Protein AF-A0A940U3W1-F1 (afdb_monomer)

pLDDT: mean 86.06, std 15.23, range [25.94, 97.75]

Mean predicted aligned error: 18.55 Å

Radius of gyration: 69.16 Å; Cα contacts (8 Å, |Δi|>4): 2985; chains: 1; bounding box: 122×49×247 Å

Secondary structure (DSSP, 8-state):
-HHHHHHHHHHHHHHHHHHHIIIIIHHHHHHHHHHHHHHHHHTS-EEEEEEEEETTTTEEEEEEEEEE-TTSSSEEEEEEEEEEEE-TTHHHHTSEEEEEEEEES-EEEEEE-SSS-BTTGGGSPP--------PPPPPEEEEEEEEEEEEEEEEETTTTEEEEEEEEEEEEEEEE-STTTTTSPB--EEEEEETTEEEEEEEEE-TTSSSEEEEEEEEEEEEEHHHHGGG-SS--SSEEEEEEEEEEEEEEEEE-TTS--EEEEEEEEEEEEEEEE-TTS-EEEEEEEEEEEEEEEEGGGTEEEEEEEEEES-EEEEEE-TTS-BHHHHTSPPPP-----------PPPPEEEEEEEEEEEEEEEEEE-SSSS-EEEEEEEEEEEEEEEE-STT--EEEEEEEEETT--EEEEEEEEEETTEEEEEEEEEEEEEGGGGHHHHTTS-SEEEEEEEEEEEEEEEEEEETTEEEEEEEEEEEEEEEEEEEETT-SSEEEEEEEEEEEEEEEETTTTEEEEEEEEEES-EEEEEE-TTS-BGGGGGSPPPPP-----------------EEEEEEEEEEEEEEEEEE-SSSS-EEEEEEEEEEEEEEEESSTT--EEEEEEEEETTTEEEEEEEEEETTTTEEEEEEEEEEEETGGGGGGTGGG-SEEEEEEEEEEEEEEEEEEETTEEEEEEEEEEEEEEEEEEEETT-SSEEEEEEEEEEEEEEEETTTTEEEEEEEEEES-EEEEEE-TTS-BGGGGSS--S-------S-------PPPPEEEEEEEEEEEEEEEEEE-SSSS-EEEEEEEEEEEEEEEE-STT--EEEEEEEEETTTEEEEEEEEEETTTTEEEEEEEEEEEE-GGGGGGTTTTB-EEEEEEEEEEEEEEEEEE-TTS-EEEEEEEEEEEEEEEEEETTT--EEEEEEEEEEEEEEEEETTTEEEESEEEEES-EEEEEE-TTS-BHHHHHB------------------------------PPPEEEEEEEEEEEEEEEEEE-SSSSPEEEEEEEEEEEEEEEESSTT--EEEEEEEEETTTEEEEEEEEEESSSSS-EEEEEEEEEEEESGGGHHHHHHHTSEEEEEEEEEEEEEEEEETTEEEEEEEEEEEEEEEEEE---TT---S-GGG-

Structure (mmCIF, N/CA/C/O backbone):
data_AF-A0A940U3W1-F1
#
_entry.id   AF-A0A940U3W1-F1
#
loop_
_atom_site.group_PDB
_atom_site.id
_atom_site.type_symbol
_atom_site.label_atom_id
_atom_site.label_alt_id
_atom_site.label_comp_id
_atom_site.label_asym_id
_atom_site.label_entity_id
_atom_site.label_seq_id
_atom_site.pdbx_PDB_ins_code
_atom_site.Cartn_x
_atom_site.Cartn_y
_atom_site.Cartn_z
_atom_site.occupancy
_atom_site.B_iso_or_equiv
_atom_site.auth_seq_id
_atom_site.auth_comp_id
_atom_site.auth_asym_id
_atom_site.auth_atom_id
_atom_site.pdbx_PDB_model_num
ATOM 1 N N . MET A 1 1 ? -47.856 -0.365 131.768 1.00 52.44 1 MET A N 1
ATOM 2 C CA . MET A 1 1 ? -48.303 -1.342 130.737 1.00 52.44 1 MET A CA 1
ATOM 3 C C . MET A 1 1 ? -49.666 -1.045 130.069 1.00 52.44 1 MET A C 1
ATOM 5 O O . MET A 1 1 ? -49.935 -1.601 129.011 1.00 52.44 1 MET A O 1
ATOM 9 N N . ARG A 1 2 ? -50.538 -0.161 130.597 1.00 57.34 2 ARG A N 1
ATOM 10 C CA . ARG A 1 2 ? -51.923 0.027 130.086 1.00 57.34 2 ARG A CA 1
ATOM 11 C C . ARG A 1 2 ? -52.060 0.901 128.816 1.00 57.34 2 ARG A C 1
ATOM 13 O O . ARG A 1 2 ? -52.991 0.693 128.045 1.00 57.34 2 ARG A O 1
ATOM 20 N N . ARG A 1 3 ? -51.126 1.834 128.557 1.00 56.69 3 ARG A N 1
ATOM 21 C CA . ARG A 1 3 ? -51.087 2.653 127.318 1.00 56.69 3 ARG A CA 1
ATOM 22 C C . ARG A 1 3 ? -50.525 1.888 126.112 1.00 56.69 3 ARG A C 1
ATOM 24 O O . ARG A 1 3 ? -51.040 2.040 125.012 1.00 56.69 3 ARG A O 1
ATOM 31 N N . PHE A 1 4 ? -49.572 0.986 126.352 1.00 56.66 4 PHE A N 1
ATOM 32 C CA . PHE A 1 4 ? -48.991 0.113 125.326 1.00 56.66 4 PHE A CA 1
ATOM 33 C C . PHE A 1 4 ? -50.010 -0.910 124.792 1.00 56.66 4 PHE A C 1
ATOM 35 O O . PHE A 1 4 ? -50.095 -1.104 123.591 1.00 56.66 4 PHE A O 1
ATOM 42 N N . LYS A 1 5 ? -50.881 -1.473 125.652 1.00 61.44 5 LYS A N 1
ATOM 43 C CA . LYS A 1 5 ? -51.987 -2.363 125.231 1.00 61.44 5 LYS A CA 1
ATOM 44 C C . LYS A 1 5 ? -53.032 -1.666 124.344 1.00 61.44 5 LYS A C 1
ATOM 46 O O . LYS A 1 5 ? -53.516 -2.280 123.403 1.00 61.44 5 LYS A O 1
ATOM 51 N N . LYS A 1 6 ? -53.376 -0.398 124.614 1.00 64.69 6 LYS A N 1
ATOM 52 C CA . LYS A 1 6 ? -54.321 0.375 123.779 1.00 64.69 6 LYS A CA 1
ATOM 53 C C . LYS A 1 6 ? -53.721 0.753 122.424 1.00 64.69 6 LYS A C 1
ATOM 55 O O . LYS A 1 6 ? -54.420 0.680 121.423 1.00 64.69 6 LYS A O 1
ATOM 60 N N . TRP A 1 7 ? -52.432 1.093 122.394 1.00 66.69 7 TRP A N 1
ATOM 61 C CA . TRP A 1 7 ? -51.694 1.283 121.146 1.00 66.69 7 TRP A CA 1
ATOM 62 C C . TRP A 1 7 ? -51.556 -0.024 120.361 1.00 66.69 7 TRP A C 1
ATOM 64 O O . TRP A 1 7 ? -51.802 -0.017 119.168 1.00 66.69 7 TRP A O 1
ATOM 74 N N . LEU A 1 8 ? -51.271 -1.154 121.017 1.00 68.38 8 LEU A N 1
ATOM 75 C CA . LEU A 1 8 ? -51.180 -2.466 120.367 1.00 68.38 8 LEU A CA 1
ATOM 76 C C . LEU A 1 8 ? -52.532 -2.919 119.793 1.00 68.38 8 LEU A C 1
ATOM 78 O O . LEU A 1 8 ? -52.579 -3.359 118.655 1.00 68.38 8 LEU A O 1
ATOM 82 N N . ILE A 1 9 ? -53.638 -2.766 120.534 1.00 73.94 9 ILE A N 1
ATOM 83 C CA . ILE A 1 9 ? -54.991 -3.078 120.035 1.00 73.94 9 ILE A CA 1
ATOM 84 C C . ILE A 1 9 ? -55.388 -2.122 118.907 1.00 73.94 9 ILE A C 1
ATOM 86 O O . ILE A 1 9 ? -55.928 -2.576 117.910 1.00 73.94 9 ILE A O 1
ATOM 90 N N . GLY A 1 10 ? -55.100 -0.823 119.027 1.00 72.00 10 GLY A N 1
ATOM 91 C CA . GLY A 1 10 ? -55.360 0.152 117.965 1.00 72.00 10 GLY A CA 1
ATOM 92 C C . GLY A 1 10 ? -54.533 -0.110 116.707 1.00 72.00 10 GLY A C 1
ATOM 93 O O . GLY A 1 10 ? -55.046 0.035 115.607 1.00 72.00 10 GLY A O 1
ATOM 94 N N . LEU A 1 11 ? -53.288 -0.564 116.861 1.00 74.44 11 LEU A N 1
ATOM 95 C CA . LEU A 1 11 ? -52.391 -0.905 115.761 1.00 74.44 11 LEU A CA 1
ATOM 96 C C . LEU A 1 11 ? -52.784 -2.239 115.122 1.00 74.44 11 LEU A C 1
ATOM 98 O O . LEU A 1 11 ? -52.822 -2.300 113.905 1.00 74.44 11 LEU A O 1
ATOM 102 N N . VAL A 1 12 ? -53.175 -3.259 115.897 1.00 74.50 12 VAL A N 1
ATOM 103 C CA . VAL A 1 12 ? -53.743 -4.519 115.377 1.00 74.50 12 VAL A CA 1
ATOM 104 C C . VAL A 1 12 ? -55.080 -4.267 114.683 1.00 74.50 12 VAL A C 1
ATOM 106 O O . VAL A 1 12 ? -55.279 -4.767 113.586 1.00 74.50 12 VAL A O 1
ATOM 109 N N . LEU A 1 13 ? -55.976 -3.461 115.262 1.00 78.75 13 LEU A N 1
ATOM 110 C CA . LEU A 1 13 ? -57.250 -3.091 114.639 1.00 78.75 13 LEU A CA 1
ATOM 111 C C . LEU A 1 13 ? -57.013 -2.290 113.357 1.00 78.75 13 LEU A C 1
ATOM 113 O O . LEU A 1 13 ? -57.628 -2.585 112.340 1.00 78.75 13 LEU A O 1
ATOM 117 N N . PHE A 1 14 ? -56.086 -1.330 113.373 1.00 80.75 14 PHE A N 1
ATOM 118 C CA . PHE A 1 14 ? -55.665 -0.610 112.176 1.00 80.75 14 PHE A CA 1
ATOM 119 C C . PHE A 1 14 ? -55.079 -1.565 111.139 1.00 80.75 14 PHE A C 1
ATOM 121 O O . PHE A 1 14 ? -55.462 -1.476 109.987 1.00 80.75 14 PHE A O 1
ATOM 128 N N . PHE A 1 15 ? -54.226 -2.516 111.526 1.00 79.81 15 PHE A N 1
ATOM 129 C CA . PHE A 1 15 ? -53.649 -3.503 110.613 1.00 79.81 15 PHE A CA 1
ATOM 130 C C . PHE A 1 15 ? -54.729 -4.422 110.033 1.00 79.81 15 PHE A C 1
ATOM 132 O O . PHE A 1 15 ? -54.726 -4.663 108.834 1.00 79.81 15 PHE A O 1
ATOM 139 N N . VAL A 1 16 ? -55.689 -4.887 110.840 1.00 79.38 16 VAL A N 1
ATOM 140 C CA . VAL A 1 16 ? -56.826 -5.716 110.403 1.00 79.38 16 VAL A CA 1
ATOM 141 C C . VAL A 1 16 ? -57.735 -4.931 109.458 1.00 79.38 16 VAL A C 1
ATOM 143 O O . VAL A 1 16 ? -58.060 -5.434 108.387 1.00 79.38 16 VAL A O 1
ATOM 146 N N . VAL A 1 17 ? -58.089 -3.686 109.790 1.00 81.88 17 VAL A N 1
ATOM 147 C CA . VAL A 1 17 ? -58.886 -2.800 108.925 1.00 81.88 17 VAL A CA 1
ATOM 148 C C . VAL A 1 17 ? -58.122 -2.454 107.650 1.00 81.88 17 VAL A C 1
ATOM 150 O O . VAL A 1 17 ? -58.693 -2.530 106.574 1.00 81.88 17 VAL A O 1
ATOM 153 N N . PHE A 1 18 ? -56.830 -2.147 107.733 1.00 83.62 18 PHE A N 1
ATOM 154 C CA . PHE A 1 18 ? -55.953 -1.862 106.596 1.00 83.62 18 PHE A CA 1
ATOM 155 C C . PHE A 1 18 ? -55.780 -3.085 105.687 1.00 83.62 18 PHE A C 1
ATOM 157 O O . PHE A 1 18 ? -55.773 -2.943 104.469 1.00 83.62 18 PHE A O 1
ATOM 164 N N . THR A 1 19 ? -55.718 -4.292 106.256 1.00 82.88 19 THR A N 1
ATOM 165 C CA . THR A 1 19 ? -55.652 -5.555 105.505 1.00 82.88 19 THR A CA 1
ATOM 166 C C . THR A 1 19 ? -56.984 -5.857 104.826 1.00 82.88 19 THR A C 1
ATOM 168 O O . THR A 1 19 ? -57.017 -6.057 103.615 1.00 82.88 19 THR A O 1
ATOM 171 N N . LEU A 1 20 ? -58.094 -5.856 105.575 1.00 82.06 20 LEU A N 1
ATOM 172 C CA . LEU A 1 20 ? -59.432 -6.124 105.039 1.00 82.06 20 LEU A CA 1
ATOM 173 C C . LEU A 1 20 ? -59.827 -5.076 103.996 1.00 82.06 20 LEU A C 1
ATOM 175 O O . LEU A 1 20 ? -60.298 -5.422 102.914 1.00 82.06 20 LEU A O 1
ATOM 179 N N . PHE A 1 21 ? -59.576 -3.797 104.278 1.00 84.81 21 PHE A N 1
ATOM 180 C CA . PHE A 1 21 ? -59.804 -2.722 103.326 1.00 84.81 21 PHE A CA 1
ATOM 181 C C . PHE A 1 21 ? -58.864 -2.850 102.128 1.00 84.81 21 PHE A C 1
ATOM 183 O O . PHE A 1 21 ? -59.345 -2.876 101.009 1.00 84.81 21 PHE A O 1
ATOM 190 N N . GLY A 1 22 ? -57.554 -3.008 102.310 1.00 82.81 22 GLY A N 1
ATOM 191 C CA . GLY A 1 22 ? -56.604 -3.078 101.197 1.00 82.81 22 GLY A CA 1
ATOM 192 C C . GLY A 1 22 ? -56.801 -4.279 100.260 1.00 82.81 22 GLY A C 1
ATOM 193 O O . GLY A 1 22 ? -56.664 -4.112 99.051 1.00 82.81 22 GLY A O 1
ATOM 194 N N . PHE A 1 23 ? -57.173 -5.457 100.780 1.00 84.62 23 PHE A N 1
ATOM 195 C CA . PHE A 1 23 ? -57.409 -6.661 99.966 1.00 84.62 23 PHE A CA 1
ATOM 196 C C . PHE A 1 23 ? -58.846 -6.798 99.435 1.00 84.62 23 PHE A C 1
ATOM 198 O O . PHE A 1 23 ? -59.017 -7.371 98.361 1.00 84.62 23 PHE A O 1
ATOM 205 N N . PHE A 1 24 ? -59.873 -6.300 100.140 1.00 83.88 24 PHE A N 1
ATOM 206 C CA . PHE A 1 24 ? -61.284 -6.509 99.759 1.00 83.88 24 PHE A CA 1
ATOM 207 C C . PHE A 1 24 ? -62.078 -5.219 99.512 1.00 83.88 24 PHE A C 1
ATOM 209 O O . PHE A 1 24 ? -62.938 -5.207 98.637 1.00 83.88 24 PHE A O 1
ATOM 216 N N . GLY A 1 25 ? -61.803 -4.129 100.234 1.00 83.56 25 GLY A N 1
ATOM 217 C CA . GLY A 1 25 ? -62.507 -2.847 100.064 1.00 83.56 25 GLY A CA 1
ATOM 218 C C . GLY A 1 25 ? -61.940 -1.968 98.943 1.00 83.56 25 GLY A C 1
ATOM 219 O O . GLY A 1 25 ? -62.680 -1.400 98.145 1.00 83.56 25 GLY A O 1
ATOM 220 N N . LEU A 1 26 ? -60.617 -1.887 98.848 1.00 87.44 26 LEU A N 1
ATOM 221 C CA . LEU A 1 26 ? -59.882 -1.034 97.928 1.00 87.44 26 LEU A CA 1
ATOM 222 C C . LEU A 1 26 ? -59.992 -1.513 96.471 1.00 87.44 26 LEU A C 1
ATOM 224 O O . LEU A 1 26 ? -60.255 -0.660 95.626 1.00 87.44 26 LEU A O 1
ATOM 228 N N . PRO A 1 27 ? -59.879 -2.817 96.126 1.00 89.12 27 PRO A N 1
ATOM 229 C CA . PRO A 1 27 ? -59.979 -3.256 94.732 1.00 89.12 27 PRO A CA 1
ATOM 230 C C . PRO A 1 27 ? -61.301 -2.921 94.006 1.00 89.12 27 PRO A C 1
ATOM 232 O O . PRO A 1 27 ? -61.220 -2.416 92.883 1.00 89.12 27 PRO A O 1
ATOM 235 N N . PRO A 1 28 ? -62.512 -3.134 94.574 1.00 86.31 28 PRO A N 1
ATOM 236 C CA . PRO A 1 28 ? -63.762 -2.755 93.906 1.00 86.31 28 PRO A CA 1
ATOM 237 C C . PRO A 1 28 ? -63.933 -1.231 93.787 1.00 86.31 28 PRO A C 1
ATOM 239 O O . PRO A 1 28 ? -64.436 -0.755 92.765 1.00 86.31 28 PRO A O 1
ATOM 242 N N . ILE A 1 29 ? -63.454 -0.455 94.772 1.00 86.44 29 ILE A N 1
ATOM 243 C CA . ILE A 1 29 ? -63.413 1.015 94.684 1.00 86.44 29 ILE A CA 1
ATOM 244 C C . ILE A 1 29 ? -62.495 1.436 93.538 1.00 86.44 29 ILE A C 1
ATOM 246 O O . ILE A 1 29 ? -62.937 2.152 92.642 1.00 86.44 29 ILE A O 1
ATOM 250 N N . LEU A 1 30 ? -61.251 0.950 93.517 1.00 86.94 30 LEU A N 1
ATOM 251 C CA . LEU A 1 30 ? -60.295 1.257 92.455 1.00 86.94 30 LEU A CA 1
ATOM 252 C C . LEU A 1 30 ? -60.860 0.906 91.074 1.00 86.94 30 LEU A C 1
ATOM 254 O O . LEU A 1 30 ? -60.756 1.717 90.161 1.00 86.94 30 LEU A O 1
ATOM 258 N N . LYS A 1 31 ? -61.502 -0.263 90.929 1.00 89.81 31 LYS A N 1
ATOM 259 C CA . LYS A 1 31 ? -62.103 -0.708 89.662 1.00 89.81 31 LYS A CA 1
ATOM 260 C C . LYS A 1 31 ? -63.172 0.272 89.181 1.00 89.81 31 LYS A C 1
ATOM 262 O O . LYS A 1 31 ? -63.101 0.723 88.043 1.00 89.81 31 LYS A O 1
ATOM 267 N N . SER A 1 32 ? -64.129 0.619 90.043 1.00 87.50 32 SER A N 1
ATOM 268 C CA . SER A 1 32 ? -65.216 1.553 89.720 1.00 87.50 32 SER A CA 1
ATOM 269 C C . SER A 1 32 ? -64.700 2.948 89.348 1.00 87.50 32 SER A C 1
ATOM 271 O O . SER A 1 32 ? -65.116 3.516 88.337 1.00 87.50 32 SER A O 1
ATOM 273 N N . VAL A 1 33 ? -63.744 3.475 90.120 1.00 88.94 33 VAL A N 1
ATOM 274 C CA . VAL A 1 33 ? -63.154 4.804 89.908 1.00 88.94 33 VAL A CA 1
ATOM 275 C C . VAL A 1 33 ? -62.314 4.842 88.639 1.00 88.94 33 VAL A C 1
ATOM 277 O O . VAL A 1 33 ? -62.491 5.764 87.850 1.00 88.94 33 VAL A O 1
ATOM 280 N N . LEU A 1 34 ? -61.440 3.858 88.413 1.00 88.69 34 LEU A N 1
ATOM 281 C CA . LEU A 1 34 ? -60.616 3.782 87.206 1.00 88.69 34 LEU A CA 1
ATOM 282 C C . LEU A 1 34 ? -61.481 3.613 85.960 1.00 88.69 34 LEU A C 1
ATOM 284 O O . LEU A 1 34 ? -61.308 4.381 85.024 1.00 88.69 34 LEU A O 1
ATOM 288 N N . VAL A 1 35 ? -62.460 2.701 85.960 1.00 90.62 35 VAL A N 1
ATOM 289 C CA . VAL A 1 35 ? -63.382 2.528 84.824 1.00 90.62 35 VAL A CA 1
ATOM 290 C C . VAL A 1 35 ? -64.117 3.832 84.515 1.00 90.62 35 VAL A C 1
ATOM 292 O O . VAL A 1 35 ? -64.087 4.292 83.374 1.00 90.62 35 VAL A O 1
ATOM 295 N N . LYS A 1 36 ? -64.715 4.481 85.524 1.00 90.25 36 LYS A N 1
ATOM 296 C CA . LYS A 1 36 ? -65.450 5.738 85.335 1.00 90.25 36 LYS A CA 1
ATOM 297 C C . LYS A 1 36 ? -64.536 6.871 84.863 1.00 90.25 36 LYS A C 1
ATOM 299 O O . LYS A 1 36 ? -64.832 7.520 83.865 1.00 90.25 36 LYS A O 1
ATOM 304 N N . LYS A 1 37 ? -63.412 7.100 85.551 1.00 90.88 37 LYS A N 1
ATOM 305 C CA . LYS A 1 37 ? -62.496 8.213 85.259 1.00 90.88 37 LYS A CA 1
ATOM 306 C C . LYS A 1 37 ? -61.732 8.034 83.961 1.00 90.88 37 LYS A C 1
ATOM 308 O O . LYS A 1 37 ? -61.577 9.009 83.235 1.00 90.88 37 LYS A O 1
ATOM 313 N N . MET A 1 38 ? -61.283 6.823 83.647 1.00 89.31 38 MET A N 1
ATOM 314 C CA . MET A 1 38 ? -60.646 6.555 82.362 1.00 89.31 38 MET A CA 1
ATOM 315 C C . MET A 1 38 ? -61.655 6.669 81.222 1.00 89.31 38 MET A C 1
ATOM 317 O O . MET A 1 38 ? -61.307 7.248 80.200 1.00 89.31 38 MET A O 1
ATOM 321 N N . SER A 1 39 ? -62.904 6.217 81.401 1.00 88.75 39 SER A N 1
ATOM 322 C CA . SER A 1 39 ? -63.929 6.384 80.360 1.00 88.75 39 SER A CA 1
ATOM 323 C C . SER A 1 39 ? -64.271 7.857 80.111 1.00 88.75 39 SER A C 1
ATOM 325 O O . SER A 1 39 ? -64.337 8.288 78.960 1.00 88.75 39 SER A O 1
ATOM 327 N N . GLU A 1 40 ? -64.415 8.653 81.181 1.00 86.62 40 GLU A N 1
ATOM 328 C CA . GLU A 1 40 ? -64.605 10.111 81.107 1.00 86.62 40 GLU A CA 1
ATOM 329 C C . GLU A 1 40 ? -63.416 10.802 80.414 1.00 86.62 40 GLU A C 1
ATOM 331 O O . GLU A 1 40 ? -63.609 11.607 79.503 1.00 86.62 40 GLU A O 1
ATOM 336 N N . ALA A 1 41 ? -62.184 10.481 80.823 1.00 86.69 41 ALA A N 1
ATOM 337 C CA . ALA A 1 41 ? -60.975 11.133 80.320 1.00 86.69 41 ALA A CA 1
ATOM 338 C C . ALA A 1 41 ? -60.648 10.754 78.867 1.00 86.69 41 ALA A C 1
ATOM 340 O O . ALA A 1 41 ? -60.259 11.614 78.080 1.00 86.69 41 ALA A O 1
ATOM 341 N N . LEU A 1 42 ? -60.817 9.480 78.503 1.00 87.88 42 LEU A N 1
ATOM 342 C CA . LEU A 1 42 ? -60.491 8.956 77.173 1.00 87.88 42 LEU A CA 1
ATOM 343 C C . LEU A 1 42 ? -61.646 9.082 76.174 1.00 87.88 42 LEU A C 1
ATOM 345 O O . LEU A 1 42 ? -61.455 8.804 74.988 1.00 87.88 42 LEU A O 1
ATOM 349 N N . LYS A 1 43 ? -62.844 9.471 76.638 1.00 87.56 43 LYS A N 1
ATOM 350 C CA . LYS A 1 43 ? -64.079 9.529 75.836 1.00 87.56 43 LYS A CA 1
ATOM 351 C C . LYS A 1 43 ? -64.367 8.211 75.097 1.00 87.56 43 LYS A C 1
ATOM 353 O O . LYS A 1 43 ? -64.844 8.220 73.963 1.00 87.56 43 LYS A O 1
ATOM 358 N N . ARG A 1 44 ? -64.027 7.086 75.729 1.00 91.00 44 ARG A N 1
ATOM 359 C CA . ARG A 1 44 ? -64.103 5.711 75.208 1.00 91.00 44 ARG A CA 1
ATOM 360 C C . ARG A 1 44 ? -64.568 4.790 76.329 1.00 91.00 44 ARG A C 1
ATOM 362 O O . ARG A 1 44 ? -64.254 5.054 77.484 1.00 91.00 44 ARG A O 1
ATOM 369 N N . GLU A 1 45 ? -65.300 3.726 76.018 1.00 89.81 45 GLU A N 1
ATOM 370 C CA . GLU A 1 45 ? -65.713 2.763 77.043 1.00 89.81 45 GLU A CA 1
ATOM 371 C C . GLU A 1 45 ? -64.498 1.962 77.532 1.00 89.81 45 GLU A C 1
ATOM 373 O O . GLU A 1 45 ? -63.796 1.332 76.736 1.00 89.81 45 GLU A O 1
ATOM 378 N N . VAL A 1 46 ? -64.243 1.998 78.843 1.00 92.12 46 VAL A N 1
ATOM 379 C CA . VAL A 1 46 ? -63.167 1.242 79.494 1.00 92.12 46 VAL A CA 1
ATOM 380 C C . VAL A 1 46 ? -63.767 0.144 80.359 1.00 92.12 46 VAL A C 1
ATOM 382 O O . VAL A 1 46 ? -64.597 0.400 81.224 1.00 92.12 46 VAL A O 1
ATOM 385 N N . THR A 1 47 ? -63.293 -1.083 80.187 1.00 92.75 47 THR A N 1
ATOM 386 C CA . THR A 1 47 ? -63.658 -2.232 81.018 1.00 92.75 47 THR A CA 1
ATOM 387 C C . THR A 1 47 ? -62.410 -2.820 81.670 1.00 92.75 47 THR A C 1
ATOM 389 O O . THR A 1 47 ? -61.324 -2.814 81.091 1.00 92.75 47 THR A O 1
ATOM 392 N N . ILE A 1 48 ? -62.557 -3.287 82.910 1.00 93.06 48 ILE A N 1
ATOM 393 C CA . ILE A 1 48 ? -61.512 -3.981 83.673 1.00 93.06 48 ILE A CA 1
ATOM 394 C C . ILE A 1 48 ? -62.178 -5.190 84.323 1.00 93.06 48 ILE A C 1
ATOM 396 O O . ILE A 1 48 ? -63.142 -5.032 85.077 1.00 93.06 48 ILE A O 1
ATOM 400 N N . GLU A 1 49 ? -61.690 -6.398 84.060 1.00 92.38 49 GLU A N 1
ATOM 401 C CA . GLU A 1 49 ? -62.279 -7.621 84.607 1.00 92.38 49 GLU A CA 1
ATOM 402 C C . GLU A 1 49 ? -62.082 -7.691 86.125 1.00 92.38 49 GLU A C 1
ATOM 404 O O . GLU A 1 49 ? -63.053 -7.756 86.888 1.00 92.38 49 GLU A O 1
ATOM 409 N N . LYS A 1 50 ? -60.834 -7.582 86.588 1.00 93.25 50 LYS A N 1
ATOM 410 C CA . LYS A 1 50 ? -60.494 -7.712 88.009 1.00 93.25 50 LYS A CA 1
ATOM 411 C C . LYS A 1 50 ? -59.271 -6.880 88.376 1.00 93.25 50 LYS A C 1
ATOM 413 O O . LYS A 1 50 ? -58.297 -6.849 87.633 1.00 93.25 50 LYS A O 1
ATOM 418 N N . ILE A 1 51 ? -59.315 -6.250 89.552 1.00 92.12 51 ILE A N 1
ATOM 419 C CA . ILE A 1 51 ? -58.169 -5.578 90.176 1.00 92.12 51 ILE A CA 1
ATOM 420 C C . ILE A 1 51 ? -57.790 -6.346 91.441 1.00 92.12 51 ILE A C 1
ATOM 422 O O . ILE A 1 51 ? -58.662 -6.760 92.205 1.00 92.12 51 ILE A O 1
ATOM 426 N N . LYS A 1 52 ? -56.493 -6.543 91.660 1.00 92.75 52 LYS A N 1
ATOM 427 C CA . LYS A 1 52 ? -55.908 -7.050 92.901 1.00 92.75 52 LYS A CA 1
ATOM 428 C C . LYS A 1 52 ? -54.971 -5.982 93.449 1.00 92.75 52 LYS A C 1
ATOM 430 O O . LYS A 1 52 ? -54.212 -5.388 92.693 1.00 92.75 52 LYS A O 1
ATOM 435 N N . VAL A 1 53 ? -55.009 -5.753 94.756 1.00 90.62 53 VAL A N 1
ATOM 436 C CA . VAL A 1 53 ? -54.070 -4.861 95.442 1.00 90.62 53 VAL A CA 1
ATOM 437 C C . VAL A 1 53 ? -53.508 -5.608 96.639 1.00 90.62 53 VAL A C 1
ATOM 439 O O . VAL A 1 53 ? -54.254 -6.237 97.385 1.00 90.62 53 VAL A O 1
ATOM 442 N N . ASN A 1 54 ? -52.193 -5.550 96.816 1.00 89.50 54 ASN A N 1
ATOM 443 C CA . ASN A 1 54 ? -51.518 -6.040 98.002 1.00 89.50 54 ASN A CA 1
ATOM 444 C C . ASN A 1 54 ? -50.905 -4.837 98.742 1.00 89.50 54 ASN A C 1
ATOM 446 O O . ASN A 1 54 ? -49.840 -4.347 98.355 1.00 89.50 54 ASN A O 1
ATOM 450 N N . PRO A 1 55 ? -51.552 -4.360 99.819 1.00 83.81 55 PRO A N 1
ATOM 451 C CA . PRO A 1 55 ? -51.149 -3.148 100.525 1.00 83.81 55 PRO A CA 1
ATOM 452 C C . PRO A 1 55 ? -49.827 -3.293 101.299 1.00 83.81 55 PRO A C 1
ATOM 454 O O . PRO A 1 55 ? -49.208 -2.285 101.619 1.00 83.81 55 PRO A O 1
ATOM 457 N N . PHE A 1 56 ? -49.364 -4.518 101.584 1.00 85.19 56 PHE A N 1
ATOM 458 C CA . PHE A 1 56 ? -48.088 -4.752 102.279 1.00 85.19 56 PHE A CA 1
ATOM 459 C C . PHE A 1 56 ? -46.883 -4.677 101.352 1.00 85.19 56 PHE A C 1
ATOM 461 O O . PHE A 1 56 ? -45.807 -4.245 101.751 1.00 85.19 56 PHE A O 1
ATOM 468 N N . THR A 1 57 ? -47.075 -5.108 100.110 1.00 84.38 57 THR A N 1
ATOM 469 C CA . THR A 1 57 ? -46.038 -5.062 99.072 1.00 84.38 57 THR A CA 1
ATOM 470 C C . THR A 1 57 ? -46.155 -3.820 98.192 1.00 84.38 57 THR A C 1
ATOM 472 O O . THR A 1 57 ? -45.310 -3.632 97.328 1.00 84.38 57 THR A O 1
ATOM 475 N N . LEU A 1 58 ? -47.194 -2.995 98.399 1.00 88.56 58 LEU A N 1
ATOM 476 C CA . LEU A 1 58 ? -47.582 -1.875 97.534 1.00 88.56 58 LEU A CA 1
ATOM 477 C C . LEU A 1 58 ? -47.668 -2.257 96.047 1.00 88.56 58 LEU A C 1
ATOM 479 O O . LEU A 1 58 ? -47.337 -1.464 95.163 1.00 88.56 58 LEU A O 1
ATOM 483 N N . SER A 1 59 ? -48.132 -3.476 95.771 1.00 91.00 59 SER A N 1
ATOM 484 C CA . SER A 1 59 ? -48.357 -3.943 94.407 1.00 91.00 59 SER A CA 1
ATOM 485 C C . SER A 1 59 ? -49.836 -3.917 94.043 1.00 91.00 59 SER A C 1
ATOM 487 O O . SER A 1 59 ? -50.712 -4.146 94.881 1.00 91.00 59 SER A O 1
ATOM 489 N N . ALA A 1 60 ? -50.120 -3.628 92.780 1.00 91.69 60 ALA A N 1
ATOM 490 C CA . ALA A 1 60 ? -51.450 -3.693 92.204 1.00 91.69 60 ALA A CA 1
ATOM 491 C C . ALA A 1 60 ? -51.379 -4.385 90.842 1.00 91.69 60 ALA A C 1
ATOM 493 O O . ALA A 1 60 ? -50.469 -4.109 90.061 1.00 91.69 60 ALA A O 1
ATOM 494 N N . SER A 1 61 ? -52.348 -5.254 90.549 1.00 92.94 61 SER A N 1
ATOM 495 C CA . SER A 1 61 ? -52.560 -5.758 89.196 1.00 92.94 61 SER A CA 1
ATOM 496 C C . SER A 1 61 ? -53.984 -5.554 88.713 1.00 92.94 61 SER A C 1
ATOM 498 O O . SER A 1 61 ? -54.946 -5.727 89.463 1.00 92.94 61 SER A O 1
ATOM 500 N N . ALA A 1 62 ? -54.116 -5.155 87.455 1.00 93.69 62 ALA A N 1
ATOM 501 C CA . ALA A 1 62 ? -55.385 -5.013 86.763 1.00 93.69 62 ALA A CA 1
ATOM 502 C C . ALA A 1 62 ? -55.406 -5.991 85.588 1.00 93.69 62 ALA A C 1
ATOM 504 O O . ALA A 1 62 ? -54.514 -5.958 84.746 1.00 93.69 62 ALA A O 1
ATOM 505 N N . THR A 1 63 ? -56.412 -6.864 85.565 1.00 93.94 63 THR A N 1
ATOM 506 C CA . THR A 1 63 ? -56.557 -7.956 84.592 1.00 93.94 63 THR A CA 1
ATOM 507 C C . THR A 1 63 ? -57.771 -7.750 83.693 1.00 93.94 63 THR A C 1
ATOM 509 O O . THR A 1 63 ? -58.778 -7.191 84.145 1.00 93.94 63 THR A O 1
ATOM 512 N N . GLY A 1 64 ? -57.663 -8.181 82.434 1.00 91.88 64 GLY A N 1
ATOM 513 C CA . GLY A 1 64 ? -58.722 -8.087 81.426 1.00 91.88 64 GLY A CA 1
ATOM 514 C C . GLY A 1 64 ? -59.116 -6.644 81.100 1.00 91.88 64 GLY A C 1
ATOM 515 O O . GLY A 1 64 ? -60.298 -6.301 81.145 1.00 91.88 64 GLY A O 1
ATOM 516 N N . ILE A 1 65 ? -58.134 -5.775 80.840 1.00 94.56 65 ILE A N 1
ATOM 517 C CA . ILE A 1 65 ? -58.366 -4.359 80.527 1.00 94.56 65 ILE A CA 1
ATOM 518 C C . ILE A 1 65 ? -58.710 -4.235 79.044 1.00 94.56 65 ILE A C 1
ATOM 520 O O . ILE A 1 65 ? -57.953 -4.703 78.194 1.00 94.56 65 ILE A O 1
ATOM 524 N N . ARG A 1 66 ? -59.820 -3.570 78.715 1.00 93.56 66 ARG A N 1
ATOM 525 C CA . ARG A 1 66 ? -60.178 -3.230 77.330 1.00 93.56 66 ARG A CA 1
ATOM 526 C C . ARG A 1 66 ? -60.709 -1.809 77.238 1.00 93.56 66 ARG A C 1
ATOM 528 O O . ARG A 1 66 ? -61.596 -1.424 77.992 1.00 93.56 66 ARG A O 1
ATOM 535 N N . ILE A 1 67 ? -60.186 -1.056 76.285 1.00 93.69 67 ILE A N 1
ATOM 536 C CA . ILE A 1 67 ? -60.603 0.293 75.911 1.00 93.69 67 ILE A CA 1
ATOM 537 C C . ILE A 1 67 ? -61.142 0.185 74.489 1.00 93.69 67 ILE A C 1
ATOM 539 O O . ILE A 1 67 ? -60.394 -0.190 73.586 1.00 93.69 67 ILE A O 1
ATOM 543 N N . GLN A 1 68 ? -62.429 0.461 74.293 1.00 91.81 68 GLN A N 1
ATOM 544 C CA . GLN A 1 68 ? -63.057 0.401 72.971 1.00 91.81 68 GLN A CA 1
ATOM 545 C C . GLN A 1 68 ? -62.634 1.579 72.088 1.00 91.81 68 GLN A C 1
ATOM 547 O O . GLN A 1 68 ? -62.247 2.641 72.581 1.00 91.81 68 GLN A O 1
ATOM 552 N N . GLU A 1 69 ? -62.717 1.395 70.774 1.00 89.44 69 GLU A N 1
ATOM 553 C CA . GLU A 1 69 ? -62.556 2.483 69.818 1.00 89.44 69 GLU A CA 1
ATOM 554 C C . GLU A 1 69 ? -63.732 3.463 69.886 1.00 89.44 69 GLU A C 1
ATOM 556 O O . GLU A 1 69 ? -64.875 3.114 70.186 1.00 89.44 69 GLU A O 1
ATOM 561 N N . ARG A 1 70 ? -63.459 4.734 69.599 1.00 84.19 70 ARG A N 1
ATOM 562 C CA . ARG A 1 70 ? -64.471 5.782 69.617 1.00 84.19 70 ARG A CA 1
ATOM 563 C C . ARG A 1 70 ? -65.533 5.519 68.543 1.00 84.19 70 ARG A C 1
ATOM 565 O O . ARG A 1 70 ? -65.276 5.679 67.355 1.00 84.19 70 ARG A O 1
ATOM 572 N N . GLY A 1 71 ? -66.745 5.167 68.979 1.00 76.00 71 GLY A N 1
ATOM 573 C CA . GLY A 1 71 ? -67.894 4.922 68.099 1.00 76.00 71 GLY A CA 1
ATOM 574 C C . GLY A 1 71 ? -67.966 3.515 67.490 1.00 76.00 71 GLY A C 1
ATOM 575 O O . GLY A 1 71 ? -68.752 3.316 66.569 1.00 76.00 71 GLY A O 1
ATOM 576 N N . GLY A 1 72 ? -67.184 2.546 67.984 1.00 76.12 72 GLY A N 1
ATOM 577 C CA . GLY A 1 72 ? -67.210 1.158 67.511 1.00 76.12 72 GLY A CA 1
ATOM 578 C C . GLY A 1 72 ? -67.000 0.137 68.632 1.00 76.12 72 GLY A C 1
ATOM 579 O O . GLY A 1 72 ? -66.465 0.464 69.682 1.00 76.12 72 GLY A O 1
ATOM 580 N N . ALA A 1 73 ? -67.406 -1.114 68.393 1.00 77.31 73 ALA A N 1
ATOM 581 C CA . ALA A 1 73 ? -67.307 -2.204 69.374 1.00 77.31 73 ALA A CA 1
ATOM 582 C C . ALA A 1 73 ? -65.919 -2.881 69.428 1.00 77.31 73 ALA A C 1
ATOM 584 O O . ALA A 1 73 ? -65.683 -3.763 70.254 1.00 77.31 73 ALA A O 1
ATOM 585 N N . GLU A 1 74 ? -64.997 -2.511 68.536 1.00 85.44 74 GLU A N 1
ATOM 586 C CA . GLU A 1 74 ? -63.652 -3.089 68.498 1.00 85.44 74 GLU A CA 1
ATOM 587 C C . GLU A 1 74 ? -62.737 -2.495 69.586 1.00 85.44 74 GLU A C 1
ATOM 589 O O . GLU A 1 74 ? -62.848 -1.310 69.908 1.00 85.44 74 GLU A O 1
ATOM 594 N N . PRO A 1 75 ? -61.790 -3.276 70.141 1.00 89.38 75 PRO A N 1
ATOM 595 C CA . PRO A 1 75 ? -60.819 -2.760 71.100 1.00 89.38 75 PRO A CA 1
ATOM 596 C C . PRO A 1 75 ? -59.798 -1.830 70.418 1.00 89.38 75 PRO A C 1
ATOM 598 O O . PRO A 1 75 ? -59.148 -2.207 69.444 1.00 89.38 75 PRO A O 1
ATOM 601 N N . PHE A 1 76 ? -59.622 -0.628 70.967 1.00 91.62 76 PHE A N 1
ATOM 602 C CA . PHE A 1 76 ? -58.542 0.309 70.640 1.00 91.62 76 PHE A CA 1
ATOM 603 C C . PHE A 1 76 ? -57.250 -0.060 71.386 1.00 91.62 76 PHE A C 1
ATOM 605 O O . PHE A 1 76 ? -56.180 -0.143 70.785 1.00 91.62 76 PHE A O 1
ATOM 612 N N . VAL A 1 77 ? -57.359 -0.342 72.687 1.00 94.25 77 VAL A N 1
ATOM 613 C CA . VAL A 1 77 ? -56.268 -0.835 73.543 1.00 94.25 77 VAL A CA 1
ATOM 614 C C . VAL A 1 77 ? -56.809 -1.962 74.412 1.00 94.25 77 VAL A C 1
ATOM 616 O O . VAL A 1 77 ? -57.875 -1.819 75.004 1.00 94.25 77 VAL A O 1
ATOM 619 N N . SER A 1 78 ? -56.086 -3.067 74.551 1.00 94.69 78 SER A N 1
ATOM 620 C CA . SER A 1 78 ? -56.397 -4.078 75.567 1.00 94.69 78 SER A CA 1
ATOM 621 C C . SER A 1 78 ? -55.145 -4.737 76.120 1.00 94.69 78 SER A C 1
ATOM 623 O O . SER A 1 78 ? -54.108 -4.708 75.476 1.00 94.69 78 SER A O 1
ATOM 625 N N . CYS A 1 79 ? -55.222 -5.345 77.295 1.00 95.44 79 CYS A N 1
ATOM 626 C CA . CYS A 1 79 ? -54.162 -6.203 77.823 1.00 95.44 79 CYS A CA 1
ATOM 627 C C . CYS A 1 79 ? -54.721 -7.177 78.861 1.00 95.44 79 CYS A C 1
ATOM 629 O O . CYS A 1 79 ? -55.749 -6.914 79.498 1.00 95.44 79 CYS A O 1
ATOM 631 N N . ASP A 1 80 ? -54.024 -8.295 79.036 1.00 94.50 80 ASP A N 1
ATOM 632 C CA . ASP A 1 80 ? -54.449 -9.346 79.957 1.00 94.50 80 ASP A CA 1
ATOM 633 C C . ASP A 1 80 ? -54.115 -8.991 81.401 1.00 94.50 80 ASP A C 1
ATOM 635 O O . ASP A 1 80 ? -54.937 -9.222 82.285 1.00 94.50 80 ASP A O 1
ATOM 639 N N . GLU A 1 81 ? -52.945 -8.391 81.639 1.00 95.06 81 GLU A N 1
ATOM 640 C CA . GLU A 1 81 ? -52.525 -7.907 82.952 1.00 95.06 81 GLU A CA 1
ATOM 641 C C . GLU A 1 81 ? -51.622 -6.667 82.838 1.00 95.06 81 GLU A C 1
ATOM 643 O O . GLU A 1 81 ? -50.693 -6.628 82.030 1.00 95.06 81 GLU A O 1
ATOM 648 N N . ILE A 1 82 ? -51.862 -5.672 83.697 1.00 94.69 82 ILE A N 1
ATOM 649 C CA . ILE A 1 82 ? -50.885 -4.641 84.072 1.00 94.69 82 ILE A CA 1
ATOM 650 C C . ILE A 1 82 ? -50.561 -4.838 85.546 1.00 94.69 82 ILE A C 1
ATOM 652 O O . ILE A 1 82 ? -51.447 -4.697 86.388 1.00 94.69 82 ILE A O 1
ATOM 656 N N . PHE A 1 83 ? -49.304 -5.128 85.856 1.00 94.81 83 PHE A N 1
ATOM 657 C CA . PHE A 1 83 ? -48.774 -5.249 87.208 1.00 94.81 83 PHE A CA 1
ATOM 658 C C . PHE A 1 83 ? -47.854 -4.067 87.517 1.00 94.81 83 PHE A C 1
ATOM 660 O O . PHE A 1 83 ? -46.958 -3.741 86.739 1.00 94.81 83 PHE A O 1
ATOM 667 N N . ILE A 1 84 ? -48.076 -3.431 88.663 1.00 93.31 84 ILE A N 1
ATOM 668 C CA . ILE A 1 84 ? -47.288 -2.306 89.163 1.00 93.31 84 ILE A CA 1
ATOM 669 C C . ILE A 1 84 ? -46.868 -2.616 90.595 1.00 93.31 84 ILE A C 1
ATOM 671 O O . ILE A 1 84 ? -47.699 -3.010 91.411 1.00 93.31 84 ILE A O 1
ATOM 675 N N . ASN A 1 85 ? -45.600 -2.381 90.919 1.00 93.06 85 ASN A N 1
ATOM 676 C CA . ASN A 1 85 ? -45.062 -2.497 92.272 1.00 93.06 85 ASN A CA 1
ATOM 677 C C . ASN A 1 85 ? -44.395 -1.177 92.681 1.00 93.06 85 ASN A C 1
ATOM 679 O O . ASN A 1 85 ? -43.386 -0.782 92.095 1.00 93.06 85 ASN A O 1
ATOM 683 N N . LEU A 1 86 ? -44.975 -0.475 93.657 1.00 87.00 86 LEU A N 1
ATOM 684 C CA . LEU A 1 86 ? -44.481 0.814 94.147 1.00 87.00 86 LEU A CA 1
ATOM 685 C C . LEU A 1 86 ? -43.533 0.625 95.333 1.00 87.00 86 LEU A C 1
ATOM 687 O O . LEU A 1 86 ? -43.757 -0.201 96.212 1.00 87.00 86 LEU A O 1
ATOM 691 N N . GLU A 1 87 ? -42.486 1.442 95.421 1.00 85.50 87 GLU A N 1
ATOM 692 C CA . GLU A 1 87 ? -41.573 1.386 96.559 1.00 85.50 87 GLU A CA 1
ATOM 693 C C . GLU A 1 87 ? -42.002 2.328 97.694 1.00 85.50 87 GLU A C 1
ATOM 695 O O . GLU A 1 87 ? -42.186 3.525 97.471 1.00 85.50 87 GLU A O 1
ATOM 700 N N . ILE A 1 88 ? -42.072 1.822 98.937 1.00 79.69 88 ILE A N 1
ATOM 701 C CA . ILE A 1 88 ? -42.397 2.619 100.144 1.00 79.69 88 ILE A CA 1
ATOM 702 C C . ILE A 1 88 ? -41.449 3.829 100.292 1.00 79.69 88 ILE A C 1
ATOM 704 O O . ILE A 1 88 ? -41.867 4.910 100.710 1.00 79.69 88 ILE A O 1
ATOM 708 N N . LEU A 1 89 ? -40.178 3.679 99.893 1.00 75.75 89 LEU A N 1
ATOM 709 C CA . LEU A 1 89 ? -39.164 4.741 99.934 1.00 75.75 89 LEU A CA 1
ATOM 710 C C . LEU A 1 89 ? -39.448 5.911 98.974 1.00 75.75 89 LEU A C 1
ATOM 712 O O . LEU A 1 89 ? -38.831 6.963 99.139 1.00 75.75 89 LEU A O 1
ATOM 716 N N . SER A 1 90 ? -40.396 5.786 98.035 1.00 76.12 90 SER A N 1
ATOM 717 C CA . SER A 1 90 ? -40.826 6.882 97.146 1.00 76.12 90 SER A CA 1
ATOM 718 C C . SER A 1 90 ? -41.264 8.125 97.928 1.00 76.12 90 SER A C 1
ATOM 720 O O . SER A 1 90 ? -40.882 9.251 97.606 1.00 76.12 90 SER A O 1
ATOM 722 N N . ALA A 1 91 ? -42.012 7.923 99.021 1.00 74.69 91 ALA A N 1
ATOM 723 C CA . ALA A 1 91 ? -42.488 9.009 99.879 1.00 74.69 91 ALA A CA 1
ATOM 724 C C . ALA A 1 91 ? -41.345 9.696 100.651 1.00 74.69 91 ALA A C 1
ATOM 726 O O . ALA A 1 91 ? -41.395 10.902 100.890 1.00 74.69 91 ALA A O 1
ATOM 727 N N . VAL A 1 92 ? -40.295 8.943 101.001 1.00 78.06 92 VAL A N 1
ATOM 728 C CA . VAL A 1 92 ? -39.116 9.445 101.729 1.00 78.06 92 VAL A CA 1
ATOM 729 C C . VAL A 1 92 ? -38.185 10.218 100.794 1.00 78.06 92 VAL A C 1
ATOM 731 O O . VAL A 1 92 ? -37.715 11.299 101.139 1.00 78.06 92 VAL A O 1
ATOM 734 N N . LYS A 1 93 ? -37.946 9.688 99.589 1.00 71.31 93 LYS A N 1
ATOM 735 C CA . LYS A 1 93 ? -37.050 10.282 98.586 1.00 71.31 93 LYS A CA 1
ATOM 736 C C . LYS A 1 93 ? -37.692 11.419 97.777 1.00 71.31 93 LYS A C 1
ATOM 738 O O . LYS A 1 93 ? -37.011 11.999 96.938 1.00 71.31 93 LYS A O 1
ATOM 743 N N . ARG A 1 94 ? -38.976 11.742 98.014 1.00 81.88 94 ARG A N 1
ATOM 744 C CA . ARG A 1 94 ? -39.777 12.704 97.221 1.00 81.88 94 ARG A CA 1
ATOM 745 C C . ARG A 1 94 ? -39.664 12.454 95.708 1.00 81.88 94 ARG A C 1
ATOM 747 O O . ARG A 1 94 ? -39.649 13.392 94.916 1.00 81.88 94 ARG A O 1
ATOM 754 N N . ALA A 1 95 ? -39.568 11.184 95.332 1.00 82.88 95 ALA A N 1
ATOM 755 C CA . ALA A 1 95 ? -39.399 10.732 93.961 1.00 82.88 95 ALA A CA 1
ATOM 756 C C . ALA A 1 95 ? -40.340 9.554 93.710 1.00 82.88 95 ALA A C 1
ATOM 758 O O . ALA A 1 95 ? -40.561 8.740 94.605 1.00 82.88 95 ALA A O 1
ATOM 759 N N . LEU A 1 96 ? -40.890 9.446 92.503 1.00 86.56 96 LEU A N 1
ATOM 760 C CA . LEU A 1 96 ? -41.700 8.286 92.132 1.00 86.56 96 LEU A CA 1
ATOM 761 C C . LEU A 1 96 ? -40.777 7.100 91.851 1.00 86.56 96 LEU A C 1
ATOM 763 O O . LEU A 1 96 ? -40.076 7.115 90.841 1.00 86.56 96 LEU A O 1
ATOM 767 N N . ILE A 1 97 ? -40.777 6.087 92.720 1.00 87.94 97 ILE A N 1
ATOM 768 C CA . ILE A 1 97 ? -39.961 4.885 92.537 1.00 87.94 97 ILE A CA 1
ATOM 769 C C . ILE A 1 97 ? -40.863 3.664 92.343 1.00 87.94 97 ILE A C 1
ATOM 771 O O . ILE A 1 97 ? -41.572 3.233 93.257 1.00 87.94 97 ILE A O 1
ATOM 775 N N . LEU A 1 98 ? -40.835 3.102 91.135 1.00 89.25 98 LEU A N 1
ATOM 776 C CA . LEU A 1 98 ? -41.470 1.824 90.811 1.00 89.25 98 LEU A CA 1
ATOM 777 C C . LEU A 1 98 ? -40.406 0.725 90.828 1.00 89.25 98 LEU A C 1
ATOM 779 O O . LEU A 1 98 ? -39.346 0.890 90.229 1.00 89.25 98 LEU A O 1
ATOM 783 N N . LYS A 1 99 ? -40.684 -0.399 91.493 1.00 90.19 99 LYS A N 1
ATOM 784 C CA . LYS A 1 99 ? -39.824 -1.594 91.480 1.00 90.19 99 LYS A CA 1
ATOM 785 C C . LYS A 1 99 ? -40.006 -2.435 90.224 1.00 90.19 99 LYS A C 1
ATOM 787 O O . LYS A 1 99 ? -39.048 -3.040 89.760 1.00 90.19 99 LYS A O 1
ATOM 792 N N . GLU A 1 100 ? -41.236 -2.509 89.731 1.00 93.12 100 GLU A N 1
ATOM 793 C CA . GLU A 1 100 ? -41.598 -3.323 88.574 1.00 93.12 100 GLU A CA 1
ATOM 794 C C . GLU A 1 100 ? -42.836 -2.741 87.893 1.00 93.12 100 GLU A C 1
ATOM 796 O O . GLU A 1 100 ? -43.794 -2.334 88.563 1.00 93.12 100 GLU A O 1
ATOM 801 N N . LEU A 1 101 ? -42.806 -2.722 86.561 1.00 94.19 101 LEU A N 1
ATOM 802 C CA . LEU A 1 101 ? -43.945 -2.421 85.702 1.00 94.19 101 LEU A CA 1
ATOM 803 C C . LEU A 1 101 ? -44.006 -3.497 84.622 1.00 94.19 101 LEU A C 1
ATOM 805 O O . LEU A 1 101 ? -43.200 -3.478 83.695 1.00 94.19 101 LEU A O 1
ATOM 809 N N . ARG A 1 102 ? -44.967 -4.415 84.717 1.00 95.69 102 ARG A N 1
ATOM 810 C CA . ARG A 1 102 ? -45.131 -5.493 83.737 1.00 95.69 102 ARG A CA 1
ATOM 811 C C . ARG A 1 102 ? -46.477 -5.400 83.036 1.00 95.69 102 ARG A C 1
ATOM 813 O O . ARG A 1 102 ? -47.506 -5.261 83.693 1.00 95.69 102 ARG A O 1
ATOM 820 N N . ILE A 1 103 ? -46.469 -5.499 81.711 1.00 96.00 103 ILE A N 1
ATOM 821 C CA . ILE A 1 103 ? -47.666 -5.495 80.867 1.00 96.00 103 ILE A CA 1
ATOM 822 C C . ILE A 1 103 ? -47.662 -6.765 80.015 1.00 96.00 103 ILE A C 1
ATOM 824 O O . ILE A 1 103 ? -46.761 -6.961 79.199 1.00 96.00 103 ILE A O 1
ATOM 828 N N . GLN A 1 104 ? -48.672 -7.615 80.196 1.00 95.12 104 GLN A N 1
ATOM 829 C CA . GLN A 1 104 ? -48.796 -8.896 79.497 1.00 95.12 104 GLN A CA 1
ATOM 830 C C . GLN A 1 104 ? -49.859 -8.847 78.399 1.00 95.12 104 GLN A C 1
ATOM 832 O O . GLN A 1 104 ? -50.958 -8.322 78.601 1.00 95.12 104 GLN A O 1
ATOM 837 N N . ASN A 1 105 ? -49.506 -9.399 77.235 1.00 95.62 105 ASN A N 1
ATOM 838 C CA . ASN A 1 105 ? -50.331 -9.470 76.029 1.00 95.62 105 ASN A CA 1
ATOM 839 C C . ASN A 1 105 ? -50.996 -8.127 75.641 1.00 95.62 105 ASN A C 1
ATOM 841 O O . ASN A 1 105 ? -52.201 -8.101 75.371 1.00 95.62 105 ASN A O 1
ATOM 845 N N . PRO A 1 106 ? -50.278 -6.980 75.633 1.00 96.56 106 PRO A N 1
ATOM 846 C CA . PRO A 1 106 ? -50.898 -5.726 75.233 1.00 96.56 106 PRO A CA 1
ATOM 847 C C . PRO A 1 106 ? -51.226 -5.720 73.744 1.00 96.56 106 PRO A C 1
ATOM 849 O O . PRO A 1 106 ? -50.382 -6.019 72.908 1.00 96.56 106 PRO A O 1
ATOM 852 N N . TYR A 1 107 ? -52.438 -5.306 73.414 1.00 95.94 107 TYR A N 1
ATOM 853 C CA . TYR A 1 107 ? -52.925 -5.068 72.070 1.00 95.94 107 TYR A CA 1
ATOM 854 C C . TYR A 1 107 ? -53.198 -3.575 71.872 1.00 95.94 107 TYR A C 1
ATOM 856 O O . TYR A 1 107 ? -53.850 -2.948 72.709 1.00 95.94 107 TYR A O 1
ATOM 864 N N . LEU A 1 108 ? -52.726 -3.011 70.762 1.00 95.25 108 LEU A N 1
ATOM 865 C CA . LEU A 1 108 ? -52.964 -1.620 70.376 1.00 95.25 108 LEU A CA 1
ATOM 866 C C . LEU A 1 108 ? -53.373 -1.548 68.902 1.00 95.25 108 LEU A C 1
ATOM 868 O O . LEU A 1 108 ? -52.663 -2.051 68.033 1.00 95.25 108 LEU A O 1
ATOM 872 N N . LYS A 1 109 ? -54.479 -0.863 68.610 1.00 93.88 109 LYS A N 1
ATOM 873 C CA . LYS A 1 109 ? -54.899 -0.542 67.246 1.00 93.88 109 LYS A CA 1
ATOM 874 C C . LYS A 1 109 ? -54.641 0.933 66.952 1.00 93.88 109 LYS A C 1
ATOM 876 O O . LYS A 1 109 ? -55.226 1.817 67.571 1.00 93.88 109 LYS A O 1
ATOM 881 N N . VAL A 1 110 ? -53.786 1.203 65.976 1.00 93.19 110 VAL A N 1
ATOM 882 C CA . VAL A 1 110 ? -53.495 2.549 65.482 1.00 93.19 110 VAL A CA 1
ATOM 883 C C . VAL A 1 110 ? -54.028 2.682 64.063 1.00 93.19 110 VAL A C 1
ATOM 885 O O . VAL A 1 110 ? -53.787 1.818 63.230 1.00 93.19 110 VAL A O 1
ATOM 888 N N . ALA A 1 111 ? -54.728 3.766 63.755 1.00 91.25 111 ALA A N 1
ATOM 889 C CA . ALA A 1 111 ? -55.164 4.066 62.398 1.00 91.25 111 ALA A CA 1
ATOM 890 C C . ALA A 1 111 ? -54.853 5.525 62.062 1.00 91.25 111 ALA A C 1
ATOM 892 O O . ALA A 1 111 ? -55.345 6.428 62.735 1.00 91.25 111 ALA A O 1
ATOM 893 N N . ARG A 1 112 ? -54.043 5.754 61.026 1.00 92.75 112 ARG A N 1
ATOM 894 C CA . ARG A 1 112 ? -53.829 7.074 60.427 1.00 92.75 112 ARG A CA 1
ATOM 895 C C . ARG A 1 112 ? -54.970 7.356 59.456 1.00 92.75 112 ARG A C 1
ATOM 897 O O . ARG A 1 112 ? -55.195 6.565 58.541 1.00 92.75 112 ARG A O 1
ATOM 904 N N . GLN A 1 113 ? -55.696 8.444 59.682 1.00 85.25 113 GLN A N 1
ATOM 905 C CA . GLN A 1 113 ? -56.872 8.813 58.893 1.00 85.25 113 GLN A CA 1
ATOM 906 C C . GLN A 1 113 ? -56.490 9.730 57.724 1.00 85.25 113 GLN A C 1
ATOM 908 O O . GLN A 1 113 ? -56.904 9.473 56.597 1.00 85.25 113 GLN A O 1
ATOM 913 N N . ASP A 1 114 ? -55.648 10.736 57.974 1.00 83.75 114 ASP A N 1
ATOM 914 C CA . ASP A 1 114 ? -55.075 11.633 56.961 1.00 83.75 114 ASP A CA 1
ATOM 915 C C . ASP A 1 114 ? -53.599 11.969 57.276 1.00 83.75 114 ASP A C 1
ATOM 917 O O . ASP A 1 114 ? -52.957 11.314 58.104 1.00 83.75 114 ASP A O 1
ATOM 921 N N . GLU A 1 115 ? -53.010 12.963 56.601 1.00 77.06 115 GLU A N 1
ATOM 922 C CA . GLU A 1 115 ? -51.596 13.303 56.785 1.00 77.06 115 GLU A CA 1
ATOM 923 C C . GLU A 1 115 ? -51.209 13.640 58.234 1.00 77.06 115 GLU A C 1
ATOM 925 O O . GLU A 1 115 ? -50.073 13.348 58.622 1.00 77.06 115 GLU A O 1
ATOM 930 N N . GLN A 1 116 ? -52.125 14.200 59.031 1.00 80.94 116 GLN A N 1
ATOM 931 C CA . GLN A 1 116 ? -51.850 14.721 60.374 1.00 80.94 116 GLN A CA 1
ATOM 932 C C . GLN A 1 116 ? -52.719 14.099 61.478 1.00 80.94 116 GLN A C 1
ATOM 934 O O . GLN A 1 116 ? -52.415 14.289 62.659 1.00 80.94 116 GLN A O 1
ATOM 939 N N . THR A 1 117 ? -53.776 13.360 61.135 1.00 86.94 117 THR A N 1
ATOM 940 C CA . THR A 1 117 ? -54.728 12.817 62.111 1.00 86.94 117 THR A CA 1
ATOM 941 C C . THR A 1 117 ? -54.674 11.291 62.236 1.00 86.94 117 THR A C 1
ATOM 943 O O . THR A 1 117 ? -54.516 10.539 61.271 1.00 86.94 117 THR A O 1
ATOM 946 N N . TYR A 1 118 ? -54.822 10.825 63.474 1.00 90.00 118 TYR A N 1
ATOM 947 C CA . TYR A 1 118 ? -54.876 9.423 63.873 1.00 90.00 118 TYR A CA 1
ATOM 948 C C . TYR A 1 118 ? -56.144 9.169 64.693 1.00 90.00 118 TYR A C 1
ATOM 950 O O . TYR A 1 118 ? -56.705 10.092 65.287 1.00 90.00 118 TYR A O 1
ATOM 958 N N . ASN A 1 119 ? -56.551 7.904 64.818 1.00 88.94 119 ASN A N 1
ATOM 959 C CA . ASN A 1 119 ? -57.679 7.479 65.656 1.00 88.94 119 ASN A CA 1
ATOM 960 C C . ASN A 1 119 ? -57.550 7.878 67.135 1.00 88.94 119 ASN A C 1
ATOM 962 O O . ASN A 1 119 ? -58.551 7.861 67.840 1.00 88.94 119 ASN A O 1
ATOM 966 N N . PHE A 1 120 ? -56.353 8.255 67.594 1.00 89.38 120 PHE A N 1
ATOM 967 C CA . PHE A 1 120 ? -56.085 8.749 68.947 1.00 89.38 120 PHE A CA 1
ATOM 968 C C . PHE A 1 120 ? -55.716 10.241 69.014 1.00 89.38 120 PHE A C 1
ATOM 970 O O . PHE A 1 120 ? -55.441 10.745 70.102 1.00 89.38 120 PHE A O 1
ATOM 977 N N . SER A 1 121 ? -55.685 10.979 67.894 1.00 87.06 121 SER A N 1
ATOM 978 C CA . SER A 1 121 ? -55.319 12.410 67.891 1.00 87.06 121 SER A CA 1
ATOM 979 C C . SER A 1 121 ? -56.245 13.262 68.763 1.00 87.06 121 SER A C 1
ATOM 981 O O . SER A 1 121 ? -55.826 14.296 69.275 1.00 87.06 121 SER A O 1
ATOM 983 N N . ASP A 1 122 ? -57.485 12.820 68.979 1.00 85.12 122 ASP A N 1
ATOM 984 C CA . ASP A 1 122 ? -58.450 13.457 69.876 1.00 85.12 122 ASP A CA 1
ATOM 985 C C . ASP A 1 122 ? -58.072 13.368 71.365 1.00 85.12 122 ASP A C 1
ATOM 987 O O . ASP A 1 122 ? -58.595 14.138 72.173 1.00 85.12 122 ASP A O 1
ATOM 991 N N . LEU A 1 123 ? -57.169 12.449 71.722 1.00 85.44 123 LEU A N 1
ATOM 992 C CA . LEU A 1 123 ? -56.628 12.277 73.071 1.00 85.44 123 LEU A CA 1
ATOM 993 C C . LEU A 1 123 ? -55.426 13.190 73.352 1.00 85.44 123 LEU A C 1
ATOM 995 O O . LEU A 1 123 ? -55.005 13.306 74.503 1.00 85.44 123 LEU A O 1
ATOM 999 N N . ILE A 1 124 ? -54.862 13.835 72.326 1.00 83.31 124 ILE A N 1
ATOM 1000 C CA . ILE A 1 124 ? -53.679 14.688 72.462 1.00 83.31 124 ILE A CA 1
ATOM 1001 C C . ILE A 1 124 ? -54.124 16.149 72.658 1.00 83.31 124 ILE A C 1
ATOM 1003 O O . ILE A 1 124 ? -54.745 16.727 71.763 1.00 83.31 124 ILE A O 1
ATOM 1007 N N . PRO A 1 125 ? -53.798 16.797 73.791 1.00 75.19 125 PRO A N 1
ATOM 1008 C CA . PRO A 1 125 ? -54.093 18.214 73.987 1.00 75.19 125 PRO A CA 1
ATOM 1009 C C . PRO A 1 125 ? -53.261 19.087 73.030 1.00 75.19 125 PRO A C 1
ATOM 1011 O O . PRO A 1 125 ? -52.044 18.920 72.925 1.00 75.19 125 PRO A O 1
ATOM 1014 N N . LYS A 1 126 ? -53.898 20.049 72.344 1.00 62.91 126 LYS A N 1
ATOM 1015 C CA . LYS A 1 126 ? -53.193 21.050 71.522 1.00 62.91 126 LYS A CA 1
ATOM 1016 C C . LYS A 1 126 ? -52.299 21.899 72.432 1.00 62.91 126 LYS A C 1
ATOM 1018 O O . LYS A 1 126 ? -52.797 22.566 73.334 1.00 62.91 126 LYS A O 1
ATOM 1023 N N . LYS A 1 127 ? -50.981 21.867 72.213 1.00 54.22 127 LYS A N 1
ATOM 1024 C CA . LYS A 1 127 ? -50.021 22.708 72.944 1.00 54.22 127 LYS A CA 1
ATOM 1025 C C . LYS A 1 127 ? -50.243 24.181 72.585 1.00 54.22 127 LYS A C 1
ATOM 1027 O O . LYS A 1 127 ? -49.886 24.604 71.490 1.00 54.22 127 LYS A O 1
ATOM 1032 N N . GLU A 1 128 ? -50.769 24.963 73.519 1.00 46.03 128 GLU A N 1
ATOM 1033 C CA . GLU A 1 128 ? -50.564 26.413 73.534 1.00 46.03 128 GLU A CA 1
ATOM 1034 C C . GLU A 1 128 ? -49.137 26.691 74.029 1.00 46.03 128 GLU A C 1
ATOM 1036 O O . GLU A 1 128 ? -48.696 26.127 75.034 1.00 46.03 128 GLU A O 1
ATOM 1041 N N . GLN A 1 129 ? -48.389 27.525 73.302 1.00 46.62 129 GLN A N 1
ATOM 1042 C CA . GLN A 1 129 ? -47.055 27.972 73.703 1.00 46.62 129 GLN A CA 1
ATOM 1043 C C . GLN A 1 129 ? -47.153 28.780 75.004 1.00 46.62 129 GLN A C 1
ATOM 1045 O O . GLN A 1 129 ? -47.441 29.973 74.988 1.00 46.62 129 GLN A O 1
ATOM 1050 N N . LYS A 1 130 ? -46.886 28.131 76.139 1.00 45.19 130 LYS A N 1
ATOM 1051 C CA . LYS A 1 130 ? -46.503 28.809 77.378 1.00 45.19 130 LYS A CA 1
ATOM 1052 C C . LYS A 1 130 ? -44.987 28.774 77.517 1.00 45.19 130 LYS A C 1
ATOM 1054 O O . LYS A 1 130 ? -44.375 27.715 77.412 1.00 45.19 130 LYS A O 1
ATOM 1059 N N . THR A 1 131 ? -44.411 29.947 77.745 1.00 40.84 131 THR A N 1
ATOM 1060 C CA . THR A 1 131 ? -43.008 30.168 78.099 1.00 40.84 131 THR A CA 1
ATOM 1061 C C . THR A 1 131 ? -42.676 29.371 79.363 1.00 40.84 131 THR A C 1
ATOM 1063 O O . THR A 1 131 ? -43.299 29.578 80.402 1.00 40.84 131 THR A O 1
ATOM 1066 N N . GLU A 1 132 ? -41.739 28.427 79.267 1.00 44.00 132 GLU A N 1
ATOM 1067 C CA . GLU A 1 132 ? -41.313 27.592 80.394 1.00 44.00 132 GLU A CA 1
ATOM 1068 C C . GLU A 1 132 ? -40.466 28.412 81.382 1.00 44.00 132 GLU A C 1
ATOM 1070 O O . GLU A 1 132 ? -39.310 28.746 81.117 1.00 44.00 132 GLU A O 1
ATOM 1075 N N . GLU A 1 133 ? -41.030 28.710 82.553 1.00 44.78 133 GLU A N 1
ATOM 1076 C CA . GLU A 1 133 ? -40.239 28.951 83.760 1.00 44.78 133 GLU A CA 1
ATOM 1077 C C . GLU A 1 133 ? -39.497 27.656 84.127 1.00 44.78 133 GLU A C 1
ATOM 1079 O O . GLU A 1 133 ? -40.073 26.567 84.087 1.00 44.78 133 GLU A O 1
ATOM 1084 N N . LYS A 1 134 ? -38.211 27.761 84.495 1.00 48.91 134 LYS A N 1
ATOM 1085 C CA . LYS A 1 134 ? -37.397 26.631 84.974 1.00 48.91 134 LYS A CA 1
ATOM 1086 C C . LYS A 1 134 ? -37.964 26.077 86.289 1.00 48.91 134 LYS A C 1
ATOM 1088 O O . LYS A 1 134 ? -37.498 26.426 87.371 1.00 48.91 134 LYS A O 1
ATOM 1093 N N . ALA A 1 135 ? -38.948 25.190 86.191 1.00 57.34 135 ALA A N 1
ATOM 1094 C CA . ALA A 1 135 ? -39.391 24.344 87.287 1.00 57.34 135 ALA A CA 1
ATOM 1095 C C . ALA A 1 135 ? -38.311 23.296 87.606 1.00 57.34 135 ALA A C 1
ATOM 1097 O O . ALA A 1 135 ? -37.648 22.766 86.710 1.00 57.34 135 ALA A O 1
ATOM 1098 N N . THR A 1 136 ? -38.124 22.986 88.889 1.00 65.81 136 THR A N 1
ATOM 1099 C CA . THR A 1 136 ? -37.281 21.863 89.310 1.00 65.81 136 THR A CA 1
ATOM 1100 C C . THR A 1 136 ? -37.837 20.554 88.733 1.00 65.81 136 THR A C 1
ATOM 1102 O O . THR A 1 136 ? -39.043 20.312 88.823 1.00 65.81 136 THR A O 1
ATOM 1105 N N . PRO A 1 137 ? -36.997 19.701 88.118 1.00 71.62 137 PRO A N 1
ATOM 1106 C CA . PRO A 1 137 ? -37.477 18.496 87.456 1.00 71.62 137 PRO A CA 1
ATOM 1107 C C . PRO A 1 137 ? -38.040 17.504 88.478 1.00 71.62 137 PRO A C 1
ATOM 1109 O O . PRO A 1 137 ? -37.415 17.217 89.499 1.00 71.62 137 PRO A O 1
ATOM 1112 N N . PHE A 1 138 ? -39.222 16.960 88.185 1.00 83.25 138 PHE A N 1
ATOM 1113 C CA . PHE A 1 138 ? -39.818 15.871 88.955 1.00 83.25 138 PHE A CA 1
ATOM 1114 C C . PHE A 1 138 ? -38.905 14.637 88.903 1.00 83.25 138 PHE A C 1
ATOM 1116 O O . PHE A 1 138 ? -38.595 14.144 87.816 1.00 83.25 138 PHE A O 1
ATOM 1123 N N . LEU A 1 139 ? -38.455 14.156 90.066 1.00 87.00 139 LEU A N 1
ATOM 1124 C CA . LEU A 1 139 ? -37.548 13.012 90.170 1.00 87.00 139 LEU A CA 1
ATOM 1125 C C . LEU A 1 139 ? -38.320 11.686 90.131 1.00 87.00 139 LEU A C 1
ATOM 1127 O O . LEU A 1 139 ? -39.312 11.510 90.842 1.00 87.00 139 LEU A O 1
ATOM 1131 N N . PHE A 1 140 ? -37.840 10.731 89.337 1.00 90.12 140 PHE A N 1
ATOM 1132 C CA . PHE A 1 140 ? -38.428 9.402 89.198 1.00 90.12 140 PHE A CA 1
ATOM 1133 C C . PHE A 1 140 ? -37.365 8.324 88.946 1.00 90.12 140 PHE A C 1
ATOM 1135 O O . PHE A 1 140 ? -36.297 8.606 88.405 1.00 90.12 140 PHE A O 1
ATOM 1142 N N . SER A 1 141 ? -37.691 7.084 89.316 1.00 89.50 141 SER A N 1
ATOM 1143 C CA . SER A 1 141 ? -36.944 5.867 88.985 1.00 89.50 141 SER A CA 1
ATOM 1144 C C . SER A 1 141 ? -37.925 4.721 88.719 1.00 89.50 141 SER A C 1
ATOM 1146 O O . SER A 1 141 ? -38.670 4.298 89.600 1.00 89.50 141 SER A O 1
ATOM 1148 N N . LEU A 1 142 ? -37.978 4.243 87.480 1.00 91.06 142 LEU A N 1
ATOM 1149 C CA . LEU A 1 142 ? -38.842 3.145 87.052 1.00 91.06 142 LEU A CA 1
ATOM 1150 C C . LEU A 1 142 ? -37.983 1.908 86.830 1.00 91.06 142 LEU A C 1
ATOM 1152 O O . LEU A 1 142 ? -37.208 1.885 85.882 1.00 91.06 142 LEU A O 1
ATOM 1156 N N . ASN A 1 143 ? -38.107 0.897 87.681 1.00 91.44 143 ASN A N 1
ATOM 1157 C CA . ASN A 1 143 ? -37.326 -0.332 87.586 1.00 91.44 143 ASN A CA 1
ATOM 1158 C C . ASN A 1 143 ? -38.148 -1.460 86.951 1.00 91.44 143 ASN A C 1
ATOM 1160 O O . ASN A 1 143 ? -39.375 -1.480 87.049 1.00 91.44 143 ASN A O 1
ATOM 1164 N N . ASN A 1 144 ? -37.442 -2.379 86.295 1.00 92.88 144 ASN A N 1
ATOM 1165 C CA . ASN A 1 144 ? -37.945 -3.596 85.668 1.00 92.88 144 ASN A CA 1
ATOM 1166 C C . ASN A 1 144 ? -39.222 -3.376 84.835 1.00 92.88 144 ASN A C 1
ATOM 1168 O O . ASN A 1 144 ? -40.281 -3.929 85.136 1.00 92.88 144 ASN A O 1
ATOM 1172 N N . ILE A 1 145 ? -39.131 -2.531 83.803 1.00 94.75 145 ILE A N 1
ATOM 1173 C CA . ILE A 1 145 ? -40.228 -2.317 82.855 1.00 94.75 145 ILE A CA 1
ATOM 1174 C C . ILE A 1 145 ? -40.205 -3.461 81.840 1.00 94.75 145 ILE A C 1
ATOM 1176 O O . ILE A 1 145 ? -39.228 -3.619 81.105 1.00 94.75 145 ILE A O 1
ATOM 1180 N N . GLN A 1 146 ? -41.284 -4.234 81.787 1.00 95.38 146 GLN A N 1
ATOM 1181 C CA . GLN A 1 146 ? -41.433 -5.395 80.920 1.00 95.38 146 GLN A CA 1
ATOM 1182 C C . GLN A 1 146 ? -42.749 -5.320 80.145 1.00 95.38 146 GLN A C 1
ATOM 1184 O O . GLN A 1 146 ? -43.828 -5.193 80.721 1.00 95.38 146 GLN A O 1
ATOM 1189 N N . ILE A 1 147 ? -42.666 -5.434 78.827 1.00 95.88 147 ILE A N 1
ATOM 1190 C CA . ILE A 1 147 ? -43.805 -5.717 77.955 1.00 95.88 147 ILE A CA 1
ATOM 1191 C C . ILE A 1 147 ? -43.576 -7.105 77.378 1.00 95.88 147 ILE A C 1
ATOM 1193 O O . ILE A 1 147 ? -42.506 -7.356 76.828 1.00 95.88 147 ILE A O 1
ATOM 1197 N N . GLU A 1 148 ? -44.561 -7.991 77.498 1.00 94.44 148 GLU A N 1
ATOM 1198 C CA . GLU A 1 148 ? -44.478 -9.372 77.020 1.00 94.44 148 GLU A CA 1
ATOM 1199 C C . GLU A 1 148 ? -45.598 -9.673 76.020 1.00 94.44 148 GLU A C 1
ATOM 1201 O O . GLU A 1 148 ? -46.765 -9.380 76.283 1.00 94.44 148 GLU A O 1
ATOM 1206 N N . ASN A 1 149 ? -45.240 -10.301 74.893 1.00 94.25 149 ASN A N 1
ATOM 1207 C CA . ASN A 1 149 ? -46.161 -10.796 73.861 1.00 94.25 149 ASN A CA 1
ATOM 1208 C C . ASN A 1 149 ? -47.150 -9.736 73.335 1.00 94.25 149 ASN A C 1
ATOM 1210 O O . ASN A 1 149 ? -48.322 -10.018 73.089 1.00 94.25 149 ASN A O 1
ATOM 1214 N N . GLY A 1 150 ? -46.686 -8.498 73.160 1.00 95.75 150 GLY A N 1
ATOM 1215 C CA . GLY A 1 150 ? -47.516 -7.418 72.640 1.00 95.75 150 GLY A CA 1
ATOM 1216 C C . GLY A 1 150 ? -47.842 -7.561 71.151 1.00 95.75 150 GLY A C 1
ATOM 1217 O O . GLY A 1 150 ? -47.064 -8.111 70.365 1.00 95.75 150 GLY A O 1
ATOM 1218 N N . LYS A 1 151 ? -48.990 -7.011 70.755 1.00 96.75 151 LYS A N 1
ATOM 1219 C CA . LYS A 1 151 ? -49.462 -6.926 69.377 1.00 96.75 151 LYS A CA 1
ATOM 1220 C C . LYS A 1 151 ? -49.905 -5.497 69.052 1.00 96.75 151 LYS A C 1
ATOM 1222 O O . LYS A 1 151 ? -50.693 -4.905 69.777 1.00 96.75 151 LYS A O 1
ATOM 1227 N N . ILE A 1 152 ? -49.436 -4.940 67.942 1.00 96.38 152 ILE A N 1
ATOM 1228 C CA . ILE A 1 152 ? -49.882 -3.636 67.442 1.00 96.38 152 ILE A CA 1
ATOM 1229 C C . ILE A 1 152 ? -50.382 -3.813 66.014 1.00 96.38 152 ILE A C 1
ATOM 1231 O O . ILE A 1 152 ? -49.669 -4.342 65.165 1.00 96.38 152 ILE A O 1
ATOM 1235 N N . GLU A 1 153 ? -51.596 -3.358 65.734 1.00 95.50 153 GLU A N 1
ATOM 1236 C CA . GLU A 1 153 ? -52.123 -3.254 64.376 1.00 95.50 153 GLU A CA 1
ATOM 1237 C C . GLU A 1 153 ? -52.149 -1.786 63.970 1.00 95.50 153 GLU A C 1
ATOM 1239 O O . GLU A 1 153 ? -52.909 -1.002 64.527 1.00 95.50 153 GLU A O 1
ATOM 1244 N N . PHE A 1 154 ? -51.315 -1.410 63.006 1.00 94.88 154 PHE A N 1
ATOM 1245 C CA . PHE A 1 154 ? -51.266 -0.065 62.457 1.00 94.88 154 PHE A CA 1
ATOM 1246 C C . PHE A 1 154 ? -51.853 -0.041 61.045 1.00 94.88 154 PHE A C 1
ATOM 1248 O O . PHE A 1 154 ? -51.355 -0.705 60.147 1.00 94.88 154 PHE A O 1
ATOM 1255 N N . TRP A 1 155 ? -52.915 0.721 60.830 1.00 92.81 155 TRP A N 1
ATOM 1256 C CA . TRP A 1 155 ? -53.479 0.987 59.513 1.00 92.81 155 TRP A CA 1
ATOM 1257 C C . TRP A 1 155 ? -53.078 2.387 59.054 1.00 92.81 155 TRP A C 1
ATOM 1259 O O . TRP A 1 155 ? -53.429 3.369 59.703 1.00 92.81 155 TRP A O 1
ATOM 1269 N N . ASP A 1 156 ? -52.369 2.495 57.936 1.00 91.19 156 ASP A N 1
ATOM 1270 C CA . ASP A 1 156 ? -52.064 3.776 57.309 1.00 91.19 156 ASP A CA 1
ATOM 1271 C C . ASP A 1 156 ? -53.052 4.053 56.171 1.00 91.19 156 ASP A C 1
ATOM 1273 O O . ASP A 1 156 ? -52.941 3.479 55.086 1.00 91.19 156 ASP A O 1
ATOM 1277 N N . GLY A 1 157 ? -54.028 4.930 56.419 1.00 85.81 157 GLY A N 1
ATOM 1278 C CA . GLY A 1 157 ? -55.035 5.321 55.434 1.00 85.81 157 GLY A CA 1
ATOM 1279 C C . GLY A 1 157 ? -54.512 6.221 54.311 1.00 85.81 157 GLY A C 1
ATOM 1280 O O . GLY A 1 157 ? -55.150 6.287 53.263 1.00 85.81 157 GLY A O 1
ATOM 1281 N N . VAL A 1 158 ? -53.350 6.865 54.470 1.00 85.44 158 VAL A N 1
ATOM 1282 C CA . VAL A 1 158 ? -52.769 7.730 53.427 1.00 85.44 158 VAL A CA 1
ATOM 1283 C C . VAL A 1 158 ? -52.158 6.880 52.316 1.00 85.44 158 VAL A C 1
ATOM 1285 O O . VAL A 1 158 ? -52.391 7.141 51.139 1.00 85.44 158 VAL A O 1
ATOM 1288 N N . VAL A 1 159 ? -51.423 5.824 52.682 1.00 87.88 159 VAL A N 1
ATOM 1289 C CA . VAL A 1 159 ? -50.792 4.904 51.714 1.00 87.88 159 VAL A CA 1
ATOM 1290 C C . VAL A 1 159 ? -51.530 3.567 51.552 1.00 87.88 159 VAL A C 1
ATOM 1292 O O . VAL A 1 159 ? -51.090 2.711 50.785 1.00 87.88 159 VAL A O 1
ATOM 1295 N N . GLN A 1 160 ? -52.650 3.380 52.260 1.00 89.38 160 GLN A N 1
ATOM 1296 C CA . GLN A 1 160 ? -53.507 2.184 52.230 1.00 89.38 160 GLN A CA 1
ATOM 1297 C C . GLN A 1 160 ? -52.748 0.882 52.566 1.00 89.38 160 GLN A C 1
ATOM 1299 O O . GLN A 1 160 ? -52.879 -0.136 51.879 1.00 89.38 160 GLN A O 1
ATOM 1304 N N . LYS A 1 161 ? -51.929 0.904 53.627 1.00 91.44 161 LYS A N 1
ATOM 1305 C CA . LYS A 1 161 ? -51.129 -0.250 54.088 1.00 91.44 161 LYS A CA 1
ATOM 1306 C C . LYS A 1 161 ? -51.414 -0.605 55.544 1.00 91.44 161 LYS A C 1
ATOM 1308 O O . LYS A 1 161 ? -51.584 0.269 56.387 1.00 91.44 161 LYS A O 1
ATOM 1313 N N . LYS A 1 162 ? -51.427 -1.907 55.856 1.00 93.44 162 LYS A N 1
ATOM 1314 C CA . LYS A 1 162 ? -51.591 -2.430 57.224 1.00 93.44 162 LYS A CA 1
ATOM 1315 C C . LYS A 1 162 ? -50.264 -2.970 57.754 1.00 93.44 162 LYS A C 1
ATOM 1317 O O . LYS A 1 162 ? -49.711 -3.898 57.184 1.00 93.44 162 LYS A O 1
ATOM 1322 N N . HIS A 1 163 ? -49.766 -2.458 58.862 1.00 94.50 163 HIS A N 1
ATOM 1323 C CA . HIS A 1 163 ? -48.622 -3.008 59.572 1.00 94.50 163 HIS A CA 1
ATOM 1324 C C . HIS A 1 163 ? -49.088 -3.802 60.789 1.00 94.50 163 HIS A C 1
ATOM 1326 O O . HIS A 1 163 ? -49.943 -3.349 61.546 1.00 94.50 163 HIS A O 1
ATOM 1332 N N . THR A 1 164 ? -48.532 -4.992 60.985 1.00 95.88 164 THR A N 1
ATOM 1333 C CA . THR A 1 164 ? -48.786 -5.811 62.173 1.00 95.88 164 THR A CA 1
ATOM 1334 C C . THR A 1 164 ? -47.473 -6.044 62.893 1.00 95.88 164 THR A C 1
ATOM 1336 O O . THR A 1 164 ? -46.548 -6.611 62.325 1.00 95.88 164 THR A O 1
ATOM 1339 N N . ILE A 1 165 ? -47.396 -5.609 64.141 1.00 96.62 165 ILE A N 1
ATOM 1340 C CA . ILE A 1 165 ? -46.298 -5.900 65.055 1.00 96.62 165 ILE A CA 1
ATOM 1341 C C . ILE A 1 165 ? -46.814 -6.998 65.984 1.00 96.62 165 ILE A C 1
ATOM 1343 O O . ILE A 1 165 ? -47.855 -6.817 66.608 1.00 96.62 165 ILE A O 1
ATOM 1347 N N . SER A 1 166 ? -46.140 -8.137 66.061 1.00 95.81 166 SER A N 1
ATOM 1348 C CA . SER A 1 166 ? -46.493 -9.261 66.937 1.00 95.81 166 SER A CA 1
ATOM 1349 C C . SER A 1 166 ? -45.279 -9.728 67.731 1.00 95.81 166 SER A C 1
ATOM 1351 O O . SER A 1 166 ? -44.150 -9.359 67.410 1.00 95.81 166 SER A O 1
ATOM 1353 N N . ASP A 1 167 ? -45.498 -10.550 68.758 1.00 95.50 167 ASP A N 1
ATOM 1354 C CA . ASP A 1 167 ? -44.444 -11.037 69.657 1.00 95.50 167 ASP A CA 1
ATOM 1355 C C . ASP A 1 167 ? -43.606 -9.894 70.273 1.00 95.50 167 ASP A C 1
ATOM 1357 O O . ASP A 1 167 ? -42.421 -10.073 70.549 1.00 95.50 167 ASP A O 1
ATOM 1361 N N . LEU A 1 168 ? -44.196 -8.703 70.469 1.00 96.06 168 LEU A N 1
ATOM 1362 C CA . LEU A 1 168 ? -43.486 -7.529 70.977 1.00 96.06 168 LEU A CA 1
ATOM 1363 C C . LEU A 1 168 ? -43.054 -7.767 72.424 1.00 96.06 168 LEU A C 1
ATOM 1365 O O . LEU A 1 168 ? -43.892 -7.909 73.318 1.00 96.06 168 LEU A O 1
ATOM 1369 N N . LYS A 1 169 ? -41.745 -7.748 72.654 1.00 96.38 169 LYS A N 1
ATOM 1370 C CA . LYS A 1 169 ? -41.138 -7.771 73.980 1.00 96.38 169 LYS A CA 1
ATOM 1371 C C . LYS A 1 169 ? -40.271 -6.541 74.163 1.00 96.38 169 LYS A C 1
ATOM 1373 O O . LYS A 1 169 ? -39.393 -6.297 73.340 1.00 96.38 169 LYS A O 1
ATOM 1378 N N . ILE A 1 170 ? -40.501 -5.786 75.231 1.00 95.50 170 ILE A N 1
ATOM 1379 C CA . ILE A 1 170 ? -39.669 -4.636 75.612 1.00 95.50 170 ILE A CA 1
ATOM 1380 C C . ILE A 1 170 ? -39.194 -4.868 77.039 1.00 95.50 170 ILE A C 1
ATOM 1382 O O . ILE A 1 170 ? -40.016 -5.074 77.925 1.00 95.50 170 ILE A O 1
ATOM 1386 N N . GLY A 1 171 ? -37.885 -4.821 77.259 1.00 95.00 171 GLY A N 1
ATOM 1387 C CA . GLY A 1 171 ? -37.275 -4.912 78.581 1.00 95.00 171 GLY A CA 1
ATOM 1388 C C . GLY A 1 171 ? -36.412 -3.688 78.850 1.00 95.00 171 GLY A C 1
ATOM 1389 O O . GLY A 1 171 ? -35.431 -3.466 78.141 1.00 95.00 171 GLY A O 1
ATOM 1390 N N . ILE A 1 172 ? -36.754 -2.902 79.871 1.00 94.38 172 ILE A N 1
ATOM 1391 C CA . ILE A 1 172 ? -35.951 -1.768 80.346 1.00 94.38 172 ILE A CA 1
ATOM 1392 C C . ILE A 1 172 ? -35.643 -2.010 81.832 1.00 94.38 172 ILE A C 1
ATOM 1394 O O . ILE A 1 172 ? -36.547 -1.889 82.663 1.00 94.38 172 ILE A O 1
ATOM 1398 N N . PRO A 1 173 ? -34.390 -2.356 82.192 1.00 91.88 173 PRO A N 1
ATOM 1399 C CA . PRO A 1 173 ? -34.029 -2.726 83.562 1.00 91.88 173 PRO A CA 1
ATOM 1400 C C . PRO A 1 173 ? -34.296 -1.624 84.586 1.00 91.88 173 PRO A C 1
ATOM 1402 O O . PRO A 1 173 ? -34.786 -1.904 85.676 1.00 91.88 173 PRO A O 1
ATOM 1405 N N . PHE A 1 174 ? -33.995 -0.373 84.233 1.00 90.94 174 PHE A N 1
ATOM 1406 C CA . PHE A 1 174 ? -34.362 0.802 85.014 1.00 90.94 174 PHE A CA 1
ATOM 1407 C C . PHE A 1 174 ? -34.377 2.063 84.142 1.00 90.94 174 PHE A C 1
ATOM 1409 O O . PHE A 1 174 ? -33.714 2.116 83.114 1.00 90.94 174 PHE A O 1
ATOM 1416 N N . LEU A 1 175 ? -35.111 3.096 84.545 1.00 89.75 175 LEU A N 1
ATOM 1417 C CA . LEU A 1 175 ? -35.107 4.418 83.923 1.00 89.75 175 LEU A CA 1
ATOM 1418 C C . LEU A 1 175 ? -35.235 5.474 85.022 1.00 89.75 175 LEU A C 1
ATOM 1420 O O . LEU A 1 175 ? -36.286 5.578 85.652 1.00 89.75 175 LEU A O 1
ATOM 1424 N N . SER A 1 176 ? -34.175 6.244 85.265 1.00 88.31 176 SER A N 1
ATOM 1425 C CA . SER A 1 176 ? -34.100 7.182 86.391 1.00 88.31 176 SER A CA 1
ATOM 1426 C C . SER A 1 176 ? -33.464 8.506 85.977 1.00 88.31 176 SER A C 1
ATOM 1428 O O . SER A 1 176 ? -32.468 8.516 85.255 1.00 88.31 176 SER A O 1
ATOM 1430 N N . ASN A 1 177 ? -34.025 9.623 86.448 1.00 86.50 177 ASN A N 1
ATOM 1431 C CA . ASN A 1 177 ? -33.426 10.959 86.327 1.00 86.50 177 ASN A CA 1
ATOM 1432 C C . ASN A 1 177 ? -32.809 11.455 87.655 1.00 86.50 177 ASN A C 1
ATOM 1434 O O . ASN A 1 177 ? -32.523 12.644 87.803 1.00 86.50 177 ASN A O 1
ATOM 1438 N N . ILE A 1 178 ? -32.606 10.558 88.629 1.00 86.25 178 ILE A N 1
ATOM 1439 C CA . ILE A 1 178 ? -32.004 10.869 89.932 1.00 86.25 178 ILE A CA 1
ATOM 1440 C C . ILE A 1 178 ? -30.481 11.082 89.769 1.00 86.25 178 ILE A C 1
ATOM 1442 O O . ILE A 1 178 ? -29.836 10.259 89.119 1.00 86.25 178 ILE A O 1
ATOM 1446 N N . PRO A 1 179 ? -29.861 12.127 90.368 1.00 80.25 179 PRO A N 1
ATOM 1447 C CA . PRO A 1 179 ? -28.485 12.549 90.054 1.00 80.25 179 PRO A CA 1
ATOM 1448 C C . PRO A 1 179 ? -27.366 11.492 90.114 1.00 80.25 179 PRO A C 1
ATOM 1450 O O . PRO A 1 179 ? -26.362 11.658 89.428 1.00 80.25 179 PRO A O 1
ATOM 1453 N N . TYR A 1 180 ? -27.500 10.426 90.910 1.00 80.81 180 TYR A N 1
ATOM 1454 C CA . TYR A 1 180 ? -26.520 9.327 90.954 1.00 80.81 180 TYR A CA 1
ATOM 1455 C C . TYR A 1 180 ? -26.808 8.208 89.937 1.00 80.81 180 TYR A C 1
ATOM 1457 O O . TYR A 1 180 ? -25.877 7.550 89.482 1.00 80.81 180 TYR A O 1
ATOM 1465 N N . ASP A 1 181 ? -28.065 8.027 89.521 1.00 82.88 181 ASP A N 1
ATOM 1466 C CA . ASP A 1 181 ? -28.461 6.994 88.556 1.00 82.88 181 ASP A CA 1
ATOM 1467 C C . ASP A 1 181 ? -28.214 7.430 87.106 1.00 82.88 181 ASP A C 1
ATOM 1469 O O . ASP A 1 181 ? -27.957 6.586 86.250 1.00 82.88 181 ASP A O 1
ATOM 1473 N N . VAL A 1 182 ? -28.245 8.741 86.819 1.00 86.06 182 VAL A N 1
ATOM 1474 C CA . VAL A 1 182 ? -28.086 9.273 85.449 1.00 86.06 182 VAL A CA 1
ATOM 1475 C C . VAL A 1 182 ? -26.737 8.938 84.808 1.00 86.06 182 VAL A C 1
ATOM 1477 O O . VAL A 1 182 ? -26.623 8.984 83.586 1.00 86.06 182 VAL A O 1
ATOM 1480 N N . GLN A 1 183 ? -25.720 8.603 85.608 1.00 85.94 183 GLN A N 1
ATOM 1481 C CA . GLN A 1 183 ? -24.394 8.202 85.124 1.00 85.94 183 GLN A CA 1
ATOM 1482 C C . GLN A 1 183 ? -24.310 6.707 84.761 1.00 85.94 183 GLN A C 1
ATOM 1484 O O . GLN A 1 183 ? -23.350 6.293 84.109 1.00 85.94 183 GLN A O 1
ATOM 1489 N N . THR A 1 184 ? -25.300 5.897 85.149 1.00 88.44 184 THR A N 1
ATOM 1490 C CA . THR A 1 184 ? -25.330 4.450 84.896 1.00 88.44 184 THR A CA 1
ATOM 1491 C C . THR A 1 184 ? -25.959 4.161 83.535 1.00 88.44 184 THR A C 1
ATOM 1493 O O . THR A 1 184 ? -26.966 4.758 83.160 1.00 88.44 184 THR A O 1
ATOM 1496 N N . PHE A 1 185 ? -25.381 3.225 82.782 1.00 91.06 185 PHE A N 1
ATOM 1497 C CA . PHE A 1 185 ? -25.979 2.773 81.530 1.00 91.06 185 PHE A CA 1
ATOM 1498 C C . PHE A 1 185 ? -27.246 1.957 81.789 1.00 91.06 185 PHE A C 1
ATOM 1500 O O . PHE A 1 185 ? -27.211 0.924 82.455 1.00 91.06 185 PHE A O 1
ATOM 1507 N N . VAL A 1 186 ? -28.354 2.390 81.195 1.00 93.25 186 VAL A N 1
ATOM 1508 C CA . VAL A 1 186 ? -29.568 1.581 81.071 1.00 93.25 186 VAL A CA 1
ATOM 1509 C C . VAL A 1 186 ? -29.403 0.668 79.868 1.00 93.25 186 VAL A C 1
ATOM 1511 O O . VAL A 1 186 ? -29.018 1.165 78.815 1.00 93.25 186 VAL A O 1
ATOM 1514 N N . GLN A 1 187 ? -29.725 -0.622 79.997 1.00 94.38 187 GLN A N 1
ATOM 1515 C CA . GLN A 1 187 ? -29.629 -1.604 78.909 1.00 94.38 187 GLN A CA 1
ATOM 1516 C C . GLN A 1 187 ? -31.007 -1.989 78.340 1.00 94.38 187 GLN A C 1
ATOM 1518 O O . GLN A 1 187 ? -31.557 -3.025 78.721 1.00 94.38 187 GLN A O 1
ATOM 1523 N N . PRO A 1 188 ? -31.630 -1.157 77.487 1.00 95.12 188 PRO A N 1
ATOM 1524 C CA . PRO A 1 188 ? -32.914 -1.488 76.885 1.00 95.12 188 PRO A CA 1
ATOM 1525 C C . PRO A 1 188 ? -32.791 -2.630 75.867 1.00 95.12 188 PRO A C 1
ATOM 1527 O O . PRO A 1 188 ? -31.815 -2.736 75.121 1.00 95.12 188 PRO A O 1
ATOM 1530 N N . SER A 1 189 ? -33.838 -3.446 75.801 1.00 95.00 189 SER A N 1
ATOM 1531 C CA . SER A 1 189 ? -34.027 -4.490 74.797 1.00 95.00 189 SER A CA 1
ATOM 1532 C C . SER A 1 189 ? -35.424 -4.406 74.189 1.00 95.00 189 SER A C 1
ATOM 1534 O O . SER A 1 189 ? -36.401 -4.139 74.892 1.00 95.00 189 SER A O 1
ATOM 1536 N N . LEU A 1 190 ? -35.519 -4.635 72.884 1.00 95.69 190 LEU A N 1
ATOM 1537 C CA . LEU A 1 190 ? -36.768 -4.738 72.142 1.00 95.69 190 LEU A CA 1
ATOM 1538 C C . LEU A 1 190 ? -36.647 -5.884 71.142 1.00 95.69 190 LEU A C 1
ATOM 1540 O O . LEU A 1 190 ? -35.724 -5.898 70.338 1.00 95.69 190 LEU A O 1
ATOM 1544 N N . THR A 1 191 ? -37.592 -6.819 71.155 1.00 96.75 191 THR A N 1
ATOM 1545 C CA . THR A 1 191 ? -37.739 -7.821 70.087 1.00 96.75 191 THR A CA 1
ATOM 1546 C C . THR A 1 191 ? -39.179 -7.833 69.602 1.00 96.75 191 THR A C 1
ATOM 1548 O O . THR A 1 191 ? -40.096 -7.677 70.406 1.00 96.75 191 THR A O 1
ATOM 1551 N N . ALA A 1 192 ? -39.397 -7.949 68.297 1.00 96.75 192 ALA A N 1
ATOM 1552 C CA . ALA A 1 192 ? -40.734 -8.014 67.714 1.00 96.75 192 ALA A CA 1
ATOM 1553 C C . ALA A 1 192 ? -40.687 -8.644 66.320 1.00 96.75 192 ALA A C 1
ATOM 1555 O O . ALA A 1 192 ? -39.644 -8.649 65.673 1.00 96.75 192 ALA A O 1
ATOM 1556 N N . LYS A 1 193 ? -41.829 -9.112 65.816 1.00 96.12 193 LYS A N 1
ATOM 1557 C CA . LYS A 1 193 ? -42.018 -9.395 64.390 1.00 96.12 193 LYS A CA 1
ATOM 1558 C C . LYS A 1 193 ? -42.879 -8.304 63.778 1.00 96.12 193 LYS A C 1
ATOM 1560 O O . LYS A 1 193 ? -44.044 -8.176 64.142 1.00 96.12 193 LYS A O 1
ATOM 1565 N N . ILE A 1 194 ? -42.329 -7.524 62.855 1.00 95.00 194 ILE A N 1
ATOM 1566 C CA . ILE A 1 194 ? -43.066 -6.487 62.127 1.00 95.00 194 ILE A CA 1
ATOM 1567 C C . ILE A 1 194 ? -43.352 -7.027 60.731 1.00 95.00 194 ILE A C 1
ATOM 1569 O O . ILE A 1 194 ? -42.434 -7.320 59.975 1.00 95.00 194 ILE A O 1
ATOM 1573 N N . ASN A 1 195 ? -44.630 -7.193 60.394 1.00 93.38 195 ASN A N 1
ATOM 1574 C CA . ASN A 1 195 ? -45.087 -7.790 59.136 1.00 93.38 195 ASN A CA 1
ATOM 1575 C C . ASN A 1 195 ? -44.485 -9.179 58.859 1.00 93.38 195 ASN A C 1
ATOM 1577 O O . ASN A 1 195 ? -44.250 -9.548 57.715 1.00 93.38 195 ASN A O 1
ATOM 1581 N N . GLY A 1 196 ? -44.229 -9.948 59.920 1.00 91.44 196 GLY A N 1
ATOM 1582 C CA . GLY A 1 196 ? -43.594 -11.267 59.852 1.00 91.44 196 GLY A CA 1
ATOM 1583 C C . GLY A 1 196 ? -42.063 -11.246 59.925 1.00 91.44 196 GLY A C 1
ATOM 1584 O O . GLY A 1 196 ? -41.492 -12.239 60.369 1.00 91.44 196 GLY A O 1
ATOM 1585 N N . ALA A 1 197 ? -41.407 -10.129 59.590 1.00 94.25 197 ALA A N 1
ATOM 1586 C CA . ALA A 1 197 ? -39.953 -9.985 59.672 1.00 94.25 197 ALA A CA 1
ATOM 1587 C C . ALA A 1 197 ? -39.501 -9.773 61.133 1.00 94.25 197 ALA A C 1
ATOM 1589 O O . ALA A 1 197 ? -40.083 -8.926 61.817 1.00 94.25 197 ALA A O 1
ATOM 1590 N N . PRO A 1 198 ? -38.513 -10.526 61.654 1.00 96.31 198 PRO A N 1
ATOM 1591 C CA . PRO A 1 198 ? -37.990 -10.337 63.005 1.00 96.31 198 PRO A CA 1
ATOM 1592 C C . PRO A 1 198 ? -37.110 -9.084 63.121 1.00 96.31 198 PRO A C 1
ATOM 1594 O O . PRO A 1 198 ? -36.274 -8.798 62.266 1.00 96.31 198 PRO A O 1
ATOM 1597 N N . TYR A 1 199 ? -37.289 -8.372 64.231 1.00 95.88 199 TYR A N 1
ATOM 1598 C CA . TYR A 1 199 ? -36.523 -7.207 64.654 1.00 95.88 199 TYR A CA 1
ATOM 1599 C C . TYR A 1 199 ? -36.009 -7.449 66.069 1.00 95.88 199 TYR A C 1
ATOM 1601 O O . TYR A 1 199 ? -36.783 -7.837 66.951 1.00 95.88 199 TYR A O 1
ATOM 1609 N N . ALA A 1 200 ? -34.735 -7.160 66.300 1.00 96.12 200 ALA A N 1
ATOM 1610 C CA . ALA A 1 200 ? -34.135 -7.124 67.622 1.00 96.12 200 ALA A CA 1
ATOM 1611 C C . ALA A 1 200 ? -33.297 -5.850 67.772 1.00 96.12 200 ALA A C 1
ATOM 1613 O O . ALA A 1 200 ? -32.500 -5.501 66.906 1.00 96.12 200 ALA A O 1
ATOM 1614 N N . LEU A 1 201 ? -33.507 -5.129 68.867 1.00 95.12 201 LEU A N 1
ATOM 1615 C CA . LEU A 1 201 ? -32.735 -3.958 69.245 1.00 95.12 201 LEU A CA 1
ATOM 1616 C C . LEU A 1 201 ? -32.259 -4.155 70.676 1.00 95.12 201 LEU A C 1
ATOM 1618 O O . LEU A 1 201 ? -33.067 -4.276 71.596 1.00 95.12 201 LEU A O 1
ATOM 1622 N N . HIS A 1 202 ? -30.949 -4.159 70.870 1.00 95.25 202 HIS A N 1
ATOM 1623 C CA . HIS A 1 202 ? -30.321 -4.276 72.181 1.00 95.25 202 HIS A CA 1
ATOM 1624 C C . HIS A 1 202 ? -29.301 -3.163 72.315 1.00 95.25 202 HIS A C 1
ATOM 1626 O O . HIS A 1 202 ? -28.596 -2.854 71.364 1.00 95.25 202 HIS A O 1
ATOM 1632 N N . GLY A 1 203 ? -29.220 -2.509 73.463 1.00 93.81 203 GLY A N 1
ATOM 1633 C CA . GLY A 1 203 ? -28.289 -1.401 73.576 1.00 93.81 203 GLY A CA 1
ATOM 1634 C C . GLY A 1 203 ? -28.045 -0.951 74.989 1.00 93.81 203 GLY A C 1
ATOM 1635 O O . GLY A 1 203 ? -28.504 -1.564 75.946 1.00 93.81 203 GLY A O 1
ATOM 1636 N N . GLN A 1 204 ? -27.319 0.151 75.094 1.00 94.50 204 GLN A N 1
ATOM 1637 C CA . GLN A 1 204 ? -27.067 0.859 76.330 1.00 94.50 204 GLN A CA 1
ATOM 1638 C C . GLN A 1 204 ? -27.203 2.365 76.121 1.00 94.50 204 GLN A C 1
ATOM 1640 O O . GLN A 1 204 ? -26.798 2.900 75.089 1.00 94.50 204 GLN A O 1
ATOM 1645 N N . THR A 1 205 ? -27.774 3.074 77.090 1.00 94.50 205 THR A N 1
ATOM 1646 C CA . THR A 1 205 ? -28.026 4.514 76.970 1.00 94.50 205 THR A CA 1
ATOM 1647 C C . THR A 1 205 ? -27.960 5.244 78.312 1.00 94.50 205 THR A C 1
ATOM 1649 O O . THR A 1 205 ? -28.310 4.686 79.353 1.00 94.50 205 THR A O 1
ATOM 1652 N N . LYS A 1 206 ? -27.516 6.507 78.274 1.00 93.31 206 LYS A N 1
ATOM 1653 C CA . LYS A 1 206 ? -27.562 7.495 79.366 1.00 93.31 206 LYS A CA 1
ATOM 1654 C C . LYS A 1 206 ? -28.439 8.687 78.944 1.00 93.31 206 LYS A C 1
ATOM 1656 O O . LYS A 1 206 ? -27.916 9.751 78.603 1.00 93.31 206 LYS A O 1
ATOM 1661 N N . PRO A 1 207 ? -29.775 8.539 78.921 1.00 88.50 207 PRO A N 1
ATOM 1662 C CA . PRO A 1 207 ? -30.670 9.535 78.322 1.00 88.50 207 PRO A CA 1
ATOM 1663 C C . PRO A 1 207 ? -30.737 10.858 79.105 1.00 88.50 207 PRO A C 1
ATOM 1665 O O . PRO A 1 207 ? -31.044 11.901 78.527 1.00 88.50 207 PRO A O 1
ATOM 1668 N N . PHE A 1 208 ? -30.424 10.831 80.406 1.00 88.31 208 PHE A N 1
ATOM 1669 C CA . PHE A 1 208 ? -30.530 11.984 81.312 1.00 88.31 208 PHE A CA 1
ATOM 1670 C C . PHE A 1 208 ? -29.177 12.534 81.800 1.00 88.31 208 PHE A C 1
ATOM 1672 O O . PHE A 1 208 ? -29.161 13.490 82.572 1.00 88.31 208 PHE A O 1
ATOM 1679 N N . ALA A 1 209 ? -28.048 11.961 81.368 1.00 86.50 209 ALA A N 1
ATOM 1680 C CA . ALA A 1 209 ? -26.721 12.483 81.696 1.00 86.50 209 ALA A CA 1
ATOM 1681 C C . ALA A 1 209 ? -26.430 13.809 80.971 1.00 86.50 209 ALA A C 1
ATOM 1683 O O . ALA A 1 209 ? -26.978 14.086 79.902 1.00 86.50 209 ALA A O 1
ATOM 1684 N N . GLU A 1 210 ? -25.502 14.609 81.513 1.00 86.00 210 GLU A N 1
ATOM 1685 C CA . GLU A 1 210 ? -25.011 15.820 80.833 1.00 86.00 210 GLU A CA 1
ATOM 1686 C C . GLU A 1 210 ? -24.302 15.505 79.507 1.00 86.00 210 GLU A C 1
ATOM 1688 O O . GLU A 1 210 ? -24.401 16.275 78.554 1.00 86.00 210 GLU A O 1
ATOM 1693 N N . THR A 1 211 ? -23.595 14.372 79.455 1.00 89.94 211 THR A N 1
ATOM 1694 C CA . THR A 1 211 ? -23.081 13.789 78.212 1.00 89.94 211 THR A CA 1
ATOM 1695 C C . THR A 1 211 ? -23.989 12.636 77.834 1.00 89.94 211 THR A C 1
ATOM 1697 O O . THR A 1 211 ? -23.964 11.585 78.475 1.00 89.94 211 THR A O 1
ATOM 1700 N N . ARG A 1 212 ? -24.812 12.844 76.809 1.00 92.81 212 ARG A N 1
ATOM 1701 C CA . ARG A 1 212 ? -25.740 11.818 76.339 1.00 92.81 212 ARG A CA 1
ATOM 1702 C C . ARG A 1 212 ? -24.977 10.836 75.478 1.00 92.81 212 ARG A C 1
ATOM 1704 O O . ARG A 1 212 ? -24.381 11.210 74.472 1.00 92.81 212 ARG A O 1
ATOM 1711 N N . GLU A 1 213 ? -25.014 9.585 75.891 1.00 94.06 213 GLU A N 1
ATOM 1712 C CA . GLU A 1 213 ? -24.298 8.497 75.248 1.00 94.06 213 GLU A CA 1
ATOM 1713 C C . GLU A 1 213 ? -25.284 7.367 74.989 1.00 94.06 213 GLU A C 1
ATOM 1715 O O . GLU A 1 213 ? -26.100 7.035 75.851 1.00 94.06 213 GLU A O 1
ATOM 1720 N N . THR A 1 214 ? -25.283 6.819 73.781 1.00 94.81 214 THR A N 1
ATOM 1721 C CA . THR A 1 214 ? -26.198 5.748 73.383 1.00 94.81 214 THR A CA 1
ATOM 1722 C C . THR A 1 214 ? -25.518 4.838 72.374 1.00 94.81 214 THR A C 1
ATOM 1724 O O . THR A 1 214 ? -24.946 5.322 71.403 1.00 94.81 214 THR A O 1
ATOM 1727 N N . ALA A 1 215 ? -25.594 3.529 72.591 1.00 95.38 215 ALA A N 1
ATOM 1728 C CA . ALA A 1 215 ? -25.145 2.516 71.649 1.00 95.38 215 ALA A CA 1
ATOM 1729 C C . ALA A 1 215 ? -26.238 1.454 71.488 1.00 95.38 215 ALA A C 1
ATOM 1731 O O . ALA A 1 215 ? -26.683 0.905 72.490 1.00 95.38 215 ALA A O 1
ATOM 1732 N N . PHE A 1 216 ? -26.666 1.172 70.261 1.00 95.88 216 PHE A N 1
ATOM 1733 C CA . PHE A 1 216 ? -27.672 0.157 69.947 1.00 95.88 216 PHE A CA 1
ATOM 1734 C C . PHE A 1 216 ? -27.167 -0.780 68.859 1.00 95.88 216 PHE A C 1
ATOM 1736 O O . PHE A 1 216 ? -26.770 -0.319 67.792 1.00 95.88 216 PHE A O 1
ATOM 1743 N N . ASP A 1 217 ? -27.247 -2.075 69.122 1.00 96.38 217 ASP A N 1
ATOM 1744 C CA . ASP A 1 217 ? -27.178 -3.138 68.134 1.00 96.38 217 ASP A CA 1
ATOM 1745 C C . ASP A 1 217 ? -28.592 -3.369 67.581 1.00 96.38 217 ASP A C 1
ATOM 1747 O O . ASP A 1 217 ? -29.558 -3.533 68.330 1.00 96.38 217 ASP A O 1
ATOM 1751 N N . ILE A 1 218 ? -28.713 -3.314 66.260 1.00 96.12 218 ILE A N 1
ATOM 1752 C CA . ILE A 1 218 ? -29.949 -3.397 65.489 1.00 96.12 218 ILE A CA 1
ATOM 1753 C C . ILE A 1 218 ? -29.821 -4.608 64.570 1.00 96.12 218 ILE A C 1
ATOM 1755 O O . ILE A 1 218 ? -28.952 -4.633 63.698 1.00 96.12 218 ILE A O 1
ATOM 1759 N N . GLU A 1 219 ? -30.703 -5.585 64.747 1.00 97.31 219 GLU A N 1
ATOM 1760 C CA . GLU A 1 219 ? -30.815 -6.765 63.896 1.00 97.31 219 GLU A CA 1
ATOM 1761 C C . GLU A 1 219 ? -32.201 -6.807 63.241 1.00 97.31 219 GLU A C 1
ATOM 1763 O O . GLU A 1 219 ? -33.233 -6.745 63.912 1.00 97.31 219 GLU A O 1
ATOM 1768 N N . ILE A 1 220 ? -32.221 -6.889 61.913 1.00 96.50 220 ILE A N 1
ATOM 1769 C CA . ILE A 1 220 ? -33.419 -7.021 61.079 1.00 96.50 220 ILE A CA 1
ATOM 1770 C C . ILE A 1 220 ? -33.160 -8.182 60.124 1.00 96.50 220 ILE A C 1
ATOM 1772 O O . ILE A 1 220 ? -32.083 -8.244 59.527 1.00 96.50 220 ILE A O 1
ATOM 1776 N N . SER A 1 221 ? -34.114 -9.095 59.959 1.00 95.75 221 SER A N 1
ATOM 1777 C CA . SER A 1 221 ? -33.990 -10.183 58.976 1.00 95.75 221 SER A CA 1
ATOM 1778 C C . SER A 1 221 ? -35.220 -10.284 58.087 1.00 95.75 221 SER A C 1
ATOM 1780 O O . SER A 1 221 ? -36.342 -10.110 58.554 1.00 95.75 221 SER A O 1
ATOM 1782 N N . ASP A 1 222 ? -35.000 -10.596 56.811 1.00 94.62 222 ASP A N 1
ATOM 1783 C CA . ASP A 1 222 ? -36.034 -10.857 55.805 1.00 94.62 222 ASP A CA 1
ATOM 1784 C C . ASP A 1 222 ? -37.097 -9.748 55.681 1.00 94.62 222 ASP A C 1
ATOM 1786 O O . ASP A 1 222 ? -38.277 -10.016 55.443 1.00 94.62 222 ASP A O 1
ATOM 1790 N N . LEU A 1 223 ? -36.690 -8.481 55.805 1.00 94.69 223 LEU A N 1
ATOM 1791 C CA . LEU A 1 223 ? -37.589 -7.349 55.594 1.00 94.69 223 LEU A CA 1
ATOM 1792 C C . LEU A 1 223 ? -38.001 -7.254 54.116 1.00 94.69 223 LEU A C 1
ATOM 1794 O O . LEU A 1 223 ? -37.166 -6.981 53.255 1.00 94.69 223 LEU A O 1
ATOM 1798 N N . ASP A 1 224 ? -39.289 -7.434 53.825 1.00 93.50 224 ASP A N 1
ATOM 1799 C CA . ASP A 1 224 ? -39.853 -7.351 52.470 1.00 93.50 224 ASP A CA 1
ATOM 1800 C C . ASP A 1 224 ? -39.968 -5.896 51.984 1.00 93.50 224 ASP A C 1
ATOM 1802 O O . ASP A 1 224 ? -40.965 -5.217 52.228 1.00 93.50 224 ASP A O 1
ATOM 1806 N N . LEU A 1 225 ? -38.940 -5.392 51.295 1.00 92.44 225 LEU A N 1
ATOM 1807 C CA . LEU A 1 225 ? -38.883 -4.000 50.833 1.00 92.44 225 LEU A CA 1
ATOM 1808 C C . LEU A 1 225 ? -40.030 -3.593 49.888 1.00 92.44 225 LEU A C 1
ATOM 1810 O O . LEU A 1 225 ? -40.551 -2.489 50.079 1.00 92.44 225 LEU A O 1
ATOM 1814 N N . PRO A 1 226 ? -40.472 -4.416 48.907 1.00 91.06 226 PRO A N 1
ATOM 1815 C CA . PRO A 1 226 ? -41.647 -4.123 48.086 1.00 91.06 226 PRO A CA 1
ATOM 1816 C C . PRO A 1 226 ? -42.883 -3.697 48.880 1.00 91.06 226 PRO A C 1
ATOM 1818 O O . PRO A 1 226 ? -43.618 -2.812 48.435 1.00 91.06 226 PRO A O 1
ATOM 1821 N N . TYR A 1 227 ? -43.091 -4.263 50.074 1.00 90.00 227 TYR A N 1
ATOM 1822 C CA . TYR A 1 227 ? -44.197 -3.886 50.952 1.00 90.00 227 TYR A CA 1
ATOM 1823 C C . TYR A 1 227 ? -44.160 -2.401 51.349 1.00 90.00 227 TYR A C 1
ATOM 1825 O O . TYR A 1 227 ? -45.204 -1.747 51.423 1.00 90.00 227 TYR A O 1
ATOM 1833 N N . TYR A 1 228 ? -42.957 -1.861 51.557 1.00 89.44 228 TYR A N 1
ATOM 1834 C CA . TYR A 1 228 ? -42.713 -0.504 52.048 1.00 89.44 228 TYR A CA 1
ATOM 1835 C C . TYR A 1 228 ? -42.503 0.528 50.931 1.00 89.44 228 TYR A C 1
ATOM 1837 O O . TYR A 1 228 ? -42.438 1.720 51.222 1.00 89.44 228 TYR A O 1
ATOM 1845 N N . LEU A 1 229 ? -42.477 0.126 49.653 1.00 86.56 229 LEU A N 1
ATOM 1846 C CA . LEU A 1 229 ? -42.343 1.066 48.526 1.00 86.56 229 LEU A CA 1
ATOM 1847 C C . LEU A 1 229 ? -43.477 2.097 48.446 1.00 86.56 229 LEU A C 1
ATOM 1849 O O . LEU A 1 229 ? -43.277 3.176 47.898 1.00 86.56 229 LEU A O 1
ATOM 1853 N N . ALA A 1 230 ? -44.641 1.802 49.034 1.00 83.81 230 ALA A N 1
ATOM 1854 C CA . ALA A 1 230 ? -45.759 2.742 49.138 1.00 83.81 230 ALA A CA 1
ATOM 1855 C C . ALA A 1 230 ? -45.410 4.031 49.913 1.00 83.81 230 ALA A C 1
ATOM 1857 O O . ALA A 1 230 ? -46.116 5.026 49.786 1.00 83.81 230 ALA A O 1
ATOM 1858 N N . TYR A 1 231 ? -44.324 4.020 50.693 1.00 87.19 231 TYR A N 1
ATOM 1859 C CA . TYR A 1 231 ? -43.840 5.163 51.468 1.00 87.19 231 TYR A CA 1
ATOM 1860 C C . TYR A 1 231 ? -42.787 6.010 50.740 1.00 87.19 231 TYR A C 1
ATOM 1862 O O . TYR A 1 231 ? -42.346 7.027 51.275 1.00 87.19 231 TYR A O 1
ATOM 1870 N N . VAL A 1 232 ? -42.356 5.612 49.540 1.00 84.38 232 VAL A N 1
ATOM 1871 C CA . VAL A 1 232 ? -41.349 6.359 48.781 1.00 84.38 232 VAL A CA 1
ATOM 1872 C C . VAL A 1 232 ? -42.034 7.518 48.039 1.00 84.38 232 VAL A C 1
ATOM 1874 O O . VAL A 1 232 ? -42.948 7.272 47.253 1.00 84.38 232 VAL A O 1
ATOM 1877 N N . PRO A 1 233 ? -41.596 8.782 48.215 1.00 78.06 233 PRO A N 1
ATOM 1878 C CA . PRO A 1 233 ? -42.271 9.963 47.663 1.00 78.06 233 PRO A CA 1
ATOM 1879 C C . PRO A 1 233 ? -42.043 10.171 46.151 1.00 78.06 233 PRO A C 1
ATOM 1881 O O . PRO A 1 233 ? -42.189 11.284 45.651 1.00 78.06 233 PRO A O 1
ATOM 1884 N N . MET A 1 234 ? -41.665 9.126 45.408 1.00 77.69 234 MET A N 1
ATOM 1885 C CA . MET A 1 234 ? -41.382 9.198 43.975 1.00 77.69 234 MET A CA 1
ATOM 1886 C C . MET A 1 234 ? -42.070 8.066 43.215 1.00 77.69 234 MET A C 1
ATOM 1888 O O . MET A 1 234 ? -42.095 6.917 43.656 1.00 77.69 234 MET A O 1
ATOM 1892 N N . LYS A 1 235 ? -42.601 8.386 42.032 1.00 71.50 235 LYS A N 1
ATOM 1893 C CA . LYS A 1 235 ? -43.157 7.382 41.127 1.00 71.50 235 LYS A CA 1
ATOM 1894 C C . LYS A 1 235 ? -42.003 6.634 40.460 1.00 71.50 235 LYS A C 1
ATOM 1896 O O . LYS A 1 235 ? -41.255 7.217 39.683 1.00 71.50 235 LYS A O 1
ATOM 1901 N N . LEU A 1 236 ? -41.853 5.354 40.785 1.00 75.12 236 LEU A N 1
ATOM 1902 C CA . LEU A 1 236 ? -40.849 4.493 40.167 1.00 75.12 236 LEU A CA 1
ATOM 1903 C C . LEU A 1 236 ? -41.354 4.018 38.801 1.00 75.12 236 LEU A C 1
ATOM 1905 O O . LEU A 1 236 ? -42.426 3.419 38.709 1.00 75.12 236 LEU A O 1
ATOM 1909 N N . GLU A 1 237 ? -40.568 4.231 37.746 1.00 81.94 237 GLU A N 1
ATOM 1910 C CA . GLU A 1 237 ? -40.845 3.693 36.403 1.00 81.94 237 GLU A CA 1
ATOM 1911 C C . GLU A 1 237 ? -40.372 2.234 36.251 1.00 81.94 237 GLU A C 1
ATOM 1913 O O . GLU A 1 237 ? -39.982 1.787 35.179 1.00 81.94 237 GLU A O 1
ATOM 1918 N N . MET A 1 238 ? -40.406 1.464 37.341 1.00 86.06 238 MET A N 1
ATOM 1919 C CA . MET A 1 238 ? -40.022 0.053 37.397 1.00 86.06 238 MET A CA 1
ATOM 1920 C C . MET A 1 238 ? -40.779 -0.669 38.511 1.00 86.06 238 MET A C 1
ATOM 1922 O O . MET A 1 238 ? -41.148 -0.067 39.521 1.00 86.06 238 MET A O 1
ATOM 1926 N N . LYS A 1 239 ? -41.008 -1.974 38.339 1.00 87.62 239 LYS A N 1
ATOM 1927 C CA . LYS A 1 239 ? -41.717 -2.815 39.306 1.00 87.62 239 LYS A CA 1
ATOM 1928 C C . LYS A 1 239 ? -40.730 -3.727 40.027 1.00 87.62 239 LYS A C 1
ATOM 1930 O O . LYS A 1 239 ? -40.156 -4.627 39.423 1.00 87.62 239 LYS A O 1
ATOM 1935 N N . ILE A 1 240 ? -40.562 -3.521 41.329 1.00 90.50 240 ILE A N 1
ATOM 1936 C CA . ILE A 1 240 ? -39.759 -4.406 42.181 1.00 90.50 240 ILE A CA 1
ATOM 1937 C C . ILE A 1 240 ? -40.668 -5.552 42.642 1.00 90.50 240 ILE A C 1
ATOM 1939 O O . ILE A 1 240 ? -41.599 -5.333 43.414 1.00 90.50 240 ILE A O 1
ATOM 1943 N N . LEU A 1 241 ? -40.443 -6.755 42.114 1.00 91.19 241 LEU A N 1
ATOM 1944 C CA . LEU A 1 241 ? -41.245 -7.948 42.404 1.00 91.19 241 LEU A CA 1
ATOM 1945 C C . LEU A 1 241 ? -40.880 -8.582 43.748 1.00 91.19 241 LEU A C 1
ATOM 1947 O O . LEU A 1 241 ? -41.756 -9.069 44.455 1.00 91.19 241 LEU A O 1
ATOM 1951 N N . SER A 1 242 ? -39.593 -8.580 44.090 1.00 94.25 242 SER A N 1
ATOM 1952 C CA . SER A 1 242 ? -39.072 -9.101 45.353 1.00 94.25 242 SER A CA 1
ATOM 1953 C C . SER A 1 242 ? -37.780 -8.380 45.723 1.00 94.25 242 SER A C 1
ATOM 1955 O O . SER A 1 242 ? -36.991 -8.051 44.836 1.00 94.25 242 SER A O 1
ATOM 1957 N N . ALA A 1 243 ? -37.567 -8.133 47.017 1.00 95.00 243 ALA A N 1
ATOM 1958 C CA . ALA A 1 243 ? -36.281 -7.752 47.603 1.00 95.00 243 ALA A CA 1
ATOM 1959 C C . ALA A 1 243 ? -36.367 -7.898 49.131 1.00 95.00 243 ALA A C 1
ATOM 1961 O O . ALA A 1 243 ? -37.149 -7.198 49.771 1.00 95.00 243 ALA A O 1
ATOM 1962 N N . LEU A 1 244 ? -35.573 -8.804 49.702 1.00 95.75 244 LEU A N 1
ATOM 1963 C CA . LEU A 1 244 ? -35.501 -9.027 51.149 1.00 95.75 244 LEU A CA 1
ATOM 1964 C C . LEU A 1 244 ? -34.276 -8.315 51.721 1.00 95.75 244 LEU A C 1
ATOM 1966 O O . LEU A 1 244 ? -33.196 -8.442 51.149 1.00 95.75 244 LEU A O 1
ATOM 1970 N N . PHE A 1 245 ? -34.429 -7.608 52.836 1.00 96.25 245 PHE A N 1
ATOM 1971 C CA . PHE A 1 245 ? -33.358 -6.859 53.490 1.00 96.25 245 PHE A CA 1
ATOM 1972 C C . PHE A 1 245 ? -33.017 -7.434 54.867 1.00 96.25 245 PHE A C 1
ATOM 1974 O O . PHE A 1 245 ? -33.894 -7.588 55.717 1.00 96.25 245 PHE A O 1
ATOM 1981 N N . ASP A 1 246 ? -31.729 -7.695 55.079 1.00 96.88 246 ASP A N 1
ATOM 1982 C CA . ASP A 1 246 ? -31.144 -8.006 56.378 1.00 96.88 246 ASP A CA 1
ATOM 1983 C C . ASP A 1 246 ? -30.236 -6.848 56.810 1.00 96.88 246 ASP A C 1
ATOM 1985 O O . ASP A 1 246 ? -29.504 -6.277 55.997 1.00 96.88 246 ASP A O 1
ATOM 1989 N N . ALA A 1 247 ? -30.238 -6.530 58.102 1.00 96.62 247 ALA A N 1
ATOM 1990 C CA . ALA A 1 247 ? -29.320 -5.566 58.692 1.00 96.62 247 ALA A CA 1
ATOM 1991 C C . ALA A 1 247 ? -28.808 -6.071 60.034 1.00 96.62 247 ALA A C 1
ATOM 1993 O O . ALA A 1 247 ? -29.600 -6.469 60.884 1.00 96.62 247 ALA A O 1
ATOM 1994 N N . LYS A 1 248 ? -27.496 -5.989 60.238 1.00 96.88 248 LYS A N 1
ATOM 1995 C CA . LYS A 1 248 ? -26.833 -6.146 61.528 1.00 96.88 248 LYS A CA 1
ATOM 1996 C C . LYS A 1 248 ? -25.948 -4.931 61.757 1.00 96.88 248 LYS A C 1
ATOM 1998 O O . LYS A 1 248 ? -24.794 -4.903 61.337 1.00 96.88 248 LYS A O 1
ATOM 2003 N N . ALA A 1 249 ? -26.514 -3.904 62.376 1.00 95.88 249 ALA A N 1
ATOM 2004 C CA . ALA A 1 249 ? -25.893 -2.593 62.492 1.00 95.88 249 ALA A CA 1
ATOM 2005 C C . ALA A 1 249 ? -25.720 -2.170 63.950 1.00 95.88 249 ALA A C 1
ATOM 2007 O O . ALA A 1 249 ? -26.573 -2.426 64.789 1.00 95.88 249 ALA A O 1
ATOM 2008 N N . LYS A 1 250 ? -24.641 -1.448 64.235 1.00 96.44 250 LYS A N 1
ATOM 2009 C CA . LYS A 1 250 ? -24.391 -0.769 65.499 1.00 96.44 250 LYS A CA 1
ATOM 2010 C C . LYS A 1 250 ? -24.484 0.736 65.297 1.00 96.44 250 LYS A C 1
ATOM 2012 O O . LYS A 1 250 ? -23.704 1.322 64.545 1.00 96.44 250 LYS A O 1
ATOM 2017 N N . LEU A 1 251 ? -25.428 1.356 65.992 1.00 95.62 251 LEU A N 1
ATOM 2018 C CA . LEU A 1 251 ? -25.624 2.797 66.072 1.00 95.62 251 LEU A CA 1
ATOM 2019 C C . LEU A 1 251 ? -24.966 3.318 67.349 1.00 95.62 251 LEU A C 1
ATOM 2021 O O . LEU A 1 251 ? -25.310 2.876 68.439 1.00 95.62 251 LEU A O 1
ATOM 2025 N N . SER A 1 252 ? -24.073 4.296 67.233 1.00 94.75 252 SER A N 1
ATOM 2026 C CA . SER A 1 252 ? -23.502 5.027 68.368 1.00 94.75 252 SER A CA 1
ATOM 2027 C C . SER A 1 252 ? -23.807 6.517 68.257 1.00 94.75 252 SER A C 1
ATOM 2029 O O . SER A 1 252 ? -23.564 7.127 67.216 1.00 94.75 252 SER A O 1
ATOM 2031 N N . PHE A 1 253 ? -24.318 7.098 69.335 1.00 94.75 253 PHE A N 1
ATOM 2032 C CA . PHE A 1 253 ? -24.615 8.516 69.478 1.00 94.75 253 PHE A CA 1
ATOM 2033 C C . PHE A 1 253 ? -23.879 9.072 70.696 1.00 94.75 253 PHE A C 1
ATOM 2035 O O . PHE A 1 253 ? -23.957 8.500 71.788 1.00 94.75 253 PHE A O 1
ATOM 2042 N N . LEU A 1 254 ? -23.200 10.203 70.514 1.00 93.19 254 LEU A N 1
ATOM 2043 C CA . LEU A 1 254 ? -22.501 10.911 71.579 1.00 93.19 254 LEU A CA 1
ATOM 2044 C C . LEU A 1 254 ? -22.784 12.409 71.474 1.00 93.19 254 LEU A C 1
ATOM 2046 O O . LEU A 1 254 ? -22.539 13.036 70.447 1.00 93.19 254 LEU A O 1
ATOM 2050 N N . GLN A 1 255 ? -23.262 13.003 72.561 1.00 92.19 255 GLN A N 1
ATOM 2051 C CA . GLN A 1 255 ? -23.468 14.442 72.658 1.00 92.19 255 GLN A CA 1
ATOM 2052 C C . GLN A 1 255 ? -22.898 14.964 73.980 1.00 92.19 255 GLN A C 1
ATOM 2054 O O . GLN A 1 255 ? -23.571 14.900 75.013 1.00 92.19 255 GLN A O 1
ATOM 2059 N N . PRO A 1 256 ? -21.661 15.490 73.967 1.00 90.31 256 PRO A N 1
ATOM 2060 C CA . PRO A 1 256 ? -21.091 16.194 75.107 1.00 90.31 256 PRO A CA 1
ATOM 2061 C C . PRO A 1 256 ? -21.830 17.511 75.369 1.00 90.31 256 PRO A C 1
ATOM 2063 O O . PRO A 1 256 ? -22.335 18.157 74.447 1.00 90.31 256 PRO A O 1
ATOM 2066 N N . LYS A 1 257 ? -21.843 17.954 76.627 1.00 86.44 257 LYS A N 1
ATOM 2067 C CA . LYS A 1 257 ? -22.469 19.216 77.039 1.00 86.44 257 LYS A CA 1
ATOM 2068 C C . LYS A 1 257 ? -21.950 20.401 76.211 1.00 86.44 257 LYS A C 1
ATOM 2070 O O . LYS A 1 257 ? -20.750 20.659 76.169 1.00 86.44 257 LYS A O 1
ATOM 2075 N N . GLY A 1 258 ? -22.862 21.124 75.559 1.00 84.94 258 GLY A N 1
ATOM 2076 C CA . GLY A 1 258 ? -22.552 22.323 74.767 1.00 84.94 258 GLY A CA 1
ATOM 2077 C C . GLY A 1 258 ? -21.875 22.078 73.410 1.00 84.94 258 GLY A C 1
ATOM 2078 O O . GLY A 1 258 ? -21.526 23.050 72.748 1.00 84.94 258 GLY A O 1
ATOM 2079 N N . LYS A 1 259 ? -21.689 20.821 72.978 1.00 87.88 259 LYS A N 1
ATOM 2080 C CA . LYS A 1 259 ? -21.134 20.471 71.658 1.00 87.88 259 LYS A CA 1
ATOM 2081 C C . LYS A 1 259 ? -22.202 19.870 70.739 1.00 87.88 259 LYS A C 1
ATOM 2083 O O . LYS A 1 259 ? -23.226 19.362 71.202 1.00 87.88 259 LYS A O 1
ATOM 2088 N N . SER A 1 260 ? -21.946 19.912 69.432 1.00 86.25 260 SER A N 1
ATOM 2089 C CA . SER A 1 260 ? -22.774 19.231 68.434 1.00 86.25 260 SER A CA 1
ATOM 2090 C C . SER A 1 260 ? -22.756 17.712 68.656 1.00 86.25 260 SER A C 1
ATOM 2092 O O . SER A 1 260 ? -21.716 17.169 69.040 1.00 86.25 260 SER A O 1
ATOM 2094 N N . PRO A 1 261 ? -23.881 17.018 68.427 1.00 91.75 261 PRO A N 1
ATOM 2095 C CA . PRO A 1 261 ? -23.931 15.565 68.518 1.00 91.75 261 PRO A CA 1
ATOM 2096 C C . PRO A 1 261 ? -23.103 14.910 67.407 1.00 91.75 261 PRO A C 1
ATOM 2098 O O . PRO A 1 261 ? -23.027 15.431 66.294 1.00 91.75 261 PRO A O 1
ATOM 2101 N N . SER A 1 262 ? -22.547 13.734 67.686 1.00 91.25 262 SER A N 1
ATOM 2102 C CA . SER A 1 262 ? -22.026 12.819 66.675 1.00 91.25 262 SER A CA 1
ATOM 2103 C C . SER A 1 262 ? -22.894 11.566 66.608 1.00 91.25 262 SER A C 1
ATOM 2105 O O . SER A 1 262 ? -23.373 11.051 67.621 1.00 91.25 262 SER A O 1
ATOM 2107 N N . VAL A 1 263 ? -23.118 11.092 65.386 1.00 94.94 263 VAL A N 1
ATOM 2108 C CA . VAL A 1 263 ? -23.809 9.838 65.085 1.00 94.94 263 VAL A CA 1
ATOM 2109 C C . VAL A 1 263 ? -22.868 9.033 64.214 1.00 94.94 263 VAL A C 1
ATOM 2111 O O . VAL A 1 263 ? -22.412 9.539 63.191 1.00 94.94 263 VAL A O 1
ATOM 2114 N N . ASN A 1 264 ? -22.596 7.798 64.611 1.00 95.00 264 ASN A N 1
ATOM 2115 C CA . ASN A 1 264 ? -21.825 6.851 63.824 1.00 95.00 264 ASN A CA 1
ATOM 2116 C C . ASN A 1 264 ? -22.590 5.530 63.698 1.00 95.00 264 ASN A C 1
ATOM 2118 O O . ASN A 1 264 ? -23.149 5.041 64.679 1.00 95.00 264 ASN A O 1
ATOM 2122 N N . ILE A 1 265 ? -22.609 4.976 62.490 1.00 95.81 265 ILE A N 1
ATOM 2123 C CA . ILE A 1 265 ? -23.280 3.724 62.138 1.00 95.81 265 ILE A CA 1
ATOM 2124 C C . ILE A 1 265 ? -22.234 2.783 61.534 1.00 95.81 265 ILE A C 1
ATOM 2126 O O . ILE A 1 265 ? -21.445 3.200 60.691 1.00 95.81 265 ILE A O 1
ATOM 2130 N N . SER A 1 266 ? -22.219 1.524 61.959 1.00 96.44 266 SER A N 1
ATOM 2131 C CA . SER A 1 266 ? -21.317 0.481 61.440 1.00 96.44 266 SER A CA 1
ATOM 2132 C C . SER A 1 266 ? -22.039 -0.861 61.376 1.00 96.44 266 SER A C 1
ATOM 2134 O O . SER A 1 266 ? -23.046 -1.023 62.058 1.00 96.44 266 SER A O 1
ATOM 2136 N N . GLY A 1 267 ? -21.551 -1.816 60.587 1.00 96.25 267 GLY A N 1
ATOM 2137 C CA . GLY A 1 267 ? -22.117 -3.167 60.504 1.00 96.25 267 GLY A CA 1
ATOM 2138 C C . GLY A 1 267 ? -22.463 -3.604 59.084 1.00 96.25 267 GLY A C 1
ATOM 2139 O O . GLY A 1 267 ? -22.065 -2.958 58.117 1.00 96.25 267 GLY A O 1
ATOM 2140 N N . ASP A 1 268 ? -23.190 -4.710 58.967 1.00 96.94 268 ASP A N 1
ATOM 2141 C CA . ASP A 1 268 ? -23.419 -5.414 57.707 1.00 96.94 268 ASP A CA 1
ATOM 2142 C C . ASP A 1 268 ? -24.875 -5.295 57.257 1.00 96.94 268 ASP A C 1
ATOM 2144 O O . ASP A 1 268 ? -25.810 -5.517 58.029 1.00 96.94 268 ASP A O 1
ATOM 2148 N N . LEU A 1 269 ? -25.064 -4.957 55.985 1.00 97.06 269 LEU A N 1
ATOM 2149 C CA . LEU A 1 269 ? -26.357 -4.889 55.315 1.00 97.06 269 LEU A CA 1
ATOM 2150 C C . LEU A 1 269 ? -26.370 -5.896 54.165 1.00 97.06 269 LEU A C 1
ATOM 2152 O O . LEU A 1 269 ? -25.389 -5.991 53.427 1.00 97.06 269 LEU A O 1
ATOM 2156 N N . ALA A 1 270 ? -27.479 -6.604 53.963 1.00 97.00 270 ALA A N 1
ATOM 2157 C CA . ALA A 1 270 ? -27.640 -7.500 52.823 1.00 97.00 270 ALA A CA 1
ATOM 2158 C C . ALA A 1 270 ? -29.014 -7.346 52.167 1.00 97.00 270 ALA A C 1
ATOM 2160 O O . ALA A 1 270 ? -30.041 -7.288 52.838 1.00 97.00 270 ALA A O 1
ATOM 2161 N N . LEU A 1 271 ? -29.040 -7.329 50.836 1.00 96.38 271 LEU A N 1
ATOM 2162 C CA . LEU A 1 271 ? -30.248 -7.484 50.035 1.00 96.38 271 LEU A CA 1
ATOM 2163 C C . LEU A 1 271 ? -30.220 -8.835 49.324 1.00 96.38 271 LEU A C 1
ATOM 2165 O O . LEU A 1 271 ? -29.222 -9.196 48.700 1.00 96.38 271 LEU A O 1
ATOM 2169 N N . LYS A 1 272 ? -31.329 -9.572 49.392 1.00 95.81 272 LYS A N 1
ATOM 2170 C CA . LYS A 1 272 ? -31.474 -10.927 48.849 1.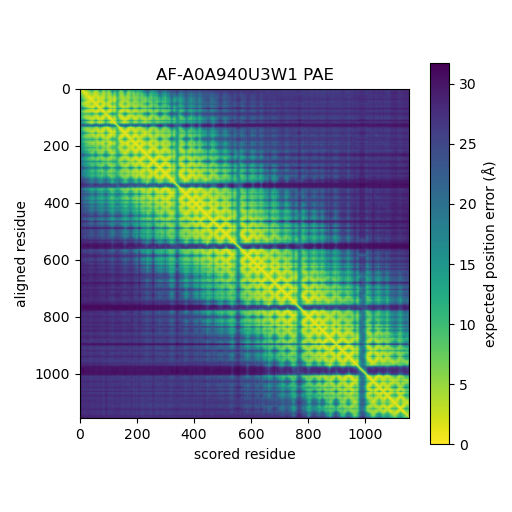00 95.81 272 LYS A CA 1
ATOM 2171 C C . LYS A 1 272 ? -32.649 -10.995 47.877 1.00 95.81 272 LYS A C 1
ATOM 2173 O O . LYS A 1 272 ? -33.674 -10.344 48.084 1.00 95.81 272 LYS A O 1
ATOM 2178 N N . LYS A 1 273 ? -32.533 -11.855 46.858 1.00 95.06 273 LYS A N 1
ATOM 2179 C CA . LYS A 1 273 ? -33.606 -12.176 45.892 1.00 95.06 273 LYS A CA 1
ATOM 2180 C C . LYS A 1 273 ? -34.215 -10.929 45.232 1.00 95.06 273 LYS A C 1
ATOM 2182 O O . LYS A 1 273 ? -35.437 -10.807 45.145 1.00 95.06 273 LYS A O 1
ATOM 2187 N N . ILE A 1 274 ? -33.382 -9.995 44.785 1.00 95.56 274 ILE A N 1
ATOM 2188 C CA . ILE A 1 274 ? -33.858 -8.771 44.139 1.00 95.56 274 ILE A CA 1
ATOM 2189 C C . ILE A 1 274 ? -34.323 -9.115 42.721 1.00 95.56 274 ILE A C 1
ATOM 2191 O O . ILE A 1 274 ? -33.544 -9.626 41.913 1.00 95.56 274 ILE A O 1
ATOM 2195 N N . ALA A 1 275 ? -35.580 -8.818 42.408 1.00 94.31 275 ALA A N 1
ATOM 2196 C CA . ALA A 1 275 ? -36.139 -8.964 41.070 1.00 94.31 275 ALA A CA 1
ATOM 2197 C C . ALA A 1 275 ? -36.854 -7.677 40.661 1.00 94.31 275 ALA A C 1
ATOM 2199 O O . ALA A 1 275 ? -37.811 -7.254 41.309 1.00 94.31 275 ALA A O 1
ATOM 2200 N N . VAL A 1 276 ? -36.381 -7.062 39.579 1.00 92.06 276 VAL A N 1
ATOM 2201 C CA . VAL A 1 276 ? -36.937 -5.828 39.019 1.00 92.06 276 VAL A CA 1
ATOM 2202 C C . VAL A 1 276 ? -37.370 -6.066 37.583 1.00 92.06 276 VAL A C 1
ATOM 2204 O O . VAL A 1 276 ? -36.589 -6.571 36.773 1.00 92.06 276 VAL A O 1
ATOM 2207 N N . ASP A 1 277 ? -38.589 -5.648 37.269 1.00 89.75 277 ASP A N 1
ATOM 2208 C CA . ASP A 1 277 ? -39.167 -5.698 35.933 1.00 89.75 277 ASP A CA 1
ATOM 2209 C C . ASP A 1 277 ? -39.495 -4.302 35.414 1.00 89.75 277 ASP A C 1
ATOM 2211 O O . ASP A 1 277 ? -39.814 -3.376 36.168 1.00 89.75 277 ASP A O 1
ATOM 2215 N N . HIS A 1 278 ? -39.486 -4.178 34.091 1.00 82.62 278 HIS A N 1
ATOM 2216 C CA . HIS A 1 278 ? -40.084 -3.047 33.402 1.00 82.62 278 HIS A CA 1
ATOM 2217 C C . HIS A 1 278 ? -41.599 -2.986 33.705 1.00 82.62 278 HIS A C 1
ATOM 2219 O O . HIS A 1 278 ? -42.222 -4.042 33.877 1.00 82.62 278 HIS A O 1
ATOM 2225 N N . PRO A 1 279 ? -42.253 -1.805 33.692 1.00 76.75 279 PRO A N 1
ATOM 2226 C CA . PRO A 1 279 ? -43.708 -1.688 33.859 1.00 76.75 279 PRO A CA 1
ATOM 2227 C C . PRO A 1 279 ? -44.535 -2.588 32.920 1.00 76.75 279 PRO A C 1
ATOM 2229 O O . PRO A 1 279 ? -45.669 -2.939 33.230 1.00 76.75 279 PRO A O 1
ATOM 2232 N N . GLN A 1 280 ? -43.948 -3.009 31.796 1.00 80.06 280 GLN A N 1
ATOM 2233 C CA . GLN A 1 280 ? -44.531 -3.914 30.797 1.00 80.06 280 GLN A CA 1
ATOM 2234 C C . GLN A 1 280 ? -44.263 -5.413 31.074 1.00 80.06 280 GLN A C 1
ATOM 2236 O O . GLN A 1 280 ? -44.401 -6.223 30.164 1.00 80.06 280 GLN A O 1
ATOM 2241 N N . GLN A 1 281 ? -43.872 -5.788 32.300 1.00 77.81 281 GLN A N 1
ATOM 2242 C CA . GLN A 1 281 ? -43.635 -7.177 32.746 1.00 77.81 281 GLN A CA 1
ATOM 2243 C C . GLN A 1 281 ? -42.480 -7.908 32.033 1.00 77.81 281 GLN A C 1
ATOM 2245 O O . GLN A 1 281 ? -42.530 -9.118 31.820 1.00 77.81 281 GLN A O 1
ATOM 2250 N N . LYS A 1 282 ? -41.427 -7.178 31.655 1.00 82.19 282 LYS A N 1
ATOM 2251 C CA . LYS A 1 282 ? -40.182 -7.765 31.134 1.00 82.19 282 LYS A CA 1
ATOM 2252 C C . LYS A 1 282 ? -39.098 -7.745 32.218 1.00 82.19 282 LYS A C 1
ATOM 2254 O O . LYS A 1 282 ? -38.955 -6.697 32.854 1.00 82.19 282 LYS A O 1
ATOM 2259 N N . PRO A 1 283 ? -38.329 -8.833 32.418 1.00 84.94 283 PRO A N 1
ATOM 2260 C CA . PRO A 1 283 ? -37.183 -8.840 33.324 1.00 84.94 283 PRO A CA 1
ATOM 2261 C C . PRO A 1 283 ? -36.185 -7.730 32.987 1.00 84.94 283 PRO A C 1
ATOM 2263 O O . PRO A 1 283 ? -35.771 -7.611 31.841 1.00 84.94 283 PRO A O 1
ATOM 2266 N N . LEU A 1 284 ? -35.800 -6.928 33.980 1.00 88.19 284 LEU A N 1
ATOM 2267 C CA . LEU A 1 284 ? -34.799 -5.866 33.826 1.00 88.19 284 LEU A CA 1
ATOM 2268 C C . LEU A 1 284 ? -33.520 -6.197 34.603 1.00 88.19 284 LEU A C 1
ATOM 2270 O O . LEU A 1 284 ? -32.420 -6.140 34.058 1.00 88.19 284 LEU A O 1
ATOM 2274 N N . LEU A 1 285 ? -33.684 -6.554 35.880 1.00 92.19 285 LEU A N 1
ATOM 2275 C CA . LEU A 1 285 ? -32.599 -6.850 36.811 1.00 92.19 285 LEU A CA 1
ATOM 2276 C C . LEU A 1 285 ? -32.964 -8.070 37.655 1.00 92.19 285 LEU A C 1
ATOM 2278 O O . LEU A 1 285 ? -34.072 -8.150 38.203 1.00 92.19 285 LEU A O 1
ATOM 2282 N N . ARG A 1 286 ? -32.028 -8.999 37.813 1.00 94.94 286 ARG A N 1
ATOM 2283 C CA . ARG A 1 286 ? -32.061 -10.035 38.847 1.00 94.94 286 ARG A CA 1
ATOM 2284 C C . ARG A 1 286 ? -30.756 -9.959 39.619 1.00 94.94 286 ARG A C 1
ATOM 2286 O O . ARG A 1 286 ? -29.685 -10.017 39.030 1.00 94.94 286 ARG A O 1
ATOM 2293 N N . LEU A 1 287 ? -30.840 -9.809 40.933 1.00 95.81 287 LEU A N 1
ATOM 2294 C CA . LEU A 1 287 ? -29.665 -9.753 41.794 1.00 95.81 287 LEU A CA 1
ATOM 2295 C C . LEU A 1 287 ? -29.892 -10.663 43.009 1.00 95.81 287 LEU A C 1
ATOM 2297 O O . LEU A 1 287 ? -30.628 -10.299 43.931 1.00 95.81 287 LEU A O 1
ATOM 2301 N N . PRO A 1 288 ? -29.306 -11.876 43.004 1.00 94.56 288 PRO A N 1
ATOM 2302 C CA . PRO A 1 288 ? -29.464 -12.836 44.090 1.00 94.56 288 PRO A CA 1
ATOM 2303 C C . PRO A 1 288 ? -29.024 -12.295 45.447 1.00 94.56 288 PRO A C 1
ATOM 2305 O O . PRO A 1 288 ? -29.731 -12.520 46.434 1.00 94.56 288 PRO A O 1
ATOM 2308 N N . ARG A 1 289 ? -27.886 -11.589 45.493 1.00 95.81 289 ARG A N 1
ATOM 2309 C CA . ARG A 1 289 ? -27.299 -11.077 46.733 1.00 95.81 289 ARG A CA 1
ATOM 2310 C C . ARG A 1 289 ? -26.463 -9.814 46.495 1.00 95.81 289 ARG A C 1
ATOM 2312 O O . ARG A 1 289 ? -25.607 -9.797 45.611 1.00 95.81 289 ARG A O 1
ATOM 2319 N N . LEU A 1 290 ? -26.711 -8.789 47.307 1.00 96.94 290 LEU A N 1
ATOM 2320 C CA . LEU A 1 290 ? -25.888 -7.587 47.466 1.00 96.94 290 LEU A CA 1
ATOM 2321 C C . LEU A 1 290 ? -25.549 -7.443 48.946 1.00 96.94 290 LEU A C 1
ATOM 2323 O O . LEU A 1 290 ? -26.463 -7.424 49.764 1.00 96.94 290 LEU A O 1
ATOM 2327 N N . GLU A 1 291 ? -24.276 -7.299 49.284 1.00 97.31 291 GLU A N 1
ATOM 2328 C CA . GLU A 1 291 ? -23.820 -7.074 50.658 1.00 97.31 291 GLU A CA 1
ATOM 2329 C C . GLU A 1 291 ? -23.036 -5.772 50.761 1.00 97.31 291 GLU A C 1
ATOM 2331 O O . GLU A 1 291 ? -22.242 -5.447 49.878 1.00 97.31 291 GLU A O 1
ATOM 2336 N N . VAL A 1 292 ? -23.251 -5.035 51.848 1.00 97.31 292 VAL A N 1
ATOM 2337 C CA . VAL A 1 292 ? -22.537 -3.799 52.167 1.00 97.31 292 VAL A CA 1
ATOM 2338 C C . VAL A 1 292 ? -22.076 -3.866 53.618 1.00 97.31 292 VAL A C 1
ATOM 2340 O O . VAL A 1 292 ? -22.894 -3.820 54.534 1.00 97.31 292 VAL A O 1
ATOM 2343 N N . SER A 1 293 ? -20.764 -3.932 53.827 1.00 97.56 293 SER A N 1
ATOM 2344 C CA . SER A 1 293 ? -20.137 -3.836 55.147 1.00 97.56 293 SER A CA 1
ATOM 2345 C C . SER A 1 293 ? -19.689 -2.400 55.390 1.00 97.56 293 SER A C 1
ATOM 2347 O O . SER A 1 293 ? -18.763 -1.907 54.745 1.00 97.56 293 SER A O 1
ATOM 2349 N N . ILE A 1 294 ? -20.332 -1.713 56.327 1.00 96.81 294 ILE A N 1
ATOM 2350 C CA . ILE A 1 294 ? -20.061 -0.319 56.685 1.00 96.81 294 ILE A CA 1
ATOM 2351 C C . ILE A 1 294 ? -19.041 -0.294 57.827 1.00 96.81 294 ILE A C 1
ATOM 2353 O O . ILE A 1 294 ? -19.327 -0.780 58.924 1.00 96.81 294 ILE A O 1
ATOM 2357 N N . ALA A 1 295 ? -17.868 0.303 57.595 1.00 95.56 295 ALA A N 1
ATOM 2358 C CA . ALA A 1 295 ? -16.873 0.510 58.648 1.00 95.56 295 ALA A CA 1
ATOM 2359 C C . ALA A 1 295 ? -17.294 1.664 59.571 1.00 95.56 295 ALA A C 1
ATOM 2361 O O . ALA A 1 295 ? -17.325 1.516 60.792 1.00 95.56 295 ALA A O 1
ATOM 2362 N N . SER A 1 296 ? -17.661 2.804 58.979 1.00 95.56 296 SER A N 1
ATOM 2363 C CA . SER A 1 296 ? -18.167 3.979 59.689 1.00 95.56 296 SER A CA 1
ATOM 2364 C C . SER A 1 296 ? -18.990 4.851 58.746 1.00 95.56 296 SER A C 1
ATOM 2366 O O . SER A 1 296 ? -18.514 5.273 57.701 1.00 95.56 296 SER A O 1
ATOM 2368 N N . ALA A 1 297 ? -20.222 5.170 59.122 1.00 95.25 297 ALA A N 1
ATOM 2369 C CA . ALA A 1 297 ? -21.045 6.172 58.459 1.00 95.25 297 ALA A CA 1
ATOM 2370 C C . ALA A 1 297 ? -21.418 7.256 59.470 1.00 95.25 297 ALA A C 1
ATOM 2372 O O . ALA A 1 297 ? -22.044 6.963 60.490 1.00 95.25 297 ALA A O 1
ATOM 2373 N N . GLN A 1 298 ? -21.050 8.505 59.176 1.00 93.81 298 GLN A N 1
ATOM 2374 C CA . GLN A 1 298 ? -21.284 9.685 60.009 1.00 93.81 298 GLN A CA 1
ATOM 2375 C C . GLN A 1 298 ? -22.157 10.706 59.258 1.00 93.81 298 GLN A C 1
ATOM 2377 O O . GLN A 1 298 ? -21.643 11.680 58.692 1.00 93.81 298 GLN A O 1
ATOM 2382 N N . PRO A 1 299 ? -23.494 10.521 59.249 1.00 91.31 299 PRO A N 1
ATOM 2383 C CA . PRO A 1 299 ? -24.404 11.306 58.413 1.00 91.31 299 PRO A CA 1
ATOM 2384 C C . PRO A 1 299 ? -24.365 12.811 58.703 1.00 91.31 299 PRO A C 1
ATOM 2386 O O . PRO A 1 299 ? -24.522 13.616 57.789 1.00 91.31 299 PRO A O 1
ATOM 2389 N N . LEU A 1 300 ? -24.113 13.195 59.961 1.00 89.88 300 LEU A N 1
ATOM 2390 C CA . LEU A 1 300 ? -24.099 14.598 60.393 1.00 89.88 300 LEU A CA 1
ATOM 2391 C C . LEU A 1 300 ? -22.947 15.414 59.785 1.00 89.88 300 LEU A C 1
ATOM 2393 O O . LEU A 1 300 ? -23.086 16.622 59.631 1.00 89.88 300 LEU A O 1
ATOM 2397 N N . VAL A 1 301 ? -21.836 14.765 59.419 1.00 88.75 301 VAL A N 1
ATOM 2398 C CA . VAL A 1 301 ? -20.675 15.402 58.765 1.00 88.75 301 VAL A CA 1
ATOM 2399 C C . VAL A 1 301 ? -20.467 14.912 57.329 1.00 88.75 301 VAL A C 1
ATOM 2401 O O . VAL A 1 301 ? -19.448 15.221 56.721 1.00 88.75 301 VAL A O 1
ATOM 2404 N N . LYS A 1 302 ? -21.433 14.158 56.779 1.00 90.88 302 LYS A N 1
ATOM 2405 C CA . LYS A 1 302 ? -21.410 13.595 55.417 1.00 90.88 302 LYS A CA 1
ATOM 2406 C C . LYS A 1 302 ? -20.143 12.778 55.107 1.00 90.88 302 LYS A C 1
ATOM 2408 O O . LYS A 1 302 ? -19.622 12.854 53.997 1.00 90.88 302 LYS A O 1
ATOM 2413 N N . SER A 1 303 ? -19.662 11.999 56.077 1.00 93.12 303 SER A N 1
ATOM 2414 C CA . SER A 1 303 ? -18.504 11.111 55.908 1.00 93.12 303 SER A CA 1
ATOM 2415 C C . SER A 1 303 ? -18.926 9.645 55.953 1.00 93.12 303 SER A C 1
ATOM 2417 O O . SER A 1 303 ? -19.600 9.227 56.896 1.00 93.12 303 SER A O 1
ATOM 2419 N N . PHE A 1 304 ? -18.554 8.873 54.934 1.00 95.25 304 PHE A N 1
ATOM 2420 C CA . PHE A 1 304 ? -18.920 7.466 54.785 1.00 95.25 304 PHE A CA 1
ATOM 2421 C C . PHE A 1 304 ? -17.695 6.637 54.395 1.00 95.25 304 PHE A C 1
ATOM 2423 O O . PHE A 1 304 ? -17.122 6.837 53.327 1.00 95.25 304 PHE A O 1
ATOM 2430 N N . HIS A 1 305 ? -17.330 5.683 55.247 1.00 96.94 305 HIS A N 1
ATOM 2431 C CA . HIS A 1 305 ? -16.294 4.685 55.014 1.00 96.94 305 HIS A CA 1
ATOM 2432 C C . HIS A 1 305 ? -16.923 3.290 54.960 1.00 96.94 305 HIS A C 1
ATOM 2434 O O . HIS A 1 305 ? -17.456 2.773 55.949 1.00 96.94 305 HIS A O 1
ATOM 2440 N N . ILE A 1 306 ? -16.891 2.688 53.777 1.00 97.44 306 ILE A N 1
ATOM 2441 C CA . ILE A 1 306 ? -17.451 1.372 53.485 1.00 97.44 306 ILE A CA 1
ATOM 2442 C C . ILE A 1 306 ? -16.293 0.381 53.354 1.00 97.44 306 ILE A C 1
ATOM 2444 O O . ILE A 1 306 ? -15.375 0.580 52.570 1.00 97.44 306 ILE A O 1
ATOM 2448 N N . LYS A 1 307 ? -16.340 -0.715 54.106 1.00 96.44 307 LYS A N 1
ATOM 2449 C CA . LYS A 1 307 ? -15.308 -1.754 54.061 1.00 96.44 307 LYS A CA 1
ATOM 2450 C C . LYS A 1 307 ? -15.418 -2.594 52.790 1.00 96.44 307 LYS A C 1
ATOM 2452 O O . LYS A 1 307 ? -14.424 -2.872 52.136 1.00 96.44 307 LYS A O 1
ATOM 2457 N N . LYS A 1 308 ? -16.624 -3.050 52.452 1.00 97.50 308 LYS A N 1
ATOM 2458 C CA . LYS A 1 308 ? -16.831 -3.906 51.280 1.00 97.50 308 LYS A CA 1
ATOM 2459 C C . LYS A 1 308 ? -18.225 -3.739 50.699 1.00 97.50 308 LYS A C 1
ATOM 2461 O O . LYS A 1 308 ? -19.196 -3.683 51.450 1.00 97.50 308 LYS A O 1
ATOM 2466 N N . ILE A 1 309 ? -18.315 -3.712 49.374 1.00 97.75 309 ILE A N 1
ATOM 2467 C CA . ILE A 1 309 ? -19.554 -3.894 48.613 1.00 97.75 309 ILE A CA 1
ATOM 2468 C C . ILE A 1 309 ? -19.389 -5.163 47.774 1.00 97.75 309 ILE A C 1
ATOM 2470 O O . ILE A 1 309 ? -18.493 -5.223 46.939 1.00 97.75 309 ILE A O 1
ATOM 2474 N N . SER A 1 310 ? -20.227 -6.179 47.983 1.00 97.44 310 SER A N 1
ATOM 2475 C CA . SER A 1 310 ? -20.179 -7.438 47.226 1.00 97.44 310 SER A CA 1
ATOM 2476 C C . SER A 1 310 ? -21.468 -7.656 46.442 1.00 97.44 310 SER A C 1
ATOM 2478 O O . SER A 1 310 ? -22.559 -7.641 47.010 1.00 97.44 310 SER A O 1
ATOM 2480 N N . ILE A 1 311 ? -21.343 -7.864 45.133 1.00 97.31 311 ILE A N 1
ATOM 2481 C CA . ILE A 1 311 ? -22.438 -8.092 44.189 1.00 97.31 311 ILE A CA 1
ATOM 2482 C C . ILE A 1 311 ? -22.240 -9.481 43.576 1.00 97.31 311 ILE A C 1
ATOM 2484 O O . ILE A 1 311 ? -21.237 -9.731 42.908 1.00 97.31 311 ILE A O 1
ATOM 2488 N N . GLN A 1 312 ? -23.187 -10.395 43.786 1.00 95.12 312 GLN A N 1
ATOM 2489 C CA . GLN A 1 312 ? -23.063 -11.779 43.315 1.00 95.12 312 GLN A CA 1
ATOM 2490 C C . GLN A 1 312 ? -24.092 -12.093 42.234 1.00 95.12 312 GLN A C 1
ATOM 2492 O O . GLN A 1 312 ? -25.293 -11.933 42.455 1.00 95.12 312 GLN A O 1
ATOM 2497 N N . SER A 1 313 ? -23.621 -12.610 41.094 1.00 94.31 313 SER A N 1
ATOM 2498 C CA . SER A 1 313 ? -24.455 -13.145 40.005 1.00 94.31 313 SER A CA 1
ATOM 2499 C C . SER A 1 313 ? -25.521 -12.162 39.502 1.00 94.31 313 SER A C 1
ATOM 2501 O O . SER A 1 313 ? -26.688 -12.513 39.341 1.00 94.31 313 SER A O 1
ATOM 2503 N N . LEU A 1 314 ? -25.122 -10.906 39.290 1.00 95.44 314 LEU A N 1
ATOM 2504 C CA . LEU A 1 314 ? -25.982 -9.869 38.722 1.00 95.44 314 LEU A CA 1
ATOM 2505 C C . LEU A 1 314 ? -26.417 -10.254 37.303 1.00 95.44 314 LEU A C 1
ATOM 2507 O O . LEU A 1 314 ? -25.560 -10.356 36.431 1.00 95.44 314 LEU A O 1
ATOM 2511 N N . GLU A 1 315 ? -27.716 -10.377 37.040 1.00 95.38 315 GLU A N 1
ATOM 2512 C CA . GLU A 1 315 ? -28.252 -10.497 35.683 1.00 95.38 315 GLU A CA 1
ATOM 2513 C C . GLU A 1 315 ? -28.987 -9.218 35.271 1.00 95.38 315 GLU A C 1
ATOM 2515 O O . GLU A 1 315 ? -29.877 -8.746 35.984 1.00 95.38 315 GLU A O 1
ATOM 2520 N N . ALA A 1 316 ? -28.635 -8.663 34.112 1.00 93.19 316 ALA A N 1
ATOM 2521 C CA . ALA A 1 316 ? -29.263 -7.460 33.569 1.00 93.19 316 ALA A CA 1
ATOM 2522 C C . ALA A 1 316 ? -29.530 -7.577 32.058 1.00 93.19 316 ALA A C 1
ATOM 2524 O O . ALA A 1 316 ? -28.766 -8.213 31.325 1.00 93.19 316 ALA A O 1
ATOM 2525 N N . GLU A 1 317 ? -30.594 -6.926 31.582 1.00 90.88 317 GLU A N 1
ATOM 2526 C CA . GLU A 1 317 ? -30.879 -6.740 30.153 1.00 90.88 317 GLU A CA 1
ATOM 2527 C C . GLU A 1 317 ? -30.799 -5.253 29.796 1.00 90.88 317 GLU A C 1
ATOM 2529 O O . GLU A 1 317 ? -31.411 -4.405 30.444 1.00 90.88 317 GLU A O 1
ATOM 2534 N N . VAL A 1 318 ? -30.032 -4.929 28.754 1.00 90.69 318 VAL A N 1
ATOM 2535 C CA . VAL A 1 318 ? -29.879 -3.563 28.246 1.00 90.69 318 VAL A CA 1
ATOM 2536 C C . VAL A 1 318 ? -30.218 -3.532 26.770 1.00 90.69 318 VAL A C 1
ATOM 2538 O O . VAL A 1 318 ? -29.637 -4.263 25.966 1.00 90.69 318 VAL A O 1
ATOM 2541 N N . ARG A 1 319 ? -31.147 -2.648 26.406 1.00 89.56 319 ARG A N 1
ATOM 2542 C CA . ARG A 1 319 ? -31.620 -2.496 25.033 1.00 89.56 319 ARG A CA 1
ATOM 2543 C C . ARG A 1 319 ? -31.397 -1.068 24.552 1.00 89.56 319 ARG A C 1
ATOM 2545 O O . ARG A 1 319 ? -31.728 -0.106 25.246 1.00 89.56 319 ARG A O 1
ATOM 2552 N N . ARG A 1 320 ? -30.831 -0.935 23.353 1.00 92.25 320 ARG A N 1
ATOM 2553 C CA . ARG A 1 320 ? -30.776 0.320 22.597 1.00 92.25 320 ARG A CA 1
ATOM 2554 C C . ARG A 1 320 ? -31.907 0.320 21.573 1.00 92.25 320 ARG A C 1
ATOM 2556 O O . ARG A 1 320 ? -31.984 -0.590 20.746 1.00 92.25 320 ARG A O 1
ATOM 2563 N N . GLY A 1 321 ? -32.783 1.316 21.649 1.00 88.56 321 GLY A N 1
ATOM 2564 C CA . GLY A 1 321 ? -33.928 1.492 20.765 1.00 88.56 321 GLY A CA 1
ATOM 2565 C C . GLY A 1 321 ? -33.542 1.911 19.337 1.00 88.56 321 GLY A C 1
ATOM 2566 O O . GLY A 1 321 ? -32.382 2.239 19.070 1.00 88.56 321 GLY A O 1
ATOM 2567 N N . PRO A 1 322 ? -34.508 1.941 18.398 1.00 87.19 322 PRO A N 1
ATOM 2568 C CA . PRO A 1 322 ? -34.260 2.306 17.000 1.00 87.19 322 PRO A CA 1
ATOM 2569 C C . PRO A 1 322 ? -33.709 3.725 16.793 1.00 87.19 322 PRO A C 1
ATOM 2571 O O . PRO A 1 322 ? -33.052 3.975 15.788 1.00 87.19 322 PRO A O 1
ATOM 2574 N N . LYS A 1 323 ? -33.956 4.656 17.729 1.00 86.50 323 LYS A N 1
ATOM 2575 C CA . LYS A 1 323 ? -33.425 6.031 17.685 1.00 86.50 323 LYS A CA 1
ATOM 2576 C C . LYS A 1 323 ? -32.058 6.165 18.372 1.00 86.50 323 LYS A C 1
ATOM 2578 O O . LYS A 1 323 ? -31.535 7.270 18.473 1.00 86.50 323 LYS A O 1
ATOM 2583 N N . GLY A 1 324 ? -31.474 5.056 18.834 1.00 83.44 324 GLY A N 1
ATOM 2584 C CA . GLY A 1 324 ? -30.189 5.028 19.537 1.00 83.44 324 GLY A CA 1
ATOM 2585 C C . GLY A 1 324 ? -30.274 5.317 21.041 1.00 83.44 324 GLY A C 1
ATOM 2586 O O . GLY A 1 324 ? -29.255 5.252 21.728 1.00 83.44 324 GLY A O 1
ATOM 2587 N N . ASP A 1 325 ? -31.469 5.593 21.558 1.00 86.88 325 ASP A N 1
ATOM 2588 C CA . ASP A 1 325 ? -31.773 5.780 22.972 1.00 86.88 325 ASP A CA 1
ATOM 2589 C C . ASP A 1 325 ? -31.605 4.472 23.760 1.00 86.88 325 ASP A C 1
ATOM 2591 O O . ASP A 1 325 ? -31.992 3.397 23.305 1.00 86.88 325 ASP A O 1
ATOM 2595 N N . LEU A 1 326 ? -30.986 4.541 24.940 1.00 86.50 326 LEU A N 1
ATOM 2596 C CA . LEU A 1 326 ? -30.873 3.389 25.839 1.00 86.50 326 LEU A CA 1
ATOM 2597 C C . LEU A 1 326 ? -32.117 3.326 26.724 1.00 86.50 326 LEU A C 1
ATOM 2599 O O . LEU A 1 326 ? -32.427 4.301 27.399 1.00 86.50 326 LEU A O 1
ATOM 2603 N N . GLU A 1 327 ? -32.770 2.169 26.803 1.00 79.56 327 GLU A N 1
ATOM 2604 C CA . GLU A 1 327 ? -33.999 1.976 27.595 1.00 79.56 327 GLU A CA 1
ATOM 2605 C C . GLU A 1 327 ? -33.790 2.244 29.101 1.00 79.56 327 GLU A C 1
ATOM 2607 O O . GLU A 1 327 ? -34.712 2.637 29.811 1.00 79.56 327 GLU A O 1
ATOM 2612 N N . ILE A 1 328 ? -32.550 2.146 29.598 1.00 79.06 328 ILE A N 1
ATOM 2613 C CA . ILE A 1 328 ? -32.216 2.532 30.979 1.00 79.06 328 ILE A CA 1
ATOM 2614 C C . ILE A 1 328 ? -32.409 4.043 31.216 1.00 79.06 328 ILE A C 1
ATOM 2616 O O . ILE A 1 328 ? -32.716 4.450 32.333 1.00 79.06 328 ILE A O 1
ATOM 2620 N N . GLN A 1 329 ? -32.269 4.891 30.190 1.00 77.06 329 GLN A N 1
ATOM 2621 C CA . GLN A 1 329 ? -32.429 6.344 30.338 1.00 77.06 329 GLN A CA 1
ATOM 2622 C C . GLN A 1 329 ? -33.871 6.741 30.664 1.00 77.06 329 GLN A C 1
ATOM 2624 O O . GLN A 1 329 ? -34.070 7.725 31.372 1.00 77.06 329 GLN A O 1
ATOM 2629 N N . SER A 1 330 ? -34.868 5.979 30.200 1.00 68.06 330 SER A N 1
ATOM 2630 C CA . SER A 1 330 ? -36.269 6.200 30.581 1.00 68.06 330 SER A CA 1
ATOM 2631 C C . SER A 1 330 ? -36.569 5.820 32.030 1.00 68.06 330 SER A C 1
ATOM 2633 O O . SER A 1 330 ? -37.526 6.328 32.586 1.00 68.06 330 SER A O 1
ATOM 2635 N N . LEU A 1 331 ? -35.744 4.990 32.676 1.00 70.75 331 LEU A N 1
ATOM 2636 C CA . LEU A 1 331 ? -35.977 4.567 34.064 1.00 70.75 331 LEU A CA 1
ATOM 2637 C C . LEU A 1 331 ? -35.586 5.630 35.101 1.00 70.75 331 LEU A C 1
ATOM 2639 O O . LEU A 1 331 ? -35.910 5.487 36.281 1.00 70.75 331 LEU A O 1
ATOM 2643 N N . ILE A 1 332 ? -34.870 6.678 34.685 1.00 69.00 332 ILE A N 1
ATOM 2644 C CA . ILE A 1 332 ? -34.446 7.776 35.554 1.00 69.00 332 ILE A CA 1
ATOM 2645 C C . ILE A 1 332 ? -35.516 8.879 35.490 1.00 69.00 332 ILE A C 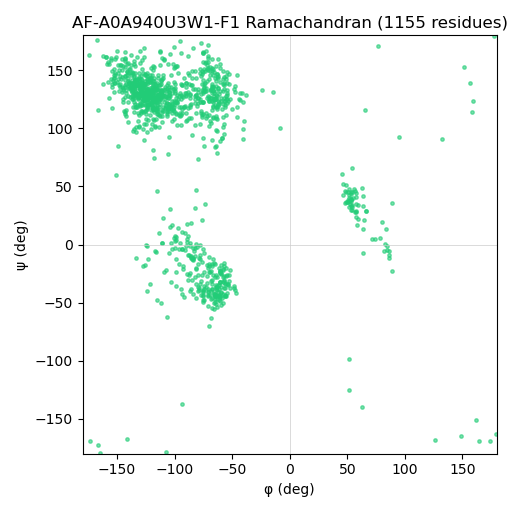1
ATOM 2647 O O . ILE A 1 332 ? -35.724 9.449 34.415 1.00 69.00 332 ILE A O 1
ATOM 2651 N N . PRO A 1 333 ? -36.178 9.236 36.610 1.00 63.78 333 PRO A N 1
ATOM 2652 C CA . PRO A 1 333 ? -37.133 10.337 36.625 1.00 63.78 333 PRO A CA 1
ATOM 2653 C C . PRO A 1 333 ? -36.435 11.635 36.209 1.00 63.78 333 PRO A C 1
ATOM 2655 O O . PRO A 1 333 ? -35.421 12.015 36.801 1.00 63.78 333 PRO A O 1
ATOM 2658 N N . LYS A 1 334 ? -36.970 12.340 35.206 1.00 55.78 334 LYS A N 1
ATOM 2659 C CA . LYS A 1 334 ? -36.501 13.693 34.879 1.00 55.78 334 LYS A CA 1
ATOM 2660 C C . LYS A 1 334 ? -36.774 14.593 36.080 1.00 55.78 334 LYS A C 1
ATOM 2662 O O . LYS A 1 334 ? -37.916 14.688 36.522 1.00 55.78 334 LYS A O 1
ATOM 2667 N N . ALA A 1 335 ? -35.736 15.242 36.603 1.00 51.81 335 ALA A N 1
ATOM 2668 C CA . ALA A 1 335 ? -35.909 16.261 37.626 1.00 51.81 335 ALA A CA 1
ATOM 2669 C C . ALA A 1 335 ? -36.810 17.368 37.058 1.00 51.81 335 ALA A C 1
ATOM 2671 O O . ALA A 1 335 ? -36.462 18.002 36.062 1.00 51.81 335 ALA A O 1
ATOM 2672 N N . GLU A 1 336 ? -37.987 17.572 37.649 1.00 46.41 336 GLU A N 1
ATOM 2673 C CA . GLU A 1 336 ? -38.781 18.762 37.363 1.00 46.41 336 GLU A CA 1
ATOM 2674 C C . GLU A 1 336 ? -37.997 19.979 37.861 1.00 46.41 336 GLU A C 1
ATOM 2676 O O . GLU A 1 336 ? -37.689 20.084 39.051 1.00 46.41 336 GLU A O 1
ATOM 2681 N N . ASP A 1 337 ? -37.679 20.897 36.945 1.00 40.66 337 ASP A N 1
ATOM 2682 C CA . ASP A 1 337 ? -37.077 22.198 37.235 1.00 40.66 337 ASP A CA 1
ATOM 2683 C C . ASP A 1 337 ? -38.030 23.048 38.095 1.00 40.66 337 ASP A C 1
ATOM 2685 O O . ASP A 1 337 ? -38.694 23.977 37.626 1.00 40.66 337 ASP A O 1
ATOM 2689 N N . LYS A 1 338 ? -38.091 22.777 39.401 1.00 40.16 338 LYS A N 1
ATOM 2690 C CA . LYS A 1 338 ? -38.592 23.751 40.372 1.00 40.16 338 LYS A CA 1
ATOM 2691 C C . LYS A 1 338 ? -37.527 24.822 40.568 1.00 40.16 338 LYS A C 1
ATOM 2693 O O . LYS A 1 338 ? -36.749 24.794 41.518 1.00 40.16 338 LYS A O 1
ATOM 2698 N N . LYS A 1 339 ? -37.540 25.812 39.670 1.00 41.62 339 LYS A N 1
ATOM 2699 C CA . LYS A 1 339 ? -36.909 27.120 39.877 1.00 41.62 339 LYS A CA 1
ATOM 2700 C C . LYS A 1 339 ? -37.522 27.786 41.111 1.00 41.62 339 LYS A C 1
ATOM 2702 O O . LYS A 1 339 ? -38.507 28.508 41.012 1.00 41.62 339 LYS A O 1
ATOM 2707 N N . THR A 1 340 ? -36.915 27.561 42.269 1.00 37.59 340 THR A N 1
ATOM 2708 C CA . THR A 1 340 ? -37.069 28.431 43.438 1.00 37.59 340 THR A CA 1
ATOM 2709 C C . THR A 1 340 ? -35.662 28.860 43.842 1.00 37.59 340 THR A C 1
ATOM 2711 O O . THR A 1 340 ? -34.822 27.979 44.031 1.00 37.59 340 THR A O 1
ATOM 2714 N N . PRO A 1 341 ? -35.346 30.164 43.936 1.00 42.72 341 PRO A N 1
ATOM 2715 C CA . PRO A 1 341 ? -34.013 30.595 44.332 1.00 42.72 341 PRO A CA 1
ATOM 2716 C C . PRO A 1 341 ? -33.781 30.182 45.787 1.00 42.72 341 PRO A C 1
ATOM 2718 O O . PRO A 1 341 ? -34.414 30.718 46.698 1.00 42.72 341 PRO A O 1
ATOM 2721 N N . ALA A 1 342 ? -32.904 29.205 46.007 1.00 44.72 342 ALA A N 1
ATOM 2722 C CA . ALA A 1 342 ? -32.447 28.861 47.342 1.00 44.72 342 ALA A CA 1
ATOM 2723 C C . ALA A 1 342 ? -31.545 29.991 47.860 1.00 44.72 342 ALA A C 1
ATOM 2725 O O . ALA A 1 342 ? -30.598 30.421 47.199 1.00 44.72 342 ALA A O 1
ATOM 2726 N N . LYS A 1 343 ? -31.886 30.493 49.045 1.00 37.31 343 LYS A N 1
ATOM 2727 C CA . LYS A 1 343 ? -31.084 31.418 49.853 1.00 37.31 343 LYS A CA 1
ATOM 2728 C C . LYS A 1 343 ? -29.691 30.795 50.091 1.00 37.31 343 LYS A C 1
ATOM 2730 O O . LYS A 1 343 ? -29.642 29.576 50.240 1.00 37.31 343 LYS A O 1
ATOM 2735 N N . PRO A 1 344 ? -28.584 31.564 50.152 1.00 42.16 344 PRO A N 1
ATOM 2736 C CA . PRO A 1 344 ? -27.260 30.990 50.381 1.00 42.16 344 PRO A CA 1
ATOM 2737 C C . PRO A 1 344 ? -27.235 30.325 51.760 1.00 42.16 344 PRO A C 1
ATOM 2739 O O . PRO A 1 344 ? -27.299 31.007 52.784 1.00 42.16 344 PRO A O 1
ATOM 2742 N N . GLU A 1 345 ? -27.218 28.996 51.785 1.00 49.22 345 GLU A N 1
ATOM 2743 C CA . GLU A 1 345 ? -26.938 28.226 52.992 1.00 49.22 345 GLU A CA 1
ATOM 2744 C C . GLU A 1 345 ? -25.428 28.264 53.282 1.00 49.22 345 GLU A C 1
ATOM 2746 O O . GLU A 1 345 ? -24.629 28.326 52.343 1.00 49.22 345 GLU A O 1
ATOM 2751 N N . PRO A 1 346 ? -25.019 28.249 54.565 1.00 44.62 346 PRO A N 1
ATOM 2752 C CA . PRO A 1 346 ? -23.608 28.214 54.938 1.00 44.62 346 PRO A CA 1
ATOM 2753 C C . PRO A 1 346 ? -22.932 26.977 54.336 1.00 44.62 346 PRO A C 1
ATOM 2755 O O . PRO A 1 346 ? -23.550 25.914 54.300 1.00 44.62 346 PRO A O 1
ATOM 2758 N N . GLU A 1 347 ? -21.678 27.125 53.892 1.00 45.56 347 GLU A N 1
ATOM 2759 C CA . GLU A 1 347 ? -20.839 26.075 53.293 1.00 45.56 347 GLU A CA 1
ATOM 2760 C C . GLU A 1 347 ? -20.998 24.730 54.017 1.00 45.56 347 GLU A C 1
ATOM 2762 O O . GLU A 1 347 ? -20.431 24.482 55.081 1.00 45.56 347 GLU A O 1
ATOM 2767 N N . ALA A 1 348 ? -21.817 23.850 53.445 1.00 55.66 348 ALA A N 1
ATOM 2768 C CA . ALA A 1 348 ? -21.982 22.507 53.958 1.00 55.66 348 ALA A CA 1
ATOM 2769 C C . ALA A 1 348 ? -20.733 21.697 53.597 1.00 55.66 348 ALA A C 1
ATOM 2771 O O . ALA A 1 348 ? -20.325 21.694 52.435 1.00 55.66 348 ALA A O 1
ATOM 2772 N N . SER A 1 349 ? -20.162 20.978 54.568 1.00 64.44 349 SER A N 1
ATOM 2773 C CA . SER A 1 349 ? -19.005 20.106 54.341 1.00 64.44 349 SER A CA 1
ATOM 2774 C C . SER A 1 349 ? -19.218 19.212 53.109 1.00 64.44 349 SER A C 1
ATOM 2776 O O . SER A 1 349 ? -20.323 18.671 52.942 1.00 64.44 349 SER A O 1
ATOM 2778 N N . PRO A 1 350 ? -18.205 19.056 52.238 1.00 79.81 350 PRO A N 1
ATOM 2779 C CA . PRO A 1 350 ? -18.316 18.209 51.060 1.00 79.81 350 PRO A CA 1
ATOM 2780 C C . PRO A 1 350 ? -18.536 16.753 51.479 1.00 79.81 350 PRO A C 1
ATOM 2782 O O . PRO A 1 350 ? -18.008 16.296 52.491 1.00 79.81 350 PRO A O 1
ATOM 2785 N N . LEU A 1 351 ? -19.339 16.026 50.702 1.00 88.75 351 LEU A N 1
ATOM 2786 C CA . LEU A 1 351 ? -19.548 14.593 50.892 1.00 88.75 351 LEU A CA 1
ATOM 2787 C C . LEU A 1 351 ? -18.199 13.870 50.755 1.00 88.75 351 LEU A C 1
ATOM 2789 O O . LEU A 1 351 ? -17.563 13.987 49.712 1.00 88.75 351 LEU A O 1
ATOM 2793 N N . SER A 1 352 ? -17.787 13.115 51.772 1.00 91.56 352 SER A N 1
ATOM 2794 C CA . SER A 1 352 ? -16.578 12.283 51.751 1.00 91.56 352 SER A CA 1
ATOM 2795 C C . SER A 1 352 ? -16.979 10.814 51.698 1.00 91.56 352 SER A C 1
ATOM 2797 O O . SER A 1 352 ? -17.696 10.343 52.582 1.00 91.56 352 SER A O 1
ATOM 2799 N N . VAL A 1 353 ? -16.522 10.094 50.674 1.00 94.56 353 VAL A N 1
ATOM 2800 C CA . VAL A 1 353 ? -16.802 8.664 50.487 1.00 94.56 353 VAL A CA 1
ATOM 2801 C C . VAL A 1 353 ? -15.493 7.920 50.282 1.00 94.56 353 VAL A C 1
ATOM 2803 O O . VAL A 1 353 ? -14.744 8.228 49.357 1.00 94.56 353 VAL A O 1
ATOM 2806 N N . GLU A 1 354 ? -15.255 6.919 51.123 1.00 95.62 354 GLU A N 1
ATOM 2807 C CA . GLU A 1 354 ? -14.151 5.969 51.007 1.00 95.62 354 GLU A CA 1
ATOM 2808 C C . GLU A 1 354 ? -14.712 4.544 50.975 1.00 95.62 354 GLU A C 1
ATOM 2810 O O . GLU A 1 354 ? -15.594 4.202 51.767 1.00 95.62 354 GLU A O 1
ATOM 2815 N N . ILE A 1 355 ? -14.235 3.712 50.047 1.00 97.06 355 ILE A N 1
ATOM 2816 C CA . ILE A 1 355 ? -14.637 2.306 49.929 1.00 97.06 355 ILE A CA 1
ATOM 2817 C C . ILE A 1 355 ? -13.383 1.448 49.768 1.00 97.06 355 ILE A C 1
ATOM 2819 O O . ILE A 1 355 ? -12.657 1.616 48.787 1.00 97.06 355 ILE A O 1
ATOM 2823 N N . ASP A 1 356 ? -13.121 0.531 50.705 1.00 96.56 356 ASP A N 1
ATOM 2824 C CA . ASP A 1 356 ? -11.904 -0.291 50.647 1.00 96.56 356 ASP A CA 1
ATOM 2825 C C . ASP A 1 356 ? -11.970 -1.293 49.486 1.00 96.56 356 ASP A C 1
ATOM 2827 O O . ASP A 1 356 ? -10.993 -1.431 48.753 1.00 96.56 356 ASP A O 1
ATOM 2831 N N . GLU A 1 357 ? -13.121 -1.947 49.282 1.00 97.62 357 GLU A N 1
ATOM 2832 C CA . GLU A 1 357 ? -13.322 -2.930 48.212 1.00 97.62 357 GLU A CA 1
ATOM 2833 C C . GLU A 1 357 ? -14.755 -2.911 47.644 1.00 97.62 357 GLU A C 1
ATOM 2835 O O . GLU A 1 357 ? -15.743 -2.918 48.378 1.00 97.62 357 GLU A O 1
ATOM 2840 N N . ILE A 1 358 ? -14.882 -2.950 46.318 1.00 97.75 358 ILE A N 1
ATOM 2841 C CA . ILE A 1 358 ? -16.117 -3.258 45.589 1.00 97.75 358 ILE A CA 1
ATOM 2842 C C . ILE A 1 358 ? -15.825 -4.471 44.715 1.00 97.75 358 ILE A C 1
ATOM 2844 O O . ILE A 1 358 ? -14.875 -4.452 43.936 1.00 97.75 358 ILE A O 1
ATOM 2848 N N . GLU A 1 359 ? -16.641 -5.511 44.816 1.00 97.38 359 GLU A N 1
ATOM 2849 C CA . GLU A 1 359 ? -16.462 -6.758 44.081 1.00 97.38 359 GLU A CA 1
ATOM 2850 C C . GLU A 1 359 ? -17.779 -7.185 43.421 1.00 97.38 359 GLU A C 1
ATOM 2852 O O . GLU A 1 359 ? -18.808 -7.319 44.082 1.00 97.38 359 GLU A O 1
ATOM 2857 N N . LEU A 1 360 ? -17.737 -7.429 42.113 1.00 97.25 360 LEU A N 1
ATOM 2858 C CA . LEU A 1 360 ? -18.784 -8.070 41.326 1.00 97.25 360 LEU A CA 1
ATOM 2859 C C . LEU A 1 360 ? -18.254 -9.421 40.848 1.00 97.25 360 LEU A C 1
ATOM 2861 O O . LEU A 1 360 ? -17.213 -9.459 40.198 1.00 97.25 360 LEU A O 1
ATOM 2865 N N . THR A 1 361 ? -18.980 -10.503 41.131 1.00 95.94 361 THR A N 1
ATOM 2866 C CA . THR A 1 361 ? -18.611 -11.863 40.701 1.00 95.94 361 THR A CA 1
ATOM 2867 C C . THR A 1 361 ? -19.724 -12.521 39.895 1.00 95.94 361 THR A C 1
ATOM 2869 O O . THR A 1 361 ? -20.895 -12.500 40.288 1.00 95.94 361 THR A O 1
ATOM 2872 N N . GLY A 1 362 ? -19.364 -13.132 38.766 1.00 94.81 362 GLY A N 1
ATOM 2873 C CA . GLY A 1 362 ? -20.274 -13.947 37.960 1.00 94.81 362 GLY A CA 1
ATOM 2874 C C . GLY A 1 362 ? -21.427 -13.172 37.315 1.00 94.81 362 GLY A C 1
ATOM 2875 O O . GLY A 1 362 ? -22.500 -13.738 37.118 1.00 94.81 362 GLY A O 1
ATOM 2876 N N . GLY A 1 363 ? -21.247 -11.884 37.006 1.00 96.12 363 GLY A N 1
ATOM 2877 C CA . GLY A 1 363 ? -22.283 -11.079 36.355 1.00 96.12 363 GLY A CA 1
ATOM 2878 C C . GLY A 1 363 ? -22.633 -11.573 34.943 1.00 96.12 363 GLY A C 1
ATOM 2879 O O . GLY A 1 363 ? -21.812 -12.173 34.246 1.00 96.12 363 GLY A O 1
ATOM 2880 N N . LYS A 1 364 ? -23.861 -11.305 34.501 1.00 96.69 364 LYS A N 1
ATOM 2881 C CA . LYS A 1 364 ? -24.391 -11.621 33.174 1.00 96.69 364 LYS A CA 1
ATOM 2882 C C . LYS A 1 364 ? -25.178 -10.431 32.631 1.00 96.69 364 LYS A C 1
ATOM 2884 O O . LYS A 1 364 ? -26.202 -10.046 33.184 1.00 96.69 364 LYS A O 1
ATOM 2889 N N . LEU A 1 365 ? -24.740 -9.873 31.512 1.00 95.06 365 LEU A N 1
ATOM 2890 C CA . LEU A 1 365 ? -25.418 -8.761 30.848 1.00 95.06 365 LEU A CA 1
ATOM 2891 C C . LEU A 1 365 ? -25.805 -9.161 29.425 1.00 95.06 365 LEU A C 1
ATOM 2893 O O . LEU A 1 365 ? -24.947 -9.488 28.611 1.00 95.06 365 LEU A O 1
ATOM 2897 N N . THR A 1 366 ? -27.098 -9.110 29.112 1.00 95.00 366 THR A N 1
ATOM 2898 C CA . THR A 1 366 ? -27.584 -9.261 27.735 1.00 95.00 366 THR A CA 1
ATOM 2899 C C . THR A 1 366 ? -27.734 -7.880 27.112 1.00 95.00 366 THR A C 1
ATOM 2901 O O . THR A 1 366 ? -28.544 -7.080 27.575 1.00 95.00 366 THR A O 1
ATOM 2904 N N . PHE A 1 367 ? -26.967 -7.597 26.061 1.00 94.00 367 PHE A N 1
ATOM 2905 C CA . PHE A 1 367 ? -27.043 -6.340 25.321 1.00 94.00 367 PHE A CA 1
ATOM 2906 C C . PHE A 1 367 ? -27.711 -6.560 23.964 1.00 94.00 367 PHE A C 1
ATOM 2908 O O . PHE A 1 367 ? -27.284 -7.423 23.198 1.00 94.00 367 PHE A O 1
ATOM 2915 N N . THR A 1 368 ? -28.742 -5.768 23.661 1.00 93.88 368 THR A N 1
ATOM 2916 C CA . THR A 1 368 ? -29.449 -5.784 22.371 1.00 93.88 368 THR A CA 1
ATOM 2917 C C . THR A 1 368 ? -29.475 -4.385 21.763 1.00 93.88 368 THR A C 1
ATOM 2919 O O . THR A 1 368 ? -29.972 -3.447 22.378 1.00 93.88 368 THR A O 1
ATOM 2922 N N . ASP A 1 369 ? -28.991 -4.237 20.537 1.00 93.25 369 ASP A N 1
ATOM 2923 C CA . ASP A 1 369 ? -28.973 -2.983 19.789 1.00 93.25 369 ASP A CA 1
ATOM 2924 C C . ASP A 1 369 ? -29.914 -3.062 18.578 1.00 93.25 369 ASP A C 1
ATOM 2926 O O . ASP A 1 369 ? -29.659 -3.796 17.620 1.00 93.25 369 ASP A O 1
ATOM 2930 N N . LEU A 1 370 ? -31.015 -2.305 18.633 1.00 91.62 370 LEU A N 1
ATOM 2931 C CA . LEU A 1 370 ? -32.032 -2.201 17.581 1.00 91.62 370 LEU A CA 1
ATOM 2932 C C . LEU A 1 370 ? -31.855 -0.950 16.703 1.00 91.62 370 LEU A C 1
ATOM 2934 O O . LEU A 1 370 ? -32.690 -0.697 15.840 1.00 91.62 370 LEU A O 1
ATOM 2938 N N . SER A 1 371 ? -30.793 -0.162 16.912 1.00 90.06 371 SER A N 1
ATOM 2939 C CA . SER A 1 371 ? -30.519 1.063 16.136 1.00 90.06 371 SER A CA 1
ATOM 2940 C C . SER A 1 371 ? -29.929 0.795 14.746 1.00 90.06 371 SER A C 1
ATOM 2942 O O . SER A 1 371 ? -29.781 1.706 13.935 1.00 90.06 371 SER A O 1
ATOM 2944 N N . ARG A 1 372 ? -29.566 -0.459 14.459 1.00 87.94 372 ARG A N 1
ATOM 2945 C CA . ARG A 1 372 ? -28.983 -0.902 13.186 1.00 87.94 372 ARG A CA 1
ATOM 2946 C C . ARG A 1 372 ? -30.042 -1.581 12.321 1.00 87.94 372 ARG A C 1
ATOM 2948 O O . ARG A 1 372 ? -30.981 -2.172 12.846 1.00 87.94 372 ARG A O 1
ATOM 2955 N N . LYS A 1 373 ? -29.856 -1.591 10.992 1.00 84.12 373 LYS A N 1
ATOM 2956 C CA . LYS A 1 373 ? -30.767 -2.306 10.069 1.00 84.12 373 LYS A CA 1
ATOM 2957 C C . LYS A 1 373 ? -30.915 -3.791 10.405 1.00 84.12 373 LYS A C 1
ATOM 2959 O O . LYS A 1 373 ? -32.001 -4.345 10.268 1.00 84.12 373 LYS A O 1
ATOM 2964 N N . LYS A 1 374 ? -29.824 -4.436 10.827 1.00 88.06 374 LYS A N 1
ATOM 2965 C CA . LYS A 1 374 ? -29.836 -5.781 11.411 1.00 88.06 374 LYS A CA 1
ATOM 2966 C C . LYS A 1 374 ? -29.631 -5.642 12.921 1.00 88.06 374 LYS A C 1
ATOM 2968 O O . LYS A 1 374 ? -28.591 -5.108 13.300 1.00 88.06 374 LYS A O 1
ATOM 2973 N N . PRO A 1 375 ? -30.561 -6.110 13.770 1.00 90.00 375 PRO A N 1
ATOM 2974 C CA . PRO A 1 375 ? -30.362 -6.124 15.214 1.00 90.00 375 PRO A CA 1
ATOM 2975 C C . PRO A 1 375 ? -29.053 -6.816 15.602 1.00 90.00 375 PRO A C 1
ATOM 2977 O O . PRO A 1 375 ? -28.715 -7.863 15.047 1.00 90.00 375 PRO A O 1
ATOM 2980 N N . PHE A 1 376 ? -28.330 -6.247 16.562 1.00 94.25 376 PHE A N 1
ATOM 2981 C CA . PHE A 1 376 ? -27.151 -6.869 17.160 1.00 94.25 376 PHE A CA 1
ATOM 2982 C C . PHE A 1 376 ? -27.480 -7.309 18.585 1.00 94.25 376 PHE A C 1
ATOM 2984 O O . PHE A 1 376 ? -28.068 -6.545 19.343 1.00 94.25 376 PHE A O 1
ATOM 2991 N N . GLN A 1 377 ? -27.107 -8.528 18.964 1.00 94.44 377 GLN A N 1
ATOM 2992 C CA . GLN A 1 377 ? -27.300 -9.043 20.317 1.00 94.44 377 GLN A CA 1
ATOM 2993 C C . GLN A 1 377 ? -26.037 -9.775 20.775 1.00 94.44 377 GLN A C 1
ATOM 2995 O O . GLN A 1 377 ? -25.434 -10.504 19.991 1.00 94.44 377 GLN A O 1
ATOM 3000 N N . THR A 1 378 ? -25.643 -9.589 22.034 1.00 95.50 378 THR A N 1
ATOM 3001 C CA . THR A 1 378 ? -24.530 -10.321 22.659 1.00 95.50 378 THR A CA 1
ATOM 3002 C C . THR A 1 378 ? -24.769 -10.508 24.159 1.00 95.50 378 THR A C 1
ATOM 3004 O O . THR A 1 378 ? -25.504 -9.734 24.779 1.00 95.50 378 THR A O 1
ATOM 3007 N N . VAL A 1 379 ? -24.174 -11.549 24.741 1.00 96.38 379 VAL A N 1
ATOM 3008 C CA . VAL A 1 379 ? -24.280 -11.910 26.157 1.00 96.38 379 VAL A CA 1
ATOM 3009 C C . VAL A 1 379 ? -22.892 -11.845 26.786 1.00 96.38 379 VAL A C 1
ATOM 3011 O O . VAL A 1 379 ? -22.011 -12.643 26.487 1.00 96.38 379 VAL A O 1
ATOM 3014 N N . LEU A 1 380 ? -22.711 -10.906 27.703 1.00 96.31 380 LEU A N 1
ATOM 3015 C CA . LEU A 1 380 ? -21.484 -10.709 28.462 1.00 96.31 380 LEU A CA 1
ATOM 3016 C C . LEU A 1 380 ? -21.568 -11.544 29.753 1.00 96.31 380 LEU A C 1
ATOM 3018 O O . LEU A 1 380 ? -22.348 -11.200 30.639 1.00 96.31 380 LEU A O 1
ATOM 3022 N N . SER A 1 381 ? -20.838 -12.660 29.853 1.00 95.75 381 SER A N 1
ATOM 3023 C CA . SER A 1 381 ? -20.807 -13.537 31.033 1.00 95.75 381 SER A CA 1
ATOM 3024 C C . SER A 1 381 ? -19.587 -14.489 31.056 1.00 95.75 381 SER A C 1
ATOM 3026 O O . SER A 1 381 ? -19.288 -15.103 30.027 1.00 95.75 381 SER A O 1
ATOM 3028 N N . PRO A 1 382 ? -18.919 -14.690 32.215 1.00 96.56 382 PRO A N 1
ATOM 3029 C CA . PRO A 1 382 ? -19.064 -13.904 33.440 1.00 96.56 382 PRO A CA 1
ATOM 3030 C C . PRO A 1 382 ? -18.496 -12.482 33.283 1.00 96.56 382 PRO A C 1
ATOM 3032 O O . PRO A 1 382 ? -17.594 -12.242 32.476 1.00 96.56 382 PRO A O 1
ATOM 3035 N N . ILE A 1 383 ? -19.055 -11.551 34.055 1.00 97.12 383 ILE A N 1
ATOM 3036 C CA . ILE A 1 383 ? -18.502 -10.222 34.319 1.00 97.12 383 ILE A CA 1
ATOM 3037 C C . ILE A 1 383 ? -17.982 -10.236 35.750 1.00 97.12 383 ILE A C 1
ATOM 3039 O O . ILE A 1 383 ? -18.777 -10.346 36.688 1.00 97.12 383 ILE A O 1
ATOM 3043 N N . ASP A 1 384 ? -16.672 -10.088 35.896 1.00 97.25 384 ASP A N 1
ATOM 3044 C CA . ASP A 1 384 ? -16.002 -9.977 37.184 1.00 97.25 384 ASP A CA 1
ATOM 3045 C C . ASP A 1 384 ? -15.344 -8.599 37.274 1.00 97.25 384 ASP A C 1
ATOM 3047 O O . ASP A 1 384 ? -14.589 -8.206 36.382 1.00 97.25 384 ASP A O 1
ATOM 3051 N N . ALA A 1 385 ? -15.642 -7.840 38.327 1.00 97.19 385 ALA A N 1
ATOM 3052 C CA . ALA A 1 385 ? -15.069 -6.514 38.537 1.00 97.19 385 ALA A CA 1
ATOM 3053 C C . ALA A 1 385 ? -14.606 -6.349 39.982 1.00 97.19 385 ALA A C 1
ATOM 3055 O O . ALA A 1 385 ? -15.318 -6.727 40.907 1.00 97.19 385 ALA A O 1
ATOM 3056 N N . LYS A 1 386 ? -13.434 -5.747 40.175 1.00 97.44 386 LYS A N 1
ATOM 3057 C CA . LYS A 1 386 ? -12.886 -5.397 41.483 1.00 97.44 386 LYS A CA 1
ATOM 3058 C C . LYS A 1 386 ? -12.451 -3.938 41.471 1.00 97.44 386 LYS A C 1
ATOM 3060 O O . LYS A 1 386 ? -11.738 -3.533 40.558 1.00 97.44 386 LYS A O 1
ATOM 3065 N N . ILE A 1 387 ? -12.871 -3.155 42.457 1.00 96.94 387 ILE A N 1
ATOM 3066 C CA . ILE A 1 387 ? -12.409 -1.783 42.691 1.00 96.94 387 ILE A CA 1
ATOM 3067 C C . ILE A 1 387 ? -11.864 -1.729 44.114 1.00 96.94 387 ILE A C 1
ATOM 3069 O O . ILE A 1 387 ? -12.554 -2.138 45.042 1.00 96.94 387 ILE A O 1
ATOM 3073 N N . GLU A 1 388 ? -10.646 -1.235 44.293 1.00 96.56 388 GLU A N 1
ATOM 3074 C CA . GLU A 1 388 ? -9.986 -1.136 45.597 1.00 96.56 388 GLU A CA 1
ATOM 3075 C C . GLU A 1 388 ? -9.630 0.318 45.898 1.00 96.56 388 GLU A C 1
ATOM 3077 O O . GLU A 1 388 ? -9.173 1.055 45.018 1.00 96.56 388 GLU A O 1
ATOM 3082 N N . HIS A 1 389 ? -9.813 0.718 47.156 1.00 95.38 389 HIS A N 1
ATOM 3083 C CA . HIS A 1 389 ? -9.498 2.061 47.648 1.00 95.38 389 HIS A CA 1
ATOM 3084 C C . HIS A 1 389 ? -10.198 3.176 46.845 1.00 95.38 389 HIS A C 1
ATOM 3086 O O . HIS A 1 389 ? -9.582 4.163 46.429 1.00 95.38 389 HIS A O 1
ATOM 3092 N N . PHE A 1 390 ? -11.503 3.027 46.599 1.00 95.62 390 PHE A N 1
ATOM 3093 C CA . PHE A 1 390 ? -12.293 4.109 46.016 1.00 95.62 390 PHE A CA 1
ATOM 3094 C C . PHE A 1 390 ? -12.335 5.300 46.973 1.00 95.62 390 PHE A C 1
ATOM 3096 O O . PHE A 1 390 ? -12.682 5.146 48.142 1.00 95.62 390 PHE A O 1
ATOM 3103 N N . SER A 1 391 ? -12.008 6.493 46.478 1.00 93.31 391 SER A N 1
ATOM 3104 C CA . SER A 1 391 ? -12.127 7.730 47.244 1.00 93.31 391 SER A CA 1
ATOM 3105 C C . SER A 1 391 ? -12.435 8.904 46.325 1.00 93.31 391 SER A C 1
ATOM 3107 O O . SER A 1 391 ? -11.895 9.010 45.224 1.00 93.31 391 SER A O 1
ATOM 3109 N N . ASN A 1 392 ? -13.283 9.816 46.796 1.00 91.19 392 ASN A N 1
ATOM 3110 C CA . ASN A 1 392 ? -13.493 11.115 46.158 1.00 91.19 392 ASN A CA 1
ATOM 3111 C C . ASN A 1 392 ? -12.596 12.224 46.744 1.00 91.19 392 ASN A C 1
ATOM 3113 O O . ASN A 1 392 ? -12.808 13.404 46.461 1.00 91.19 392 ASN A O 1
ATOM 3117 N N . GLY A 1 393 ? -11.608 11.858 47.568 1.00 88.75 393 GLY A N 1
ATOM 3118 C CA . GLY A 1 393 ? -10.594 12.770 48.082 1.00 88.75 393 GLY A CA 1
ATOM 3119 C C . GLY A 1 393 ? -9.596 13.198 47.005 1.00 88.75 393 GLY A C 1
ATOM 3120 O O . GLY A 1 393 ? -9.301 12.454 46.069 1.00 88.75 393 GLY A O 1
ATOM 3121 N N . LYS A 1 394 ? -9.044 14.405 47.161 1.00 86.62 394 LYS A N 1
ATOM 3122 C CA . LYS A 1 394 ? -8.064 14.968 46.227 1.00 86.62 394 LYS A CA 1
ATOM 3123 C C . LYS A 1 394 ? -6.831 14.062 46.102 1.00 86.62 394 LYS A C 1
ATOM 3125 O O . LYS A 1 394 ? -6.278 13.641 47.119 1.00 86.62 394 LYS A O 1
ATOM 3130 N N . ASP A 1 395 ? -6.419 13.784 44.866 1.00 84.94 395 ASP A N 1
ATOM 3131 C CA . ASP A 1 395 ? -5.229 12.995 44.505 1.00 84.94 395 ASP A CA 1
ATOM 3132 C C . ASP A 1 395 ? -5.220 11.552 45.058 1.00 84.94 395 ASP A C 1
ATOM 3134 O O . ASP A 1 395 ? -4.185 10.880 45.091 1.00 84.94 395 ASP A O 1
ATOM 3138 N N . LYS A 1 396 ? -6.377 11.039 45.500 1.00 92.19 396 LYS A N 1
ATOM 3139 C CA . LYS A 1 396 ? -6.516 9.650 45.946 1.00 92.19 396 LYS A CA 1
ATOM 3140 C C . LYS A 1 396 ? -6.637 8.732 44.737 1.00 92.19 396 LYS A C 1
ATOM 3142 O O . LYS A 1 396 ? -7.415 9.005 43.823 1.00 92.19 396 LYS A O 1
ATOM 3147 N N . LYS A 1 397 ? -5.848 7.656 44.742 1.00 92.31 397 LYS A N 1
ATOM 3148 C CA . LYS A 1 397 ? -5.833 6.632 43.696 1.00 92.31 397 LYS A CA 1
ATOM 3149 C C . LYS A 1 397 ? -6.759 5.480 44.053 1.00 92.31 397 LYS A C 1
ATOM 3151 O O . LYS A 1 397 ? -6.727 4.988 45.175 1.00 92.31 397 LYS A O 1
ATOM 3156 N N . THR A 1 398 ? -7.498 5.028 43.056 1.00 95.25 398 THR A N 1
ATOM 3157 C CA . THR A 1 398 ? -8.437 3.916 43.111 1.00 95.25 398 THR A CA 1
ATOM 3158 C C . THR A 1 398 ? -8.038 2.899 42.062 1.00 95.25 398 THR A C 1
ATOM 3160 O O . THR A 1 398 ? -8.002 3.225 40.876 1.00 95.25 398 THR A O 1
ATOM 3163 N N . ASN A 1 399 ? -7.751 1.674 42.488 1.00 96.50 399 ASN A N 1
ATOM 3164 C CA . ASN A 1 399 ? -7.419 0.591 41.569 1.00 96.50 399 ASN A CA 1
ATOM 3165 C C . ASN A 1 399 ? -8.705 -0.056 41.061 1.00 96.50 399 ASN A C 1
ATOM 3167 O O . ASN A 1 399 ? -9.659 -0.220 41.818 1.00 96.50 399 ASN A O 1
ATOM 3171 N N . TYR A 1 400 ? -8.729 -0.465 39.799 1.00 96.19 400 TYR A N 1
ATOM 3172 C CA . TYR A 1 400 ? -9.824 -1.248 39.236 1.00 96.19 400 TYR A CA 1
ATOM 3173 C C . TYR A 1 400 ? -9.295 -2.369 38.347 1.00 96.19 400 TYR A C 1
ATOM 3175 O O . TYR A 1 400 ? -8.275 -2.234 37.667 1.00 96.19 400 TYR A O 1
ATOM 3183 N N . ALA A 1 401 ? -10.032 -3.472 38.330 1.00 97.19 401 ALA A N 1
ATOM 3184 C CA . ALA A 1 401 ? -9.858 -4.598 37.434 1.00 97.19 401 ALA A CA 1
ATOM 3185 C C . ALA A 1 401 ? -11.237 -5.060 36.946 1.00 97.19 401 ALA A C 1
ATOM 3187 O O . ALA A 1 401 ? -12.164 -5.193 37.738 1.00 97.19 401 ALA A O 1
ATOM 3188 N N . LEU A 1 402 ? -11.377 -5.307 35.649 1.00 97.44 402 LEU A N 1
ATOM 3189 C CA . LEU A 1 402 ? -12.607 -5.751 35.002 1.00 97.44 402 LEU A CA 1
ATOM 3190 C C . LEU A 1 402 ? -12.263 -6.854 34.006 1.00 97.44 402 LEU A C 1
ATOM 3192 O O . LEU A 1 402 ? -11.439 -6.644 33.119 1.00 97.44 402 LEU A O 1
ATOM 3196 N N . THR A 1 403 ? -12.910 -8.008 34.136 1.00 97.50 403 THR A N 1
ATOM 3197 C CA . THR A 1 403 ? -12.836 -9.115 33.179 1.00 97.50 403 THR A CA 1
ATOM 3198 C C . THR A 1 403 ? -14.233 -9.421 32.668 1.00 97.50 403 THR A C 1
ATOM 3200 O O . THR A 1 403 ? -15.161 -9.616 33.449 1.00 97.50 403 THR A O 1
ATOM 3203 N N . ILE A 1 404 ? -14.394 -9.456 31.348 1.00 97.31 404 ILE A N 1
ATOM 3204 C CA . ILE A 1 404 ? -15.663 -9.769 30.690 1.00 97.31 404 ILE A CA 1
ATOM 3205 C C . ILE A 1 404 ? -15.410 -10.859 29.659 1.00 97.31 404 ILE A C 1
ATOM 3207 O O . ILE A 1 404 ? -14.509 -10.730 28.830 1.00 97.31 404 ILE A O 1
ATOM 3211 N N . LYS A 1 405 ? -16.234 -11.906 29.673 1.00 96.44 405 LYS A N 1
ATOM 3212 C CA . LYS A 1 405 ? -16.293 -12.896 28.591 1.00 96.44 405 LYS A CA 1
ATOM 3213 C C . LYS A 1 405 ? -17.605 -12.805 27.832 1.00 96.44 405 LYS A C 1
ATOM 3215 O O . LYS A 1 405 ? -18.574 -12.260 28.352 1.00 96.44 405 LYS A O 1
ATOM 3220 N N . THR A 1 406 ? -17.651 -13.335 26.615 1.00 95.62 406 THR A N 1
ATOM 3221 C CA . THR A 1 406 ? -18.893 -13.394 25.827 1.00 95.62 406 THR A CA 1
ATOM 3222 C C . THR A 1 406 ? -19.205 -14.800 25.334 1.00 95.62 406 THR A C 1
ATOM 3224 O O . THR A 1 406 ? -18.356 -15.694 25.369 1.00 95.62 406 THR A O 1
ATOM 3227 N N . GLU A 1 407 ? -20.414 -15.001 24.803 1.00 93.88 407 GLU A N 1
ATOM 3228 C CA . GLU A 1 407 ? -20.833 -16.261 24.177 1.00 93.88 407 GLU A CA 1
ATOM 3229 C C . GLU A 1 407 ? -19.940 -16.682 22.998 1.00 93.88 407 GLU A C 1
ATOM 3231 O O . GLU A 1 407 ? -19.862 -17.864 22.661 1.00 93.88 407 GLU A O 1
ATOM 3236 N N . ALA A 1 408 ? -19.234 -15.723 22.393 1.00 93.38 408 ALA A N 1
ATOM 3237 C CA . ALA A 1 408 ? -18.301 -15.953 21.297 1.00 93.38 408 ALA A CA 1
ATOM 3238 C C . ALA A 1 408 ? -16.868 -16.274 21.769 1.00 93.38 408 ALA A C 1
ATOM 3240 O O . ALA A 1 408 ? -15.973 -16.397 20.935 1.00 93.38 408 ALA A O 1
ATOM 3241 N N . LYS A 1 409 ? -16.655 -16.452 23.085 1.00 93.50 409 LYS A N 1
ATOM 3242 C CA . LYS A 1 409 ? -15.346 -16.650 23.740 1.00 93.50 409 LYS A CA 1
ATOM 3243 C C . LYS A 1 409 ? -14.401 -15.446 23.631 1.00 93.50 409 LYS A C 1
ATOM 3245 O O . LYS A 1 409 ? -13.194 -15.608 23.801 1.00 93.50 409 LYS A O 1
ATOM 3250 N N . GLU A 1 410 ? -14.944 -14.257 23.379 1.00 95.88 410 GLU A N 1
ATOM 3251 C CA . GLU A 1 410 ? -14.189 -13.006 23.489 1.00 95.88 410 GLU A CA 1
ATOM 3252 C C . GLU A 1 410 ? -13.805 -12.799 24.958 1.00 95.88 410 GLU A C 1
ATOM 3254 O O . GLU A 1 410 ? -14.594 -13.115 25.850 1.00 95.88 410 GLU A O 1
ATOM 3259 N N . GLU A 1 411 ? -12.615 -12.266 25.216 1.00 96.69 411 GLU A N 1
ATOM 3260 C CA . GLU A 1 411 ? -12.161 -11.938 26.569 1.00 96.69 411 GLU A CA 1
ATOM 3261 C C . GLU A 1 411 ? -11.673 -10.492 26.605 1.00 96.69 411 GLU A C 1
ATOM 3263 O O . GLU A 1 411 ? -10.688 -10.158 25.949 1.00 96.69 411 GLU A O 1
ATOM 3268 N N . VAL A 1 412 ? -12.367 -9.643 27.362 1.00 97.06 412 VAL A N 1
ATOM 3269 C CA . VAL A 1 412 ? -12.001 -8.248 27.627 1.00 97.06 412 VAL A CA 1
ATOM 3270 C C . VAL A 1 412 ? -11.401 -8.167 29.024 1.00 97.06 412 VAL A C 1
ATOM 3272 O O . VAL A 1 412 ? -12.001 -8.650 29.982 1.00 97.06 412 VAL A O 1
ATOM 3275 N N . GLN A 1 413 ? -10.244 -7.529 29.148 1.00 97.44 413 GLN A N 1
ATOM 3276 C CA . GLN A 1 413 ? -9.581 -7.243 30.414 1.00 97.44 413 GLN A CA 1
ATOM 3277 C C . GLN A 1 413 ? -9.236 -5.755 30.481 1.00 97.44 413 GLN A C 1
ATOM 3279 O O . GLN A 1 413 ? -8.645 -5.203 29.551 1.00 97.44 413 GLN A O 1
ATOM 3284 N N . VAL A 1 414 ? -9.597 -5.105 31.584 1.00 97.06 414 VAL A N 1
ATOM 3285 C CA . VAL A 1 414 ? -9.260 -3.705 31.857 1.00 97.06 414 VAL A CA 1
ATOM 3286 C C . VAL A 1 414 ? -8.703 -3.609 33.267 1.00 97.06 414 VAL A C 1
ATOM 3288 O O . VAL A 1 414 ? -9.352 -4.054 34.207 1.00 97.06 414 VAL A O 1
ATOM 3291 N N . THR A 1 415 ? -7.512 -3.044 33.432 1.00 97.19 415 THR A N 1
ATOM 3292 C CA . THR A 1 415 ? -6.863 -2.892 34.745 1.00 97.19 415 THR A CA 1
ATOM 3293 C C . THR A 1 415 ? -6.169 -1.547 34.841 1.00 97.19 415 THR A C 1
ATOM 3295 O O . THR A 1 415 ? -5.510 -1.155 33.879 1.00 97.19 415 THR A O 1
ATOM 3298 N N . GLY A 1 416 ? -6.219 -0.871 35.982 1.00 95.62 416 GLY A N 1
ATOM 3299 C CA . GLY A 1 416 ? -5.495 0.385 36.154 1.00 95.62 416 GLY A CA 1
ATOM 3300 C C . GLY A 1 416 ? -5.789 1.095 37.464 1.00 95.62 416 GLY A C 1
ATOM 3301 O O . GLY A 1 416 ? -6.432 0.535 38.350 1.00 95.62 416 GLY A O 1
ATOM 3302 N N . ASP A 1 417 ? -5.328 2.338 37.554 1.00 95.12 417 ASP A N 1
ATOM 3303 C CA . ASP A 1 417 ? -5.638 3.274 38.627 1.00 95.12 417 ASP A CA 1
ATOM 3304 C C . ASP A 1 417 ? -6.329 4.526 38.078 1.00 95.12 417 ASP A C 1
ATOM 3306 O O . ASP A 1 417 ? -6.065 4.961 36.954 1.00 95.12 417 ASP A O 1
ATOM 3310 N N . LEU A 1 418 ? -7.248 5.096 38.854 1.00 93.69 418 LEU A N 1
ATOM 3311 C CA . LEU A 1 418 ? -7.882 6.380 38.567 1.00 93.69 418 LEU A CA 1
ATOM 3312 C C . LEU A 1 418 ? -7.936 7.261 39.814 1.00 93.69 418 LEU A C 1
ATOM 3314 O O . LEU A 1 418 ? -7.967 6.757 40.932 1.00 93.69 418 LEU A O 1
ATOM 3318 N N . SER A 1 419 ? -7.976 8.573 39.619 1.00 92.62 419 SER A N 1
ATOM 3319 C CA . SER A 1 419 ? -8.382 9.546 40.629 1.00 92.62 419 SER A CA 1
ATOM 3320 C C . SER A 1 419 ? -9.609 10.286 40.118 1.00 92.62 419 SER A C 1
ATOM 3322 O O . SER A 1 419 ? -9.708 10.566 38.924 1.00 92.62 419 SER A O 1
ATOM 3324 N N . VAL A 1 420 ? -10.566 10.561 41.003 1.00 89.50 420 VAL A N 1
ATOM 3325 C CA . VAL A 1 420 ? -11.817 11.253 40.649 1.00 89.50 420 VAL A CA 1
ATOM 3326 C C . VAL A 1 420 ? -11.651 12.775 40.738 1.00 89.50 420 VAL A C 1
ATOM 3328 O O . VAL A 1 420 ? -12.348 13.514 40.046 1.00 89.50 420 VAL A O 1
ATOM 3331 N N . VAL A 1 421 ? -10.725 13.253 41.579 1.00 86.81 421 VAL A N 1
ATOM 3332 C CA . VAL A 1 421 ? -10.520 14.680 41.861 1.00 86.81 421 VAL A CA 1
ATOM 3333 C C . VAL A 1 421 ? -9.017 15.016 41.851 1.00 86.81 421 VAL A C 1
ATOM 3335 O O . VAL A 1 421 ? -8.357 14.822 42.875 1.00 86.81 421 VAL A O 1
ATOM 3338 N N . PRO A 1 422 ? -8.467 15.570 40.748 1.00 87.44 422 PRO A N 1
ATOM 3339 C CA . PRO A 1 422 ? -9.074 15.716 39.414 1.00 87.44 422 PRO A CA 1
ATOM 3340 C C . PRO A 1 422 ? -9.160 14.373 38.666 1.00 87.44 422 PRO A C 1
ATOM 3342 O O . PRO A 1 422 ? -8.517 13.400 39.056 1.00 87.44 422 PRO A O 1
ATOM 3345 N N . LEU A 1 423 ? -9.937 14.319 37.576 1.00 89.75 423 LEU A N 1
ATOM 3346 C CA . LEU A 1 423 ? -10.101 13.091 36.797 1.00 89.75 423 LEU A CA 1
ATOM 3347 C C . LEU A 1 423 ? -8.798 12.737 36.064 1.00 89.75 423 LEU A C 1
ATOM 3349 O O . LEU A 1 423 ? -8.430 13.356 35.065 1.00 89.75 423 LEU A O 1
ATOM 3353 N N . GLN A 1 424 ? -8.107 11.719 36.562 1.00 91.25 424 GLN A N 1
ATOM 3354 C CA . GLN A 1 424 ? -6.883 11.179 35.975 1.00 91.25 424 GLN A CA 1
ATOM 3355 C C . GLN A 1 424 ? -6.958 9.658 35.983 1.00 91.25 424 GLN A C 1
ATOM 3357 O O . GLN A 1 424 ? -7.532 9.076 36.899 1.00 91.25 424 GLN A O 1
ATOM 3362 N N . GLY A 1 425 ? -6.368 8.992 34.996 1.00 92.19 425 GLY A N 1
ATOM 3363 C CA . GLY A 1 425 ? -6.357 7.535 34.968 1.00 92.19 425 GLY A CA 1
ATOM 3364 C C . GLY A 1 425 ? -5.240 6.963 34.116 1.00 92.19 425 GLY A C 1
ATOM 3365 O O . GLY A 1 425 ? -4.952 7.467 33.033 1.00 92.19 425 GLY A O 1
ATOM 3366 N N . ASN A 1 426 ? -4.629 5.887 34.597 1.00 94.81 426 ASN A N 1
ATOM 3367 C CA . ASN A 1 426 ? -3.681 5.083 33.839 1.00 94.81 426 ASN A CA 1
ATOM 3368 C C . ASN A 1 426 ? -4.156 3.635 33.867 1.00 94.81 426 ASN A C 1
ATOM 3370 O O . ASN A 1 426 ? -4.589 3.143 34.905 1.00 94.81 426 ASN A O 1
ATOM 3374 N N . GLY A 1 427 ? -4.081 2.935 32.744 1.00 95.06 427 GLY A N 1
ATOM 3375 C CA . GLY A 1 427 ? -4.519 1.548 32.707 1.00 95.06 427 GLY A CA 1
ATOM 3376 C C . GLY A 1 427 ? -4.089 0.808 31.459 1.00 95.06 427 GLY A C 1
ATOM 3377 O O . GLY A 1 427 ? -3.488 1.369 30.544 1.00 95.06 427 GLY A O 1
ATOM 3378 N N . LYS A 1 428 ? -4.400 -0.483 31.441 1.00 96.56 428 LYS A N 1
ATOM 3379 C CA . LYS A 1 428 ? -4.249 -1.384 30.306 1.00 96.56 428 LYS A CA 1
ATOM 3380 C C . LYS A 1 428 ? -5.622 -1.905 29.923 1.00 96.56 428 LYS A C 1
ATOM 3382 O O . LYS A 1 428 ? -6.399 -2.319 30.779 1.00 96.56 428 LYS A O 1
ATOM 3387 N N . PHE A 1 429 ? -5.893 -1.885 28.630 1.00 96.94 429 PHE A N 1
ATOM 3388 C CA . PHE A 1 429 ? -7.058 -2.484 28.003 1.00 96.94 429 PHE A CA 1
ATOM 3389 C C . PHE A 1 429 ? -6.579 -3.604 27.084 1.00 96.94 429 PHE A C 1
ATOM 3391 O O . PHE A 1 429 ? -5.636 -3.414 26.316 1.00 96.94 429 PHE A O 1
ATOM 3398 N N . GLY A 1 430 ? -7.224 -4.761 27.147 1.00 97.31 430 GLY A N 1
ATOM 3399 C CA . GLY A 1 430 ? -6.975 -5.889 26.265 1.00 97.31 430 GLY A CA 1
ATOM 3400 C C . GLY A 1 430 ? -8.283 -6.552 25.867 1.00 97.31 430 GLY A C 1
ATOM 3401 O O . GLY A 1 430 ? -9.171 -6.723 26.694 1.00 97.31 430 GLY A O 1
ATOM 3402 N N . ILE A 1 431 ? -8.396 -6.943 24.607 1.00 97.19 431 ILE A N 1
ATOM 3403 C CA . ILE A 1 431 ? -9.489 -7.753 24.087 1.00 97.19 431 ILE A CA 1
ATOM 3404 C C . ILE A 1 431 ? -8.916 -8.855 23.195 1.00 97.19 431 ILE A C 1
ATOM 3406 O O . ILE A 1 431 ? -8.072 -8.595 22.337 1.00 97.19 431 ILE A O 1
ATOM 3410 N N . LYS A 1 432 ? -9.335 -10.100 23.418 1.00 96.81 432 LYS A N 1
ATOM 3411 C CA . LYS A 1 432 ? -8.846 -11.280 22.693 1.00 96.81 432 LYS A CA 1
ATOM 3412 C C . LYS A 1 432 ? -9.980 -12.003 21.983 1.00 96.81 432 LYS A C 1
ATOM 3414 O O . LYS A 1 432 ? -11.113 -11.999 22.461 1.00 96.81 432 LYS A O 1
ATOM 3419 N N . ALA A 1 433 ? -9.631 -12.672 20.887 1.00 95.19 433 ALA A N 1
ATOM 3420 C CA . ALA A 1 433 ? -10.496 -13.557 20.118 1.00 95.19 433 ALA A CA 1
ATOM 3421 C C . ALA A 1 433 ? -11.785 -12.891 19.598 1.00 95.19 433 ALA A C 1
ATOM 3423 O O . ALA A 1 433 ? -12.840 -13.516 19.610 1.00 95.19 433 ALA A O 1
ATOM 3424 N N . VAL A 1 434 ? -11.707 -11.648 19.108 1.00 96.38 434 VAL A N 1
ATOM 3425 C CA . VAL A 1 434 ? -12.861 -10.921 18.549 1.00 96.38 434 VAL A CA 1
ATOM 3426 C C . VAL A 1 434 ? -13.197 -11.431 17.142 1.00 96.38 434 VAL A C 1
ATOM 3428 O O . VAL A 1 434 ? -12.432 -11.158 16.214 1.00 96.38 434 VAL A O 1
ATOM 3431 N N . PRO A 1 435 ? -14.332 -12.118 16.920 1.00 95.81 435 PRO A N 1
ATOM 3432 C CA . PRO A 1 435 ? -14.763 -12.561 15.603 1.00 95.81 435 PRO A CA 1
ATOM 3433 C C . PRO A 1 435 ? -15.366 -11.386 14.828 1.00 95.81 435 PRO A C 1
ATOM 3435 O O . PRO A 1 435 ? -16.520 -11.000 15.032 1.00 95.81 435 PRO A O 1
ATOM 3438 N N . LEU A 1 436 ? -14.615 -10.830 13.879 1.00 94.19 436 LEU A N 1
ATOM 3439 C CA . LEU A 1 436 ? -15.014 -9.629 13.137 1.00 94.19 436 LEU A CA 1
ATOM 3440 C C . LEU A 1 436 ? -16.367 -9.788 12.429 1.00 94.19 436 LEU A C 1
ATOM 3442 O O . LEU A 1 436 ? -17.144 -8.837 12.347 1.00 94.19 436 LEU A O 1
ATOM 3446 N N . LYS A 1 437 ? -16.695 -10.998 11.965 1.00 92.56 437 LYS A N 1
ATOM 3447 C CA . LYS A 1 437 ? -17.964 -11.299 11.285 1.00 92.56 437 LYS A CA 1
ATOM 3448 C C . LYS A 1 437 ? -19.197 -11.058 12.164 1.00 92.56 437 LYS A C 1
ATOM 3450 O O . LYS A 1 437 ? -20.226 -10.620 11.656 1.00 92.56 437 LYS A O 1
ATOM 3455 N N . LYS A 1 438 ? -19.100 -11.304 13.477 1.00 92.19 438 LYS A N 1
ATOM 3456 C CA . LYS A 1 438 ? -20.197 -11.092 14.444 1.00 92.19 438 LYS A CA 1
ATOM 3457 C C . LYS A 1 438 ? -20.634 -9.623 14.493 1.00 92.19 438 LYS A C 1
ATOM 3459 O O . LYS A 1 438 ? -21.813 -9.335 14.667 1.00 92.19 438 LYS A O 1
ATOM 3464 N N . TYR A 1 439 ? -19.699 -8.700 14.275 1.00 92.44 439 TYR A N 1
ATOM 3465 C CA . TYR A 1 439 ? -19.929 -7.256 14.354 1.00 92.44 439 TYR A CA 1
ATOM 3466 C C . TYR A 1 439 ? -20.342 -6.612 13.021 1.00 92.44 439 TYR A C 1
ATOM 3468 O O . TYR A 1 439 ? -20.431 -5.388 12.942 1.00 92.44 439 TYR A O 1
ATOM 3476 N N . ALA A 1 440 ? -20.654 -7.407 11.989 1.00 89.50 440 ALA A N 1
ATOM 3477 C CA . ALA A 1 440 ? -21.118 -6.919 10.687 1.00 89.50 440 ALA A CA 1
ATOM 3478 C C . ALA A 1 440 ? -22.249 -5.870 10.740 1.00 89.50 440 ALA A C 1
ATOM 3480 O O . ALA A 1 440 ? -22.164 -4.904 9.978 1.00 89.50 440 ALA A O 1
ATOM 3481 N N . PRO A 1 441 ? -23.248 -5.945 11.651 1.00 91.75 441 PRO A N 1
ATOM 3482 C CA . PRO A 1 441 ? -24.266 -4.896 11.783 1.00 91.75 441 PRO A CA 1
ATOM 3483 C C . PRO A 1 441 ? -23.731 -3.475 12.021 1.00 91.75 441 PRO A C 1
ATOM 3485 O O . PRO A 1 441 ? -24.460 -2.515 11.783 1.00 91.75 441 PRO A O 1
ATOM 3488 N N . TYR A 1 442 ? -22.486 -3.328 12.487 1.00 90.25 442 TYR A N 1
ATOM 3489 C CA . TYR A 1 442 ? -21.866 -2.030 12.759 1.00 90.25 442 TYR A CA 1
ATOM 3490 C C . TYR A 1 442 ? -21.051 -1.461 11.597 1.00 90.25 442 TYR A C 1
ATOM 3492 O O . TYR A 1 442 ? -20.832 -0.254 11.579 1.00 90.25 442 TYR A O 1
ATOM 3500 N N . TYR A 1 443 ? -20.595 -2.286 10.649 1.00 87.38 443 TYR A N 1
ATOM 3501 C CA . TYR A 1 443 ? -19.717 -1.822 9.567 1.00 87.38 443 TYR A CA 1
ATOM 3502 C C . TYR A 1 443 ? -20.202 -2.145 8.154 1.00 87.38 443 TYR A C 1
ATOM 3504 O O . TYR A 1 443 ? -19.731 -1.522 7.208 1.00 87.38 443 TYR A O 1
ATOM 3512 N N . GLN A 1 444 ? -21.136 -3.086 7.982 1.00 84.12 444 GLN A N 1
ATOM 3513 C CA . GLN A 1 444 ? -21.525 -3.579 6.658 1.00 84.12 444 GLN A CA 1
ATOM 3514 C C . GLN A 1 444 ? -22.205 -2.518 5.774 1.00 84.12 444 GLN A C 1
ATOM 3516 O O . GLN A 1 444 ? -22.272 -2.681 4.565 1.00 84.12 444 GLN A O 1
ATOM 3521 N N . GLU A 1 445 ? -22.671 -1.406 6.344 1.00 81.62 445 GLU A N 1
ATOM 3522 C CA . GLU A 1 445 ? -23.206 -0.279 5.566 1.00 81.62 445 GLU A CA 1
ATOM 3523 C C . GLU A 1 445 ? -22.121 0.628 4.971 1.00 81.62 445 GLU A C 1
ATOM 3525 O O . GLU A 1 445 ? -22.404 1.401 4.060 1.00 81.62 445 GLU A O 1
ATOM 3530 N N . PHE A 1 446 ? -20.885 0.539 5.470 1.00 82.88 446 PHE A N 1
ATOM 3531 C CA . PHE A 1 446 ? -19.764 1.377 5.036 1.00 82.88 446 PHE A CA 1
ATOM 3532 C C . PHE A 1 446 ? -18.831 0.667 4.046 1.00 82.88 446 PHE A C 1
ATOM 3534 O O . PHE A 1 446 ? -17.874 1.272 3.568 1.00 82.88 446 PHE A O 1
ATOM 3541 N N . ILE A 1 447 ? -19.085 -0.610 3.746 1.00 85.06 447 ILE A N 1
ATOM 3542 C CA . ILE A 1 447 ? -18.265 -1.432 2.852 1.00 85.06 447 ILE A CA 1
ATOM 3543 C C . ILE A 1 447 ? -19.139 -2.105 1.792 1.00 85.06 447 ILE A C 1
ATOM 3545 O O . ILE A 1 447 ? -20.261 -2.508 2.075 1.00 85.06 447 ILE A O 1
ATOM 3549 N N . LEU A 1 448 ? -18.610 -2.256 0.576 1.00 85.31 448 LEU A N 1
ATOM 3550 C CA . LEU A 1 448 ? -19.288 -2.935 -0.541 1.00 85.31 448 LEU A CA 1
ATOM 3551 C C . LEU A 1 448 ? -18.720 -4.350 -0.777 1.00 85.31 448 LEU A C 1
ATOM 3553 O O . LEU A 1 448 ? -18.643 -4.843 -1.902 1.00 85.31 448 LEU A O 1
ATOM 3557 N N . PHE A 1 449 ? -18.243 -4.989 0.292 1.00 89.06 449 PHE A N 1
ATOM 3558 C CA . PHE A 1 449 ? -17.684 -6.340 0.290 1.00 89.06 449 PHE A CA 1
ATOM 3559 C C . PHE A 1 449 ? -18.075 -7.091 1.567 1.00 89.06 449 PHE A C 1
ATOM 3561 O O . PHE A 1 449 ? -18.378 -6.489 2.595 1.00 89.06 449 PHE A O 1
ATOM 3568 N N . ASP A 1 450 ? -18.039 -8.420 1.509 1.00 88.31 450 ASP A N 1
ATOM 3569 C CA . ASP A 1 450 ? -18.374 -9.301 2.621 1.00 88.31 450 ASP A CA 1
ATOM 3570 C C . ASP A 1 450 ? -17.113 -9.740 3.378 1.00 88.31 450 ASP A C 1
ATOM 3572 O O . ASP A 1 450 ? -16.170 -10.289 2.799 1.00 88.31 450 ASP A O 1
ATOM 3576 N N . LEU A 1 451 ? -17.114 -9.564 4.702 1.00 91.12 451 LEU A N 1
ATOM 3577 C CA . LEU A 1 451 ? -16.121 -10.167 5.590 1.00 91.12 451 LEU A CA 1
ATOM 3578 C C . LEU A 1 451 ? -16.535 -11.616 5.887 1.00 91.12 451 LEU A C 1
ATOM 3580 O O . LEU A 1 451 ? -17.459 -11.885 6.658 1.00 91.12 451 LEU A O 1
ATOM 3584 N N . ALA A 1 452 ? -15.874 -12.569 5.229 1.00 91.50 452 ALA A N 1
ATOM 3585 C CA . ALA A 1 452 ? -16.215 -13.983 5.324 1.00 91.50 452 ALA A CA 1
ATOM 3586 C C . ALA A 1 452 ? -15.754 -14.609 6.649 1.00 91.50 452 ALA A C 1
ATOM 3588 O O . ALA A 1 452 ? -16.495 -15.429 7.2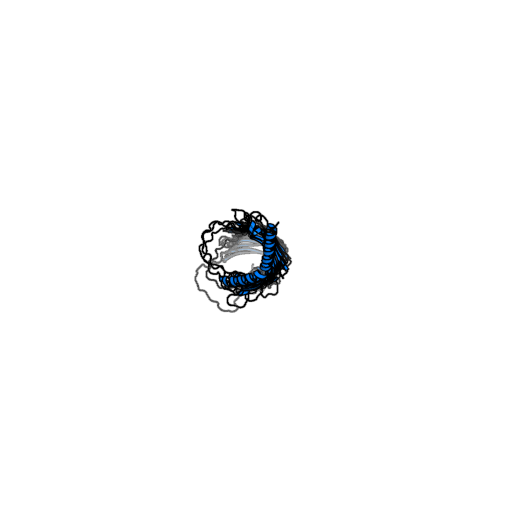04 1.00 91.50 452 ALA A O 1
ATOM 3589 N N . ASP A 1 453 ? -14.564 -14.220 7.124 1.00 93.75 453 ASP A N 1
ATOM 3590 C CA . ASP A 1 453 ? -13.925 -14.670 8.369 1.00 93.75 453 ASP A CA 1
ATOM 3591 C C . ASP A 1 453 ? -12.841 -13.666 8.828 1.00 93.75 453 ASP A C 1
ATOM 3593 O O . ASP A 1 453 ? -12.373 -12.847 8.029 1.00 93.75 453 ASP A O 1
ATOM 3597 N N . GLY A 1 454 ? -12.447 -13.722 10.103 1.00 95.38 454 GLY A N 1
ATOM 3598 C CA . GLY A 1 454 ? -11.374 -12.905 10.678 1.00 95.38 454 GLY A CA 1
ATOM 3599 C C . GLY A 1 454 ? -11.480 -12.732 12.195 1.00 95.38 454 GLY A C 1
ATOM 3600 O O . GLY A 1 454 ? -12.568 -12.490 12.720 1.00 95.38 454 GLY A O 1
ATOM 3601 N N . TRP A 1 455 ? -10.339 -12.812 12.885 1.00 96.25 455 TRP A N 1
ATOM 3602 C CA . TRP A 1 455 ? -10.236 -12.730 14.348 1.00 96.25 455 TRP A CA 1
ATOM 3603 C C . TRP A 1 455 ? -9.246 -11.650 14.771 1.00 96.25 455 TRP A C 1
ATOM 3605 O O . TRP A 1 455 ? -8.121 -11.647 14.273 1.00 96.25 455 TRP A O 1
ATOM 3615 N N . LEU A 1 456 ? -9.641 -10.767 15.685 1.00 96.75 456 LEU A N 1
ATOM 3616 C CA . LEU A 1 456 ? -8.823 -9.660 16.180 1.00 96.75 456 LEU A CA 1
ATOM 3617 C C . LEU A 1 456 ? -8.472 -9.854 17.664 1.00 96.75 456 LEU A C 1
ATOM 3619 O O . LEU A 1 456 ? -9.354 -10.042 18.499 1.00 96.75 456 LEU A O 1
ATOM 3623 N N . ASP A 1 457 ? -7.185 -9.739 17.980 1.00 97.25 457 ASP A N 1
ATOM 3624 C CA . ASP A 1 457 ? -6.681 -9.466 19.327 1.00 97.25 457 ASP A CA 1
ATOM 3625 C C . ASP A 1 457 ? -6.183 -8.017 19.357 1.00 97.25 457 ASP A C 1
ATOM 3627 O O . ASP A 1 457 ? -5.511 -7.583 18.420 1.00 97.25 457 ASP A O 1
ATOM 3631 N N . PHE A 1 458 ? -6.474 -7.269 20.416 1.00 97.31 458 PHE A N 1
ATOM 3632 C CA . PHE A 1 458 ? -6.028 -5.886 20.578 1.00 97.31 458 PHE A CA 1
ATOM 3633 C C . PHE A 1 458 ? -5.678 -5.591 22.037 1.00 97.31 458 PHE A C 1
ATOM 3635 O O . PHE A 1 458 ? -6.371 -6.028 22.949 1.00 97.31 458 PHE A O 1
ATOM 3642 N N . SER A 1 459 ? -4.624 -4.817 22.269 1.00 97.31 459 SER A N 1
ATOM 3643 C CA . SER A 1 459 ? -4.269 -4.306 23.590 1.00 97.31 459 SER A CA 1
ATOM 3644 C C . SER A 1 459 ? -3.652 -2.917 23.505 1.00 97.31 459 SER A C 1
ATOM 3646 O O . SER A 1 459 ? -2.986 -2.597 22.525 1.00 97.31 459 SER A O 1
ATOM 3648 N N . THR A 1 460 ? -3.837 -2.105 24.541 1.00 97.31 460 THR A N 1
ATOM 3649 C CA . THR A 1 460 ? -3.221 -0.781 24.673 1.00 97.31 460 THR A CA 1
ATOM 3650 C C . THR A 1 460 ? -3.067 -0.404 26.141 1.00 97.31 460 THR A C 1
ATOM 3652 O O . THR A 1 460 ? -3.932 -0.710 26.962 1.00 97.31 460 THR A O 1
ATOM 3655 N N . GLY A 1 461 ? -1.998 0.311 26.473 1.00 96.31 461 GLY A N 1
ATOM 3656 C CA . GLY A 1 461 ? -1.957 1.170 27.651 1.00 96.31 461 GLY A CA 1
ATOM 3657 C C . GLY A 1 461 ? -2.629 2.505 27.337 1.00 96.31 461 GLY A C 1
ATOM 3658 O O . GLY A 1 461 ? -2.500 3.005 26.219 1.00 96.31 461 GLY A O 1
ATOM 3659 N N . TYR A 1 462 ? -3.347 3.088 28.289 1.00 94.19 462 TYR A N 1
ATOM 3660 C CA . TYR A 1 462 ? -3.889 4.440 28.174 1.00 94.19 462 TYR A CA 1
ATOM 3661 C C . TYR A 1 462 ? -3.458 5.295 29.355 1.00 94.19 462 TYR A C 1
ATOM 3663 O O . TYR A 1 462 ? -3.331 4.812 30.481 1.00 94.19 462 TYR A O 1
ATOM 3671 N N . GLN A 1 463 ? -3.263 6.580 29.080 1.00 93.75 463 GLN A N 1
ATOM 3672 C CA . GLN A 1 463 ? -3.136 7.622 30.087 1.00 93.75 463 GLN A CA 1
ATOM 3673 C C . GLN A 1 463 ? -4.129 8.727 29.753 1.00 93.75 463 GLN A C 1
ATOM 3675 O O . GLN A 1 463 ? -4.164 9.223 28.623 1.00 93.75 463 GLN A O 1
ATOM 3680 N N . TYR A 1 464 ? -4.927 9.085 30.747 1.00 91.38 464 TYR A N 1
ATOM 3681 C CA . TYR A 1 464 ? -5.924 10.136 30.704 1.00 91.38 464 TYR A CA 1
ATOM 3682 C C . TYR A 1 464 ? -5.611 11.152 31.795 1.00 91.38 464 TYR A C 1
ATOM 3684 O O . TYR A 1 464 ? -5.407 10.783 32.955 1.00 91.38 464 TYR A O 1
ATOM 3692 N N . HIS A 1 465 ? -5.602 12.426 31.432 1.00 88.75 465 HIS A N 1
ATOM 3693 C CA . HIS A 1 465 ? -5.476 13.521 32.378 1.00 88.75 465 HIS A CA 1
ATOM 3694 C C . HIS A 1 465 ? -6.402 14.654 31.947 1.00 88.75 465 HIS A C 1
ATOM 3696 O O . HIS A 1 465 ? -6.362 15.083 30.792 1.00 88.75 465 HIS A O 1
ATOM 3702 N N . GLN A 1 466 ? -7.235 15.126 32.871 1.00 82.94 466 GLN A N 1
ATOM 3703 C CA . GLN A 1 466 ? -8.106 16.271 32.653 1.00 82.94 466 GLN A CA 1
ATOM 3704 C C . GLN A 1 466 ? -7.715 17.404 33.595 1.00 82.94 466 GLN A C 1
ATOM 3706 O O . GLN A 1 466 ? -7.854 17.281 34.813 1.00 82.94 466 GLN A O 1
ATOM 3711 N N . GLU A 1 467 ? -7.262 18.509 33.010 1.00 74.56 467 GLU A N 1
ATOM 3712 C CA . GLU A 1 467 ? -6.939 19.744 33.721 1.00 74.56 467 GLU A CA 1
ATOM 3713 C C . GLU A 1 467 ? -7.890 20.837 33.212 1.00 74.56 467 GLU A C 1
ATOM 3715 O O . GLU A 1 467 ? -7.944 21.141 32.021 1.00 74.56 467 GLU A O 1
ATOM 3720 N N . GLU A 1 468 ? -8.735 21.357 34.105 1.00 74.00 468 GLU A N 1
ATOM 3721 C CA . GLU A 1 468 ? -9.845 22.264 33.777 1.00 74.00 468 GLU A CA 1
ATOM 3722 C C . GLU A 1 468 ? -10.773 21.752 32.647 1.00 74.00 468 GLU A C 1
ATOM 3724 O O . GLU A 1 468 ? -11.691 20.964 32.895 1.00 74.00 468 GLU A O 1
ATOM 3729 N N . LYS A 1 469 ? -10.558 22.233 31.412 1.00 65.12 469 LYS A N 1
ATOM 3730 C CA . LYS A 1 469 ? -11.328 21.932 30.191 1.00 65.12 469 LYS A CA 1
ATOM 3731 C C . LYS A 1 469 ? -10.506 21.230 29.105 1.00 65.12 469 LYS A C 1
ATOM 3733 O O . LYS A 1 469 ? -11.086 20.841 28.092 1.00 65.12 469 LYS A O 1
ATOM 3738 N N . GLU A 1 470 ? -9.198 21.062 29.286 1.00 72.25 470 GLU A N 1
ATOM 3739 C CA . GLU A 1 470 ? -8.346 20.382 28.310 1.00 72.25 470 GLU A CA 1
ATOM 3740 C C . GLU A 1 470 ? -8.217 18.895 28.663 1.00 72.25 470 GLU A C 1
ATOM 3742 O O . GLU A 1 470 ? -7.905 18.516 29.793 1.00 72.25 470 GLU A O 1
ATOM 3747 N N . MET A 1 471 ? -8.501 18.035 27.683 1.00 81.81 471 MET A N 1
ATOM 3748 C CA . MET A 1 471 ? -8.376 16.584 27.815 1.00 81.81 471 MET A CA 1
ATOM 3749 C C . MET A 1 471 ? -7.089 16.123 27.136 1.00 81.81 471 MET A C 1
ATOM 3751 O O . MET A 1 471 ? -6.957 16.226 25.915 1.00 81.81 471 MET A O 1
ATOM 3755 N N . ALA A 1 472 ? -6.159 15.573 27.912 1.00 86.62 472 ALA A N 1
ATOM 3756 C CA . ALA A 1 472 ? -4.958 14.936 27.394 1.00 86.62 472 ALA A CA 1
ATOM 3757 C C . ALA A 1 472 ? -5.135 13.414 27.405 1.00 86.62 472 ALA A C 1
ATOM 3759 O O . ALA A 1 472 ? -5.339 12.798 28.454 1.00 86.62 472 ALA A O 1
ATOM 3760 N N . VAL A 1 473 ? -5.047 12.803 26.222 1.00 90.62 473 VAL A N 1
ATOM 3761 C CA . VAL A 1 473 ? -5.179 11.355 26.039 1.00 90.62 473 VAL A CA 1
ATOM 3762 C C . VAL A 1 473 ? -3.986 10.842 25.249 1.00 90.62 473 VAL A C 1
ATOM 3764 O O . VAL A 1 473 ? -3.732 11.286 24.125 1.00 90.62 473 VAL A O 1
ATOM 3767 N N . SER A 1 474 ? -3.279 9.873 25.827 1.00 93.56 474 SER A N 1
ATOM 3768 C CA . SER A 1 474 ? -2.229 9.132 25.130 1.00 93.56 474 SER A CA 1
ATOM 3769 C C . SER A 1 474 ? -2.476 7.631 25.222 1.00 93.56 474 SER A C 1
ATOM 3771 O O . SER A 1 474 ? -2.830 7.106 26.279 1.00 93.56 474 SER A O 1
ATOM 3773 N N . LEU A 1 475 ? -2.296 6.945 24.098 1.00 95.50 475 LEU A N 1
ATOM 3774 C CA . LEU A 1 475 ? -2.327 5.493 23.986 1.00 95.50 475 LEU A CA 1
ATOM 3775 C C . LEU A 1 475 ? -0.905 5.014 23.708 1.00 95.50 475 LEU A C 1
ATOM 3777 O O . LEU A 1 475 ? -0.241 5.526 22.806 1.00 95.50 475 LEU A O 1
ATOM 3781 N N . LYS A 1 476 ? -0.428 4.056 24.497 1.00 94.75 476 LYS A N 1
ATOM 3782 C CA . LYS A 1 476 ? 0.936 3.520 24.426 1.00 94.75 476 LYS A CA 1
ATOM 3783 C C . LYS A 1 476 ? 0.898 2.006 24.339 1.00 94.75 476 LYS A C 1
ATOM 3785 O O . LYS A 1 476 ? -0.085 1.393 24.747 1.00 94.75 476 LYS A O 1
ATOM 3790 N N . GLU A 1 477 ? 1.977 1.409 23.837 1.00 94.12 477 GLU A N 1
ATOM 3791 C CA . GLU A 1 477 ? 2.107 -0.052 23.725 1.00 94.12 477 GLU A CA 1
ATOM 3792 C C . GLU A 1 477 ? 0.916 -0.691 22.980 1.00 94.12 477 GLU A C 1
ATOM 3794 O O . GLU A 1 477 ? 0.482 -1.798 23.301 1.00 94.12 477 GLU A O 1
ATOM 3799 N N . MET A 1 478 ? 0.347 0.018 21.996 1.00 96.81 478 MET A N 1
ATOM 3800 C CA . MET A 1 478 ? -0.751 -0.515 21.200 1.00 96.81 478 MET A CA 1
ATOM 3801 C C . MET A 1 478 ? -0.243 -1.701 20.385 1.00 96.81 478 MET A C 1
ATOM 3803 O O . MET A 1 478 ? 0.700 -1.579 19.594 1.00 96.81 478 MET A O 1
ATOM 3807 N N . ALA A 1 479 ? -0.906 -2.837 20.563 1.00 97.06 479 ALA A N 1
ATOM 3808 C CA . ALA A 1 479 ? -0.674 -4.048 19.803 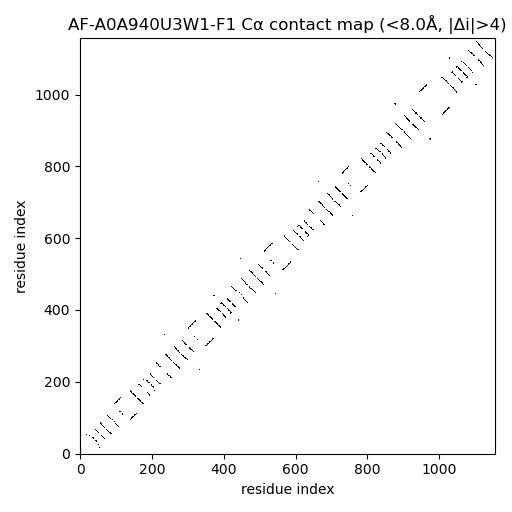1.00 97.06 479 ALA A CA 1
ATOM 3809 C C . ALA A 1 479 ? -2.000 -4.580 19.260 1.00 97.06 479 ALA A C 1
ATOM 3811 O O . ALA A 1 479 ? -3.005 -4.620 19.965 1.00 97.06 479 ALA A O 1
ATOM 3812 N N . ALA A 1 480 ? -2.002 -4.997 18.000 1.00 97.19 480 ALA A N 1
ATOM 3813 C CA . ALA A 1 480 ? -3.143 -5.612 17.343 1.00 97.19 480 ALA A CA 1
ATOM 3814 C C . ALA A 1 480 ? -2.668 -6.827 16.550 1.00 97.19 480 ALA A C 1
ATOM 3816 O O . ALA A 1 480 ? -1.661 -6.745 15.851 1.00 97.19 480 ALA A O 1
ATOM 3817 N N . SER A 1 481 ? -3.383 -7.947 16.619 1.00 97.19 481 SER A N 1
ATOM 3818 C CA . SER A 1 481 ? -3.138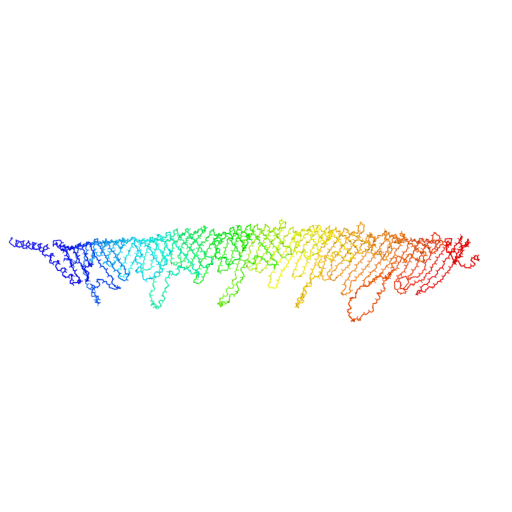 -9.094 15.748 1.00 97.19 481 SER A CA 1
ATOM 3819 C C . SER A 1 481 ? -4.430 -9.541 15.083 1.00 97.19 481 SER A C 1
ATOM 3821 O O . SER A 1 481 ? -5.452 -9.706 15.739 1.00 97.19 481 SER A O 1
ATOM 3823 N N . LEU A 1 482 ? -4.380 -9.711 13.770 1.00 96.56 482 LEU A N 1
ATOM 3824 C CA . LEU A 1 482 ? -5.478 -10.154 12.935 1.00 96.56 482 LEU A CA 1
ATOM 3825 C C . LEU A 1 482 ? -5.132 -11.528 12.364 1.00 96.56 482 LEU A C 1
ATOM 3827 O O . LEU A 1 482 ? -4.059 -11.706 11.783 1.00 96.56 482 LEU A O 1
ATOM 3831 N N . ARG A 1 483 ? -6.036 -12.497 12.516 1.00 96.25 483 ARG A N 1
ATOM 3832 C CA . ARG A 1 483 ? -5.841 -13.882 12.069 1.00 96.25 483 ARG A CA 1
ATOM 3833 C C . ARG A 1 483 ? -6.955 -14.312 11.125 1.00 96.25 483 ARG A C 1
ATOM 3835 O O . ARG A 1 483 ? -8.122 -13.996 11.357 1.00 96.25 483 ARG A O 1
ATOM 3842 N N . SER A 1 484 ? -6.588 -15.064 10.091 1.00 95.06 484 SER A N 1
ATOM 3843 C CA . SER A 1 484 ? -7.513 -15.685 9.132 1.00 95.06 484 SER A CA 1
ATOM 3844 C C . SER A 1 484 ? -8.508 -14.708 8.485 1.00 95.06 484 SER A C 1
ATOM 3846 O O . SER A 1 484 ? -9.665 -15.063 8.268 1.00 95.06 484 SER A O 1
ATOM 3848 N N . LEU A 1 485 ? -8.082 -13.480 8.161 1.00 96.12 485 LEU A N 1
ATOM 3849 C CA . LEU A 1 485 ? -8.947 -12.521 7.470 1.00 96.12 485 LEU A CA 1
ATOM 3850 C C . LEU A 1 485 ? -9.259 -13.032 6.062 1.00 96.12 485 LEU A C 1
ATOM 3852 O O . LEU A 1 485 ? -8.343 -13.326 5.290 1.00 96.12 485 LEU A O 1
ATOM 3856 N N . ARG A 1 486 ? -10.544 -13.079 5.707 1.00 95.69 486 ARG A N 1
ATOM 3857 C CA . ARG A 1 486 ? -11.016 -13.439 4.365 1.00 95.69 486 ARG A CA 1
ATOM 3858 C C . ARG A 1 486 ? -12.090 -12.461 3.916 1.00 95.69 486 ARG A C 1
ATOM 3860 O O . ARG A 1 486 ? -13.125 -12.348 4.571 1.00 95.69 486 ARG A O 1
ATOM 3867 N N . LEU A 1 487 ? -11.855 -11.782 2.798 1.00 94.06 487 LEU A N 1
ATOM 3868 C CA . LEU A 1 487 ? -12.796 -10.838 2.200 1.00 94.06 487 LEU A CA 1
ATOM 3869 C C . LEU A 1 487 ? -13.272 -11.340 0.836 1.00 94.06 487 LEU A C 1
ATOM 3871 O O . LEU A 1 487 ? -12.476 -11.828 0.028 1.00 94.06 487 LEU A O 1
ATOM 3875 N N . LYS A 1 488 ? -14.567 -11.169 0.571 1.00 92.19 488 LYS A N 1
ATOM 3876 C CA . LYS A 1 488 ? -15.243 -11.542 -0.677 1.00 92.19 488 LYS A CA 1
ATOM 3877 C C . LYS A 1 488 ? -15.943 -10.334 -1.272 1.00 92.19 488 LYS A C 1
ATOM 3879 O O . LYS A 1 488 ? -16.465 -9.510 -0.529 1.00 92.19 488 LYS A O 1
ATOM 3884 N N . LYS A 1 489 ? -15.986 -10.225 -2.598 1.00 87.81 489 LYS A N 1
ATOM 3885 C CA . LYS A 1 489 ? -16.823 -9.205 -3.237 1.00 87.81 489 LYS A CA 1
ATOM 3886 C C . LYS A 1 489 ? -18.288 -9.615 -3.136 1.00 87.81 489 LYS A C 1
ATOM 3888 O O . LYS A 1 489 ? -18.601 -10.807 -3.125 1.00 87.81 489 LYS A O 1
ATOM 3893 N N . GLU A 1 490 ? -19.177 -8.630 -3.068 1.00 74.12 490 GLU A N 1
ATOM 3894 C CA . GLU A 1 490 ? -20.613 -8.882 -2.981 1.00 74.12 490 GLU A CA 1
ATOM 3895 C C . GLU A 1 490 ? -21.067 -9.736 -4.183 1.00 74.12 490 GLU A C 1
ATOM 3897 O O . GLU A 1 490 ? -20.810 -9.388 -5.335 1.00 74.12 490 GLU A O 1
ATOM 3902 N N . ARG A 1 491 ? -21.740 -10.866 -3.917 1.00 71.69 491 ARG A N 1
ATOM 3903 C CA . ARG A 1 491 ? -22.227 -11.851 -4.917 1.00 71.69 491 ARG A CA 1
ATOM 3904 C C . ARG A 1 491 ? -21.158 -12.719 -5.605 1.00 71.69 491 ARG A C 1
ATOM 3906 O O . ARG A 1 491 ? -21.522 -13.542 -6.445 1.00 71.69 491 ARG A O 1
ATOM 3913 N N . GLU A 1 492 ? -19.883 -12.628 -5.227 1.00 81.25 492 GLU A N 1
ATOM 3914 C CA . GLU A 1 492 ? -18.829 -13.544 -5.693 1.00 81.25 492 GLU A CA 1
ATOM 3915 C C . GLU A 1 492 ? -18.564 -14.676 -4.683 1.00 81.25 492 GLU A C 1
ATOM 3917 O O . GLU A 1 492 ? -18.695 -14.517 -3.468 1.00 81.25 492 GLU A O 1
ATOM 3922 N N . LYS A 1 493 ? -18.191 -15.866 -5.177 1.00 79.69 493 LYS A N 1
ATOM 3923 C CA . LYS A 1 493 ? -17.899 -17.026 -4.311 1.00 79.69 493 LYS A CA 1
ATOM 3924 C C . LYS A 1 493 ? -16.459 -17.046 -3.792 1.00 79.69 493 LYS A C 1
ATOM 3926 O O . LYS A 1 493 ? -16.233 -17.574 -2.695 1.00 79.69 493 LYS A O 1
ATOM 3931 N N . GLU A 1 494 ? -15.520 -16.508 -4.568 1.00 8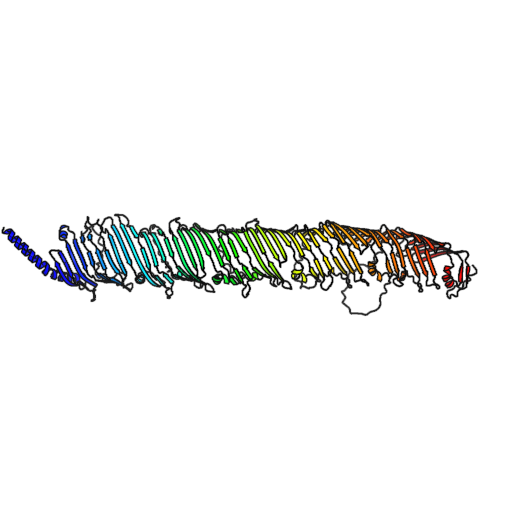5.50 494 GLU A N 1
ATOM 3932 C CA . GLU A 1 494 ? -14.083 -16.529 -4.280 1.00 85.50 494 GLU A CA 1
ATOM 3933 C C . GLU A 1 494 ? -13.655 -15.385 -3.351 1.00 85.50 494 GLU A C 1
ATOM 3935 O O . GLU A 1 494 ? -14.247 -14.306 -3.342 1.00 85.50 494 GLU A O 1
ATOM 3940 N N . ASP A 1 495 ? -12.614 -15.633 -2.553 1.00 91.56 495 ASP A N 1
ATOM 3941 C CA . ASP A 1 495 ? -11.994 -14.594 -1.731 1.00 91.56 495 ASP A CA 1
ATOM 3942 C C . ASP A 1 495 ? -11.085 -13.732 -2.618 1.00 91.56 495 ASP A C 1
ATOM 3944 O O . ASP A 1 495 ? -10.170 -14.257 -3.259 1.00 91.56 495 ASP A O 1
ATOM 3948 N N . PHE A 1 496 ? -11.288 -12.413 -2.628 1.00 93.31 496 PHE A N 1
ATOM 3949 C CA . PHE A 1 496 ? -10.377 -11.506 -3.334 1.00 93.31 496 PHE A CA 1
ATOM 3950 C C . PHE A 1 496 ? -9.188 -11.097 -2.458 1.00 93.31 496 PHE A C 1
ATOM 3952 O O . PHE A 1 496 ? -8.140 -10.761 -2.998 1.00 93.31 496 PHE A O 1
ATOM 3959 N N . LEU A 1 497 ? -9.322 -11.145 -1.127 1.00 95.00 497 LEU A N 1
ATOM 3960 C CA . LEU A 1 497 ? -8.233 -10.904 -0.181 1.00 95.00 497 LEU A CA 1
ATOM 3961 C C . LEU A 1 497 ? -8.255 -11.954 0.930 1.00 95.00 497 LEU A C 1
ATOM 3963 O O . LEU A 1 497 ? -9.268 -12.135 1.607 1.00 95.00 497 LEU A O 1
ATOM 3967 N N . THR A 1 498 ? -7.114 -12.598 1.167 1.00 96.44 498 THR A N 1
ATOM 3968 C CA . THR A 1 498 ? -6.897 -13.432 2.354 1.00 96.44 498 THR A CA 1
ATOM 3969 C C . THR A 1 498 ? -5.621 -13.015 3.065 1.00 96.44 498 THR A C 1
ATOM 3971 O O . THR A 1 498 ? -4.572 -12.967 2.425 1.00 96.44 498 THR A O 1
ATOM 3974 N N . ILE A 1 499 ? -5.686 -12.776 4.374 1.00 96.62 499 ILE A N 1
ATOM 3975 C CA . ILE A 1 499 ? -4.524 -12.469 5.217 1.00 96.62 499 ILE A CA 1
ATOM 3976 C C . ILE A 1 499 ? -4.494 -13.476 6.377 1.00 96.62 499 ILE A C 1
ATOM 3978 O O . ILE A 1 499 ? -5.293 -13.353 7.308 1.00 96.62 499 ILE A O 1
ATOM 3982 N N . PRO A 1 500 ? -3.601 -14.485 6.338 1.00 96.31 500 PRO A N 1
ATOM 3983 C CA . PRO A 1 500 ? -3.492 -15.483 7.403 1.00 96.31 500 PRO A CA 1
ATOM 3984 C C . PRO A 1 500 ? -3.116 -14.878 8.757 1.00 96.31 500 PRO A C 1
ATOM 3986 O O . PRO A 1 500 ? -3.711 -15.232 9.773 1.00 96.31 500 PRO A O 1
ATOM 3989 N N . ALA A 1 501 ? -2.149 -13.958 8.756 1.00 95.50 501 ALA A N 1
ATOM 3990 C CA . ALA A 1 501 ? -1.686 -13.259 9.944 1.00 95.50 501 ALA A CA 1
ATOM 3991 C C . ALA A 1 501 ? -1.235 -11.834 9.597 1.00 95.50 501 ALA A C 1
ATOM 3993 O O . ALA A 1 501 ? -0.515 -11.609 8.618 1.00 95.50 501 ALA A O 1
ATOM 3994 N N . LEU A 1 502 ? -1.642 -10.878 10.424 1.00 97.00 502 LEU A N 1
ATOM 3995 C CA . LEU A 1 502 ? -1.157 -9.504 10.433 1.00 97.00 502 LEU A CA 1
ATOM 3996 C C . LEU A 1 502 ? -0.990 -9.072 11.886 1.00 97.00 502 LEU A C 1
ATOM 3998 O O . LEU A 1 502 ? -1.859 -9.334 12.708 1.00 97.00 502 LEU A O 1
ATOM 4002 N N . SER A 1 503 ? 0.114 -8.417 12.213 1.00 97.12 503 SER A N 1
ATOM 4003 C CA . SER A 1 503 ? 0.383 -7.897 13.549 1.00 97.12 503 SER A CA 1
ATOM 4004 C C . SER A 1 503 ? 0.926 -6.482 13.483 1.00 97.12 503 SER A C 1
ATOM 4006 O O . SER A 1 503 ? 1.797 -6.182 12.666 1.00 97.12 503 SER A O 1
ATOM 4008 N N . ILE A 1 504 ? 0.450 -5.644 14.390 1.00 96.75 504 ILE A N 1
ATOM 4009 C CA . ILE A 1 504 ? 0.957 -4.307 14.661 1.00 96.75 504 ILE A CA 1
ATOM 4010 C C . ILE A 1 504 ? 1.382 -4.287 16.127 1.00 96.75 504 ILE A C 1
ATOM 4012 O O . ILE A 1 504 ? 0.636 -4.771 16.973 1.00 96.75 504 ILE A O 1
ATOM 4016 N N . GLN A 1 505 ? 2.575 -3.784 16.429 1.00 96.50 505 GLN A N 1
ATOM 4017 C CA . GLN A 1 505 ? 3.130 -3.717 17.784 1.00 96.50 505 GLN A CA 1
ATOM 4018 C C . GLN A 1 505 ? 3.819 -2.370 18.021 1.00 96.50 505 GLN A C 1
ATOM 4020 O O . GLN A 1 505 ? 4.123 -1.638 17.071 1.00 96.50 505 GLN A O 1
ATOM 4025 N N . ASP A 1 506 ? 4.051 -2.049 19.295 1.00 94.44 506 ASP A N 1
ATOM 4026 C CA . ASP A 1 506 ? 4.754 -0.845 19.755 1.00 94.44 506 ASP A CA 1
ATOM 4027 C C . ASP A 1 506 ? 4.191 0.448 19.149 1.00 94.44 506 ASP A C 1
ATOM 4029 O O . ASP A 1 506 ? 4.941 1.353 18.768 1.00 94.44 506 ASP A O 1
ATOM 4033 N N . THR A 1 507 ? 2.862 0.504 18.992 1.00 96.06 507 THR A N 1
ATOM 4034 C CA . THR A 1 507 ? 2.174 1.665 18.424 1.00 96.06 507 THR A CA 1
ATOM 4035 C C . THR A 1 507 ? 1.781 2.661 19.516 1.00 96.06 507 THR A C 1
ATOM 4037 O O . THR A 1 507 ? 1.357 2.282 20.606 1.00 96.06 507 THR A O 1
ATOM 4040 N N . GLU A 1 508 ? 1.944 3.949 19.232 1.00 95.88 508 GLU A N 1
ATOM 4041 C CA . GLU A 1 508 ? 1.644 5.051 20.144 1.00 95.88 508 GLU A CA 1
ATOM 4042 C C . GLU A 1 508 ? 0.815 6.119 19.432 1.00 95.88 508 GLU A C 1
ATOM 4044 O O . GLU A 1 508 ? 1.106 6.492 18.291 1.00 95.88 508 GLU A O 1
ATOM 4049 N N . VAL A 1 509 ? -0.194 6.634 20.129 1.00 95.25 509 VAL A N 1
ATOM 4050 C CA . VAL A 1 509 ? -1.036 7.745 19.680 1.00 95.25 509 VAL A CA 1
ATOM 4051 C C . VAL A 1 509 ? -1.059 8.803 20.771 1.00 95.25 509 VAL A C 1
ATOM 4053 O O . VAL A 1 509 ? -1.438 8.522 21.905 1.00 95.25 509 VAL A O 1
ATOM 4056 N N . ASP A 1 510 ? -0.688 10.028 20.420 1.00 91.50 510 ASP A N 1
ATOM 4057 C CA . ASP A 1 510 ? -0.790 11.195 21.297 1.00 91.50 510 ASP A CA 1
ATOM 4058 C C . ASP A 1 510 ? -1.720 12.209 20.627 1.00 91.50 510 ASP A C 1
ATOM 4060 O O . ASP A 1 510 ? -1.378 12.796 19.594 1.00 91.50 510 ASP A O 1
ATOM 4064 N N . LEU A 1 511 ? -2.925 12.364 21.185 1.00 87.81 511 LEU A N 1
ATOM 4065 C CA . LEU A 1 511 ? -3.959 13.236 20.625 1.00 87.81 511 LEU A CA 1
ATOM 4066 C C . LEU A 1 511 ? -3.626 14.721 20.815 1.00 87.81 511 LEU A C 1
ATOM 4068 O O . LEU A 1 511 ? -4.010 15.539 19.982 1.00 87.81 511 LEU A O 1
ATOM 4072 N N . THR A 1 512 ? -2.857 15.065 21.850 1.00 85.88 512 THR A N 1
ATOM 4073 C CA . THR A 1 512 ? -2.421 16.438 22.136 1.00 85.88 512 THR A CA 1
ATOM 4074 C C . THR A 1 512 ? -1.305 16.868 21.183 1.00 85.88 512 THR A C 1
ATOM 4076 O O . THR A 1 512 ? -1.305 17.986 20.668 1.00 85.88 512 THR A O 1
ATOM 4079 N N . ARG A 1 513 ? -0.354 15.971 20.893 1.00 87.06 513 ARG A N 1
ATOM 4080 C CA . ARG A 1 513 ? 0.739 16.214 19.934 1.00 87.06 513 ARG A CA 1
ATOM 4081 C C . ARG A 1 513 ? 0.351 15.933 18.482 1.00 87.06 513 ARG A C 1
ATOM 4083 O O . ARG A 1 513 ? 1.117 16.297 17.592 1.00 87.06 513 ARG A O 1
ATOM 4090 N N . LYS A 1 514 ? -0.802 15.295 18.241 1.00 90.69 514 LYS A N 1
ATOM 4091 C CA . LYS A 1 514 ? -1.242 14.787 16.928 1.00 90.69 514 LYS A CA 1
ATOM 4092 C C . LYS A 1 514 ? -0.163 13.913 16.274 1.00 90.69 514 LYS A C 1
ATOM 4094 O O . LYS A 1 514 ? 0.191 14.084 15.106 1.00 90.69 514 LYS A O 1
ATOM 4099 N N . THR A 1 515 ? 0.399 12.976 17.036 1.00 92.62 515 THR A N 1
ATOM 4100 C CA . THR A 1 515 ? 1.425 12.044 16.541 1.00 92.62 515 THR A CA 1
ATOM 4101 C C . THR A 1 515 ? 0.936 10.604 16.590 1.00 92.62 515 THR A C 1
ATOM 4103 O O . THR A 1 515 ? 0.421 10.168 17.619 1.00 92.62 515 THR A O 1
ATOM 4106 N N . LEU A 1 516 ? 1.148 9.861 15.502 1.00 95.00 516 LEU A N 1
ATOM 4107 C CA . LEU A 1 516 ? 0.947 8.412 15.415 1.00 95.00 516 LEU A CA 1
ATOM 4108 C C . LEU A 1 516 ? 2.291 7.756 15.082 1.00 95.00 516 LEU A C 1
ATOM 4110 O O . LEU A 1 516 ? 2.858 7.985 14.011 1.00 95.00 516 LEU A O 1
ATOM 4114 N N . ARG A 1 517 ? 2.808 6.932 15.990 1.00 96.00 517 ARG A N 1
ATOM 4115 C CA . ARG A 1 517 ? 4.042 6.167 15.789 1.00 96.00 517 ARG A CA 1
ATOM 4116 C C . ARG A 1 517 ? 3.691 4.692 15.746 1.00 96.00 517 ARG A C 1
ATOM 4118 O O . ARG A 1 517 ? 3.308 4.135 16.759 1.00 96.00 517 ARG A O 1
ATOM 4125 N N . ILE A 1 518 ? 3.831 4.061 14.590 1.00 96.31 518 ILE A N 1
ATOM 4126 C CA . ILE A 1 518 ? 3.674 2.619 14.412 1.00 96.31 518 ILE A CA 1
ATOM 4127 C C . ILE A 1 518 ? 5.063 2.003 14.554 1.00 96.31 518 ILE A C 1
ATOM 4129 O O . ILE A 1 518 ? 5.933 2.280 13.731 1.00 96.31 518 ILE A O 1
ATOM 4133 N N . GLY A 1 519 ? 5.312 1.210 15.595 1.00 95.44 519 GLY A N 1
ATOM 4134 C CA . GLY A 1 519 ? 6.617 0.583 15.800 1.00 95.44 519 GLY A CA 1
ATOM 4135 C C . GLY A 1 519 ? 6.892 -0.506 14.768 1.00 95.44 519 GLY A C 1
ATOM 4136 O O . GLY A 1 519 ? 7.715 -0.309 13.876 1.00 95.44 519 GLY A O 1
ATOM 4137 N N . ASN A 1 520 ? 6.164 -1.618 14.867 1.00 96.56 520 ASN A N 1
ATOM 4138 C CA . ASN A 1 520 ? 6.355 -2.796 14.025 1.00 96.56 520 ASN A CA 1
ATOM 4139 C C . ASN A 1 520 ? 5.048 -3.198 13.336 1.00 96.56 520 ASN A C 1
ATOM 4141 O O . ASN A 1 520 ? 4.041 -3.430 13.997 1.00 96.56 520 ASN A O 1
ATOM 4145 N N . PHE A 1 521 ? 5.076 -3.331 12.012 1.00 97.44 521 PHE A N 1
ATOM 4146 C CA . PHE A 1 521 ? 4.004 -3.899 11.195 1.00 97.44 521 PHE A CA 1
ATOM 4147 C C . PHE A 1 521 ? 4.517 -5.171 10.516 1.00 97.44 521 PHE A C 1
ATOM 4149 O O . PHE A 1 521 ? 5.546 -5.144 9.842 1.00 97.44 521 PHE A O 1
ATOM 4156 N N . ALA A 1 522 ? 3.813 -6.290 10.653 1.00 97.44 522 ALA A N 1
ATOM 4157 C CA . ALA A 1 522 ? 4.195 -7.534 9.997 1.00 97.44 522 ALA A CA 1
ATOM 4158 C C . ALA A 1 522 ? 2.985 -8.291 9.455 1.00 97.44 522 ALA A C 1
ATOM 4160 O O . ALA A 1 522 ? 1.953 -8.384 10.111 1.00 97.44 522 ALA A O 1
ATOM 4161 N N . THR A 1 523 ? 3.119 -8.871 8.268 1.00 97.44 523 THR A N 1
ATOM 4162 C CA . THR A 1 523 ? 2.122 -9.772 7.691 1.00 97.44 523 THR A CA 1
ATOM 4163 C C . THR A 1 523 ? 2.774 -10.736 6.706 1.00 97.44 523 THR A C 1
ATOM 4165 O O . THR A 1 523 ? 3.770 -10.402 6.063 1.00 97.44 523 THR A O 1
ATOM 4168 N N . GLU A 1 524 ? 2.227 -11.944 6.580 1.00 96.25 524 GLU A N 1
ATOM 4169 C CA . GLU A 1 524 ? 2.796 -12.970 5.709 1.00 96.25 524 GLU A CA 1
ATOM 4170 C C . GLU A 1 524 ? 1.742 -13.792 4.969 1.00 96.25 524 GLU A C 1
ATOM 4172 O O . GLU A 1 524 ? 0.609 -13.938 5.431 1.00 96.25 524 GLU A O 1
ATOM 4177 N N . LYS A 1 525 ? 2.146 -14.362 3.825 1.00 96.06 525 LYS A N 1
ATOM 4178 C CA . LYS A 1 525 ? 1.371 -15.353 3.054 1.00 96.06 525 LYS A CA 1
ATOM 4179 C C . LYS A 1 525 ? -0.019 -14.862 2.624 1.00 96.06 525 LYS A C 1
ATOM 4181 O O . LYS A 1 525 ? -0.948 -15.656 2.472 1.00 96.06 525 LYS A O 1
ATOM 4186 N N . GLY A 1 526 ? -0.179 -13.551 2.444 1.00 96.50 526 GLY A N 1
ATOM 4187 C CA . GLY A 1 526 ? -1.423 -12.970 1.958 1.00 96.50 526 GLY A CA 1
ATOM 4188 C C . GLY A 1 526 ? -1.662 -13.282 0.480 1.00 96.50 526 GLY A C 1
ATOM 4189 O O . GLY A 1 526 ? -0.718 -13.435 -0.297 1.00 96.50 526 GLY A O 1
ATOM 4190 N N . ARG A 1 527 ? -2.935 -13.366 0.084 1.00 96.69 527 ARG A N 1
ATOM 4191 C CA . ARG A 1 527 ? -3.347 -13.500 -1.320 1.00 96.69 527 ARG A CA 1
ATOM 4192 C C . ARG A 1 527 ? -4.281 -12.369 -1.696 1.00 96.69 527 ARG A C 1
ATOM 4194 O O . ARG A 1 527 ? -5.219 -12.103 -0.950 1.00 96.69 527 ARG A O 1
ATOM 4201 N N . LEU A 1 528 ? -4.031 -11.737 -2.837 1.00 95.25 528 LEU A N 1
ATOM 4202 C CA . LEU A 1 528 ? -4.846 -10.652 -3.373 1.00 95.25 528 LEU A CA 1
ATOM 4203 C C . LEU A 1 528 ? -5.190 -10.938 -4.841 1.00 95.25 528 LEU A C 1
ATOM 4205 O O . LEU A 1 528 ? -4.314 -11.295 -5.622 1.00 95.25 528 LEU A O 1
ATOM 4209 N N . SER A 1 529 ? -6.449 -10.758 -5.222 1.00 94.00 529 SER A N 1
ATOM 4210 C CA . SER A 1 529 ? -6.917 -10.831 -6.607 1.00 94.00 529 SER A CA 1
ATOM 4211 C C . SER A 1 529 ? -7.411 -9.456 -7.039 1.00 94.00 529 SER A C 1
ATOM 4213 O O . SER A 1 529 ? -8.276 -8.878 -6.383 1.00 94.00 529 SER A O 1
ATOM 4215 N N . VAL A 1 530 ? -6.854 -8.936 -8.133 1.00 93.19 530 VAL A N 1
ATOM 4216 C CA . VAL A 1 530 ? -7.159 -7.603 -8.673 1.00 93.19 530 VAL A CA 1
ATOM 4217 C C . VAL A 1 530 ? -7.518 -7.724 -10.144 1.00 93.19 530 VAL A C 1
ATOM 4219 O O . VAL A 1 530 ? -6.849 -8.440 -10.893 1.00 93.19 530 VAL A O 1
ATOM 4222 N N . GLN A 1 531 ? -8.536 -6.990 -10.578 1.00 91.31 531 GLN A N 1
ATOM 4223 C CA . GLN A 1 531 ? -8.927 -6.915 -11.978 1.00 91.31 531 GLN A CA 1
ATOM 4224 C C . GLN A 1 531 ? -8.935 -5.466 -12.466 1.00 91.31 531 GLN A C 1
ATOM 4226 O O . GLN A 1 531 ? -9.638 -4.614 -11.929 1.00 91.31 531 GLN A O 1
ATOM 4231 N N . ARG A 1 532 ? -8.195 -5.189 -13.541 1.00 92.88 532 ARG A N 1
ATOM 4232 C CA . ARG A 1 532 ? -8.333 -3.945 -14.299 1.00 92.88 532 ARG A CA 1
ATOM 4233 C C . ARG A 1 532 ? -9.399 -4.135 -15.374 1.00 92.88 532 ARG A C 1
ATOM 4235 O O . ARG A 1 532 ? -9.270 -4.997 -16.243 1.00 92.88 532 ARG A O 1
ATOM 4242 N N . LEU A 1 533 ? -10.473 -3.359 -15.284 1.00 91.00 533 LEU A N 1
ATOM 4243 C CA . LEU A 1 533 ? -11.645 -3.432 -16.156 1.00 91.00 533 LEU A CA 1
ATOM 4244 C C . LEU A 1 533 ? -11.357 -2.816 -17.535 1.00 91.00 533 LEU A C 1
ATOM 4246 O O . LEU A 1 533 ? -10.406 -2.055 -17.695 1.00 91.00 533 LEU A O 1
ATOM 4250 N N . LYS A 1 534 ? -12.228 -3.070 -18.526 1.00 87.75 534 LYS A N 1
ATOM 4251 C CA . LYS A 1 534 ? -12.139 -2.452 -19.870 1.00 87.75 534 LYS A CA 1
ATOM 4252 C C . LYS A 1 534 ? -12.148 -0.918 -19.847 1.00 87.75 534 LYS A C 1
ATOM 4254 O O . LYS A 1 534 ? -11.584 -0.302 -20.742 1.00 87.75 534 LYS A O 1
ATOM 4259 N N . SER A 1 535 ? -12.763 -0.307 -18.831 1.00 87.00 535 SER A N 1
ATOM 4260 C CA . SER A 1 535 ? -12.741 1.147 -18.608 1.00 87.00 535 SER A CA 1
ATOM 4261 C C . SER A 1 535 ? -11.372 1.677 -18.162 1.00 87.00 535 SER A C 1
ATOM 4263 O O . SER A 1 535 ? -11.176 2.885 -18.105 1.00 87.00 535 SER A O 1
ATOM 4265 N N . GLY A 1 536 ? -10.428 0.797 -17.814 1.00 84.25 536 GLY A N 1
ATOM 4266 C CA . GLY A 1 536 ? -9.151 1.144 -17.195 1.00 84.25 536 GLY A CA 1
ATOM 4267 C C . GLY A 1 536 ? -9.209 1.261 -15.669 1.00 84.25 536 GLY A C 1
ATOM 4268 O O . GLY A 1 536 ? -8.147 1.293 -15.045 1.00 84.25 536 GLY A O 1
ATOM 4269 N N . GLU A 1 537 ? -10.410 1.278 -15.077 1.00 88.00 537 GLU A N 1
ATOM 4270 C CA . GLU A 1 537 ? -10.635 1.266 -13.626 1.00 88.00 537 GLU A CA 1
ATOM 4271 C C . GLU A 1 537 ? -10.170 -0.052 -12.995 1.00 88.00 537 GLU A C 1
ATOM 4273 O O . GLU A 1 537 ? -10.282 -1.121 -13.598 1.00 88.00 537 GLU A O 1
ATOM 4278 N N . ILE A 1 538 ? -9.703 0.014 -11.749 1.00 89.31 538 ILE A N 1
ATOM 4279 C CA . ILE A 1 538 ? -9.418 -1.172 -10.936 1.00 89.31 538 ILE A CA 1
ATOM 4280 C C . ILE A 1 538 ? -10.693 -1.564 -10.186 1.00 89.31 538 ILE A C 1
ATOM 4282 O O . ILE A 1 538 ? -11.323 -0.719 -9.555 1.00 89.31 538 ILE A O 1
ATOM 4286 N N . ASP A 1 539 ? -11.065 -2.839 -10.225 1.00 87.50 539 ASP A N 1
ATOM 4287 C CA . ASP A 1 539 ? -12.245 -3.399 -9.556 1.00 87.50 539 ASP A CA 1
ATOM 4288 C C . ASP A 1 539 ? -12.329 -3.059 -8.059 1.00 87.50 539 ASP A C 1
ATOM 4290 O O . ASP A 1 539 ? -13.410 -2.747 -7.561 1.00 87.50 539 ASP A O 1
ATOM 4294 N N . LEU A 1 540 ? -11.191 -3.024 -7.358 1.00 86.56 540 LEU A N 1
ATOM 4295 C CA . LEU A 1 540 ? -11.114 -2.638 -5.946 1.00 86.56 540 LEU A CA 1
ATOM 4296 C C . LEU A 1 540 ? -11.592 -1.200 -5.670 1.00 86.56 540 LEU A C 1
ATOM 4298 O O . LEU A 1 540 ? -12.017 -0.912 -4.554 1.00 86.56 540 LEU A O 1
ATOM 4302 N N . GLN A 1 541 ? -11.573 -0.299 -6.659 1.00 84.12 541 GLN A N 1
ATOM 4303 C CA . GLN A 1 541 ? -12.072 1.077 -6.495 1.00 84.12 541 GLN A CA 1
ATOM 4304 C C . GLN A 1 541 ? -13.594 1.122 -6.309 1.00 84.12 541 GLN A C 1
ATOM 4306 O O . GLN A 1 541 ? -14.108 2.069 -5.724 1.00 84.12 541 GLN A O 1
ATOM 4311 N N . LYS A 1 542 ? -14.313 0.084 -6.757 1.00 78.50 542 LYS A N 1
ATOM 4312 C CA . LYS A 1 542 ? -15.772 -0.042 -6.608 1.00 78.50 542 LYS A CA 1
ATOM 4313 C C . LYS A 1 542 ? -16.190 -0.622 -5.258 1.00 78.50 542 LYS A C 1
ATOM 4315 O O . LYS A 1 542 ? -17.381 -0.747 -5.006 1.00 78.50 542 LYS A O 1
ATOM 4320 N N . LEU A 1 543 ? -15.228 -0.996 -4.408 1.00 79.75 543 LEU A N 1
ATOM 4321 C CA . LEU A 1 543 ? -15.484 -1.589 -3.093 1.00 79.75 543 LEU A CA 1
ATOM 4322 C C . LEU A 1 543 ? -15.661 -0.546 -1.976 1.00 79.75 543 LEU A C 1
ATOM 4324 O O . LEU A 1 543 ? -16.047 -0.899 -0.859 1.00 79.75 543 LEU A O 1
ATOM 4328 N N . LEU A 1 544 ? -15.387 0.726 -2.277 1.00 71.50 544 LEU A N 1
ATOM 4329 C CA . LEU A 1 544 ? -15.620 1.857 -1.387 1.00 71.50 544 LEU A CA 1
ATOM 4330 C C . LEU A 1 544 ? -16.913 2.574 -1.807 1.00 71.50 544 LEU A C 1
ATOM 4332 O O . LEU A 1 544 ? -17.094 2.821 -3.003 1.00 71.50 544 LEU A O 1
ATOM 4336 N N . PRO A 1 545 ? -17.811 2.927 -0.869 1.00 67.56 545 PRO A N 1
ATOM 4337 C CA . PRO A 1 545 ? -18.972 3.738 -1.203 1.00 67.56 545 PRO A CA 1
ATOM 4338 C C . PRO A 1 545 ? -18.524 5.099 -1.767 1.00 67.56 545 PRO A C 1
ATOM 4340 O O . PRO A 1 545 ? -17.555 5.677 -1.262 1.00 67.56 545 PRO A O 1
ATOM 4343 N N . PRO A 1 546 ? -19.193 5.629 -2.812 1.00 60.66 546 PRO A N 1
ATOM 4344 C CA . PRO A 1 546 ? -18.913 6.975 -3.295 1.00 60.66 546 PRO A CA 1
ATOM 4345 C C . PRO A 1 546 ? -19.109 7.971 -2.142 1.00 60.66 546 PRO A C 1
ATOM 4347 O O . PRO A 1 546 ? -20.004 7.766 -1.317 1.00 60.66 546 PRO A O 1
ATOM 4350 N N . PRO A 1 547 ? -18.297 9.041 -2.056 1.00 56.62 547 PRO A N 1
ATOM 4351 C CA . PRO A 1 547 ? -18.503 10.065 -1.043 1.00 56.62 547 PRO A CA 1
ATOM 4352 C C . PRO A 1 547 ? -19.940 10.574 -1.163 1.00 56.62 547 PRO A C 1
ATOM 4354 O O . PRO A 1 547 ? -20.363 10.958 -2.257 1.00 56.62 547 PRO A O 1
ATOM 4357 N N . SER A 1 548 ? -20.693 10.535 -0.059 1.00 49.25 548 SER A N 1
ATOM 4358 C CA . SER A 1 548 ? -22.063 11.046 -0.021 1.00 49.25 548 SER A CA 1
ATOM 4359 C C . SER A 1 548 ? -22.092 12.441 -0.656 1.00 49.25 548 SER A C 1
ATOM 4361 O O . SER A 1 548 ? -21.203 13.249 -0.352 1.00 49.25 548 SER A O 1
ATOM 4363 N N . PRO A 1 549 ? -23.051 12.744 -1.555 1.00 46.00 549 PRO A N 1
ATOM 4364 C CA . PRO A 1 549 ? -23.201 14.096 -2.072 1.00 46.00 549 PRO A CA 1
ATOM 4365 C C . PRO A 1 549 ? -23.278 15.036 -0.874 1.00 46.00 549 PRO A C 1
ATOM 4367 O O . PRO A 1 549 ? -24.053 14.780 0.044 1.00 46.00 549 PRO A O 1
ATOM 4370 N N . LYS A 1 550 ? -22.393 16.043 -0.863 1.00 40.75 550 LYS A N 1
ATOM 4371 C CA . LYS A 1 550 ? -22.222 17.005 0.229 1.00 40.75 550 LYS A CA 1
ATOM 4372 C C . LYS A 1 550 ? -23.587 17.396 0.785 1.00 40.75 550 LYS A C 1
ATOM 4374 O O . LYS A 1 550 ? -24.305 18.158 0.140 1.00 40.75 550 LYS A O 1
ATOM 4379 N N . GLU A 1 551 ? -23.902 16.894 1.974 1.00 38.44 551 GLU A N 1
ATOM 4380 C CA . GLU A 1 551 ? -24.901 17.532 2.809 1.00 38.44 551 GLU A CA 1
ATOM 4381 C C . GLU A 1 551 ? -24.459 18.980 2.993 1.00 38.44 551 GLU A C 1
ATOM 4383 O O . GLU A 1 551 ? -23.294 19.304 3.253 1.00 38.44 551 GLU A O 1
ATOM 4388 N N . GLU A 1 552 ? -25.419 19.834 2.696 1.00 37.88 552 GLU A N 1
ATOM 4389 C CA . GLU A 1 552 ? -25.382 21.274 2.750 1.00 37.88 552 GLU A CA 1
ATOM 4390 C C . GLU A 1 552 ? -24.655 21.744 4.013 1.00 37.88 552 GLU A C 1
ATOM 4392 O O . GLU A 1 552 ? -24.898 21.255 5.116 1.00 37.88 552 GLU A O 1
ATOM 4397 N N . LYS A 1 553 ? -23.706 22.666 3.826 1.00 37.09 553 LYS A N 1
ATOM 4398 C CA . LYS A 1 553 ? -22.865 23.222 4.887 1.00 37.09 553 LYS A CA 1
ATOM 4399 C C . LYS A 1 553 ? -23.718 23.600 6.102 1.00 37.09 553 LYS A C 1
ATOM 4401 O O . LYS A 1 553 ? -24.415 24.612 6.074 1.00 37.09 553 LYS A O 1
ATOM 4406 N N . ALA A 1 554 ? -23.572 22.851 7.193 1.00 35.09 554 ALA A N 1
ATOM 4407 C CA . ALA A 1 554 ? -23.877 23.368 8.517 1.00 35.09 554 ALA A CA 1
ATOM 4408 C C . ALA A 1 554 ? -23.070 24.669 8.725 1.00 35.09 554 ALA A C 1
ATOM 4410 O O . ALA A 1 554 ? -21.913 24.741 8.285 1.00 35.09 554 ALA A O 1
ATOM 4411 N N . PRO A 1 555 ? -23.658 25.717 9.329 1.00 42.09 555 PRO A N 1
ATOM 4412 C CA . PRO A 1 555 ? -22.996 27.003 9.480 1.00 42.09 555 PRO A CA 1
ATOM 4413 C C . PRO A 1 555 ? -21.690 26.821 10.252 1.00 42.09 555 PRO A C 1
ATOM 4415 O O . PRO A 1 555 ? -21.667 26.325 11.376 1.00 42.09 555 PRO A O 1
ATOM 4418 N N . SER A 1 556 ? -20.598 27.212 9.600 1.00 36.94 556 SER A N 1
ATOM 4419 C CA . SER A 1 556 ? -19.243 27.187 10.129 1.00 36.94 556 SER A CA 1
ATOM 4420 C C . SER A 1 556 ? -19.169 28.012 11.411 1.00 36.94 556 SER A C 1
ATOM 4422 O O . SER A 1 556 ? -19.122 29.245 11.365 1.00 36.94 556 SER A O 1
ATOM 4424 N N . ILE A 1 557 ? -19.127 27.325 12.550 1.00 35.12 557 ILE A N 1
ATOM 4425 C CA . ILE A 1 557 ? -18.557 27.878 13.772 1.00 35.12 557 ILE A CA 1
ATOM 4426 C C . ILE A 1 557 ? -17.085 28.151 13.449 1.00 35.12 557 ILE A C 1
ATOM 4428 O O . ILE A 1 557 ? -16.366 27.266 12.985 1.00 35.12 557 ILE A O 1
ATOM 4432 N N . LYS A 1 558 ? -16.657 29.406 13.618 1.00 41.41 558 LYS A N 1
ATOM 4433 C CA . LYS A 1 558 ? -15.246 29.800 13.565 1.00 41.41 558 LYS A CA 1
ATOM 4434 C C . LYS A 1 558 ? -14.518 29.136 14.737 1.00 41.41 558 LYS A C 1
ATOM 4436 O O . LYS A 1 558 ? -14.368 29.749 15.788 1.00 41.41 558 LYS A O 1
ATOM 4441 N N . GLU A 1 559 ? -14.098 27.891 14.568 1.00 37.44 559 GLU A N 1
ATOM 4442 C CA . GLU A 1 559 ? -13.099 27.278 15.436 1.00 37.44 559 GLU A CA 1
ATOM 4443 C C . GLU A 1 559 ? -11.710 27.714 14.973 1.00 37.44 559 GLU A C 1
ATOM 4445 O O . GLU A 1 559 ? -11.375 27.680 13.786 1.00 37.44 559 GLU A O 1
ATOM 4450 N N . ALA A 1 560 ? -10.932 28.208 15.931 1.00 36.28 560 ALA A N 1
ATOM 4451 C CA . ALA A 1 560 ? -9.566 28.652 15.746 1.00 36.28 560 ALA A CA 1
ATOM 4452 C C . ALA A 1 560 ? -8.713 27.525 15.140 1.00 36.28 560 ALA A C 1
ATOM 4454 O O . ALA A 1 560 ? -8.644 26.420 15.675 1.00 36.28 560 ALA A O 1
ATOM 4455 N N . GLN A 1 561 ? -8.063 27.822 14.013 1.00 37.28 561 GLN A N 1
ATOM 4456 C CA . GLN A 1 561 ? -7.078 26.955 13.372 1.00 37.28 561 GLN A CA 1
ATOM 4457 C C . GLN A 1 561 ? -5.862 26.774 14.289 1.00 37.28 561 GLN A C 1
ATOM 4459 O O . GLN A 1 561 ? -4.965 27.613 14.307 1.00 37.28 561 GLN A O 1
ATOM 4464 N N . ASP A 1 562 ? -5.811 25.660 15.018 1.00 40.12 562 ASP A N 1
ATOM 4465 C CA . ASP A 1 562 ? -4.548 25.090 15.488 1.00 40.12 562 ASP A CA 1
ATOM 4466 C C . ASP A 1 562 ? -3.966 24.214 14.364 1.00 40.12 562 ASP A C 1
ATOM 4468 O O . ASP A 1 562 ? -4.332 23.046 14.179 1.00 40.12 562 ASP A O 1
ATOM 4472 N N . ASP A 1 563 ? -3.088 24.831 13.571 1.00 46.31 563 ASP A N 1
ATOM 4473 C CA . ASP A 1 563 ? -2.506 24.367 12.300 1.00 46.31 563 ASP A CA 1
ATOM 4474 C C . ASP A 1 563 ? -1.442 23.255 12.471 1.00 46.31 563 ASP A C 1
ATOM 4476 O O . ASP A 1 563 ? -0.435 23.180 11.765 1.00 46.31 563 ASP A O 1
ATOM 4480 N N . LYS A 1 564 ? -1.628 22.370 13.457 1.00 61.88 564 LYS A N 1
ATOM 4481 C CA . LYS A 1 564 ? -0.797 21.171 13.631 1.00 61.88 564 LYS A CA 1
ATOM 4482 C C . LYS A 1 564 ? -1.404 20.011 12.845 1.00 61.88 564 LYS A C 1
ATOM 4484 O O . LYS A 1 564 ? -2.425 19.449 13.248 1.00 61.88 564 LYS A O 1
ATOM 4489 N N . ASN A 1 565 ? -0.760 19.647 11.738 1.00 80.69 565 ASN A N 1
ATOM 4490 C CA . ASN A 1 565 ? -1.045 18.427 10.980 1.00 80.69 565 ASN A CA 1
ATOM 4491 C C . ASN A 1 565 ? -0.512 17.184 11.706 1.00 80.69 565 ASN A C 1
ATOM 4493 O O . ASN A 1 565 ? 0.496 17.251 12.408 1.00 80.69 565 ASN A O 1
ATOM 4497 N N . TRP A 1 566 ? -1.171 16.039 11.503 1.00 89.00 566 TRP A N 1
ATOM 4498 C CA . TRP A 1 566 ? -0.731 14.767 12.076 1.00 89.00 566 TRP A CA 1
ATOM 4499 C C . TRP A 1 566 ? 0.647 14.351 11.548 1.00 89.00 566 TRP A C 1
ATOM 4501 O O . TRP A 1 566 ? 0.857 14.252 10.336 1.00 89.00 566 TRP A O 1
ATOM 4511 N N . ILE A 1 567 ? 1.574 14.042 12.457 1.00 91.38 567 ILE A N 1
ATOM 4512 C CA . ILE A 1 567 ? 2.847 13.404 12.104 1.00 91.38 567 ILE A CA 1
ATOM 4513 C C . ILE A 1 567 ? 2.688 11.897 12.296 1.00 91.38 567 ILE A C 1
ATOM 4515 O O . ILE A 1 567 ? 2.546 11.411 13.418 1.00 91.38 567 ILE A O 1
ATOM 4519 N N . VAL A 1 568 ? 2.732 11.156 11.192 1.00 93.94 568 VAL A N 1
ATOM 4520 C CA . VAL A 1 568 ? 2.669 9.695 11.174 1.00 93.94 568 VAL A CA 1
ATOM 4521 C C . VAL A 1 568 ? 4.069 9.159 10.904 1.00 93.94 568 VAL A C 1
ATOM 4523 O O . VAL A 1 568 ? 4.775 9.642 10.015 1.00 93.94 568 VAL A O 1
ATOM 4526 N N . SER A 1 569 ? 4.497 8.173 11.682 1.00 94.38 569 SER A N 1
ATOM 4527 C CA . SER A 1 569 ? 5.775 7.487 11.496 1.00 94.38 569 SER A CA 1
ATOM 4528 C C . SER A 1 569 ? 5.610 5.977 11.625 1.00 94.38 569 SER A C 1
ATOM 4530 O O . SER A 1 569 ? 4.794 5.501 12.407 1.00 94.38 569 SER A O 1
ATOM 4532 N N . LEU A 1 570 ? 6.382 5.237 10.839 1.00 95.50 570 LEU A N 1
ATOM 4533 C CA . LEU A 1 570 ? 6.437 3.783 10.789 1.00 95.50 570 LEU A CA 1
ATOM 4534 C C . LEU A 1 570 ? 7.895 3.361 10.996 1.00 95.50 570 LEU A C 1
ATOM 4536 O O . LEU A 1 570 ? 8.752 3.677 10.168 1.00 95.50 570 LEU A O 1
ATOM 4540 N N . GLY A 1 571 ? 8.169 2.669 12.102 1.00 95.31 571 GLY A N 1
ATOM 4541 C CA . GLY A 1 571 ? 9.494 2.178 12.474 1.00 95.31 571 GLY A CA 1
ATOM 4542 C C . GLY A 1 571 ? 9.964 1.078 11.532 1.00 95.31 571 GLY A C 1
ATOM 4543 O O . GLY A 1 571 ? 10.923 1.280 10.792 1.00 95.31 571 GLY A O 1
ATOM 4544 N N . GLN A 1 572 ? 9.254 -0.050 11.511 1.00 96.62 572 GLN A N 1
ATOM 4545 C CA . GLN A 1 572 ? 9.512 -1.170 10.612 1.00 96.62 572 GLN A CA 1
ATOM 4546 C C . GLN A 1 572 ? 8.205 -1.761 10.068 1.00 96.62 572 GLN A C 1
ATOM 4548 O O . GLN A 1 572 ? 7.246 -1.977 10.807 1.00 96.62 572 GLN A O 1
ATOM 4553 N N . ALA A 1 573 ? 8.177 -2.074 8.775 1.00 97.31 573 ALA A N 1
ATOM 4554 C CA . ALA A 1 573 ? 7.134 -2.870 8.139 1.00 97.31 573 ALA A CA 1
ATOM 4555 C C . ALA A 1 573 ? 7.727 -4.052 7.377 1.00 97.31 573 ALA A C 1
ATOM 4557 O O . ALA A 1 573 ? 8.724 -3.912 6.667 1.00 97.31 573 ALA A O 1
ATOM 4558 N N . ARG A 1 574 ? 7.075 -5.209 7.496 1.00 97.75 574 ARG A N 1
ATOM 4559 C CA . ARG A 1 574 ? 7.434 -6.451 6.818 1.00 97.75 574 ARG A CA 1
ATOM 4560 C C . ARG A 1 574 ? 6.199 -7.112 6.218 1.00 97.75 574 ARG A C 1
ATOM 4562 O O . ARG A 1 574 ? 5.289 -7.513 6.934 1.00 97.75 574 ARG A O 1
ATOM 4569 N N . ILE A 1 575 ? 6.191 -7.255 4.904 1.00 97.31 575 ILE A N 1
ATOM 4570 C CA . ILE A 1 575 ? 5.217 -8.045 4.151 1.00 97.31 575 ILE A CA 1
ATOM 4571 C C . ILE A 1 575 ? 6.027 -9.170 3.522 1.00 97.31 575 ILE A C 1
ATOM 4573 O O . ILE A 1 575 ? 6.937 -8.856 2.769 1.00 97.31 575 ILE A O 1
ATOM 4577 N N . ASP A 1 576 ? 5.759 -10.440 3.829 1.00 96.00 576 ASP A N 1
ATOM 4578 C CA . ASP A 1 576 ? 6.557 -11.568 3.317 1.00 96.00 576 ASP A CA 1
ATOM 4579 C C . ASP A 1 576 ? 5.676 -12.621 2.609 1.00 96.00 576 ASP A C 1
ATOM 4581 O O . ASP A 1 576 ? 4.596 -12.979 3.080 1.00 96.00 576 ASP A O 1
ATOM 4585 N N . GLN A 1 577 ? 6.163 -13.184 1.497 1.00 95.50 577 GLN A N 1
ATOM 4586 C CA . GLN A 1 577 ? 5.535 -14.312 0.780 1.00 95.50 577 GLN A CA 1
ATOM 4587 C C . GLN A 1 577 ? 4.100 -14.044 0.280 1.00 95.50 577 GLN A C 1
ATOM 4589 O O . GLN A 1 577 ? 3.267 -14.949 0.252 1.00 95.50 577 GLN A O 1
ATOM 4594 N N . TYR A 1 578 ? 3.786 -12.810 -0.114 1.00 97.38 578 TYR A N 1
ATOM 4595 C CA . TYR A 1 578 ? 2.476 -12.489 -0.686 1.00 97.38 578 TYR A CA 1
ATOM 4596 C C . TYR A 1 578 ? 2.346 -12.997 -2.131 1.00 97.38 578 TYR A C 1
ATOM 4598 O O . TYR A 1 578 ? 3.327 -13.039 -2.878 1.00 97.38 578 TYR A O 1
ATOM 4606 N N . THR A 1 579 ? 1.124 -13.369 -2.520 1.00 97.06 579 THR A N 1
ATOM 4607 C CA . THR A 1 579 ? 0.760 -13.733 -3.899 1.00 97.06 579 THR A CA 1
ATOM 4608 C C . THR A 1 579 ? -0.341 -12.809 -4.410 1.00 97.06 579 THR A C 1
ATOM 4610 O O . THR A 1 579 ? -1.388 -12.672 -3.781 1.00 97.06 579 THR A O 1
ATOM 4613 N N . LEU A 1 580 ? -0.131 -12.182 -5.559 1.00 95.56 580 LEU A N 1
ATOM 4614 C CA . LEU A 1 580 ? -1.093 -11.314 -6.224 1.00 95.56 580 LEU A CA 1
ATOM 4615 C C . LEU A 1 580 ? -1.452 -11.910 -7.590 1.00 95.56 580 LEU A C 1
ATOM 4617 O O . LEU A 1 580 ? -0.579 -12.149 -8.416 1.00 95.56 580 LEU A O 1
ATOM 4621 N N . LYS A 1 581 ? -2.742 -12.127 -7.845 1.00 94.81 581 LYS A N 1
ATOM 4622 C CA . LYS A 1 581 ? -3.273 -12.465 -9.170 1.00 94.81 581 LYS A CA 1
ATOM 4623 C C . LYS A 1 581 ? -3.875 -11.203 -9.777 1.00 94.81 581 LYS A C 1
ATOM 4625 O O . LYS A 1 581 ? -4.929 -10.752 -9.334 1.00 94.81 581 LYS A O 1
ATOM 4630 N N . MET A 1 582 ? -3.221 -10.634 -10.782 1.00 93.06 582 MET A N 1
ATOM 4631 C CA . MET A 1 582 ? -3.713 -9.451 -11.486 1.00 93.06 582 MET A CA 1
ATOM 4632 C C . MET A 1 582 ? -4.258 -9.852 -12.854 1.00 93.06 582 MET A C 1
ATOM 4634 O O . MET A 1 582 ? -3.571 -10.525 -13.609 1.00 93.06 582 MET A O 1
ATOM 4638 N N . THR A 1 583 ? -5.480 -9.448 -13.192 1.00 93.12 583 THR A N 1
ATOM 4639 C CA . THR A 1 583 ? -6.067 -9.676 -14.523 1.00 93.12 583 THR A CA 1
ATOM 4640 C C . THR A 1 583 ? -6.372 -8.342 -15.185 1.00 93.12 583 THR A C 1
ATOM 4642 O O . THR A 1 583 ? -7.193 -7.578 -14.686 1.00 93.12 583 THR A O 1
ATOM 4645 N N . ASP A 1 584 ? -5.723 -8.048 -16.305 1.00 91.00 584 ASP A N 1
ATOM 4646 C CA . ASP A 1 584 ? -5.930 -6.833 -17.082 1.00 91.00 584 ASP A CA 1
ATOM 4647 C C . ASP A 1 584 ? -6.815 -7.125 -18.295 1.00 91.00 584 ASP A C 1
ATOM 4649 O O . ASP A 1 584 ? -6.459 -7.906 -19.175 1.00 91.00 584 ASP A O 1
ATOM 4653 N N . SER A 1 585 ? -7.995 -6.508 -18.323 1.00 90.81 585 SER A N 1
ATOM 4654 C CA . SER A 1 585 ? -8.972 -6.641 -19.409 1.00 90.81 585 SER A CA 1
ATOM 4655 C C . SER A 1 585 ? -8.930 -5.462 -20.387 1.00 90.81 585 SER A C 1
ATOM 4657 O O . SER A 1 585 ? -9.828 -5.347 -21.219 1.00 90.81 585 SER A O 1
ATOM 4659 N N . THR A 1 586 ? -7.950 -4.558 -20.258 1.00 88.81 586 THR A N 1
ATOM 4660 C CA . THR A 1 586 ? -7.770 -3.417 -21.172 1.00 88.81 586 THR A CA 1
ATOM 4661 C C . THR A 1 586 ? -7.197 -3.787 -22.544 1.00 88.81 586 THR A C 1
ATOM 4663 O O . THR A 1 586 ? -7.667 -3.200 -23.522 1.00 88.81 586 THR A O 1
ATOM 4666 N N . PRO A 1 587 ? -6.243 -4.733 -22.682 1.00 84.69 587 PRO A N 1
ATOM 4667 C CA . PRO A 1 587 ? -5.792 -5.180 -23.996 1.00 84.69 587 PRO A CA 1
ATOM 4668 C C . PRO A 1 587 ? -6.900 -5.947 -24.734 1.00 84.69 587 PRO A C 1
ATOM 4670 O O . PRO A 1 587 ? -7.825 -6.472 -24.111 1.00 84.69 587 PRO A O 1
ATOM 4673 N N . ALA A 1 588 ? -6.795 -6.057 -26.065 1.00 79.00 588 ALA A N 1
ATOM 4674 C CA . ALA A 1 588 ? -7.774 -6.781 -26.888 1.00 79.00 588 ALA A CA 1
ATOM 4675 C C . ALA A 1 588 ? -7.965 -8.242 -26.430 1.00 79.00 588 ALA A C 1
ATOM 4677 O O . ALA A 1 588 ? -9.076 -8.772 -26.476 1.00 79.00 588 ALA A O 1
ATOM 4678 N N . GLN A 1 589 ? -6.888 -8.861 -25.938 1.00 83.12 589 GLN A N 1
ATOM 4679 C CA . GLN A 1 589 ? -6.897 -10.149 -25.251 1.00 83.12 589 GLN A CA 1
ATOM 4680 C C . GLN A 1 589 ? -6.633 -9.939 -23.748 1.00 83.12 589 GLN A C 1
ATOM 4682 O O . GLN A 1 589 ? -5.551 -9.464 -23.386 1.00 83.12 589 GLN A O 1
ATOM 4687 N N . PRO A 1 590 ? -7.584 -10.283 -22.857 1.00 86.81 590 PRO A N 1
ATOM 4688 C CA . PRO A 1 590 ? -7.374 -10.189 -21.418 1.00 86.81 590 PRO A CA 1
ATOM 4689 C C . PRO A 1 590 ? -6.155 -11.001 -20.976 1.00 86.81 590 PRO A C 1
ATOM 4691 O O . PRO A 1 590 ? -5.995 -12.153 -21.373 1.00 86.81 590 PRO A O 1
ATOM 4694 N N . THR A 1 591 ? -5.304 -10.403 -20.148 1.00 89.56 591 THR A N 1
ATOM 4695 C CA . THR A 1 591 ? -4.041 -11.006 -19.705 1.00 89.56 591 THR A CA 1
ATOM 4696 C C . THR A 1 591 ? -4.029 -11.122 -18.188 1.00 89.56 591 THR A C 1
ATOM 4698 O O . THR A 1 591 ? -4.330 -10.154 -17.491 1.00 89.56 591 THR A O 1
ATOM 4701 N N . SER A 1 592 ? -3.675 -12.293 -17.660 1.00 91.12 592 SER A N 1
ATOM 4702 C CA . SER A 1 592 ? -3.464 -12.495 -16.224 1.00 91.12 592 SER A CA 1
ATOM 4703 C C . SER A 1 592 ? -1.976 -12.629 -15.921 1.00 91.12 592 SER A C 1
ATOM 4705 O O . SER A 1 592 ? -1.280 -13.386 -16.588 1.00 91.12 592 SER A O 1
ATOM 4707 N N . VAL A 1 593 ? -1.519 -11.918 -14.893 1.00 91.75 593 VAL A N 1
ATOM 4708 C CA . VAL A 1 593 ? -0.157 -11.954 -14.356 1.00 91.75 593 VAL A CA 1
ATOM 4709 C C . VAL A 1 593 ? -0.227 -12.461 -12.921 1.00 91.75 593 VAL A C 1
ATOM 4711 O O . VAL A 1 593 ? -1.002 -11.948 -12.104 1.00 91.75 593 VAL A O 1
ATOM 4714 N N . MET A 1 594 ? 0.577 -13.471 -12.609 1.00 94.56 594 MET A N 1
ATOM 4715 C CA . MET A 1 594 ? 0.762 -13.979 -11.258 1.00 94.56 594 MET A CA 1
ATOM 4716 C C . MET A 1 594 ? 2.036 -13.378 -10.666 1.00 94.56 594 MET A C 1
ATOM 4718 O O . MET A 1 594 ? 3.122 -13.510 -11.215 1.00 94.56 594 MET A O 1
ATOM 4722 N N . VAL A 1 595 ? 1.903 -12.698 -9.535 1.00 95.62 595 VAL A N 1
ATOM 4723 C CA . VAL A 1 595 ? 3.010 -12.089 -8.800 1.00 95.62 595 VAL A CA 1
ATOM 4724 C C . VAL A 1 595 ? 3.189 -12.873 -7.508 1.00 95.62 595 VAL A C 1
ATOM 4726 O O . VAL A 1 595 ? 2.341 -12.825 -6.624 1.00 95.62 595 VAL A O 1
ATOM 4729 N N . GLU A 1 596 ? 4.282 -13.605 -7.387 1.00 95.56 596 GLU A N 1
ATOM 4730 C CA . GLU A 1 596 ? 4.570 -14.487 -6.261 1.00 95.56 596 GLU A CA 1
ATOM 4731 C C . GLU A 1 596 ? 5.756 -13.974 -5.445 1.00 95.56 596 GLU A C 1
ATOM 4733 O O . GLU A 1 596 ? 6.511 -13.098 -5.878 1.00 95.56 596 GLU A O 1
ATOM 4738 N N . LYS A 1 597 ? 5.937 -14.543 -4.246 1.00 96.12 597 LYS A N 1
ATOM 4739 C CA . LYS A 1 597 ? 7.051 -14.228 -3.335 1.00 96.12 597 LYS A CA 1
ATOM 4740 C C . LYS A 1 597 ? 7.208 -12.721 -3.087 1.00 96.12 597 LYS A C 1
ATOM 4742 O O . LYS A 1 597 ? 8.325 -12.249 -2.881 1.00 96.12 597 LYS A O 1
ATOM 4747 N N . VAL A 1 598 ? 6.101 -11.972 -3.095 1.00 97.19 598 VAL A N 1
ATOM 4748 C CA . VAL A 1 598 ? 6.123 -10.530 -2.848 1.00 97.19 598 VAL A CA 1
ATOM 4749 C C . VAL A 1 598 ? 6.602 -10.307 -1.421 1.00 97.19 598 VAL A C 1
ATOM 4751 O O . VAL A 1 598 ? 5.970 -10.768 -0.465 1.00 97.19 598 VAL A O 1
ATOM 4754 N N . ALA A 1 599 ? 7.729 -9.618 -1.298 1.00 97.31 599 ALA A N 1
ATOM 4755 C CA . ALA A 1 599 ? 8.294 -9.202 -0.032 1.00 97.31 599 ALA A CA 1
ATOM 4756 C C . ALA A 1 599 ? 8.542 -7.692 -0.038 1.00 97.31 599 ALA A C 1
ATOM 4758 O O . ALA A 1 599 ? 9.177 -7.170 -0.954 1.00 97.31 599 ALA A O 1
ATOM 4759 N N . VAL A 1 600 ? 8.044 -6.999 0.984 1.00 97.19 600 VAL A N 1
ATOM 4760 C CA . VAL A 1 600 ? 8.237 -5.562 1.198 1.00 97.19 600 VAL A CA 1
ATOM 4761 C C . VAL A 1 600 ? 8.833 -5.352 2.581 1.00 97.19 600 VAL A C 1
ATOM 4763 O O . VAL A 1 600 ? 8.287 -5.822 3.579 1.00 97.19 600 VAL A O 1
ATOM 4766 N N . ARG A 1 601 ? 9.943 -4.621 2.649 1.00 97.62 601 ARG A N 1
ATOM 4767 C CA . ARG A 1 601 ? 10.542 -4.123 3.889 1.00 97.62 601 ARG A CA 1
ATOM 4768 C C . ARG A 1 601 ? 10.492 -2.604 3.855 1.00 97.62 601 ARG A C 1
ATOM 4770 O O . ARG A 1 601 ? 10.942 -2.017 2.878 1.00 97.62 601 ARG A O 1
ATOM 4777 N N . ALA A 1 602 ? 9.963 -1.973 4.892 1.00 96.38 602 ALA A N 1
ATOM 4778 C CA . ALA A 1 602 ? 9.999 -0.521 5.041 1.00 96.38 602 ALA A CA 1
ATOM 4779 C C . ALA A 1 602 ? 10.580 -0.163 6.410 1.00 96.38 602 ALA A C 1
ATOM 4781 O O . ALA A 1 602 ? 10.241 -0.810 7.395 1.00 96.38 602 ALA A O 1
ATOM 4782 N N . GLU A 1 603 ? 11.437 0.850 6.481 1.00 96.38 603 GLU A N 1
ATOM 4783 C CA . GLU A 1 603 ? 12.081 1.288 7.720 1.00 96.38 603 GLU A CA 1
ATOM 4784 C C . GLU A 1 603 ? 12.073 2.814 7.821 1.00 96.38 603 GLU A C 1
ATOM 4786 O O . GLU A 1 603 ? 12.464 3.504 6.878 1.00 96.38 603 GLU A O 1
ATOM 4791 N N . ASN A 1 604 ? 11.687 3.342 8.982 1.00 95.12 604 ASN A N 1
ATOM 4792 C CA . ASN A 1 604 ? 11.708 4.770 9.314 1.00 95.12 604 ASN A CA 1
ATOM 4793 C C . ASN A 1 604 ? 10.942 5.669 8.320 1.00 95.12 604 ASN A C 1
ATOM 4795 O O . ASN A 1 604 ? 11.395 6.766 7.985 1.00 95.12 604 ASN A O 1
ATOM 4799 N N . ILE A 1 605 ? 9.779 5.223 7.837 1.00 94.56 605 ILE A N 1
ATOM 4800 C CA . ILE A 1 605 ? 8.909 6.021 6.956 1.00 94.56 605 ILE A CA 1
ATOM 4801 C C . ILE A 1 605 ? 8.170 7.062 7.803 1.00 94.56 605 ILE A C 1
ATOM 4803 O O . ILE A 1 605 ? 7.625 6.726 8.850 1.00 94.56 605 ILE A O 1
ATOM 4807 N N . SER A 1 606 ? 8.128 8.327 7.378 1.00 93.81 606 SER A N 1
ATOM 4808 C CA . SER A 1 606 ? 7.444 9.385 8.131 1.00 93.81 606 SER A CA 1
ATOM 4809 C C . SER A 1 606 ? 6.855 10.470 7.232 1.00 93.81 606 SER A C 1
ATOM 4811 O O . SER A 1 606 ? 7.399 10.771 6.171 1.00 93.81 606 SER A O 1
ATOM 4813 N N . THR A 1 607 ? 5.758 11.083 7.685 1.00 91.19 607 THR A N 1
ATOM 4814 C CA . THR A 1 607 ? 5.190 12.306 7.096 1.00 91.19 607 THR A CA 1
ATOM 4815 C C . THR A 1 607 ? 5.887 13.583 7.576 1.00 91.19 607 THR A C 1
ATOM 4817 O O . THR A 1 607 ? 5.554 14.674 7.121 1.00 91.19 607 THR A O 1
ATOM 4820 N N . ALA A 1 608 ? 6.861 13.482 8.488 1.00 89.19 608 ALA A N 1
ATOM 4821 C CA . ALA A 1 608 ? 7.658 14.626 8.912 1.00 89.19 608 ALA A CA 1
ATOM 4822 C C . ALA A 1 608 ? 8.485 15.192 7.743 1.00 89.19 608 ALA A C 1
ATOM 4824 O O . ALA A 1 608 ? 9.065 14.444 6.950 1.00 89.19 608 ALA A O 1
ATOM 4825 N N . LYS A 1 609 ? 8.578 16.526 7.672 1.00 87.94 609 LYS A N 1
ATOM 4826 C CA . LYS A 1 609 ? 9.290 17.227 6.595 1.00 87.94 609 LYS A CA 1
ATOM 4827 C C . LYS A 1 609 ? 10.732 16.734 6.457 1.00 87.94 609 LYS A C 1
ATOM 4829 O O . LYS A 1 609 ? 11.463 16.649 7.444 1.00 87.94 609 LYS A O 1
ATOM 4834 N N . ASN A 1 610 ? 11.149 16.465 5.220 1.00 87.38 610 ASN A N 1
ATOM 4835 C CA . ASN A 1 610 ? 12.513 16.070 4.846 1.00 87.38 610 ASN A CA 1
ATOM 4836 C C . ASN A 1 610 ? 13.043 14.781 5.513 1.00 87.38 610 ASN A C 1
ATOM 4838 O O . ASN A 1 610 ? 14.258 14.578 5.573 1.00 87.38 610 ASN A O 1
ATOM 4842 N N . LYS A 1 611 ? 12.171 13.891 6.003 1.00 91.44 611 LYS A N 1
ATOM 4843 C CA . LYS A 1 611 ? 12.575 12.559 6.478 1.00 91.44 611 LYS A CA 1
ATOM 4844 C C . LYS A 1 611 ? 12.521 11.537 5.342 1.00 91.44 611 LYS A C 1
ATOM 4846 O O . LYS A 1 611 ? 11.500 11.394 4.678 1.00 91.44 611 LYS A O 1
ATOM 4851 N N . LEU A 1 612 ? 13.630 10.822 5.146 1.00 92.19 612 LEU A N 1
ATOM 4852 C CA . LEU A 1 612 ? 13.745 9.706 4.207 1.00 92.19 612 LEU A CA 1
ATOM 4853 C C . LEU A 1 612 ? 13.788 8.390 4.989 1.00 92.19 612 LEU A C 1
ATOM 4855 O O . LEU A 1 612 ? 14.678 8.201 5.819 1.00 92.19 612 LEU A O 1
ATOM 4859 N N . GLY A 1 613 ? 12.848 7.492 4.711 1.00 94.62 613 GLY A N 1
ATOM 4860 C CA . GLY A 1 613 ? 12.894 6.099 5.154 1.00 94.62 613 GLY A CA 1
ATOM 4861 C C . GLY A 1 613 ? 13.370 5.177 4.034 1.00 94.62 613 GLY A C 1
ATOM 4862 O O . GLY A 1 613 ? 13.488 5.599 2.887 1.00 94.62 613 GLY A O 1
ATOM 4863 N N . LYS A 1 614 ? 13.663 3.918 4.353 1.00 96.19 614 LYS A N 1
ATOM 4864 C CA . LYS A 1 614 ? 14.113 2.906 3.386 1.00 96.19 614 LYS A CA 1
ATOM 4865 C C . LYS A 1 614 ? 12.951 1.999 3.004 1.00 96.19 614 LYS A C 1
ATOM 4867 O O . LYS A 1 614 ? 12.177 1.605 3.868 1.00 96.19 614 LYS A O 1
ATOM 4872 N N . ILE A 1 615 ? 12.850 1.641 1.732 1.00 96.19 615 ILE A N 1
ATOM 4873 C CA . ILE A 1 615 ? 11.880 0.691 1.191 1.00 96.19 615 ILE A CA 1
ATOM 4874 C C . ILE A 1 615 ? 12.648 -0.313 0.336 1.00 96.19 615 ILE A C 1
ATOM 4876 O O . ILE A 1 615 ? 13.40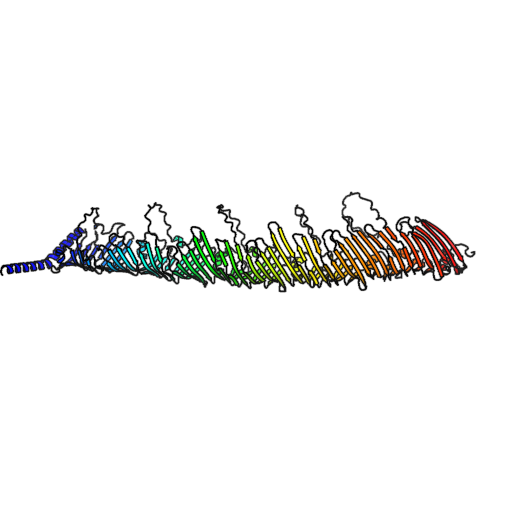0 0.076 -0.552 1.00 96.19 615 ILE A O 1
ATOM 4880 N N . ALA A 1 616 ? 12.451 -1.601 0.580 1.00 96.81 616 ALA A N 1
ATOM 4881 C CA . ALA A 1 616 ? 12.901 -2.669 -0.294 1.00 96.81 616 ALA A CA 1
ATOM 4882 C C . ALA A 1 616 ? 11.698 -3.504 -0.733 1.00 96.81 616 ALA A C 1
ATOM 4884 O O . ALA A 1 616 ? 10.858 -3.863 0.089 1.00 96.81 616 ALA A O 1
ATOM 4885 N N . LEU A 1 617 ? 11.624 -3.813 -2.021 1.00 96.88 617 LEU A N 1
ATOM 4886 C CA . LEU A 1 617 ? 10.604 -4.662 -2.626 1.00 96.88 617 LEU A CA 1
ATOM 4887 C C . LEU A 1 617 ? 11.310 -5.755 -3.427 1.00 96.88 617 LEU A C 1
ATOM 4889 O O . LEU A 1 617 ? 12.231 -5.461 -4.184 1.00 96.88 617 LEU A O 1
ATOM 4893 N N . SER A 1 618 ? 10.858 -6.996 -3.301 1.00 97.50 618 SER A N 1
ATOM 4894 C CA . SER A 1 618 ? 11.233 -8.093 -4.194 1.00 97.50 618 SER A CA 1
ATOM 4895 C C . SER A 1 618 ? 10.007 -8.918 -4.552 1.00 97.50 618 SER A C 1
ATOM 4897 O O . SER A 1 618 ? 9.179 -9.183 -3.683 1.00 97.50 618 SER A O 1
ATOM 4899 N N . LEU A 1 619 ? 9.890 -9.334 -5.807 1.00 97.31 619 LEU A N 1
ATOM 4900 C CA . LEU A 1 619 ? 8.782 -10.150 -6.299 1.00 97.31 619 LEU A CA 1
ATOM 4901 C C . LEU A 1 619 ? 9.223 -11.037 -7.472 1.00 97.31 619 LEU A C 1
ATOM 4903 O O . LEU A 1 619 ? 10.247 -10.777 -8.109 1.00 97.31 619 LEU A O 1
ATOM 4907 N N . LEU A 1 620 ? 8.442 -12.080 -7.751 1.00 96.19 620 LEU A N 1
ATOM 4908 C CA . LEU A 1 620 ? 8.623 -12.994 -8.877 1.00 96.19 620 LEU A CA 1
ATOM 4909 C C . LEU A 1 620 ? 7.364 -12.960 -9.752 1.00 96.19 620 LEU A C 1
ATOM 4911 O O . LEU A 1 620 ? 6.293 -13.341 -9.290 1.00 96.19 620 LEU A O 1
ATOM 4915 N N . LEU A 1 621 ? 7.476 -12.493 -10.994 1.00 93.25 621 LEU A N 1
ATOM 4916 C CA . LEU A 1 621 ? 6.376 -12.487 -11.962 1.00 93.25 621 LEU A CA 1
ATOM 4917 C C . LEU A 1 621 ? 6.386 -13.797 -12.753 1.00 93.25 621 LEU A C 1
ATOM 4919 O O . LEU A 1 621 ? 7.427 -14.196 -13.282 1.00 93.25 621 LEU A O 1
ATOM 4923 N N . ASP A 1 622 ? 5.227 -14.450 -12.810 1.00 87.31 622 ASP A N 1
ATOM 4924 C CA . ASP A 1 622 ? 4.935 -15.640 -13.613 1.00 87.31 622 ASP A CA 1
ATOM 4925 C C . ASP A 1 622 ? 6.031 -16.716 -13.519 1.00 87.31 622 ASP A C 1
ATOM 4927 O O . ASP A 1 622 ? 6.458 -17.300 -14.512 1.00 87.31 622 ASP A O 1
ATOM 4931 N N . GLN A 1 623 ? 6.528 -16.939 -12.296 1.00 89.38 623 GLN A N 1
ATOM 4932 C CA . GLN A 1 623 ? 7.568 -17.912 -11.925 1.00 89.38 623 GLN A CA 1
ATOM 4933 C C . GLN A 1 623 ? 8.968 -17.701 -12.536 1.00 89.38 623 GLN A C 1
ATOM 4935 O O . GLN A 1 623 ? 9.903 -18.380 -12.109 1.00 89.38 623 GLN A O 1
ATOM 4940 N N . LYS A 1 624 ? 9.152 -16.758 -13.471 1.00 90.38 624 LYS A N 1
ATOM 4941 C CA . LYS A 1 624 ? 10.418 -16.560 -14.205 1.00 90.38 624 LYS A CA 1
ATOM 4942 C C . LYS A 1 624 ? 11.087 -15.214 -13.913 1.00 90.38 624 LYS A C 1
ATOM 4944 O O . LYS A 1 624 ? 12.283 -15.178 -13.644 1.00 90.38 624 LYS A O 1
ATOM 4949 N N . THR A 1 625 ? 10.348 -14.106 -13.950 1.00 94.31 625 THR A N 1
ATOM 4950 C CA . THR A 1 625 ? 10.945 -12.760 -13.922 1.00 94.31 625 THR A CA 1
ATOM 4951 C C . THR A 1 625 ? 11.098 -12.251 -12.493 1.00 94.31 625 THR A C 1
ATOM 4953 O O . THR A 1 625 ? 10.111 -11.958 -11.819 1.00 94.31 625 THR A O 1
ATOM 4956 N N . SER A 1 626 ? 12.334 -12.096 -12.016 1.00 96.25 626 SER A N 1
ATOM 4957 C CA . SER A 1 626 ? 12.587 -11.497 -10.701 1.00 96.25 626 SER A CA 1
ATOM 4958 C C . SER A 1 626 ? 12.668 -9.978 -10.810 1.00 96.25 626 SER A C 1
ATOM 4960 O O . SER A 1 626 ? 13.466 -9.467 -11.598 1.00 96.25 626 SER A O 1
ATOM 4962 N N . VAL A 1 627 ? 11.913 -9.262 -9.979 1.00 96.81 627 VAL A N 1
ATOM 4963 C CA . VAL A 1 627 ? 12.008 -7.804 -9.840 1.00 96.81 627 VAL A CA 1
ATOM 4964 C C . VAL A 1 627 ? 12.406 -7.482 -8.411 1.00 96.81 627 VAL A C 1
ATOM 4966 O O . VAL A 1 627 ? 11.790 -7.976 -7.466 1.00 96.81 627 VAL A O 1
ATOM 4969 N N . SER A 1 628 ? 13.419 -6.641 -8.236 1.00 97.25 628 SER A N 1
ATOM 4970 C CA . SER A 1 628 ? 13.797 -6.121 -6.928 1.00 97.25 628 SER A CA 1
ATOM 4971 C C . SER A 1 628 ? 14.122 -4.636 -6.991 1.00 97.25 628 SER A C 1
ATOM 4973 O O . SER A 1 628 ? 14.630 -4.132 -7.990 1.00 97.25 628 SER A O 1
ATOM 4975 N N . THR A 1 629 ? 13.805 -3.907 -5.929 1.00 96.75 629 THR A N 1
ATOM 4976 C CA . THR A 1 629 ? 14.193 -2.508 -5.794 1.00 96.75 629 THR A CA 1
ATOM 4977 C C . THR A 1 629 ? 14.488 -2.160 -4.345 1.00 96.75 629 THR A C 1
ATOM 4979 O O . THR A 1 629 ? 13.842 -2.666 -3.430 1.00 96.75 629 THR A O 1
ATOM 4982 N N . GLN A 1 630 ? 15.478 -1.296 -4.145 1.00 96.56 630 GLN A N 1
ATOM 4983 C CA . GLN A 1 630 ? 15.797 -0.673 -2.866 1.00 96.56 630 GLN A CA 1
ATOM 4984 C C . GLN A 1 630 ? 15.797 0.836 -3.064 1.00 96.56 630 GLN A C 1
ATOM 4986 O O . GLN A 1 630 ? 16.464 1.337 -3.969 1.00 96.56 630 GLN A O 1
ATOM 4991 N N . ALA A 1 631 ? 15.052 1.556 -2.236 1.00 95.62 631 ALA A N 1
ATOM 4992 C CA . ALA A 1 631 ? 14.860 2.988 -2.365 1.00 95.62 631 ALA A CA 1
ATOM 4993 C C . ALA A 1 631 ? 14.835 3.689 -1.008 1.00 95.62 631 ALA A C 1
ATOM 4995 O O . ALA A 1 631 ? 14.374 3.132 -0.014 1.00 95.62 631 ALA A O 1
ATOM 4996 N N . ALA A 1 632 ? 15.293 4.933 -0.980 1.00 95.69 632 ALA A N 1
ATOM 4997 C CA . ALA A 1 632 ? 14.983 5.887 0.067 1.00 95.69 632 ALA A CA 1
ATOM 4998 C C . ALA A 1 632 ? 13.776 6.728 -0.374 1.00 95.69 632 ALA A C 1
ATOM 5000 O O . ALA A 1 632 ? 13.772 7.271 -1.480 1.00 95.69 632 ALA A O 1
ATOM 5001 N N . ALA A 1 633 ? 12.751 6.829 0.470 1.00 93.81 633 ALA A N 1
ATOM 5002 C CA . ALA A 1 633 ? 11.504 7.523 0.171 1.00 93.81 633 ALA A CA 1
ATOM 5003 C C . ALA A 1 633 ? 11.105 8.490 1.296 1.00 93.81 633 ALA A C 1
ATOM 5005 O O . ALA A 1 633 ? 11.195 8.152 2.476 1.00 93.81 633 ALA A O 1
ATOM 5006 N N . GLY A 1 634 ? 10.635 9.680 0.926 1.00 91.94 634 GLY A N 1
ATOM 5007 C CA . GLY A 1 634 ? 10.057 10.689 1.814 1.00 91.94 634 GLY A CA 1
ATOM 5008 C C . GLY A 1 634 ? 8.722 11.187 1.268 1.00 91.94 634 GLY A C 1
ATOM 5009 O O . GLY A 1 634 ? 8.523 11.209 0.053 1.00 91.94 634 GLY A O 1
ATOM 5010 N N . ILE A 1 635 ? 7.800 11.543 2.166 1.00 90.25 635 ILE A N 1
ATOM 5011 C CA . ILE A 1 635 ? 6.417 11.912 1.815 1.00 90.25 635 ILE A CA 1
ATOM 5012 C C . ILE A 1 635 ? 6.260 13.431 1.655 1.00 90.25 635 ILE A C 1
ATOM 5014 O O . ILE A 1 635 ? 5.575 13.871 0.737 1.00 90.25 635 ILE A O 1
ATOM 5018 N N . GLU A 1 636 ? 6.927 14.224 2.502 1.00 86.31 636 GLU A N 1
ATOM 5019 C CA . GLU A 1 636 ? 6.790 15.685 2.546 1.00 86.31 636 GLU A CA 1
ATOM 5020 C C . GLU A 1 636 ? 8.162 16.383 2.368 1.00 86.31 636 GLU A C 1
ATOM 5022 O O . GLU A 1 636 ? 8.913 16.528 3.342 1.00 86.31 636 GLU A O 1
ATOM 5027 N N . PRO A 1 637 ? 8.535 16.823 1.150 1.00 87.44 637 PRO A N 1
ATOM 5028 C CA . PRO A 1 637 ? 7.859 16.574 -0.127 1.00 87.44 637 PRO A CA 1
ATOM 5029 C C . PRO A 1 637 ? 8.093 15.145 -0.646 1.00 87.44 637 PRO A C 1
ATOM 5031 O O . PRO A 1 637 ? 9.031 14.464 -0.224 1.00 87.44 637 PRO A O 1
ATOM 5034 N N . LEU A 1 638 ? 7.279 14.713 -1.617 1.00 90.75 638 LEU A N 1
ATOM 5035 C CA . LEU A 1 638 ? 7.402 13.390 -2.227 1.00 90.75 638 LEU A CA 1
ATOM 5036 C C . LEU A 1 638 ? 8.740 13.261 -2.970 1.00 90.75 638 LEU A C 1
ATOM 5038 O O . LEU A 1 638 ? 8.941 13.858 -4.034 1.00 90.75 638 LEU A O 1
ATOM 5042 N N . ARG A 1 639 ? 9.647 12.457 -2.412 1.00 92.62 639 ARG A N 1
ATOM 5043 C CA . ARG A 1 639 ? 10.972 12.158 -2.968 1.00 92.62 639 ARG A CA 1
ATOM 5044 C C . ARG A 1 639 ? 11.232 10.664 -2.883 1.00 92.62 639 ARG A C 1
ATOM 5046 O O . ARG A 1 639 ? 11.058 10.083 -1.820 1.00 92.62 639 ARG A O 1
ATOM 5053 N N . VAL A 1 640 ? 11.689 10.061 -3.975 1.00 94.00 640 VAL A N 1
ATOM 5054 C CA . VAL A 1 640 ? 12.100 8.656 -4.031 1.00 94.00 640 VAL A CA 1
ATOM 5055 C C . VAL A 1 640 ? 13.397 8.553 -4.821 1.00 94.00 640 VAL A C 1
ATOM 5057 O O . VAL A 1 640 ? 13.488 9.052 -5.940 1.00 94.00 640 VAL A O 1
ATOM 5060 N N . GLU A 1 641 ? 14.403 7.906 -4.251 1.00 94.94 641 GLU A N 1
ATOM 5061 C CA . GLU A 1 641 ? 15.665 7.606 -4.925 1.00 94.94 641 GLU A CA 1
ATOM 5062 C C . GLU A 1 641 ? 16.058 6.159 -4.659 1.00 94.94 641 GLU A C 1
ATOM 5064 O O . GLU A 1 641 ? 16.047 5.716 -3.515 1.00 94.94 641 GLU A O 1
ATOM 5069 N N . GLY A 1 642 ? 16.372 5.395 -5.699 1.00 95.31 642 GLY A N 1
ATOM 5070 C CA . GLY A 1 642 ? 16.584 3.965 -5.534 1.00 95.31 642 GLY A CA 1
ATOM 5071 C C . GLY A 1 642 ? 17.271 3.286 -6.702 1.00 95.31 642 GLY A C 1
ATOM 5072 O O . GLY A 1 642 ? 17.633 3.908 -7.698 1.00 95.31 642 GLY A O 1
ATOM 5073 N N . PHE A 1 643 ? 17.454 1.981 -6.551 1.00 96.38 643 PHE A N 1
ATOM 5074 C CA . PHE A 1 643 ? 17.966 1.068 -7.561 1.00 96.38 643 PHE A CA 1
ATOM 5075 C C . PHE A 1 643 ? 16.883 0.039 -7.881 1.00 96.38 643 PHE A C 1
ATOM 5077 O O . PHE A 1 643 ? 16.250 -0.491 -6.968 1.00 96.38 643 PHE A O 1
ATOM 5084 N N . LEU A 1 644 ? 16.640 -0.203 -9.164 1.00 96.19 644 LEU A N 1
ATOM 5085 C CA . LEU A 1 644 ? 15.708 -1.192 -9.696 1.00 96.19 644 LEU A CA 1
ATOM 5086 C C . LEU A 1 644 ? 16.508 -2.235 -10.471 1.00 96.19 644 LEU A C 1
ATOM 5088 O O . LEU A 1 644 ? 17.358 -1.872 -11.281 1.00 96.19 644 LEU A O 1
ATOM 5092 N N . GLU A 1 645 ? 16.186 -3.503 -10.261 1.00 97.50 645 GLU A N 1
ATOM 5093 C CA . GLU A 1 645 ? 16.715 -4.631 -11.013 1.00 97.50 645 GLU A CA 1
ATOM 5094 C C . GLU A 1 645 ? 15.570 -5.548 -11.457 1.00 97.50 645 GLU A C 1
ATOM 5096 O O . GLU A 1 645 ? 14.735 -5.963 -10.653 1.00 97.50 645 GLU A O 1
ATOM 5101 N N . VAL A 1 646 ? 15.544 -5.870 -12.745 1.00 96.69 646 VAL A N 1
ATOM 5102 C CA . VAL A 1 646 ? 14.627 -6.810 -13.388 1.00 96.69 646 VAL A CA 1
ATOM 5103 C C . VAL A 1 646 ? 15.486 -7.840 -14.109 1.00 96.69 646 VAL A C 1
ATOM 5105 O O . VAL A 1 646 ? 16.359 -7.466 -14.888 1.00 96.69 646 VAL A O 1
ATOM 5108 N N . ARG A 1 647 ? 15.260 -9.131 -13.866 1.00 96.25 647 ARG A N 1
ATOM 5109 C CA . ARG A 1 647 ? 15.985 -10.216 -14.546 1.00 96.25 647 ARG A CA 1
ATOM 5110 C C . ARG A 1 647 ? 15.012 -11.156 -15.238 1.00 96.25 647 ARG A C 1
ATOM 5112 O O . ARG A 1 647 ? 13.966 -11.468 -14.672 1.00 96.25 647 ARG A O 1
ATOM 5119 N N . GLN A 1 648 ? 15.392 -11.638 -16.419 1.00 93.38 648 GLN A N 1
ATOM 5120 C CA . GLN A 1 648 ? 14.652 -12.630 -17.207 1.00 93.38 648 GLN A CA 1
ATOM 5121 C C . GLN A 1 648 ? 13.212 -12.205 -17.551 1.00 93.38 648 GLN A C 1
ATOM 5123 O O . GLN A 1 648 ? 12.272 -12.992 -17.417 1.00 93.38 648 GLN A O 1
ATOM 5128 N N . LEU A 1 649 ? 13.015 -10.953 -17.976 1.00 93.44 649 LEU A N 1
ATOM 5129 C CA . LEU A 1 649 ? 11.725 -10.472 -18.480 1.00 93.44 649 LEU A CA 1
ATOM 5130 C C . LEU A 1 649 ? 11.490 -10.971 -19.914 1.00 93.44 649 LEU A C 1
ATOM 5132 O O . LEU A 1 649 ? 12.177 -10.533 -20.833 1.00 93.44 649 LEU A O 1
ATOM 5136 N N . SER A 1 650 ? 10.503 -11.848 -20.115 1.00 91.44 650 SER A N 1
ATOM 5137 C CA . SER A 1 650 ? 10.165 -12.399 -21.438 1.00 91.44 650 SER A CA 1
ATOM 5138 C C . SER A 1 650 ? 9.294 -11.434 -22.245 1.00 91.44 650 SER A C 1
ATOM 5140 O O . SER A 1 650 ? 8.130 -11.213 -21.912 1.00 91.44 650 SER A O 1
ATOM 5142 N N . LEU A 1 651 ? 9.814 -10.891 -23.349 1.00 90.75 651 LEU A N 1
ATOM 5143 C CA . LEU A 1 651 ? 9.074 -9.949 -24.202 1.00 90.75 651 LEU A CA 1
ATOM 5144 C C . LEU A 1 651 ? 7.836 -10.577 -24.856 1.00 90.75 651 LEU A C 1
ATOM 5146 O O . LEU A 1 651 ? 6.812 -9.907 -25.008 1.00 90.75 651 LEU A O 1
ATOM 5150 N N . ARG A 1 652 ? 7.901 -11.866 -25.210 1.00 89.19 652 ARG A N 1
ATOM 5151 C CA . ARG A 1 652 ? 6.796 -12.599 -25.851 1.00 89.19 652 ARG A CA 1
ATOM 5152 C C . ARG A 1 652 ? 5.553 -12.660 -24.965 1.00 89.19 652 ARG A C 1
ATOM 5154 O O . ARG A 1 652 ? 4.436 -12.541 -25.456 1.00 89.19 652 ARG A O 1
ATOM 5161 N N . GLN A 1 653 ? 5.737 -12.824 -23.656 1.00 86.38 653 GLN A N 1
ATOM 5162 C CA . GLN A 1 653 ? 4.630 -12.983 -22.712 1.00 86.38 653 GLN A CA 1
ATOM 5163 C C . GLN A 1 653 ? 3.738 -11.734 -22.624 1.00 86.38 653 GLN A C 1
ATOM 5165 O O . GLN A 1 653 ? 2.547 -11.838 -22.340 1.00 86.38 653 GLN A O 1
ATOM 5170 N N . TYR A 1 654 ? 4.291 -10.559 -22.927 1.00 86.31 654 TYR A N 1
ATOM 5171 C CA . TYR A 1 654 ? 3.569 -9.288 -22.891 1.00 86.31 654 TYR A CA 1
ATOM 5172 C C . TYR A 1 654 ? 3.047 -8.841 -24.267 1.00 86.31 654 TYR A C 1
ATOM 5174 O O . TYR A 1 654 ? 2.624 -7.693 -24.403 1.00 86.31 654 TYR A O 1
ATOM 5182 N N . ALA A 1 655 ? 3.022 -9.733 -25.269 1.00 86.38 655 ALA A N 1
ATOM 5183 C CA . ALA A 1 655 ? 2.479 -9.463 -26.606 1.00 86.38 655 ALA A CA 1
ATOM 5184 C C . ALA A 1 655 ? 1.104 -8.772 -26.617 1.00 86.38 655 ALA A C 1
ATOM 5186 O O . ALA A 1 655 ? 0.969 -7.788 -27.353 1.00 86.38 655 ALA A O 1
ATOM 5187 N N . PRO A 1 656 ? 0.125 -9.144 -25.763 1.00 89.00 656 PRO A N 1
ATOM 5188 C CA . PRO A 1 656 ? -1.176 -8.472 -25.733 1.00 89.00 656 PRO A CA 1
ATOM 5189 C C . PRO A 1 656 ? -1.104 -6.948 -25.550 1.00 89.00 656 PRO A C 1
ATOM 5191 O O . PRO A 1 656 ? -1.987 -6.237 -26.021 1.00 89.00 656 PRO A O 1
ATOM 5194 N N . TYR A 1 657 ? -0.048 -6.418 -24.921 1.00 86.12 657 TYR A N 1
ATOM 5195 C CA . TYR A 1 657 ? 0.105 -4.982 -24.663 1.00 86.12 657 TYR A CA 1
ATOM 5196 C C . TYR A 1 657 ? 0.643 -4.169 -25.849 1.00 86.12 657 TYR A C 1
ATOM 5198 O O . TYR A 1 657 ? 0.465 -2.945 -25.881 1.00 86.12 657 TYR A O 1
ATOM 5206 N N . TYR A 1 658 ? 1.316 -4.807 -26.810 1.00 84.94 658 TYR A N 1
ATOM 5207 C CA . TYR A 1 658 ? 1.971 -4.109 -27.922 1.00 84.94 658 TYR A CA 1
ATOM 5208 C C . TYR A 1 658 ? 1.591 -4.632 -29.308 1.00 84.94 658 TYR A C 1
ATOM 5210 O O . TYR A 1 658 ? 1.772 -3.896 -30.276 1.00 84.94 658 TYR A O 1
ATOM 5218 N N . GLN A 1 659 ? 1.038 -5.843 -29.429 1.00 83.56 659 GLN A N 1
ATOM 5219 C CA . GLN A 1 659 ? 0.788 -6.502 -30.716 1.00 83.56 659 GLN A CA 1
ATOM 5220 C C . GLN A 1 659 ? -0.101 -5.688 -31.670 1.00 83.56 659 GLN A C 1
ATOM 5222 O O . GLN A 1 659 ? 0.114 -5.743 -32.876 1.00 83.56 659 GLN A O 1
ATOM 5227 N N . ASP A 1 660 ? -1.033 -4.884 -31.151 1.00 81.25 660 ASP A N 1
ATOM 5228 C CA . ASP A 1 660 ? -1.935 -4.050 -31.963 1.00 81.25 660 ASP A CA 1
ATOM 5229 C C . ASP A 1 660 ? -1.265 -2.760 -32.471 1.00 81.25 660 ASP A C 1
ATOM 5231 O O . ASP A 1 660 ? -1.811 -2.051 -33.315 1.00 81.25 660 ASP A O 1
ATOM 5235 N N . LYS A 1 661 ? -0.079 -2.430 -31.945 1.00 83.31 661 LYS A N 1
ATOM 5236 C CA . LYS A 1 661 ? 0.684 -1.219 -32.286 1.00 83.31 661 LYS A CA 1
ATOM 5237 C C . LYS A 1 661 ? 1.793 -1.481 -33.306 1.00 83.31 661 LYS A C 1
ATOM 5239 O O . LYS A 1 661 ? 2.355 -0.527 -33.838 1.00 83.31 661 LYS A O 1
ATOM 5244 N N . ILE A 1 662 ? 2.107 -2.747 -33.571 1.00 88.31 662 ILE A N 1
ATOM 5245 C CA . ILE A 1 662 ? 3.172 -3.190 -34.479 1.00 88.31 662 ILE A CA 1
ATOM 5246 C C . ILE A 1 662 ? 2.632 -4.239 -35.458 1.00 88.31 662 ILE A C 1
ATOM 5248 O O . ILE A 1 662 ? 1.648 -4.911 -35.164 1.00 88.31 662 ILE A O 1
ATOM 5252 N N . LEU A 1 663 ? 3.264 -4.394 -36.623 1.00 87.12 663 LEU A N 1
ATOM 5253 C CA . LEU A 1 663 ? 2.887 -5.384 -37.650 1.00 87.12 663 LEU A CA 1
ATOM 5254 C C . LEU A 1 663 ? 3.803 -6.624 -37.672 1.00 87.12 663 LEU A C 1
ATOM 5256 O O . LEU A 1 663 ? 3.829 -7.379 -38.645 1.00 87.12 663 LEU A O 1
ATOM 5260 N N . PHE A 1 664 ? 4.565 -6.839 -36.603 1.00 90.69 664 PHE A N 1
ATOM 5261 C CA . PHE A 1 664 ? 5.474 -7.969 -36.432 1.00 90.69 664 PHE A CA 1
ATOM 5262 C C . PHE A 1 664 ? 5.295 -8.604 -35.051 1.00 90.69 664 PHE A C 1
ATOM 5264 O O . PHE A 1 664 ? 4.746 -7.979 -34.143 1.00 90.69 664 PHE A O 1
ATOM 5271 N N . ASP A 1 665 ? 5.764 -9.837 -34.905 1.00 89.69 665 ASP A N 1
ATOM 5272 C CA . ASP A 1 665 ? 5.726 -10.596 -33.662 1.00 89.69 665 ASP A CA 1
ATOM 5273 C C . ASP A 1 665 ? 7.140 -10.752 -33.088 1.00 89.69 665 ASP A C 1
ATOM 5275 O O . ASP A 1 665 ? 8.127 -10.875 -33.821 1.00 89.69 665 ASP A O 1
ATOM 5279 N N . ILE A 1 666 ? 7.227 -10.707 -31.757 1.00 92.88 666 ILE A N 1
ATOM 5280 C CA . ILE A 1 666 ? 8.446 -11.000 -31.000 1.00 92.88 666 ILE A CA 1
ATOM 5281 C C . ILE A 1 666 ? 8.380 -12.480 -30.606 1.00 92.88 666 ILE A C 1
ATOM 5283 O O . ILE A 1 666 ? 7.645 -12.848 -29.687 1.00 92.88 666 ILE A O 1
ATOM 5287 N N . GLU A 1 667 ? 9.122 -13.330 -31.312 1.00 91.44 667 GLU A N 1
ATOM 5288 C CA . GLU A 1 667 ? 9.096 -14.790 -31.123 1.00 91.44 667 GLU A CA 1
ATOM 5289 C C . GLU A 1 667 ? 9.836 -15.221 -29.849 1.00 91.44 667 GLU A C 1
ATOM 5291 O O . GLU A 1 667 ? 9.404 -16.138 -29.140 1.00 91.44 667 GLU A O 1
ATOM 5296 N N . SER A 1 668 ? 10.922 -14.519 -29.517 1.00 92.81 668 SER A N 1
ATOM 5297 C CA . SER A 1 668 ? 11.706 -14.692 -28.293 1.00 92.81 668 SER A CA 1
ATOM 5298 C C . SER A 1 668 ? 12.454 -13.408 -27.925 1.00 92.81 668 SER A C 1
ATOM 5300 O O . SER A 1 668 ? 12.649 -12.522 -28.758 1.00 92.81 668 SER A O 1
ATOM 5302 N N . GLY A 1 669 ? 12.871 -13.306 -26.663 1.00 93.44 669 GLY A N 1
ATOM 5303 C CA . GLY A 1 669 ? 13.680 -12.201 -26.153 1.00 93.44 669 GLY A CA 1
ATOM 5304 C C . GLY A 1 669 ? 13.546 -12.078 -24.640 1.00 93.44 669 GLY A C 1
ATOM 5305 O O . GLY A 1 669 ? 12.462 -11.761 -24.148 1.00 93.44 669 GLY A O 1
ATOM 5306 N N . ASP A 1 670 ? 14.635 -12.325 -23.913 1.00 93.81 670 ASP A N 1
ATOM 5307 C CA . ASP A 1 670 ? 14.702 -12.140 -22.460 1.00 93.81 670 ASP A CA 1
ATOM 5308 C C . ASP A 1 670 ? 15.490 -10.861 -22.138 1.00 93.81 670 ASP A C 1
ATOM 5310 O O . ASP A 1 670 ? 16.607 -10.674 -22.627 1.00 93.81 670 ASP A O 1
ATOM 5314 N N . VAL A 1 671 ? 14.910 -9.982 -21.319 1.00 95.12 671 VAL A N 1
ATOM 5315 C CA . VAL A 1 671 ? 15.497 -8.696 -20.922 1.00 95.12 671 VAL A CA 1
ATOM 5316 C C . VAL A 1 671 ? 15.954 -8.743 -19.467 1.00 95.12 671 VAL A C 1
ATOM 5318 O O . VAL A 1 671 ? 15.167 -9.037 -18.566 1.00 95.12 671 VAL A O 1
ATOM 5321 N N . ASP A 1 672 ? 17.216 -8.390 -19.244 1.00 96.38 672 ASP A N 1
ATOM 5322 C CA . ASP A 1 672 ? 17.754 -8.019 -17.937 1.00 96.38 672 ASP A CA 1
ATOM 5323 C C . ASP A 1 672 ? 17.928 -6.489 -17.918 1.00 96.38 672 ASP A C 1
ATOM 5325 O O . ASP A 1 672 ? 18.472 -5.918 -18.862 1.00 96.38 672 ASP A O 1
ATOM 5329 N N . LEU A 1 673 ? 17.457 -5.811 -16.873 1.00 96.06 673 LEU A N 1
ATOM 5330 C CA . LEU A 1 673 ? 17.487 -4.353 -16.728 1.00 96.06 673 LEU A CA 1
ATOM 5331 C C . LEU A 1 673 ? 17.909 -3.985 -15.306 1.00 96.06 673 LEU A C 1
ATOM 5333 O O . LEU A 1 673 ? 17.328 -4.463 -14.338 1.00 96.06 673 LEU A O 1
ATOM 5337 N N . ALA A 1 674 ? 18.857 -3.066 -15.176 1.00 96.62 674 ALA A N 1
ATOM 5338 C CA . ALA A 1 674 ? 19.203 -2.433 -13.914 1.00 96.62 674 ALA A CA 1
ATOM 5339 C C . ALA A 1 674 ? 19.296 -0.916 -14.098 1.00 96.62 674 ALA A C 1
ATOM 5341 O O . ALA A 1 674 ? 19.837 -0.446 -15.097 1.00 96.62 674 ALA A O 1
ATOM 5342 N N . ALA A 1 675 ? 18.760 -0.143 -13.157 1.00 96.62 675 ALA A N 1
ATOM 5343 C CA . ALA A 1 675 ? 18.740 1.315 -13.243 1.00 96.62 675 ALA A CA 1
ATOM 5344 C C . ALA A 1 675 ? 18.715 1.961 -11.857 1.00 96.62 675 ALA A C 1
ATOM 5346 O O . ALA A 1 675 ? 18.023 1.488 -10.955 1.00 96.62 675 ALA A O 1
ATOM 5347 N N . ARG A 1 676 ? 19.411 3.091 -11.694 1.00 96.19 676 ARG A N 1
ATOM 5348 C CA . ARG A 1 676 ? 19.153 4.012 -10.579 1.00 96.19 676 ARG A CA 1
ATOM 5349 C C . ARG A 1 676 ? 18.112 5.027 -11.016 1.00 96.19 676 ARG A C 1
ATOM 5351 O O . ARG A 1 676 ? 18.206 5.557 -12.118 1.00 96.19 676 ARG A O 1
ATOM 5358 N N . TYR A 1 677 ? 17.136 5.309 -10.167 1.00 94.44 677 TYR A N 1
ATOM 5359 C CA . TYR A 1 677 ? 16.083 6.276 -10.455 1.00 94.44 677 TYR A CA 1
ATOM 5360 C C . TYR A 1 677 ? 15.974 7.306 -9.338 1.00 94.44 677 TYR A C 1
ATOM 5362 O O . TYR A 1 677 ? 16.212 7.009 -8.167 1.00 94.44 677 TYR A O 1
ATOM 5370 N N . GLN A 1 678 ? 15.605 8.523 -9.716 1.00 93.62 678 GLN A N 1
ATOM 5371 C CA . GLN A 1 678 ? 15.327 9.620 -8.808 1.00 93.62 678 GLN A CA 1
ATOM 5372 C C . GLN A 1 678 ? 14.058 10.334 -9.264 1.00 93.62 678 GLN A C 1
ATOM 5374 O O . GLN A 1 678 ? 13.964 10.803 -10.398 1.00 93.62 678 GLN A O 1
ATOM 5379 N N . PHE A 1 679 ? 13.108 10.444 -8.347 1.00 93.00 679 PHE A N 1
ATOM 5380 C CA . PHE A 1 679 ? 11.890 11.217 -8.487 1.00 93.00 679 PHE A CA 1
ATOM 5381 C C . PHE A 1 679 ? 11.798 12.206 -7.323 1.00 93.00 679 PHE A C 1
ATOM 5383 O O . PHE A 1 679 ? 11.931 11.818 -6.163 1.00 93.00 679 PHE A O 1
ATOM 5390 N N . ALA A 1 680 ? 11.567 13.483 -7.605 1.00 89.88 680 ALA A N 1
ATOM 5391 C CA . ALA A 1 680 ? 11.302 14.481 -6.575 1.00 89.88 680 ALA A CA 1
ATOM 5392 C C . ALA A 1 680 ? 10.285 15.504 -7.078 1.00 89.88 680 ALA A C 1
ATOM 5394 O O . ALA A 1 680 ? 10.518 16.178 -8.083 1.00 89.88 680 ALA A O 1
ATOM 5395 N N . LYS A 1 681 ? 9.173 15.647 -6.355 1.00 86.31 681 LYS A N 1
ATOM 5396 C CA . LYS A 1 681 ? 8.146 16.651 -6.633 1.00 86.31 681 LYS A CA 1
ATOM 5397 C C . LYS A 1 681 ? 8.393 17.880 -5.757 1.00 86.31 681 LYS A C 1
ATOM 5399 O O . LYS A 1 681 ? 8.249 17.806 -4.541 1.00 86.31 681 LYS A O 1
ATOM 5404 N N . ARG A 1 682 ? 8.792 19.001 -6.360 1.00 80.81 682 ARG A N 1
ATOM 5405 C CA . ARG A 1 682 ? 8.942 20.315 -5.704 1.00 80.81 682 ARG A CA 1
ATOM 5406 C C . ARG A 1 682 ? 7.765 21.215 -6.097 1.00 80.81 682 ARG A C 1
ATOM 5408 O O . ARG A 1 682 ? 7.083 20.927 -7.075 1.00 80.81 682 ARG A O 1
ATOM 5415 N N . GLU A 1 683 ? 7.537 22.314 -5.374 1.00 72.56 683 GLU A N 1
ATOM 5416 C CA . GLU A 1 683 ? 6.377 23.207 -5.587 1.00 72.56 683 GLU A CA 1
ATOM 5417 C C . GLU A 1 683 ? 6.199 23.696 -7.038 1.00 72.56 683 GLU A C 1
ATOM 5419 O O . GLU A 1 683 ? 5.070 23.909 -7.470 1.00 72.56 683 GLU A O 1
ATOM 5424 N N . LYS A 1 684 ? 7.291 23.859 -7.799 1.00 71.44 684 LYS A N 1
ATOM 5425 C CA . LYS A 1 684 ? 7.271 24.382 -9.179 1.00 71.44 684 LYS A CA 1
ATOM 5426 C C . LYS A 1 684 ? 7.920 23.467 -10.223 1.00 71.44 684 LYS A C 1
ATOM 5428 O O . LYS A 1 684 ? 7.936 23.818 -11.396 1.00 71.44 684 LYS A O 1
ATOM 5433 N N . GLU A 1 685 ? 8.466 22.318 -9.826 1.00 77.88 685 GLU A N 1
ATOM 5434 C CA . GLU A 1 685 ? 9.247 21.459 -10.725 1.00 77.88 685 GLU A CA 1
ATOM 5435 C C . GLU A 1 685 ? 9.177 19.990 -10.289 1.00 77.88 685 GLU A C 1
ATOM 5437 O O . GLU A 1 685 ? 9.246 19.675 -9.100 1.00 77.88 685 GLU A O 1
ATOM 5442 N N . THR A 1 686 ? 9.054 19.075 -11.252 1.00 85.62 686 THR A N 1
ATOM 5443 C CA . THR A 1 686 ? 9.162 17.630 -11.011 1.00 85.62 686 THR A CA 1
ATOM 5444 C C . THR A 1 686 ? 10.455 17.134 -11.637 1.00 85.62 686 THR A C 1
ATOM 5446 O O . THR A 1 686 ? 10.613 17.158 -12.855 1.00 85.62 686 THR A O 1
ATOM 5449 N N . VAL A 1 687 ? 11.381 16.676 -10.801 1.00 86.44 687 VAL A N 1
ATOM 5450 C CA . VAL A 1 687 ? 12.642 16.091 -11.259 1.00 86.44 687 VAL A CA 1
ATOM 5451 C C . VAL A 1 687 ? 12.432 14.594 -11.421 1.00 86.44 687 VAL A C 1
ATOM 5453 O O . VAL A 1 687 ? 12.126 13.916 -10.442 1.00 86.44 687 VAL A O 1
ATOM 5456 N N . THR A 1 688 ? 12.611 14.083 -12.640 1.00 91.56 688 THR A N 1
ATOM 5457 C CA . THR A 1 688 ? 12.583 12.641 -12.923 1.00 91.56 688 THR A CA 1
ATOM 5458 C C . THR A 1 688 ? 13.804 12.268 -13.751 1.00 91.56 688 THR A C 1
ATOM 5460 O O . THR A 1 688 ? 13.926 12.674 -14.907 1.00 91.56 688 THR A O 1
ATOM 5463 N N . LYS A 1 689 ? 14.721 11.513 -13.143 1.00 93.06 689 LYS A N 1
ATOM 5464 C CA . LYS A 1 689 ? 15.979 11.088 -13.767 1.00 93.06 689 LYS A CA 1
ATOM 5465 C C . LYS A 1 689 ? 16.190 9.599 -13.564 1.00 93.06 689 LYS A C 1
ATOM 5467 O O . LYS A 1 689 ? 15.912 9.074 -12.487 1.00 93.06 689 LYS A O 1
ATOM 5472 N N . ALA A 1 690 ? 16.738 8.937 -14.572 1.00 94.19 690 ALA A N 1
ATOM 5473 C CA . ALA A 1 690 ? 17.246 7.580 -14.458 1.00 94.19 690 ALA A CA 1
ATOM 5474 C C . ALA A 1 690 ? 18.708 7.561 -14.913 1.00 94.19 690 ALA A C 1
ATOM 5476 O O . ALA A 1 690 ? 19.042 8.137 -15.943 1.00 94.19 690 ALA A O 1
ATOM 5477 N N . THR A 1 691 ? 19.599 6.960 -14.132 1.00 94.50 691 THR A N 1
ATOM 5478 C CA . THR A 1 691 ? 21.048 6.970 -14.374 1.00 94.50 691 THR A CA 1
ATOM 5479 C C . THR A 1 691 ? 21.648 5.588 -14.178 1.00 94.50 691 THR A C 1
ATOM 5481 O O . THR A 1 691 ? 21.083 4.729 -13.496 1.00 94.50 691 THR A O 1
ATOM 5484 N N . GLY A 1 692 ? 22.812 5.358 -14.794 1.00 93.00 692 GLY A N 1
ATOM 5485 C CA . GLY A 1 692 ? 23.486 4.062 -14.730 1.00 93.00 692 GLY A CA 1
ATOM 5486 C C . GLY A 1 692 ? 22.611 2.922 -15.249 1.00 93.00 692 GLY A C 1
ATOM 5487 O O . GLY A 1 692 ? 22.735 1.805 -14.761 1.00 93.00 692 GLY A O 1
ATOM 5488 N N . ILE A 1 693 ? 21.704 3.219 -16.185 1.00 96.06 693 ILE A N 1
ATOM 5489 C CA . ILE A 1 693 ? 20.846 2.226 -16.813 1.00 96.06 693 ILE A CA 1
ATOM 5490 C C . ILE A 1 693 ? 21.749 1.272 -17.588 1.00 96.06 693 ILE A C 1
ATOM 5492 O O . ILE A 1 693 ? 22.543 1.681 -18.443 1.00 96.06 693 ILE A O 1
ATOM 5496 N N . SER A 1 694 ? 21.608 -0.003 -17.275 1.00 96.25 694 SER A N 1
ATOM 5497 C CA . SER A 1 694 ? 22.171 -1.108 -18.025 1.00 96.25 694 SER A CA 1
ATOM 5498 C C . SER A 1 694 ? 21.035 -2.038 -18.407 1.00 96.25 694 SER A C 1
ATOM 5500 O O . SER A 1 694 ? 20.272 -2.447 -17.532 1.00 96.25 694 SER A O 1
ATOM 5502 N N . ALA A 1 695 ? 20.914 -2.376 -19.683 1.00 96.25 695 ALA A N 1
ATOM 5503 C CA . ALA A 1 695 ? 19.957 -3.375 -20.134 1.00 96.25 695 ALA A CA 1
ATOM 5504 C C . ALA A 1 695 ? 20.648 -4.353 -21.074 1.00 96.25 695 ALA A C 1
ATOM 5506 O O . ALA A 1 695 ? 21.494 -3.945 -21.867 1.00 96.25 695 ALA A O 1
ATOM 5507 N N . SER A 1 696 ? 20.293 -5.630 -20.998 1.00 96.38 696 SER A N 1
ATOM 5508 C CA . SER A 1 696 ? 20.712 -6.630 -21.973 1.00 96.38 696 SER A CA 1
ATOM 5509 C C . SER A 1 696 ? 19.526 -7.435 -22.462 1.00 96.38 696 SER A C 1
ATOM 5511 O O . SER A 1 696 ? 18.715 -7.880 -21.655 1.00 96.38 696 SER A O 1
ATOM 5513 N N . VAL A 1 697 ? 19.459 -7.644 -23.770 1.00 96.00 697 VAL A N 1
ATOM 5514 C CA . VAL A 1 697 ? 18.471 -8.494 -24.427 1.00 96.00 697 VAL A CA 1
ATOM 5515 C C . VAL A 1 697 ? 19.192 -9.724 -24.968 1.00 96.00 697 VAL A C 1
ATOM 5517 O O . VAL A 1 697 ? 20.200 -9.589 -25.664 1.00 96.00 697 VAL A O 1
ATOM 5520 N N . LYS A 1 698 ? 18.691 -10.914 -24.633 1.00 95.50 698 LYS A N 1
ATOM 5521 C CA . LYS A 1 698 ? 19.229 -12.206 -25.083 1.00 95.50 698 LYS A CA 1
ATOM 5522 C C . LYS A 1 698 ? 18.246 -12.885 -26.030 1.00 95.50 698 LYS A C 1
ATOM 5524 O O . LYS A 1 698 ? 17.047 -12.894 -25.750 1.00 95.50 698 LYS A O 1
ATOM 5529 N N . ALA A 1 699 ? 18.770 -13.477 -27.103 1.00 94.44 699 ALA A N 1
ATOM 5530 C CA . ALA A 1 699 ? 18.027 -14.250 -28.099 1.00 94.44 699 ALA A CA 1
ATOM 5531 C C . ALA A 1 699 ? 16.764 -13.530 -28.615 1.00 94.44 699 ALA A C 1
ATOM 5533 O O . ALA A 1 699 ? 15.666 -14.085 -28.588 1.00 94.44 699 ALA A O 1
ATOM 5534 N N . LEU A 1 700 ? 16.906 -12.273 -29.047 1.00 95.81 700 LEU A N 1
ATOM 5535 C CA . LEU A 1 700 ? 15.805 -11.513 -29.638 1.00 95.81 700 LEU A CA 1
ATOM 5536 C C . LEU A 1 700 ? 15.543 -12.004 -31.064 1.00 95.81 700 LEU A C 1
ATOM 5538 O O . LEU A 1 700 ? 16.437 -11.921 -31.902 1.00 95.81 700 LEU A O 1
ATOM 5542 N N . GLN A 1 701 ? 14.322 -12.451 -31.344 1.00 95.25 701 GLN A N 1
ATOM 5543 C CA . GLN A 1 701 ? 13.891 -12.880 -32.677 1.00 95.25 701 GLN A CA 1
ATOM 5544 C C . GLN A 1 701 ? 12.621 -12.135 -33.077 1.00 95.25 701 GLN A C 1
ATOM 5546 O O . GLN A 1 701 ? 11.624 -12.169 -32.351 1.00 95.25 701 GLN A O 1
ATOM 5551 N N . LEU A 1 702 ? 12.659 -11.455 -34.224 1.00 94.31 702 LEU A N 1
ATOM 5552 C CA . LEU A 1 702 ? 11.528 -10.709 -34.769 1.00 94.31 702 LEU A CA 1
ATOM 5553 C C . LEU A 1 702 ? 11.103 -11.271 -36.122 1.00 94.31 702 LEU A C 1
ATOM 5555 O O . LEU A 1 702 ? 11.923 -11.482 -37.023 1.00 94.31 702 LEU A O 1
ATOM 5559 N N . LYS A 1 703 ? 9.791 -11.428 -36.286 1.00 91.94 703 LYS A N 1
ATOM 5560 C CA . LYS A 1 703 ? 9.180 -11.980 -37.492 1.00 91.94 703 LYS A CA 1
ATOM 5561 C C . LYS A 1 703 ? 8.019 -11.114 -37.949 1.00 91.94 703 LYS A C 1
ATOM 5563 O O . LYS A 1 703 ? 7.138 -10.772 -37.165 1.00 91.94 703 LYS A O 1
ATOM 5568 N N . LYS A 1 704 ? 7.998 -10.741 -39.227 1.00 88.06 704 LYS A N 1
ATOM 5569 C CA . LYS A 1 704 ? 6.893 -9.957 -39.784 1.00 88.06 704 LYS A CA 1
ATOM 5570 C C . LYS A 1 704 ? 5.672 -10.859 -39.963 1.00 88.06 704 LYS A C 1
ATOM 5572 O O . LYS A 1 704 ? 5.797 -11.987 -40.442 1.00 88.06 704 LYS A O 1
ATOM 5577 N N . ARG A 1 705 ? 4.486 -10.377 -39.580 1.00 86.25 705 ARG A N 1
ATOM 5578 C CA . ARG A 1 705 ? 3.250 -11.166 -39.693 1.00 86.25 705 ARG A CA 1
ATOM 5579 C C . ARG A 1 705 ? 2.977 -11.506 -41.155 1.00 86.25 705 ARG A C 1
ATOM 5581 O O . ARG A 1 705 ? 2.972 -10.622 -42.005 1.00 86.25 705 ARG A O 1
ATOM 5588 N N . GLY A 1 706 ? 2.732 -12.784 -41.433 1.00 81.38 706 GLY A N 1
ATOM 5589 C CA . GLY A 1 706 ? 2.493 -13.289 -42.788 1.00 81.38 706 GLY A CA 1
ATOM 5590 C C . GLY A 1 706 ? 3.754 -13.662 -43.576 1.00 81.38 706 GLY A C 1
ATOM 5591 O O . GLY A 1 706 ? 3.627 -14.234 -44.654 1.00 81.38 706 GLY A O 1
ATOM 5592 N N . GLU A 1 707 ? 4.954 -13.408 -43.049 1.00 83.75 707 GLU A N 1
ATOM 5593 C CA . GLU A 1 707 ? 6.209 -13.889 -43.637 1.00 83.75 707 GLU A CA 1
ATOM 5594 C C . GLU A 1 707 ? 6.690 -15.163 -42.923 1.00 83.75 707 GLU A C 1
ATOM 5596 O O . GLU A 1 707 ? 6.349 -15.407 -41.767 1.00 83.75 707 GLU A O 1
ATOM 5601 N N . ALA A 1 708 ? 7.452 -16.018 -43.614 1.00 83.00 708 ALA A N 1
ATOM 5602 C CA . ALA A 1 708 ? 7.958 -17.271 -43.044 1.00 83.00 708 ALA A CA 1
ATOM 5603 C C . ALA A 1 708 ? 9.278 -17.086 -42.275 1.00 83.00 708 ALA A C 1
ATOM 5605 O O . ALA A 1 708 ? 9.462 -17.709 -41.229 1.00 83.00 708 ALA A O 1
ATOM 5606 N N . GLU A 1 709 ? 10.161 -16.226 -42.784 1.00 85.88 709 GLU A N 1
ATOM 5607 C CA . GLU A 1 709 ? 11.508 -15.983 -42.262 1.00 85.88 709 GLU A CA 1
ATOM 5608 C C . GLU A 1 709 ? 11.504 -14.898 -41.168 1.00 85.88 709 GLU A C 1
ATOM 5610 O O . GLU A 1 709 ? 10.737 -13.935 -41.222 1.00 85.88 709 GLU A O 1
ATOM 5615 N N . GLU A 1 710 ? 12.384 -15.046 -40.177 1.00 90.81 710 GLU A N 1
ATOM 5616 C CA . GLU A 1 710 ? 12.715 -13.978 -39.229 1.00 90.81 710 GLU A CA 1
ATOM 5617 C C . GLU A 1 710 ? 13.465 -12.865 -39.967 1.00 90.81 710 GLU A C 1
ATOM 5619 O O . GLU A 1 710 ? 14.395 -13.140 -40.729 1.00 90.81 710 GLU A O 1
ATOM 5624 N N . PHE A 1 711 ? 13.086 -11.604 -39.741 1.00 92.81 711 PHE A N 1
ATOM 5625 C CA . PHE A 1 711 ? 13.786 -10.482 -40.372 1.00 92.81 711 PHE A CA 1
ATOM 5626 C C . PHE A 1 711 ? 14.909 -9.908 -39.508 1.00 92.81 711 PHE A C 1
ATOM 5628 O O . PHE A 1 711 ? 15.777 -9.205 -40.028 1.00 92.81 711 PHE A O 1
ATOM 5635 N N . LEU A 1 712 ? 14.893 -10.187 -38.202 1.00 94.44 712 LEU A N 1
ATOM 5636 C CA . LEU A 1 712 ? 15.921 -9.758 -37.263 1.00 94.44 712 LEU A CA 1
ATOM 5637 C C . LEU A 1 712 ? 16.135 -10.829 -36.195 1.00 94.44 712 LEU A C 1
ATOM 5639 O O . LEU A 1 712 ? 15.198 -11.190 -35.486 1.00 94.44 712 LEU A O 1
ATOM 5643 N N . SER A 1 713 ? 17.379 -11.271 -36.041 1.00 96.06 713 SER A N 1
ATOM 5644 C CA . SER A 1 713 ? 17.798 -12.169 -34.965 1.00 96.06 713 SER A CA 1
ATOM 5645 C C . SER A 1 713 ? 19.042 -11.605 -34.290 1.00 96.06 713 SER A C 1
ATOM 5647 O O . SER A 1 713 ? 20.057 -11.388 -34.953 1.00 96.06 713 SER A O 1
ATOM 5649 N N . ILE A 1 714 ? 18.968 -11.327 -32.988 1.00 95.81 714 ILE A N 1
ATOM 5650 C CA . ILE A 1 714 ? 20.065 -10.760 -32.197 1.00 95.81 714 ILE A CA 1
ATOM 5651 C C . ILE A 1 714 ? 20.335 -11.672 -30.990 1.00 95.81 714 ILE A C 1
ATOM 5653 O O . ILE A 1 714 ? 19.542 -11.685 -30.042 1.00 95.81 714 ILE A O 1
ATOM 5657 N N . PRO A 1 715 ? 21.460 -12.413 -30.976 1.00 94.62 715 PRO A N 1
ATOM 5658 C CA . PRO A 1 715 ? 21.824 -13.275 -29.851 1.00 94.62 715 PRO A CA 1
ATOM 5659 C C . PRO A 1 715 ? 22.036 -12.499 -28.551 1.00 94.62 715 PRO A C 1
ATOM 5661 O O . PRO A 1 715 ? 21.544 -12.910 -27.498 1.00 94.62 715 PRO A O 1
ATOM 5664 N N . ALA A 1 716 ? 22.742 -11.370 -28.634 1.00 94.12 716 ALA A N 1
ATOM 5665 C CA . ALA A 1 716 ? 23.021 -10.503 -27.502 1.00 94.12 716 ALA A CA 1
ATOM 5666 C C . ALA A 1 716 ? 23.046 -9.029 -27.924 1.00 94.12 716 ALA A C 1
ATOM 5668 O O . ALA A 1 716 ? 23.713 -8.629 -28.883 1.00 94.12 716 ALA A O 1
ATOM 5669 N N . LEU A 1 717 ? 22.330 -8.210 -27.164 1.00 95.88 717 LEU A N 1
ATOM 5670 C CA . LEU A 1 717 ? 22.365 -6.755 -27.229 1.00 95.88 717 LEU A CA 1
ATOM 5671 C C . LEU A 1 717 ? 22.519 -6.232 -25.812 1.00 95.88 717 LEU A C 1
ATOM 5673 O O . LEU A 1 717 ? 21.852 -6.721 -24.904 1.00 95.88 717 LEU A O 1
ATOM 5677 N N . SER A 1 718 ? 23.373 -5.237 -25.606 1.00 96.62 718 SER A N 1
ATOM 5678 C CA . SER A 1 718 ? 23.505 -4.572 -24.318 1.00 96.62 718 SER A CA 1
ATOM 5679 C C . SER A 1 718 ? 23.684 -3.070 -24.464 1.00 96.62 718 SER A C 1
ATOM 5681 O O . SER A 1 718 ? 24.356 -2.589 -25.373 1.00 96.62 718 SER A O 1
ATOM 5683 N N . ILE A 1 719 ? 23.092 -2.338 -23.530 1.00 96.38 719 ILE A N 1
ATOM 5684 C CA . ILE A 1 719 ? 23.359 -0.927 -23.291 1.00 96.38 719 ILE A CA 1
ATOM 5685 C C . ILE A 1 719 ? 23.904 -0.772 -21.878 1.00 96.38 719 ILE A C 1
ATOM 5687 O O . ILE A 1 719 ? 23.455 -1.459 -20.956 1.00 96.38 719 ILE A O 1
ATOM 5691 N N . ARG A 1 720 ? 24.885 0.110 -21.691 1.00 96.25 720 ARG A N 1
ATOM 5692 C CA . ARG A 1 720 ? 25.522 0.367 -20.392 1.00 96.25 720 ARG A CA 1
ATOM 5693 C C . ARG A 1 720 ? 25.681 1.861 -20.161 1.00 96.25 720 ARG A C 1
ATOM 5695 O O . ARG A 1 720 ? 25.739 2.646 -21.107 1.00 96.25 720 ARG A O 1
ATOM 5702 N N . ASN A 1 721 ? 25.760 2.245 -18.887 1.00 93.88 721 ASN A N 1
ATOM 5703 C CA . ASN A 1 721 ? 25.963 3.628 -18.452 1.00 93.88 721 ASN A CA 1
ATOM 5704 C C . ASN A 1 721 ? 24.981 4.615 -19.108 1.00 93.88 721 ASN A C 1
ATOM 5706 O O . ASN A 1 721 ? 25.367 5.719 -19.479 1.00 93.88 721 ASN A O 1
ATOM 5710 N N . THR A 1 722 ? 23.722 4.203 -19.287 1.00 95.69 722 THR A N 1
ATOM 5711 C CA . THR A 1 722 ? 22.707 5.047 -19.920 1.00 95.69 722 THR A CA 1
ATOM 5712 C C . THR A 1 722 ? 22.041 5.968 -18.888 1.00 95.69 722 THR A C 1
ATOM 5714 O O . THR A 1 722 ? 21.745 5.557 -17.764 1.00 95.69 722 THR A O 1
ATOM 5717 N N . GLY A 1 723 ? 21.838 7.232 -19.245 1.00 95.44 723 GLY A N 1
ATOM 5718 C CA . GLY A 1 723 ? 21.148 8.244 -18.453 1.00 95.44 723 GLY A CA 1
ATOM 5719 C C . GLY A 1 723 ? 19.991 8.856 -19.236 1.00 95.44 723 GLY A C 1
ATOM 5720 O O . GLY A 1 723 ? 20.132 9.134 -20.421 1.00 95.44 723 GLY A O 1
ATOM 5721 N N . ILE A 1 724 ? 18.855 9.060 -18.576 1.00 94.88 724 ILE A N 1
ATOM 5722 C CA . ILE A 1 724 ? 17.659 9.708 -19.122 1.00 94.88 724 ILE A CA 1
ATOM 5723 C C . ILE A 1 724 ? 17.275 10.840 -18.165 1.00 94.88 724 ILE A C 1
ATOM 5725 O O . ILE A 1 724 ? 17.020 10.592 -16.982 1.00 94.88 724 ILE A O 1
ATOM 5729 N N . ASP A 1 725 ? 17.229 12.074 -18.668 1.00 91.38 725 ASP A N 1
ATOM 5730 C CA . ASP A 1 725 ? 16.799 13.263 -17.926 1.00 91.38 725 ASP A CA 1
ATOM 5731 C C . ASP A 1 725 ? 15.543 13.848 -18.589 1.00 91.38 725 ASP A C 1
ATOM 5733 O O . ASP A 1 725 ? 15.619 14.534 -19.612 1.00 91.38 725 ASP A O 1
ATOM 5737 N N . LEU A 1 726 ? 14.374 13.567 -18.001 1.00 89.12 726 LEU A N 1
ATOM 5738 C CA . LEU A 1 726 ? 13.083 14.032 -18.523 1.00 89.12 726 LEU A CA 1
ATOM 5739 C C . LEU A 1 726 ? 12.888 15.544 -18.357 1.00 89.12 726 LEU A C 1
ATOM 5741 O O . LEU A 1 726 ? 12.037 16.120 -19.021 1.00 89.12 726 LEU A O 1
ATOM 5745 N N . THR A 1 727 ? 13.668 16.201 -17.497 1.00 85.56 727 THR A N 1
ATOM 5746 C CA . THR A 1 727 ? 13.626 17.661 -17.345 1.00 85.56 727 THR A CA 1
ATOM 5747 C C . THR A 1 727 ? 14.343 18.356 -18.508 1.00 85.56 727 THR A C 1
ATOM 5749 O O . THR A 1 727 ? 14.011 19.488 -18.851 1.00 85.56 727 THR A O 1
ATOM 5752 N N . LYS A 1 728 ? 15.312 17.677 -19.139 1.00 86.19 728 LYS A N 1
ATOM 5753 C CA . LYS A 1 728 ? 16.100 18.199 -20.269 1.00 86.19 728 LYS A CA 1
ATOM 5754 C C . LYS A 1 728 ? 15.714 17.624 -21.633 1.00 86.19 728 LYS A C 1
ATOM 5756 O O . LYS A 1 728 ? 16.256 18.090 -22.630 1.00 86.19 728 LYS A O 1
ATOM 5761 N N . ASN A 1 729 ? 14.831 16.623 -21.684 1.00 90.06 729 ASN A N 1
ATOM 5762 C CA . ASN A 1 729 ? 14.606 15.787 -22.869 1.00 90.06 729 ASN A CA 1
ATOM 5763 C C . ASN A 1 729 ? 15.939 15.241 -23.428 1.00 90.06 729 ASN A C 1
ATOM 5765 O O . ASN A 1 729 ? 16.198 15.304 -24.627 1.00 90.06 729 ASN A O 1
ATOM 5769 N N . GLU A 1 730 ? 16.815 14.732 -22.553 1.00 92.06 730 GLU A N 1
ATOM 5770 C CA . GLU A 1 730 ? 18.150 14.242 -22.929 1.00 92.06 730 GLU A CA 1
ATOM 5771 C C . GLU A 1 730 ? 18.315 12.747 -22.601 1.00 92.06 730 GLU A C 1
ATOM 5773 O O . GLU A 1 730 ? 17.956 12.294 -21.509 1.00 92.06 730 GLU A O 1
ATOM 5778 N N . ILE A 1 731 ? 18.885 11.987 -23.541 1.00 94.94 731 ILE A N 1
ATOM 5779 C CA . ILE A 1 731 ? 19.311 10.591 -23.370 1.00 94.94 731 ILE A CA 1
ATOM 5780 C C . ILE A 1 731 ? 20.809 10.501 -23.661 1.00 94.94 731 ILE A C 1
ATOM 5782 O O . ILE A 1 731 ? 21.264 10.849 -24.747 1.00 94.94 731 ILE A O 1
ATOM 5786 N N . VAL A 1 732 ? 21.579 9.983 -22.709 1.00 95.75 732 VAL A N 1
ATOM 5787 C CA . VAL A 1 732 ? 23.020 9.746 -22.845 1.00 95.75 732 VAL A CA 1
ATOM 5788 C C . VAL A 1 732 ? 23.275 8.254 -22.710 1.00 95.75 732 VAL A C 1
ATOM 5790 O O . VAL A 1 732 ? 23.172 7.715 -21.617 1.00 95.75 732 VAL A O 1
ATOM 5793 N N . ILE A 1 733 ? 23.602 7.575 -23.802 1.00 96.19 733 ILE A N 1
ATOM 5794 C CA . ILE A 1 733 ? 23.965 6.157 -23.841 1.00 96.19 733 ILE A CA 1
ATOM 5795 C C . ILE A 1 733 ? 25.489 6.069 -23.763 1.00 96.19 733 ILE A C 1
ATOM 5797 O O . ILE A 1 733 ? 26.175 6.463 -24.702 1.00 96.19 733 ILE A O 1
ATOM 5801 N N . GLY A 1 734 ? 26.044 5.565 -22.659 1.00 94.62 734 GLY A N 1
ATOM 5802 C CA . GLY A 1 734 ? 27.497 5.417 -22.533 1.00 94.62 734 GLY A CA 1
ATOM 5803 C C . GLY A 1 734 ? 28.068 4.409 -23.534 1.00 94.62 734 GLY A C 1
ATOM 5804 O O . GLY A 1 734 ? 29.013 4.721 -24.255 1.00 94.62 734 GLY A O 1
ATOM 5805 N N . GLU A 1 735 ? 27.462 3.225 -23.615 1.00 96.44 735 GLU A N 1
ATOM 5806 C CA . GLU A 1 735 ? 27.839 2.177 -24.565 1.00 96.44 735 GLU A CA 1
ATOM 5807 C C . GLU A 1 735 ? 26.602 1.429 -25.073 1.00 96.44 735 GLU A C 1
ATOM 5809 O O . GLU A 1 735 ? 25.742 1.046 -24.279 1.00 96.44 735 GLU A O 1
ATOM 5814 N N . PHE A 1 736 ? 26.544 1.197 -26.382 1.00 96.69 736 PHE A N 1
ATOM 5815 C CA . PHE A 1 736 ? 25.659 0.245 -27.046 1.00 96.69 736 PHE A CA 1
ATOM 5816 C C . PHE A 1 736 ? 26.527 -0.819 -27.718 1.00 96.69 736 PHE A C 1
ATOM 5818 O O . PHE A 1 736 ? 27.372 -0.480 -28.547 1.00 96.69 736 PHE A O 1
ATOM 5825 N N . ALA A 1 737 ? 26.313 -2.087 -27.380 1.00 96.69 737 ALA A N 1
ATOM 5826 C CA . ALA A 1 737 ? 27.076 -3.208 -27.912 1.00 96.69 737 ALA A CA 1
ATOM 5827 C C . ALA A 1 737 ? 26.155 -4.357 -28.332 1.00 96.69 737 ALA A C 1
ATOM 5829 O O . ALA A 1 737 ? 25.265 -4.757 -27.580 1.00 96.69 737 ALA A O 1
ATOM 5830 N N . THR A 1 738 ? 26.381 -4.919 -29.514 1.00 96.75 738 THR A N 1
ATOM 5831 C CA . THR A 1 738 ? 25.669 -6.101 -30.003 1.00 96.75 738 THR A CA 1
ATOM 5832 C C . THR A 1 738 ? 26.538 -6.895 -30.968 1.00 96.75 738 THR A C 1
ATOM 5834 O O . THR A 1 738 ? 27.349 -6.323 -31.695 1.00 96.75 738 THR A O 1
ATOM 5837 N N . GLU A 1 739 ? 26.373 -8.215 -30.982 1.00 95.50 739 GLU A N 1
ATOM 5838 C CA . GLU A 1 739 ? 27.216 -9.109 -31.770 1.00 95.50 739 GLU A CA 1
ATOM 5839 C C . GLU A 1 739 ? 26.427 -10.249 -32.412 1.00 95.50 739 GLU A C 1
ATOM 5841 O O . GLU A 1 739 ? 25.362 -10.638 -31.923 1.00 95.50 739 GLU A O 1
ATOM 5846 N N . ASN A 1 740 ? 26.976 -10.803 -33.496 1.00 95.25 740 ASN A N 1
ATOM 5847 C CA . ASN A 1 740 ? 26.481 -12.009 -34.166 1.00 95.25 740 ASN A CA 1
ATOM 5848 C C . ASN A 1 740 ? 25.019 -11.917 -34.650 1.00 95.25 740 ASN A C 1
ATOM 5850 O O . ASN A 1 740 ? 24.346 -12.940 -34.798 1.00 95.25 740 ASN A O 1
ATOM 5854 N N . GLY A 1 741 ? 24.509 -10.703 -34.876 1.00 95.56 741 GLY A N 1
ATOM 5855 C CA . GLY A 1 741 ? 23.143 -10.485 -35.339 1.00 95.56 741 GLY A CA 1
ATOM 5856 C C . GLY A 1 741 ? 22.959 -10.816 -36.820 1.00 95.56 741 GLY A C 1
ATOM 5857 O O . GLY A 1 741 ? 23.905 -10.784 -37.609 1.00 95.56 741 GLY A O 1
ATOM 5858 N N . SER A 1 742 ? 21.722 -11.110 -37.212 1.00 95.69 742 SER A N 1
ATOM 5859 C CA . SER A 1 742 ? 21.338 -11.284 -38.613 1.00 95.69 742 SER A CA 1
ATOM 5860 C C . SER A 1 742 ? 20.115 -10.449 -38.970 1.00 95.69 742 SER A C 1
ATOM 5862 O O . SER A 1 742 ? 19.179 -10.334 -38.177 1.00 95.69 742 SER A O 1
ATOM 5864 N N . VAL A 1 743 ? 20.145 -9.847 -40.158 1.00 95.12 743 VAL A N 1
ATOM 5865 C CA . VAL A 1 743 ? 19.087 -8.976 -40.679 1.00 95.12 743 VAL A CA 1
ATOM 5866 C C . VAL A 1 743 ? 18.711 -9.426 -42.089 1.00 95.12 743 VAL A C 1
ATOM 5868 O O . VAL A 1 743 ? 19.589 -9.659 -42.921 1.00 95.12 743 VAL A O 1
ATOM 5871 N N . LEU A 1 744 ? 17.413 -9.510 -42.376 1.00 93.44 744 LEU A N 1
ATOM 5872 C CA . LEU A 1 744 ? 16.877 -9.719 -43.720 1.00 93.44 744 LEU A CA 1
ATOM 5873 C C . LEU A 1 744 ? 16.172 -8.448 -44.190 1.00 93.44 744 LEU A C 1
ATOM 5875 O O . LEU A 1 744 ? 15.122 -8.064 -43.667 1.00 93.44 744 LEU A O 1
ATOM 5879 N N . VAL A 1 745 ? 16.730 -7.829 -45.225 1.00 93.00 745 VAL A N 1
ATOM 5880 C CA . VAL A 1 745 ? 16.105 -6.700 -45.910 1.00 93.00 745 VAL A CA 1
ATOM 5881 C C . VAL A 1 745 ? 15.621 -7.183 -47.263 1.00 93.00 745 VAL A C 1
ATOM 5883 O O . VAL A 1 745 ? 16.412 -7.642 -48.084 1.00 93.00 745 VAL A O 1
ATOM 5886 N N . ARG A 1 746 ? 14.313 -7.075 -47.492 1.00 90.62 746 ARG A N 1
ATOM 5887 C CA . ARG A 1 746 ? 13.667 -7.491 -48.733 1.00 90.62 746 ARG A CA 1
ATOM 5888 C C . ARG A 1 746 ? 12.986 -6.301 -49.387 1.00 90.62 746 ARG A C 1
ATOM 5890 O O . ARG A 1 746 ? 12.118 -5.678 -48.773 1.00 90.62 746 ARG A O 1
ATOM 5897 N N . ARG A 1 747 ? 13.345 -6.014 -50.637 1.00 91.38 747 ARG A N 1
ATOM 5898 C CA . ARG A 1 747 ? 12.630 -5.067 -51.495 1.00 91.38 747 ARG A CA 1
ATOM 5899 C C . ARG A 1 747 ? 11.703 -5.851 -52.419 1.00 91.38 747 ARG A C 1
ATOM 5901 O O . ARG A 1 747 ? 12.152 -6.621 -53.260 1.00 91.38 747 ARG A O 1
ATOM 5908 N N . LEU A 1 748 ? 10.402 -5.696 -52.212 1.00 86.69 748 LEU A N 1
ATOM 5909 C CA . LEU A 1 748 ? 9.350 -6.427 -52.915 1.00 86.69 748 LEU A CA 1
ATOM 5910 C C . LEU A 1 748 ? 9.166 -5.900 -54.348 1.00 86.69 748 LEU A C 1
ATOM 5912 O O . LEU A 1 748 ? 9.575 -4.785 -54.665 1.00 86.69 748 LEU A O 1
ATOM 5916 N N . LYS A 1 749 ? 8.471 -6.662 -55.208 1.00 85.06 749 LYS A N 1
ATOM 5917 C CA . LYS A 1 749 ? 8.177 -6.283 -56.612 1.00 85.06 749 LYS A CA 1
ATOM 5918 C C . LYS A 1 749 ? 7.475 -4.928 -56.776 1.00 85.06 749 LYS A C 1
ATOM 5920 O O . LYS A 1 749 ? 7.617 -4.289 -57.811 1.00 85.06 749 LYS A O 1
ATOM 5925 N N . ASN A 1 750 ? 6.715 -4.485 -55.770 1.00 83.62 750 ASN A N 1
ATOM 5926 C CA . ASN A 1 750 ? 6.064 -3.167 -55.748 1.00 83.62 750 ASN A CA 1
ATOM 5927 C C . ASN A 1 750 ? 7.035 -2.017 -55.393 1.00 83.62 750 ASN A C 1
ATOM 5929 O O . ASN A 1 750 ? 6.619 -0.864 -55.329 1.00 83.62 750 ASN A O 1
ATOM 5933 N N . GLY A 1 751 ? 8.311 -2.324 -55.144 1.00 82.25 751 GLY A N 1
ATOM 5934 C CA . GLY A 1 751 ? 9.341 -1.381 -54.723 1.00 82.25 751 GLY A CA 1
ATOM 5935 C C . GLY A 1 751 ? 9.393 -1.115 -53.217 1.00 82.25 751 GLY A C 1
ATOM 5936 O O . GLY A 1 751 ? 10.309 -0.418 -52.781 1.00 82.25 751 GLY A O 1
ATOM 5937 N N . GLU A 1 752 ? 8.461 -1.660 -52.431 1.00 85.56 752 GLU A N 1
ATOM 5938 C CA . GLU A 1 752 ? 8.391 -1.486 -50.980 1.00 85.56 752 GLU A CA 1
ATOM 5939 C C . GLU A 1 752 ? 9.454 -2.327 -50.263 1.00 85.56 752 GLU A C 1
ATOM 5941 O O . GLU A 1 752 ? 9.726 -3.467 -50.639 1.00 85.56 752 GLU A O 1
ATOM 5946 N N . ILE A 1 753 ? 10.047 -1.780 -49.203 1.00 86.44 753 ILE A N 1
ATOM 5947 C CA . ILE A 1 753 ? 10.999 -2.499 -48.352 1.00 86.44 753 ILE A CA 1
ATOM 5948 C C . ILE A 1 753 ? 10.249 -3.068 -47.147 1.00 86.44 753 ILE A C 1
ATOM 5950 O O . ILE A 1 753 ? 9.544 -2.336 -46.452 1.00 86.44 753 ILE A O 1
ATOM 5954 N N . ASN A 1 754 ? 10.437 -4.356 -46.856 1.00 84.62 754 ASN A N 1
ATOM 5955 C CA . ASN A 1 754 ? 9.745 -5.069 -45.779 1.00 84.62 754 ASN A CA 1
ATOM 5956 C C . ASN A 1 754 ? 9.873 -4.384 -44.402 1.00 84.62 754 ASN A C 1
ATOM 5958 O O . ASN A 1 754 ? 8.907 -4.395 -43.635 1.00 84.62 754 ASN A O 1
ATOM 5962 N N . LEU A 1 755 ? 11.023 -3.759 -44.120 1.00 85.44 755 LEU A N 1
ATOM 5963 C CA . LEU A 1 755 ? 11.308 -3.031 -42.876 1.00 85.44 755 LEU A CA 1
ATOM 5964 C C . LEU A 1 755 ? 10.651 -1.643 -42.783 1.00 85.44 755 LEU A C 1
ATOM 5966 O O . LEU A 1 755 ? 10.591 -1.075 -41.695 1.00 85.44 755 LEU A O 1
ATOM 5970 N N . LEU A 1 756 ? 10.153 -1.082 -43.890 1.00 83.81 756 LEU A N 1
ATOM 5971 C CA . LEU A 1 756 ? 9.465 0.216 -43.887 1.00 83.81 756 LEU A CA 1
ATOM 5972 C C . LEU A 1 756 ? 7.972 0.096 -43.536 1.00 83.81 756 LEU A C 1
ATOM 5974 O O . LEU A 1 756 ? 7.344 1.100 -43.213 1.00 83.81 756 LEU A O 1
ATOM 5978 N N . SER A 1 757 ? 7.417 -1.121 -43.521 1.00 79.56 757 SER A N 1
ATOM 5979 C CA . SER A 1 757 ? 6.029 -1.417 -43.133 1.00 79.56 757 SER A CA 1
ATOM 5980 C C . SER A 1 757 ? 5.930 -2.277 -41.870 1.00 79.56 757 SER A C 1
ATOM 5982 O O . SER A 1 757 ? 5.186 -3.254 -41.805 1.00 79.56 757 SER A O 1
ATOM 5984 N N . LEU A 1 758 ? 6.698 -1.914 -40.838 1.00 83.50 758 LEU A N 1
ATOM 5985 C CA . LEU A 1 758 ? 6.638 -2.543 -39.507 1.00 83.50 758 LEU A CA 1
ATOM 5986 C C . LEU A 1 758 ? 5.566 -1.931 -38.588 1.00 83.50 758 LEU A C 1
ATOM 5988 O O . LEU A 1 758 ? 5.255 -2.496 -37.538 1.00 83.50 758 LEU A O 1
ATOM 5992 N N . LEU A 1 759 ? 4.991 -0.795 -38.987 1.00 82.00 759 LEU A N 1
ATOM 5993 C CA . LEU A 1 759 ? 3.923 -0.089 -38.282 1.00 82.00 759 LEU A CA 1
ATOM 5994 C C . LEU A 1 759 ? 2.669 0.000 -39.168 1.00 82.00 759 LEU A C 1
ATOM 5996 O O . LEU A 1 759 ? 2.802 0.066 -40.393 1.00 82.00 759 LEU A O 1
ATOM 6000 N N . PRO A 1 760 ? 1.455 0.032 -38.584 1.00 72.88 760 PRO A N 1
ATOM 6001 C CA . PRO A 1 760 ? 0.227 0.261 -39.342 1.00 72.88 760 PRO A CA 1
ATOM 6002 C C . PRO A 1 760 ? 0.292 1.596 -40.110 1.00 72.88 760 PRO A C 1
ATOM 6004 O O . PRO A 1 760 ? 0.727 2.592 -39.524 1.00 72.88 760 PRO A O 1
ATOM 6007 N N . PRO A 1 761 ? -0.155 1.673 -41.382 1.00 65.19 761 PRO A N 1
ATOM 6008 C CA . PRO A 1 761 ? -0.285 2.953 -42.075 1.00 65.19 761 PRO A CA 1
ATOM 6009 C C . PRO A 1 761 ? -1.208 3.873 -41.266 1.00 65.19 761 PRO A C 1
ATOM 6011 O O . PRO A 1 761 ? -2.214 3.413 -40.724 1.00 65.19 761 PRO A O 1
ATOM 6014 N N . ALA A 1 762 ? -0.867 5.161 -41.161 1.00 52.41 762 ALA A N 1
ATOM 6015 C CA . ALA A 1 762 ? -1.647 6.153 -40.420 1.00 52.41 762 ALA A CA 1
ATOM 6016 C C . ALA A 1 762 ? -3.065 6.271 -41.018 1.00 52.41 762 ALA A C 1
ATOM 6018 O O . ALA A 1 762 ? -3.309 7.027 -41.954 1.00 52.41 762 ALA A O 1
ATOM 6019 N N . GLY A 1 763 ? -3.993 5.452 -40.520 1.00 49.31 763 GLY A N 1
ATOM 6020 C CA . GLY A 1 763 ? -5.227 5.117 -41.223 1.00 49.31 763 GLY A CA 1
ATOM 6021 C C . GLY A 1 763 ? -6.382 4.787 -40.288 1.00 49.31 763 GLY A C 1
ATOM 6022 O O . GLY A 1 763 ? -6.968 3.713 -40.367 1.00 49.31 763 GLY A O 1
ATOM 6023 N N . ARG A 1 764 ? -6.755 5.744 -39.436 1.00 34.59 764 ARG A N 1
ATOM 6024 C CA . ARG A 1 764 ? -8.147 5.947 -39.012 1.00 34.59 764 ARG A CA 1
ATOM 6025 C C . ARG A 1 764 ? -8.378 7.449 -38.893 1.00 34.59 764 ARG A C 1
ATOM 6027 O O . ARG A 1 764 ? -7.763 8.102 -38.056 1.00 34.59 764 ARG A O 1
ATOM 6034 N N . LYS A 1 765 ? -9.266 7.987 -39.740 1.00 41.53 765 LYS A N 1
ATOM 6035 C CA . LYS A 1 765 ? -9.934 9.271 -39.500 1.00 41.53 765 LYS A CA 1
ATOM 6036 C C . LYS A 1 765 ? -10.652 9.155 -38.156 1.00 41.53 765 LYS A C 1
ATOM 6038 O O . LYS A 1 765 ? -11.751 8.617 -38.087 1.00 41.53 765 LYS A O 1
ATOM 6043 N N . VAL A 1 766 ? -9.999 9.605 -37.095 1.00 35.84 766 VAL A N 1
ATOM 6044 C CA . VAL A 1 766 ? -10.701 10.135 -35.933 1.00 35.84 766 VAL A CA 1
ATOM 6045 C C . VAL A 1 766 ? -11.283 11.457 -36.419 1.00 35.84 766 VAL A C 1
ATOM 6047 O O . VAL A 1 766 ? -10.559 12.257 -37.018 1.00 35.84 766 VAL A O 1
ATOM 6050 N N . GLU A 1 767 ? -12.596 11.634 -36.273 1.00 38.12 767 GLU A N 1
ATOM 6051 C CA . GLU A 1 767 ? -13.239 12.932 -36.463 1.00 38.12 767 GLU A CA 1
ATOM 6052 C C . GLU A 1 767 ? -12.391 13.997 -35.780 1.00 38.12 767 GLU A C 1
ATOM 6054 O O . GLU A 1 767 ? -12.023 13.863 -34.615 1.00 38.12 767 GLU A O 1
ATOM 6059 N N . LYS A 1 768 ? -12.024 15.010 -36.560 1.00 35.22 768 LYS A N 1
ATOM 6060 C CA . LYS A 1 768 ? -11.265 16.169 -36.114 1.00 35.22 768 LYS A CA 1
ATOM 6061 C C . LYS A 1 768 ? -12.035 16.784 -34.936 1.00 35.22 768 LYS A C 1
ATOM 6063 O O . LYS A 1 768 ? -13.125 17.300 -35.179 1.00 35.22 768 LYS A O 1
ATOM 6068 N N . PRO A 1 769 ? -11.535 16.729 -33.688 1.00 36.31 769 PRO A N 1
ATOM 6069 C CA . PRO A 1 769 ? -12.111 17.537 -32.632 1.00 36.31 769 PRO A CA 1
ATOM 6070 C C . PRO A 1 769 ? -11.823 18.995 -32.988 1.00 36.31 769 PRO A C 1
ATOM 6072 O O . PRO A 1 769 ? -10.715 19.322 -33.427 1.00 36.31 769 PRO A O 1
ATOM 6075 N N . GLU A 1 770 ? -12.841 19.834 -32.844 1.00 39.59 770 GLU A N 1
ATOM 6076 C CA . GLU A 1 770 ? -12.759 21.284 -32.976 1.00 39.59 770 GLU A CA 1
ATOM 6077 C C . GLU A 1 770 ? -11.555 21.862 -32.220 1.00 39.59 770 GLU A C 1
ATOM 6079 O O . GLU A 1 770 ? -11.141 21.346 -31.178 1.00 39.59 770 GLU A O 1
ATOM 6084 N N . GLU A 1 771 ? -11.003 22.924 -32.811 1.00 45.00 771 GLU A N 1
ATOM 6085 C CA . GLU A 1 771 ? -9.930 23.797 -32.332 1.00 45.00 771 GLU A CA 1
ATOM 6086 C C . GLU A 1 771 ? -9.488 23.571 -30.879 1.00 45.00 771 GLU A C 1
ATOM 6088 O O . GLU A 1 771 ? -10.046 24.102 -29.919 1.00 45.00 771 GLU A O 1
ATOM 6093 N N . LYS A 1 772 ? -8.377 22.849 -30.728 1.00 34.03 772 LYS A N 1
ATOM 6094 C CA . LYS A 1 772 ? -7.465 23.041 -29.605 1.00 34.03 772 LYS A CA 1
ATOM 6095 C C . LYS A 1 772 ? -6.097 23.393 -30.160 1.00 34.03 772 LYS A C 1
ATOM 6097 O O . LYS A 1 772 ? -5.593 22.706 -31.044 1.00 34.03 772 LYS A O 1
ATOM 6102 N N . GLN A 1 773 ? -5.584 24.502 -29.633 1.00 33.91 773 GLN A N 1
ATOM 6103 C CA . GLN A 1 773 ? -4.258 25.087 -29.817 1.00 33.91 773 GLN A CA 1
ATOM 6104 C C . GLN A 1 773 ? -3.201 24.062 -30.239 1.00 33.91 773 GLN A C 1
ATOM 6106 O O . GLN A 1 773 ? -3.085 23.005 -29.614 1.00 33.91 773 GLN A O 1
ATOM 6111 N N . GLU A 1 774 ? -2.412 24.417 -31.260 1.00 34.31 774 GLU A N 1
ATOM 6112 C CA . GLU A 1 774 ? -1.144 23.750 -31.561 1.00 34.31 774 GLU A CA 1
ATOM 6113 C C . GLU A 1 774 ? -0.417 23.451 -30.242 1.00 34.31 774 GLU A C 1
ATOM 6115 O O . GLU A 1 774 ? -0.195 24.376 -29.449 1.00 34.31 774 GLU A O 1
ATOM 6120 N N . PRO A 1 775 ? -0.072 22.182 -29.954 1.00 35.34 775 PRO A N 1
ATOM 6121 C CA . PRO A 1 775 ? 0.800 21.892 -28.835 1.00 35.34 775 PRO A CA 1
ATOM 6122 C C . PRO A 1 775 ? 2.074 22.696 -29.070 1.00 35.34 775 PRO A C 1
ATOM 6124 O O . PRO A 1 775 ? 2.722 22.515 -30.103 1.00 35.34 775 PRO A O 1
ATOM 6127 N N . GLN A 1 776 ? 2.417 23.597 -28.144 1.00 37.31 776 GLN A N 1
ATOM 6128 C CA . GLN A 1 776 ? 3.737 24.222 -28.124 1.00 37.31 776 GLN A CA 1
ATOM 6129 C C . GLN A 1 776 ? 4.763 23.107 -28.333 1.00 37.31 776 GLN A C 1
ATOM 6131 O O . GLN A 1 776 ? 4.793 22.153 -27.552 1.00 37.31 776 GLN A O 1
ATOM 6136 N N . ALA A 1 777 ? 5.529 23.185 -29.423 1.00 43.53 777 ALA A N 1
ATOM 6137 C CA . ALA A 1 777 ? 6.547 22.202 -29.747 1.00 43.53 777 ALA A CA 1
ATOM 6138 C C . ALA A 1 777 ? 7.533 22.143 -28.573 1.00 43.53 777 ALA A C 1
ATOM 6140 O O . ALA A 1 777 ? 8.348 23.045 -28.388 1.00 43.53 777 ALA A O 1
ATOM 6141 N N . GLY A 1 778 ? 7.397 21.122 -27.724 1.00 52.44 778 GLY A N 1
ATOM 6142 C CA . GLY A 1 778 ? 8.323 20.886 -26.625 1.00 52.44 778 GLY A CA 1
ATOM 6143 C C . GLY A 1 778 ? 9.737 20.712 -27.174 1.00 52.44 778 GLY A C 1
ATOM 6144 O O . GLY A 1 778 ? 9.907 20.244 -28.301 1.00 52.44 778 GLY A O 1
ATOM 6145 N N . ASN A 1 779 ? 10.746 21.099 -26.389 1.00 63.09 779 ASN A N 1
ATOM 6146 C CA . ASN A 1 779 ? 12.148 20.989 -26.796 1.00 63.09 779 ASN A CA 1
ATOM 6147 C C . ASN A 1 779 ? 12.447 19.594 -27.383 1.00 63.09 779 ASN A C 1
ATOM 6149 O O . ASN A 1 779 ? 12.076 18.594 -26.756 1.00 63.09 779 ASN A O 1
ATOM 6153 N N . PRO A 1 780 ? 13.106 19.506 -28.553 1.00 80.31 780 PRO A N 1
ATOM 6154 C CA . PRO A 1 780 ? 13.402 18.232 -29.194 1.00 80.31 780 PRO A CA 1
ATOM 6155 C C . PRO A 1 780 ? 14.327 17.387 -28.316 1.00 80.31 780 PRO A C 1
ATOM 6157 O O . PRO A 1 780 ? 15.184 17.914 -27.605 1.00 80.31 780 PRO A O 1
ATOM 6160 N N . TRP A 1 781 ? 14.153 16.066 -28.371 1.00 89.38 781 TRP A N 1
ATOM 6161 C CA . TRP A 1 781 ? 14.999 15.145 -27.621 1.00 89.38 781 TRP A CA 1
ATOM 6162 C C . TRP A 1 781 ? 16.435 15.143 -28.156 1.00 89.38 781 TRP A C 1
ATOM 6164 O O . TRP A 1 781 ? 16.660 14.955 -29.353 1.00 89.38 781 TRP A O 1
ATOM 6174 N N . VAL A 1 782 ? 17.406 15.294 -27.256 1.00 91.31 782 VAL A N 1
ATOM 6175 C CA . VAL A 1 782 ? 18.836 15.168 -27.563 1.00 91.31 782 VAL A CA 1
ATOM 6176 C C . VAL A 1 782 ? 19.312 13.776 -27.157 1.00 91.31 782 VAL A C 1
ATOM 6178 O O . VAL A 1 782 ? 19.185 13.388 -25.998 1.00 91.31 782 VAL A O 1
ATOM 6181 N N . VAL A 1 783 ? 19.872 13.018 -28.100 1.00 93.69 783 VAL A N 1
ATOM 6182 C CA . VAL A 1 783 ? 20.410 11.671 -27.876 1.00 93.69 783 VAL A CA 1
ATOM 6183 C C . VAL A 1 783 ? 21.906 11.679 -28.156 1.00 93.69 783 VAL A C 1
ATOM 6185 O O . VAL A 1 783 ? 22.332 12.056 -29.245 1.00 93.69 783 VAL A O 1
ATOM 6188 N N . LYS A 1 784 ? 22.696 11.240 -27.176 1.00 94.75 784 LYS A N 1
ATOM 6189 C CA . LYS A 1 784 ? 24.156 11.113 -27.251 1.00 94.75 784 LYS A CA 1
ATOM 6190 C C . LYS A 1 784 ? 24.554 9.660 -27.035 1.00 94.75 784 LYS A C 1
ATOM 6192 O O . LYS A 1 784 ? 24.086 9.038 -26.087 1.00 94.75 784 LYS A O 1
ATOM 6197 N N . VAL A 1 785 ? 25.431 9.127 -27.876 1.00 95.94 785 VAL A N 1
ATOM 6198 C CA . VAL A 1 785 ? 25.978 7.768 -27.785 1.00 95.94 785 VAL A CA 1
ATOM 6199 C C . VAL A 1 785 ? 27.497 7.861 -27.683 1.00 95.94 785 VAL A C 1
ATOM 6201 O O . VAL A 1 785 ? 28.164 8.248 -28.641 1.00 95.94 785 VAL A O 1
ATOM 6204 N N . GLY A 1 786 ? 28.044 7.513 -26.517 1.00 95.06 786 GLY A N 1
ATOM 6205 C CA . GLY A 1 786 ? 29.481 7.547 -26.245 1.00 95.06 786 GLY A CA 1
ATOM 6206 C C . GLY A 1 786 ? 30.240 6.528 -27.089 1.00 95.06 786 GLY A C 1
ATOM 6207 O O . GLY A 1 786 ? 31.128 6.904 -27.847 1.00 95.06 786 GLY A O 1
ATOM 6208 N N . ARG A 1 787 ? 29.848 5.251 -27.006 1.00 96.94 787 ARG A N 1
ATOM 6209 C CA . ARG A 1 787 ? 30.409 4.151 -27.801 1.00 96.94 787 ARG A CA 1
ATOM 6210 C C . ARG A 1 787 ? 29.305 3.310 -28.442 1.00 96.94 787 ARG A C 1
ATOM 6212 O O . ARG A 1 787 ? 28.416 2.823 -27.753 1.00 96.94 787 ARG A O 1
ATOM 6219 N N . LEU A 1 788 ? 29.396 3.099 -29.749 1.00 96.50 788 LEU A N 1
ATOM 6220 C CA . LEU A 1 788 ? 28.582 2.165 -30.527 1.00 96.50 788 LEU A CA 1
ATOM 6221 C C . LEU A 1 788 ? 29.482 1.016 -30.992 1.00 96.50 788 LEU A C 1
ATOM 6223 O O . LEU A 1 788 ? 30.528 1.274 -31.581 1.00 96.50 788 LEU A O 1
ATOM 6227 N N . ALA A 1 789 ? 29.089 -0.229 -30.742 1.00 96.56 789 ALA A N 1
ATOM 6228 C CA . ALA A 1 789 ? 29.783 -1.426 -31.201 1.00 96.56 789 ALA A CA 1
ATOM 6229 C C . ALA A 1 789 ? 28.775 -2.446 -31.750 1.00 96.56 789 ALA A C 1
ATOM 6231 O O . ALA A 1 789 ? 27.947 -2.985 -31.021 1.00 96.56 789 ALA A O 1
ATOM 6232 N N . ILE A 1 790 ? 28.849 -2.709 -33.045 1.00 96.38 790 ILE A N 1
ATOM 6233 C CA . ILE A 1 790 ? 28.121 -3.776 -33.732 1.00 96.38 790 ILE A CA 1
ATOM 6234 C C . ILE A 1 790 ? 29.198 -4.681 -34.317 1.00 96.38 790 ILE A C 1
ATOM 6236 O O . ILE A 1 790 ? 30.047 -4.169 -35.042 1.00 96.38 790 ILE A O 1
ATOM 6240 N N . ASP A 1 791 ? 29.219 -5.970 -33.984 1.00 95.19 791 ASP A N 1
ATOM 6241 C CA . ASP A 1 791 ? 30.284 -6.886 -34.424 1.00 95.19 791 ASP A CA 1
ATOM 6242 C C . ASP A 1 791 ? 29.738 -8.191 -35.019 1.00 95.19 791 ASP A C 1
ATOM 6244 O O . ASP A 1 791 ? 28.731 -8.729 -34.561 1.00 95.19 791 ASP A O 1
ATOM 6248 N N . GLN A 1 792 ? 30.413 -8.719 -36.039 1.00 94.75 792 GLN A N 1
ATOM 6249 C CA . GLN A 1 792 ? 30.068 -9.986 -36.699 1.00 94.75 792 GLN A CA 1
ATOM 6250 C C . GLN A 1 792 ? 28.613 -10.078 -37.203 1.00 94.75 792 GLN A C 1
ATOM 6252 O O . GLN A 1 792 ? 28.004 -11.151 -37.192 1.00 94.75 792 GLN A O 1
ATOM 6257 N N . TYR A 1 793 ? 28.029 -8.963 -37.656 1.00 96.56 793 TYR A N 1
ATOM 6258 C CA . TYR A 1 793 ? 26.668 -8.969 -38.197 1.00 96.56 793 TYR A CA 1
ATOM 6259 C C . TYR A 1 793 ? 26.611 -9.552 -39.614 1.00 96.56 793 TYR A C 1
ATOM 6261 O O . TYR A 1 793 ? 27.549 -9.420 -40.406 1.00 96.56 793 TYR A O 1
ATOM 6269 N N . ARG A 1 794 ? 25.474 -10.173 -39.940 1.00 95.94 794 ARG A N 1
ATOM 6270 C CA . ARG A 1 794 ? 25.140 -10.681 -41.276 1.00 95.94 794 ARG A CA 1
ATOM 6271 C C . ARG A 1 794 ? 23.892 -9.985 -41.812 1.00 95.94 794 ARG A C 1
ATOM 6273 O O . ARG A 1 794 ? 22.864 -9.956 -41.143 1.00 95.94 794 ARG A O 1
ATOM 6280 N N . LEU A 1 795 ? 23.953 -9.450 -43.024 1.00 95.00 795 LEU A N 1
ATOM 6281 C CA . LEU A 1 795 ? 22.811 -8.842 -43.706 1.00 95.00 795 LEU A CA 1
ATOM 6282 C C . LEU A 1 795 ? 22.563 -9.577 -45.024 1.00 95.00 795 LEU A C 1
ATOM 6284 O O . LEU A 1 795 ? 23.444 -9.643 -45.879 1.00 95.00 795 LEU A O 1
ATOM 6288 N N . LYS A 1 796 ? 21.348 -10.100 -45.191 1.00 93.88 796 LYS A N 1
ATOM 6289 C CA . LYS A 1 796 ? 20.852 -10.625 -46.464 1.00 93.88 796 LYS A CA 1
ATOM 6290 C C . LYS A 1 796 ? 19.994 -9.550 -47.124 1.00 93.88 796 LYS A C 1
ATOM 6292 O O . LYS A 1 796 ? 18.935 -9.201 -46.602 1.00 93.88 796 LYS A O 1
ATOM 6297 N N . TRP A 1 797 ? 20.467 -9.024 -48.248 1.00 92.50 797 TRP A N 1
ATOM 6298 C CA . TRP A 1 797 ? 19.723 -8.103 -49.102 1.00 92.50 797 TRP A CA 1
ATOM 6299 C C . TRP A 1 797 ? 19.068 -8.894 -50.237 1.00 92.50 797 TRP A C 1
ATOM 6301 O O . TRP A 1 797 ? 19.774 -9.535 -51.010 1.00 92.50 797 TRP A O 1
ATOM 6311 N N . ASP A 1 798 ? 17.738 -8.875 -50.309 1.00 91.31 798 ASP A N 1
ATOM 6312 C CA . ASP A 1 798 ? 16.918 -9.587 -51.300 1.00 91.31 798 ASP A CA 1
ATOM 6313 C C . ASP A 1 798 ? 16.079 -8.572 -52.092 1.00 91.31 798 ASP A C 1
ATOM 6315 O O . ASP A 1 798 ? 15.055 -8.083 -51.608 1.00 91.31 798 ASP A O 1
ATOM 6319 N N . ASP A 1 799 ? 16.526 -8.206 -53.293 1.00 90.62 799 ASP A N 1
ATOM 6320 C CA . ASP A 1 799 ? 15.828 -7.260 -54.167 1.00 90.62 799 ASP A CA 1
ATOM 6321 C C . ASP A 1 799 ? 15.084 -7.997 -55.281 1.00 90.62 799 ASP A C 1
ATOM 6323 O O . ASP A 1 799 ? 15.683 -8.605 -56.168 1.00 90.62 799 ASP A O 1
ATOM 6327 N N . GLN A 1 800 ? 13.756 -7.924 -55.236 1.00 88.94 800 GLN A N 1
ATOM 6328 C CA . GLN A 1 800 ? 12.848 -8.583 -56.172 1.00 88.94 800 GLN A CA 1
ATOM 6329 C C . GLN A 1 800 ? 12.316 -7.627 -57.250 1.00 88.94 800 GLN A C 1
ATOM 6331 O O . GLN A 1 800 ? 11.422 -8.008 -58.005 1.00 88.94 800 GLN A O 1
ATOM 6336 N N . VAL A 1 801 ? 12.801 -6.379 -57.293 1.00 88.56 801 VAL A N 1
ATOM 6337 C CA . VAL A 1 801 ? 12.404 -5.383 -58.300 1.00 88.56 801 VAL A CA 1
ATOM 6338 C C . VAL A 1 801 ? 13.035 -5.636 -59.674 1.00 88.56 801 VAL A C 1
ATOM 6340 O O . VAL A 1 801 ? 12.307 -5.503 -60.660 1.00 88.56 801 VAL A O 1
ATOM 6343 N N . PRO A 1 802 ? 14.336 -5.973 -59.799 1.00 85.75 802 PRO A N 1
ATOM 6344 C CA . PRO A 1 802 ? 14.909 -6.317 -61.097 1.00 85.75 802 PRO A CA 1
ATOM 6345 C C . PRO A 1 802 ? 14.247 -7.569 -61.698 1.00 85.75 802 PRO A C 1
ATOM 6347 O O . PRO A 1 802 ? 13.639 -8.373 -60.989 1.00 85.75 802 PRO A O 1
ATOM 6350 N N . SER A 1 803 ? 14.365 -7.740 -63.019 1.00 79.88 803 SER A N 1
ATOM 6351 C CA . SER A 1 803 ? 13.775 -8.877 -63.748 1.00 79.88 803 SER A CA 1
ATOM 6352 C C . SER A 1 803 ? 14.270 -10.238 -63.237 1.00 79.88 803 SER A C 1
ATOM 6354 O O . SER A 1 803 ? 13.502 -11.201 -63.201 1.00 79.88 803 SER A O 1
ATOM 6356 N N . GLU A 1 804 ? 15.516 -10.291 -62.770 1.00 83.31 804 GLU A N 1
ATOM 6357 C CA . GLU A 1 804 ? 16.102 -11.398 -62.015 1.00 83.31 804 GLU A CA 1
ATOM 6358 C C . GLU A 1 804 ? 16.358 -10.943 -60.572 1.00 83.31 804 GLU A C 1
ATOM 6360 O O . GLU A 1 804 ? 16.972 -9.900 -60.351 1.00 83.31 804 GLU A O 1
ATOM 6365 N N . ALA A 1 805 ? 15.884 -11.707 -59.582 1.00 84.75 805 ALA A N 1
ATOM 6366 C CA . ALA A 1 805 ? 16.029 -11.327 -58.177 1.00 84.75 805 ALA A CA 1
ATOM 6367 C C . ALA A 1 805 ? 17.507 -11.287 -57.762 1.00 84.75 805 ALA A C 1
ATOM 6369 O O . ALA A 1 805 ? 18.261 -12.231 -58.008 1.00 84.75 805 ALA A O 1
ATOM 6370 N N . VAL A 1 806 ? 17.905 -10.203 -57.100 1.00 89.69 806 VAL A N 1
ATOM 6371 C CA . VAL A 1 806 ? 19.280 -9.979 -56.651 1.00 89.69 806 VAL A CA 1
ATOM 6372 C C . VAL A 1 806 ? 19.387 -10.324 -55.176 1.00 89.69 806 VAL A C 1
ATOM 6374 O O . VAL A 1 806 ? 18.699 -9.733 -54.345 1.00 89.69 806 VAL A O 1
ATOM 6377 N N . GLN A 1 807 ? 20.287 -11.248 -54.845 1.00 89.50 807 GLN A N 1
ATOM 6378 C CA . GLN A 1 807 ? 20.625 -11.577 -53.464 1.00 89.50 807 GLN A CA 1
ATOM 6379 C C . GLN A 1 807 ? 22.084 -11.237 -53.188 1.00 89.50 807 GLN A C 1
ATOM 6381 O O . GLN A 1 807 ? 22.974 -11.757 -53.855 1.00 89.50 807 GLN A O 1
ATOM 6386 N N . ILE A 1 808 ? 22.319 -10.374 -52.201 1.00 90.00 808 ILE A N 1
ATOM 6387 C CA . ILE A 1 808 ? 23.659 -9.973 -51.760 1.00 90.00 808 ILE A CA 1
ATOM 6388 C C . ILE A 1 808 ? 23.803 -10.342 -50.286 1.00 90.00 808 ILE A C 1
ATOM 6390 O O . ILE A 1 808 ? 22.937 -10.011 -49.467 1.00 90.00 808 ILE A O 1
ATOM 6394 N N . LEU A 1 809 ? 24.899 -11.024 -49.947 1.00 91.69 809 LEU A N 1
ATOM 6395 C CA . LEU A 1 809 ? 25.233 -11.377 -48.573 1.00 91.69 809 LEU A CA 1
ATOM 6396 C C . LEU A 1 809 ? 26.362 -10.481 -48.074 1.00 91.69 809 LEU A C 1
ATOM 6398 O O . LEU A 1 809 ? 27.475 -10.494 -48.594 1.00 91.69 809 LEU A O 1
ATOM 6402 N N . LEU A 1 810 ? 26.077 -9.712 -47.030 1.00 93.50 810 LEU A N 1
ATOM 6403 C CA . LEU A 1 810 ? 27.066 -8.908 -46.334 1.00 93.50 810 LEU A CA 1
ATOM 6404 C C . LEU A 1 810 ? 27.402 -9.617 -45.021 1.00 93.50 810 LEU A C 1
ATOM 6406 O O . LEU A 1 810 ? 26.532 -9.809 -44.172 1.00 93.50 810 LEU A O 1
ATOM 6410 N N . ASN A 1 811 ? 28.657 -10.025 -44.874 1.00 93.88 811 ASN A N 1
ATOM 6411 C CA . ASN A 1 811 ? 29.178 -10.767 -43.731 1.00 93.88 811 ASN A CA 1
ATOM 6412 C C . ASN A 1 811 ? 30.179 -9.918 -42.943 1.00 93.88 811 ASN A C 1
ATOM 6414 O O . ASN A 1 811 ? 30.670 -8.904 -43.439 1.00 93.88 811 ASN A O 1
ATOM 6418 N N . GLU A 1 812 ? 30.503 -10.362 -41.725 1.00 94.19 812 GLU A N 1
ATOM 6419 C CA . GLU A 1 812 ? 31.503 -9.721 -40.857 1.00 94.19 812 GLU A CA 1
ATOM 6420 C C . GLU A 1 812 ? 31.268 -8.206 -40.705 1.00 94.19 812 GLU A C 1
ATOM 6422 O O . GLU A 1 812 ? 32.213 -7.417 -40.675 1.00 94.19 812 GLU A O 1
ATOM 6427 N N . ILE A 1 813 ? 29.998 -7.780 -40.653 1.00 96.19 813 ILE A N 1
ATOM 6428 C CA . ILE A 1 813 ? 29.654 -6.364 -40.535 1.00 96.19 813 ILE A CA 1
ATOM 6429 C C . ILE A 1 813 ? 30.038 -5.901 -39.131 1.00 96.19 813 ILE A C 1
ATOM 6431 O O . ILE A 1 813 ? 29.431 -6.305 -38.136 1.00 96.19 813 ILE A O 1
ATOM 6435 N N . GLY A 1 814 ? 31.048 -5.041 -39.077 1.00 96.50 814 GLY A N 1
ATOM 6436 C CA . GLY A 1 814 ? 31.522 -4.355 -37.892 1.00 96.50 814 GLY A CA 1
ATOM 6437 C C . GLY A 1 814 ? 31.257 -2.856 -37.996 1.00 96.50 814 GLY A C 1
ATOM 6438 O O . GLY A 1 814 ? 31.771 -2.206 -38.902 1.00 96.50 814 GLY A O 1
ATOM 6439 N N . VAL A 1 815 ? 30.500 -2.283 -37.061 1.00 96.50 815 VAL A N 1
ATOM 6440 C CA . VAL A 1 815 ? 30.298 -0.831 -36.939 1.00 96.50 815 VAL A CA 1
ATOM 6441 C C . VAL A 1 815 ? 30.832 -0.372 -35.591 1.00 96.50 815 VAL A C 1
ATOM 6443 O O . VAL A 1 815 ? 30.393 -0.861 -34.551 1.00 96.50 815 VAL A O 1
ATOM 6446 N N . LYS A 1 816 ? 31.754 0.593 -35.590 1.00 96.75 816 LYS A N 1
ATOM 6447 C CA . LYS A 1 816 ? 32.206 1.270 -34.368 1.00 96.75 816 LYS A CA 1
ATOM 6448 C C . LYS A 1 816 ? 31.933 2.759 -34.475 1.00 96.75 816 LYS A C 1
ATOM 6450 O O . LYS A 1 816 ? 32.359 3.383 -35.443 1.00 96.75 816 LYS A O 1
ATOM 6455 N N . GLY A 1 817 ? 31.245 3.321 -33.491 1.00 95.25 817 GLY A N 1
ATOM 6456 C CA . GLY A 1 817 ? 30.973 4.753 -33.404 1.00 95.25 817 GLY A CA 1
ATOM 6457 C C . GLY A 1 817 ? 31.429 5.333 -32.072 1.00 95.25 817 GLY A C 1
ATOM 6458 O O . GLY A 1 817 ? 31.347 4.661 -31.046 1.00 95.25 817 GLY A O 1
ATOM 6459 N N . GLU A 1 818 ? 31.886 6.578 -32.089 1.00 95.44 818 GLU A N 1
ATOM 6460 C CA . GLU A 1 818 ? 32.331 7.320 -30.912 1.00 95.44 818 GLU A CA 1
ATOM 6461 C C . GLU A 1 818 ? 31.698 8.714 -30.902 1.00 95.44 818 GLU A C 1
ATOM 6463 O O . GLU A 1 818 ? 31.756 9.434 -31.902 1.00 95.44 818 GLU A O 1
ATOM 6468 N N . ASN A 1 819 ? 31.113 9.101 -29.766 1.00 94.44 819 ASN A N 1
ATOM 6469 C CA . ASN A 1 819 ? 30.513 10.419 -29.527 1.00 94.44 819 ASN A CA 1
ATOM 6470 C C . ASN A 1 819 ? 29.480 10.848 -30.591 1.00 94.44 819 ASN A C 1
ATOM 6472 O O . ASN A 1 819 ? 29.477 11.988 -31.050 1.00 94.44 819 ASN A O 1
ATOM 6476 N N . ILE A 1 820 ? 28.597 9.935 -31.003 1.00 94.19 820 ILE A N 1
ATOM 6477 C CA . ILE A 1 820 ? 27.511 10.235 -31.947 1.00 94.19 820 ILE A CA 1
ATOM 6478 C C . ILE A 1 820 ? 26.415 11.022 -31.215 1.00 94.19 820 ILE A C 1
ATOM 6480 O O . ILE A 1 820 ? 25.986 10.609 -30.140 1.00 94.19 820 ILE A O 1
ATOM 6484 N N . SER A 1 821 ? 25.935 12.129 -31.782 1.00 93.56 821 SER A N 1
ATOM 6485 C CA . SER A 1 821 ? 24.968 13.015 -31.121 1.00 93.56 821 SER A CA 1
ATOM 6486 C C . SER A 1 821 ? 23.943 13.587 -32.093 1.00 93.56 821 SER A C 1
ATOM 6488 O O . SER A 1 821 ? 24.266 13.880 -33.245 1.00 93.56 821 SER A O 1
ATOM 6490 N N . THR A 1 822 ? 22.708 13.762 -31.620 1.00 91.19 822 THR A N 1
ATOM 6491 C CA . THR A 1 822 ? 21.660 14.517 -32.328 1.00 91.19 822 THR A CA 1
ATOM 6492 C C . THR A 1 822 ? 21.656 16.004 -31.972 1.00 91.19 822 THR A C 1
ATOM 6494 O O . THR A 1 822 ? 20.831 16.747 -32.495 1.00 91.19 822 THR A O 1
ATOM 6497 N N . ALA A 1 823 ? 22.541 16.455 -31.077 1.00 89.19 823 ALA A N 1
ATOM 6498 C CA . ALA A 1 823 ? 22.662 17.869 -30.751 1.00 89.19 823 ALA A CA 1
ATOM 6499 C C . ALA A 1 823 ? 23.199 18.660 -31.953 1.00 89.19 823 ALA A C 1
ATOM 6501 O O . ALA A 1 823 ? 24.139 18.236 -32.631 1.00 89.19 823 ALA A O 1
ATOM 6502 N N . LYS A 1 824 ? 22.620 19.841 -32.184 1.00 86.75 824 LYS A N 1
ATOM 6503 C CA . LYS A 1 824 ? 22.971 20.696 -33.317 1.00 86.75 824 LYS A CA 1
ATOM 6504 C C . LYS A 1 824 ? 24.469 21.027 -33.331 1.00 86.75 824 LYS A C 1
ATOM 6506 O O . LYS A 1 824 ? 24.987 21.613 -32.384 1.00 86.75 824 LYS A O 1
ATOM 6511 N N . GLY A 1 825 ? 25.142 20.701 -34.432 1.00 86.25 825 GLY A N 1
ATOM 6512 C CA . GLY A 1 825 ? 26.555 21.002 -34.680 1.00 86.25 825 GLY A CA 1
ATOM 6513 C C . GLY A 1 825 ? 27.569 20.041 -34.047 1.00 86.25 825 GLY A C 1
ATOM 6514 O O . GLY A 1 825 ? 28.761 20.171 -34.334 1.00 86.25 825 GLY A O 1
ATOM 6515 N N . GLU A 1 826 ? 27.141 19.070 -33.234 1.00 90.56 826 GLU A N 1
ATOM 6516 C CA . GLU A 1 826 ? 28.046 18.055 -32.684 1.00 90.56 826 GLU A CA 1
ATOM 6517 C C . GLU A 1 826 ? 28.432 17.021 -33.759 1.00 90.56 826 GLU A C 1
ATOM 6519 O O . GLU A 1 826 ? 27.605 16.578 -34.561 1.00 90.56 826 GLU A O 1
ATOM 6524 N N . LYS A 1 827 ? 29.714 16.637 -33.780 1.00 90.44 827 LYS A N 1
ATOM 6525 C CA . LYS A 1 827 ? 30.266 15.635 -34.701 1.00 90.44 827 LYS A CA 1
ATOM 6526 C C . LYS A 1 827 ? 30.871 14.479 -33.913 1.00 90.44 827 LYS A C 1
ATOM 6528 O O . LYS A 1 827 ? 31.686 14.706 -33.022 1.00 90.44 827 LYS A O 1
ATOM 6533 N N . GLY A 1 828 ? 30.509 13.257 -34.284 1.00 94.06 828 GLY A N 1
ATOM 6534 C CA . GLY A 1 828 ? 31.117 12.023 -33.797 1.00 94.06 828 GLY A CA 1
ATOM 6535 C C . GLY A 1 828 ? 31.981 11.353 -34.863 1.00 94.06 828 GLY A C 1
ATOM 6536 O O . GLY A 1 828 ? 32.116 11.855 -35.979 1.00 94.06 828 GLY A O 1
ATOM 6537 N N . ARG A 1 829 ? 32.565 10.202 -34.532 1.00 95.25 829 ARG A N 1
ATOM 6538 C CA . ARG A 1 829 ? 33.345 9.371 -35.460 1.00 95.25 829 ARG A CA 1
ATOM 6539 C C . ARG A 1 829 ? 32.617 8.058 -35.701 1.00 95.25 829 ARG A C 1
ATOM 6541 O O . ARG A 1 829 ? 32.125 7.453 -34.757 1.00 95.25 829 ARG A O 1
ATOM 6548 N N . LEU A 1 830 ? 32.571 7.599 -36.944 1.00 95.12 830 LEU A N 1
ATOM 6549 C CA . LEU A 1 830 ? 31.981 6.320 -37.328 1.00 95.12 830 LEU A CA 1
ATOM 6550 C C . LEU A 1 830 ? 32.987 5.530 -38.161 1.00 95.12 830 LEU A C 1
ATOM 6552 O O . LEU A 1 830 ? 33.693 6.100 -38.988 1.00 95.12 830 LEU A O 1
ATOM 6556 N N . SER A 1 831 ? 33.040 4.221 -37.957 1.00 96.19 831 SER A N 1
ATOM 6557 C CA . SER A 1 831 ? 33.739 3.278 -38.821 1.00 96.19 831 SER A CA 1
ATOM 6558 C C . SER A 1 831 ? 32.862 2.063 -39.099 1.00 96.19 831 SER A C 1
ATOM 6560 O O . SER A 1 831 ? 32.145 1.593 -38.218 1.00 96.19 831 SER A O 1
ATOM 6562 N N . LEU A 1 832 ? 32.913 1.578 -40.330 1.00 96.25 832 LEU A N 1
ATOM 6563 C CA . LEU A 1 832 ? 32.199 0.431 -40.866 1.00 96.25 832 LEU A CA 1
ATOM 6564 C C . LEU A 1 832 ? 33.231 -0.452 -41.565 1.00 96.25 832 LEU A C 1
ATOM 6566 O O . LEU A 1 832 ? 33.993 0.031 -42.396 1.00 96.25 832 LEU A O 1
ATOM 6570 N N . ALA A 1 833 ? 33.246 -1.738 -41.257 1.00 96.44 833 ALA A N 1
ATOM 6571 C CA . ALA A 1 833 ? 33.970 -2.752 -42.005 1.00 96.44 833 ALA A CA 1
ATOM 6572 C C . ALA A 1 833 ? 32.995 -3.878 -42.335 1.00 96.44 833 ALA A C 1
ATOM 6574 O O . ALA A 1 833 ? 32.192 -4.254 -41.488 1.00 96.44 833 ALA A O 1
ATOM 6575 N N . LEU A 1 834 ? 33.030 -4.394 -43.557 1.00 95.94 834 LEU A N 1
ATOM 6576 C CA . LEU A 1 834 ? 32.202 -5.525 -43.961 1.00 95.94 834 LEU A CA 1
ATOM 6577 C C . LEU A 1 834 ? 32.876 -6.326 -45.071 1.00 95.94 834 LEU A C 1
ATOM 6579 O O . LEU A 1 834 ? 33.742 -5.813 -45.791 1.00 95.94 834 LEU A O 1
ATOM 6583 N N . ARG A 1 835 ? 32.439 -7.575 -45.227 1.00 93.94 835 ARG A N 1
ATOM 6584 C CA . ARG A 1 835 ? 32.763 -8.422 -46.372 1.00 93.94 835 ARG A CA 1
ATOM 6585 C C . ARG A 1 835 ? 31.539 -8.597 -47.256 1.00 93.94 835 ARG A C 1
ATOM 6587 O O . ARG A 1 835 ? 30.491 -9.027 -46.779 1.00 93.94 835 ARG A O 1
ATOM 6594 N N . LEU A 1 836 ? 31.678 -8.269 -48.534 1.00 90.19 836 LEU A N 1
ATOM 6595 C CA . LEU A 1 836 ? 30.688 -8.591 -49.556 1.00 90.19 836 LEU A CA 1
ATOM 6596 C C . LEU A 1 836 ? 30.973 -10.009 -50.069 1.00 90.19 836 LEU A C 1
ATOM 6598 O O . LEU A 1 836 ? 32.074 -10.294 -50.555 1.00 90.19 836 LEU A O 1
ATOM 6602 N N . ASP A 1 837 ? 29.994 -10.897 -49.927 1.00 79.06 837 ASP A N 1
ATOM 6603 C CA . ASP A 1 837 ? 30.095 -12.320 -50.250 1.00 79.06 837 ASP A CA 1
ATOM 6604 C C . ASP A 1 837 ? 31.332 -12.984 -49.600 1.00 79.06 837 ASP A C 1
ATOM 6606 O O . ASP A 1 837 ? 31.480 -12.934 -48.376 1.00 79.06 837 ASP A O 1
ATOM 6610 N N . GLN A 1 838 ? 32.207 -13.644 -50.378 1.00 75.31 838 GLN A N 1
ATOM 6611 C CA . GLN A 1 838 ? 33.371 -14.383 -49.852 1.00 75.31 838 GLN A CA 1
ATOM 6612 C C . GLN A 1 838 ? 34.705 -13.612 -49.926 1.00 75.31 838 GLN A C 1
ATOM 6614 O O . GLN A 1 838 ? 35.625 -13.911 -49.158 1.00 75.31 838 GLN A O 1
ATOM 6619 N N . LYS A 1 839 ? 34.849 -12.623 -50.820 1.00 79.88 839 LYS A N 1
ATOM 6620 C CA . LYS A 1 839 ? 36.162 -12.019 -51.145 1.00 79.88 839 LYS A CA 1
ATOM 6621 C C . LYS A 1 839 ? 36.245 -10.502 -50.952 1.00 79.88 839 LYS A C 1
ATOM 6623 O O . LYS A 1 839 ? 37.253 -10.043 -50.424 1.00 79.88 839 LYS A O 1
ATOM 6628 N N . GLY A 1 840 ? 35.210 -9.743 -51.312 1.00 91.25 840 GLY A N 1
ATOM 6629 C CA . GLY A 1 840 ? 35.278 -8.280 -51.326 1.00 91.25 840 GLY A CA 1
ATOM 6630 C C . GLY A 1 840 ? 35.286 -7.675 -49.924 1.00 91.25 840 GLY A C 1
ATOM 6631 O O . GLY A 1 840 ? 34.448 -8.030 -49.097 1.00 91.25 840 GLY A O 1
ATOM 6632 N N . LYS A 1 841 ? 36.197 -6.737 -49.648 1.00 94.62 841 LYS A N 1
ATOM 6633 C CA . LYS A 1 841 ? 36.271 -6.012 -48.368 1.00 94.62 841 LYS A CA 1
ATOM 6634 C C . LYS A 1 841 ? 35.913 -4.545 -48.571 1.00 94.62 841 LYS A C 1
ATOM 6636 O O . LYS A 1 841 ? 36.465 -3.883 -49.446 1.00 94.62 841 LYS A O 1
ATOM 6641 N N . VAL A 1 842 ? 35.026 -4.027 -47.727 1.00 95.38 842 VAL A N 1
ATOM 6642 C CA . VAL A 1 842 ? 34.649 -2.609 -47.711 1.00 95.38 842 VAL A CA 1
ATOM 6643 C C . VAL A 1 842 ? 34.919 -2.041 -46.325 1.00 95.38 842 VAL A C 1
ATOM 6645 O O . VAL A 1 842 ? 34.496 -2.608 -45.319 1.00 95.38 842 VAL A O 1
ATOM 6648 N N . THR A 1 843 ? 35.626 -0.919 -46.270 1.00 96.69 843 THR A N 1
ATOM 6649 C CA . THR A 1 843 ? 35.901 -0.154 -45.054 1.00 96.69 843 THR A CA 1
ATOM 6650 C C . THR A 1 843 ? 35.511 1.298 -45.268 1.00 96.69 843 THR A C 1
ATOM 6652 O O . THR A 1 843 ? 35.899 1.897 -46.264 1.00 96.69 843 THR A O 1
ATOM 6655 N N . VAL A 1 844 ? 34.771 1.877 -44.335 1.00 96.25 844 VAL A N 1
ATOM 6656 C CA . VAL A 1 844 ? 34.397 3.292 -44.337 1.00 96.25 844 VAL A CA 1
ATOM 6657 C C . VAL A 1 844 ? 34.717 3.857 -42.961 1.00 96.25 844 VAL A C 1
ATOM 6659 O O . VAL A 1 844 ? 34.384 3.221 -41.966 1.00 96.25 844 VAL A O 1
ATOM 6662 N N . GLY A 1 845 ? 35.355 5.018 -42.856 1.00 95.06 845 GLY A N 1
ATOM 6663 C CA . GLY A 1 845 ? 35.703 5.601 -41.561 1.00 95.06 845 GLY A CA 1
ATOM 6664 C C . GLY A 1 845 ? 35.836 7.114 -41.607 1.00 95.06 845 GLY A C 1
ATOM 6665 O O . GLY A 1 845 ? 36.459 7.642 -42.512 1.00 95.06 845 GLY A O 1
ATOM 6666 N N . GLY A 1 846 ? 35.282 7.831 -40.631 1.00 94.12 846 GLY A N 1
ATOM 6667 C CA . GLY A 1 846 ? 35.393 9.287 -40.614 1.00 94.12 846 GLY A CA 1
ATOM 6668 C C . GLY A 1 846 ? 34.427 10.001 -39.676 1.00 94.12 846 GLY A C 1
ATOM 6669 O O . GLY A 1 846 ? 33.805 9.379 -38.814 1.00 94.12 846 GLY A O 1
ATOM 6670 N N . GLY A 1 847 ? 34.352 11.326 -39.804 1.00 93.94 847 GLY A N 1
ATOM 6671 C CA . GLY A 1 847 ? 33.520 12.187 -38.963 1.00 93.94 847 GLY A CA 1
ATOM 6672 C C . GLY A 1 847 ? 32.086 12.274 -39.481 1.00 93.94 847 GLY A C 1
ATOM 6673 O O . GLY A 1 847 ? 31.883 12.436 -40.679 1.00 93.94 847 GLY A O 1
ATOM 6674 N N . VAL A 1 848 ? 31.094 12.200 -38.593 1.00 94.06 848 VAL A N 1
ATOM 6675 C CA . VAL A 1 848 ? 29.662 12.279 -38.928 1.00 94.06 848 VAL A CA 1
ATOM 6676 C C . VAL A 1 848 ? 28.921 13.220 -37.972 1.00 94.06 848 VAL A C 1
ATOM 6678 O O . VAL A 1 848 ? 29.196 13.232 -36.775 1.00 94.06 848 VAL A O 1
ATOM 6681 N N . GLY A 1 849 ? 27.973 14.002 -38.481 1.00 92.19 849 GLY A N 1
ATOM 6682 C CA . GLY A 1 849 ? 27.055 14.848 -37.710 1.00 92.19 849 GLY A CA 1
ATOM 6683 C C . GLY A 1 849 ? 25.617 14.631 -38.178 1.00 92.19 849 GLY A C 1
ATOM 6684 O O . GLY A 1 849 ? 25.395 14.416 -39.370 1.00 92.19 849 GLY A O 1
ATOM 6685 N N . ILE A 1 850 ? 24.656 14.637 -37.249 1.00 89.56 850 ILE A N 1
ATOM 6686 C CA . ILE A 1 850 ? 23.244 14.319 -37.537 1.00 89.56 850 ILE A CA 1
ATOM 6687 C C . ILE A 1 850 ? 22.420 15.581 -37.831 1.00 89.56 850 ILE A C 1
ATOM 6689 O O . ILE A 1 850 ? 21.624 15.567 -38.768 1.00 89.56 850 ILE A O 1
ATOM 6693 N N . ASP A 1 851 ? 22.615 16.665 -37.069 1.00 85.50 851 ASP A N 1
ATOM 6694 C CA . ASP A 1 851 ? 21.888 17.933 -37.240 1.00 85.50 851 ASP A CA 1
ATOM 6695 C C . ASP A 1 851 ? 22.853 19.135 -37.387 1.00 85.50 851 ASP A C 1
ATOM 6697 O O . ASP A 1 851 ? 23.428 19.587 -36.393 1.00 85.50 851 ASP A O 1
ATOM 6701 N N . PRO A 1 852 ? 23.072 19.678 -38.601 1.00 86.44 852 PRO A N 1
ATOM 6702 C CA . PRO A 1 852 ? 22.641 19.139 -39.891 1.00 86.44 852 PRO A CA 1
ATOM 6703 C C . PRO A 1 852 ? 23.433 17.879 -40.276 1.00 86.44 852 PRO A C 1
ATOM 6705 O O . PRO A 1 852 ? 24.555 17.660 -39.804 1.00 86.44 852 PRO A O 1
ATOM 6708 N N . LEU A 1 853 ? 22.881 17.083 -41.196 1.00 88.50 853 LEU A N 1
ATOM 6709 C CA . LEU A 1 853 ? 23.542 15.883 -41.699 1.00 88.50 853 LEU A CA 1
ATOM 6710 C C . LEU A 1 853 ? 24.844 16.266 -42.418 1.00 88.50 853 LEU A C 1
ATOM 6712 O O . LEU A 1 853 ? 24.837 16.965 -43.436 1.00 88.50 853 LEU A O 1
ATOM 6716 N N . SER A 1 854 ? 25.973 15.804 -41.888 1.00 91.56 854 SER A N 1
ATOM 6717 C CA . SER A 1 854 ? 27.294 15.987 -42.492 1.00 91.56 854 SER A CA 1
ATOM 6718 C C . SER A 1 854 ? 28.168 14.755 -42.294 1.00 91.56 854 SER A C 1
ATOM 6720 O O . SER A 1 854 ? 28.074 14.088 -41.267 1.00 91.56 854 SER A O 1
ATOM 6722 N N . ALA A 1 855 ? 29.015 14.439 -43.268 1.00 93.31 855 ALA A N 1
ATOM 6723 C CA . ALA A 1 855 ? 29.975 13.350 -43.162 1.00 93.31 855 ALA A CA 1
ATOM 6724 C C . ALA A 1 855 ? 31.261 13.680 -43.924 1.00 93.31 855 ALA A C 1
ATOM 6726 O O . ALA A 1 855 ? 31.199 14.273 -44.997 1.00 93.31 855 ALA A O 1
ATOM 6727 N N . ASP A 1 856 ? 32.401 13.279 -43.381 1.00 94.44 856 ASP A N 1
ATOM 6728 C CA . ASP A 1 856 ? 33.706 13.287 -44.045 1.00 94.44 856 ASP A CA 1
ATOM 6729 C C . ASP A 1 856 ? 34.316 11.904 -43.822 1.00 94.44 856 ASP A C 1
ATOM 6731 O O . ASP A 1 856 ? 34.685 11.573 -42.692 1.00 94.44 856 ASP A O 1
ATOM 6735 N N . LEU A 1 857 ? 34.257 11.057 -44.852 1.00 95.38 857 LEU A N 1
ATOM 6736 C CA . LEU A 1 857 ? 34.439 9.611 -44.762 1.00 95.38 857 LEU A CA 1
ATOM 6737 C C . LEU A 1 857 ? 35.554 9.141 -45.694 1.00 95.38 857 LEU A C 1
ATOM 6739 O O . LEU A 1 857 ? 35.456 9.284 -46.907 1.00 95.38 857 LEU A O 1
ATOM 6743 N N . GLU A 1 858 ? 36.560 8.481 -45.144 1.00 96.56 858 GLU A N 1
ATOM 6744 C CA . GLU A 1 858 ? 37.517 7.683 -45.901 1.00 96.56 858 GLU A CA 1
ATOM 6745 C C . GLU A 1 858 ? 36.852 6.360 -46.300 1.00 96.56 858 GLU A C 1
ATOM 6747 O O . GLU A 1 858 ? 36.352 5.619 -45.452 1.00 96.56 858 GLU A O 1
ATOM 6752 N N . VAL A 1 859 ? 36.811 6.068 -47.596 1.00 96.25 859 VAL A N 1
ATOM 6753 C CA . VAL A 1 859 ? 36.185 4.885 -48.190 1.00 96.25 859 VAL A CA 1
ATOM 6754 C C . VAL A 1 859 ? 37.268 4.035 -48.841 1.00 96.25 859 VAL A C 1
ATOM 6756 O O . VAL A 1 859 ? 38.012 4.514 -49.693 1.00 96.25 859 VAL A O 1
ATOM 6759 N N . GLY A 1 860 ? 37.320 2.759 -48.471 1.00 96.38 860 GLY A N 1
ATOM 6760 C CA . GLY A 1 860 ? 38.173 1.732 -49.053 1.00 96.38 860 GLY A CA 1
ATOM 6761 C C . GLY A 1 860 ? 37.338 0.544 -49.517 1.00 96.38 860 GLY A C 1
ATOM 6762 O O . GLY A 1 860 ? 36.563 -0.024 -48.753 1.00 96.38 860 GLY A O 1
ATOM 6763 N N . VAL A 1 861 ? 37.504 0.162 -50.773 1.00 95.44 861 VAL A N 1
ATOM 6764 C CA . VAL A 1 861 ? 36.862 -0.976 -51.429 1.00 95.44 861 VAL A CA 1
ATOM 6765 C C . VAL A 1 861 ? 37.976 -1.820 -52.032 1.00 95.44 861 VAL A C 1
ATOM 6767 O O . VAL A 1 861 ? 38.827 -1.296 -52.749 1.00 95.44 861 VAL A O 1
ATOM 6770 N N . GLN A 1 862 ? 38.005 -3.110 -51.721 1.00 95.06 862 GLN A N 1
ATOM 6771 C CA . GLN A 1 862 ? 39.039 -4.036 -52.179 1.00 95.06 862 GLN A CA 1
ATOM 6772 C C . GLN A 1 862 ? 38.382 -5.277 -52.777 1.00 95.06 862 GLN A C 1
ATOM 6774 O O . GLN A 1 862 ? 37.635 -5.964 -52.081 1.00 95.06 862 GLN A O 1
ATOM 6779 N N . GLU A 1 863 ? 38.681 -5.552 -54.049 1.00 92.50 863 GLU A N 1
ATOM 6780 C CA . GLU A 1 863 ? 38.295 -6.777 -54.768 1.00 92.50 863 GLU A CA 1
ATOM 6781 C C . GLU A 1 863 ? 36.796 -7.129 -54.679 1.00 92.50 863 GLU A C 1
ATOM 6783 O O . GLU A 1 863 ? 36.421 -8.284 -54.474 1.00 92.50 863 GLU A O 1
ATOM 6788 N N . VAL A 1 864 ? 35.912 -6.135 -54.814 1.00 93.44 864 VAL A N 1
ATOM 6789 C CA . VAL A 1 864 ? 34.461 -6.372 -54.845 1.00 93.44 864 VAL A CA 1
ATOM 6790 C C . VAL A 1 864 ? 34.041 -6.897 -56.216 1.00 93.44 864 VAL A C 1
ATOM 6792 O O . VAL A 1 864 ? 34.247 -6.232 -57.229 1.00 93.44 864 VAL A O 1
ATOM 6795 N N . ASP A 1 865 ? 33.417 -8.073 -56.233 1.00 91.00 865 ASP A N 1
ATOM 6796 C CA . ASP A 1 865 ? 32.843 -8.692 -57.430 1.00 91.00 865 ASP A CA 1
ATOM 6797 C C . ASP A 1 865 ? 31.626 -7.893 -57.924 1.00 91.00 865 ASP A C 1
ATOM 6799 O O . ASP A 1 865 ? 30.689 -7.632 -57.167 1.00 91.00 865 ASP A O 1
ATOM 6803 N N . ILE A 1 866 ? 31.631 -7.497 -59.198 1.00 91.00 866 ILE A N 1
ATOM 6804 C CA . ILE A 1 866 ? 30.555 -6.691 -59.797 1.00 91.00 866 ILE A CA 1
ATOM 6805 C C . ILE A 1 866 ? 29.438 -7.529 -60.442 1.00 91.00 866 ILE A C 1
ATOM 6807 O O . ILE A 1 866 ? 28.441 -6.973 -60.901 1.00 91.00 866 ILE A O 1
ATOM 6811 N N . ARG A 1 867 ? 29.554 -8.859 -60.503 1.00 89.56 867 ARG A N 1
ATOM 6812 C CA . ARG A 1 867 ? 28.525 -9.724 -61.113 1.00 89.56 867 ARG A CA 1
ATOM 6813 C C . ARG A 1 867 ? 27.165 -9.654 -60.404 1.00 89.56 867 ARG A C 1
ATOM 6815 O O . ARG A 1 867 ? 26.163 -9.578 -61.118 1.00 89.56 867 ARG A O 1
ATOM 6822 N N . PRO A 1 868 ? 27.074 -9.611 -59.054 1.00 88.19 868 PRO A N 1
ATOM 6823 C CA . PRO A 1 868 ? 25.783 -9.556 -58.362 1.00 88.19 868 PRO A CA 1
ATOM 6824 C C . PRO A 1 868 ? 24.933 -8.330 -58.716 1.00 88.19 868 PRO A C 1
ATOM 6826 O O . PRO A 1 868 ? 23.711 -8.380 -58.605 1.00 88.19 868 PRO A O 1
ATOM 6829 N N . VAL A 1 869 ? 25.548 -7.230 -59.170 1.00 86.50 869 VAL A N 1
ATOM 6830 C CA . VAL A 1 869 ? 24.812 -6.010 -59.539 1.00 86.50 869 VAL A CA 1
ATOM 6831 C C . VAL A 1 869 ? 24.318 -6.003 -60.987 1.00 86.50 869 VAL A C 1
ATOM 6833 O O . VAL A 1 869 ? 23.635 -5.065 -61.394 1.00 86.50 869 VAL A O 1
ATOM 6836 N N . GLN A 1 870 ? 24.609 -7.038 -61.777 1.00 87.12 870 GLN A N 1
ATOM 6837 C CA . GLN A 1 870 ? 24.230 -7.071 -63.185 1.00 87.12 870 GLN A CA 1
ATOM 6838 C C . GLN A 1 870 ? 22.723 -6.884 -63.464 1.00 87.12 870 GLN A C 1
ATOM 6840 O O . GLN A 1 870 ? 22.385 -6.114 -64.379 1.00 87.12 870 GLN A O 1
ATOM 6845 N N . PRO A 1 871 ? 21.792 -7.525 -62.729 1.00 88.81 871 PRO A N 1
ATOM 6846 C CA . PRO A 1 871 ? 20.365 -7.370 -63.012 1.00 88.81 871 PRO A CA 1
ATOM 6847 C C . PRO A 1 871 ? 19.878 -5.913 -62.955 1.00 88.81 871 PRO A C 1
ATOM 6849 O O . PRO A 1 871 ? 18.892 -5.577 -63.604 1.00 88.81 871 PRO A O 1
ATOM 6852 N N . TYR A 1 872 ? 20.601 -5.009 -62.277 1.00 86.94 872 TYR A N 1
ATOM 6853 C CA . TYR A 1 872 ? 20.242 -3.589 -62.188 1.00 86.94 872 TYR A CA 1
ATOM 6854 C C . TYR A 1 872 ? 20.401 -2.792 -63.490 1.00 86.94 872 TYR A C 1
ATOM 6856 O O . TYR A 1 872 ? 19.754 -1.756 -63.647 1.00 86.94 872 TYR A O 1
ATOM 6864 N N . PHE A 1 873 ? 21.247 -3.231 -64.423 1.00 85.00 873 PHE A N 1
ATOM 6865 C CA . PHE A 1 873 ? 21.470 -2.523 -65.693 1.00 85.00 873 PHE A CA 1
ATOM 6866 C C . PHE A 1 873 ? 21.234 -3.390 -66.931 1.00 85.00 873 PHE A C 1
ATOM 6868 O O . PHE A 1 873 ? 21.315 -2.881 -68.049 1.00 85.00 873 PHE A O 1
ATOM 6875 N N . THR A 1 874 ? 20.875 -4.660 -66.743 1.00 78.62 874 THR A N 1
ATOM 6876 C CA . THR A 1 874 ? 20.651 -5.637 -67.821 1.00 78.62 874 THR A CA 1
ATOM 6877 C C . THR A 1 874 ? 19.573 -5.204 -68.826 1.00 78.62 874 THR A C 1
ATOM 6879 O O . THR A 1 874 ? 19.647 -5.564 -70.001 1.00 78.62 874 THR A O 1
ATOM 6882 N N . ASP A 1 875 ? 18.594 -4.402 -68.399 1.00 77.62 875 ASP A N 1
ATOM 6883 C CA . ASP A 1 875 ? 17.536 -3.888 -69.284 1.00 77.62 875 ASP A CA 1
ATOM 6884 C C . ASP A 1 875 ? 17.986 -2.661 -70.108 1.00 77.62 875 ASP A C 1
ATOM 6886 O O . ASP A 1 875 ? 17.399 -2.334 -71.143 1.00 77.62 875 ASP A O 1
ATOM 6890 N N . ARG A 1 876 ? 19.048 -1.972 -69.667 1.00 81.06 876 ARG A N 1
ATOM 6891 C CA . ARG A 1 876 ? 19.588 -0.762 -70.315 1.00 81.06 876 ARG A CA 1
ATOM 6892 C C . ARG A 1 876 ? 20.788 -1.059 -71.207 1.00 81.06 876 ARG A C 1
ATOM 6894 O O . ARG A 1 876 ? 20.949 -0.410 -72.238 1.00 81.06 876 ARG A O 1
ATOM 6901 N N . VAL A 1 877 ? 21.615 -2.017 -70.792 1.00 84.62 877 VAL A N 1
ATOM 6902 C CA . VAL A 1 877 ? 22.841 -2.432 -71.471 1.00 84.62 877 VAL A CA 1
ATOM 6903 C C . VAL A 1 877 ? 22.788 -3.942 -71.675 1.00 84.62 877 VAL A C 1
ATOM 6905 O O . VAL A 1 877 ? 22.824 -4.709 -70.715 1.00 84.62 877 VAL A O 1
ATOM 6908 N N . LYS A 1 878 ? 22.715 -4.384 -72.932 1.00 83.94 878 LYS A N 1
ATOM 6909 C CA . LYS A 1 878 ? 22.570 -5.798 -73.313 1.00 83.94 878 LYS A CA 1
ATOM 6910 C C . LYS A 1 878 ? 23.900 -6.561 -73.309 1.00 83.94 878 LYS A C 1
ATOM 6912 O O . LYS A 1 878 ? 24.204 -7.295 -74.246 1.00 83.94 878 LYS A O 1
ATOM 6917 N N . ILE A 1 879 ? 24.688 -6.412 -72.250 1.00 88.44 879 ILE A N 1
ATOM 6918 C CA . ILE A 1 879 ? 25.898 -7.213 -72.021 1.00 88.44 879 ILE A CA 1
ATOM 6919 C C . ILE A 1 879 ? 25.701 -8.122 -70.816 1.00 88.44 879 ILE A C 1
ATOM 6921 O O . ILE A 1 879 ? 24.927 -7.808 -69.913 1.00 88.44 879 ILE A O 1
ATOM 6925 N N . ILE A 1 880 ? 26.433 -9.234 -70.786 1.00 89.25 880 ILE A N 1
ATOM 6926 C CA . ILE A 1 880 ? 26.584 -10.040 -69.583 1.00 89.25 880 ILE A CA 1
ATOM 6927 C C . ILE A 1 880 ? 28.032 -10.013 -69.109 1.00 89.25 880 ILE A C 1
ATOM 6929 O O . ILE A 1 880 ? 28.919 -10.541 -69.773 1.00 89.25 880 ILE A O 1
ATOM 6933 N N . VAL A 1 881 ? 28.247 -9.438 -67.934 1.00 91.94 881 VAL A N 1
ATOM 6934 C CA . VAL A 1 881 ? 29.482 -9.482 -67.161 1.00 91.94 881 VAL A CA 1
ATOM 6935 C C . VAL A 1 881 ? 29.744 -10.919 -66.705 1.00 91.94 881 VAL A C 1
ATOM 6937 O O . VAL A 1 881 ? 28.895 -11.582 -66.109 1.00 91.94 881 VAL A O 1
ATOM 6940 N N . ARG A 1 882 ? 30.932 -11.422 -67.030 1.00 92.31 882 ARG A N 1
ATOM 6941 C CA . ARG A 1 882 ? 31.429 -12.757 -66.675 1.00 92.31 882 ARG A CA 1
ATOM 6942 C C . ARG A 1 882 ? 32.431 -12.708 -65.530 1.00 92.31 882 ARG A C 1
ATOM 6944 O O . ARG A 1 882 ? 32.462 -13.649 -64.739 1.00 92.31 882 ARG A O 1
ATOM 6951 N N . ASP A 1 883 ? 33.199 -11.626 -65.449 1.00 92.75 883 ASP A N 1
ATOM 6952 C CA . ASP A 1 883 ? 34.206 -11.383 -64.417 1.00 92.75 883 ASP A CA 1
ATOM 6953 C C . ASP A 1 883 ? 34.445 -9.869 -64.252 1.00 92.75 883 ASP A C 1
ATOM 6955 O O . ASP A 1 883 ? 34.117 -9.084 -65.151 1.00 92.75 883 ASP A O 1
ATOM 6959 N N . GLY A 1 884 ? 34.972 -9.464 -63.099 1.00 93.38 884 GLY A N 1
ATOM 6960 C CA . GLY A 1 884 ? 35.298 -8.078 -62.785 1.00 93.38 884 GLY A CA 1
ATOM 6961 C C . GLY A 1 884 ? 35.406 -7.821 -61.283 1.00 93.38 884 GLY A C 1
ATOM 6962 O O . GLY A 1 884 ? 34.446 -8.021 -60.539 1.00 93.38 884 GLY A O 1
ATOM 6963 N N . ASN A 1 885 ? 36.559 -7.305 -60.856 1.00 93.56 885 ASN A N 1
ATOM 6964 C CA . ASN A 1 885 ? 36.840 -6.978 -59.458 1.00 93.56 885 ASN A CA 1
ATOM 6965 C C . ASN A 1 885 ? 37.121 -5.481 -59.305 1.00 93.56 885 ASN A C 1
ATOM 6967 O O . ASN A 1 885 ? 38.097 -4.962 -59.855 1.00 93.56 885 ASN A O 1
ATOM 6971 N N . LEU A 1 886 ? 36.274 -4.793 -58.543 1.00 94.50 886 LEU A N 1
ATOM 6972 C CA . LEU A 1 886 ? 36.372 -3.366 -58.268 1.00 94.50 886 LEU A CA 1
ATOM 6973 C C . LEU A 1 886 ? 37.156 -3.113 -56.977 1.00 94.50 886 LEU A C 1
ATOM 6975 O O . LEU A 1 886 ? 36.797 -3.602 -55.905 1.00 94.50 886 LEU A O 1
ATOM 6979 N N . SER A 1 887 ? 38.173 -2.264 -57.071 1.00 95.56 887 SER A N 1
ATOM 6980 C CA . SER A 1 887 ? 38.851 -1.651 -55.932 1.00 95.56 887 SER A CA 1
ATOM 6981 C C . SER A 1 887 ? 38.733 -0.129 -56.025 1.00 95.56 887 SER A C 1
ATOM 6983 O O . SER A 1 887 ? 38.771 0.443 -57.113 1.00 95.56 887 SER A O 1
ATOM 6985 N N . ALA A 1 888 ? 38.574 0.553 -54.896 1.00 95.50 888 ALA A N 1
ATOM 6986 C CA . ALA A 1 888 ? 38.509 2.011 -54.837 1.00 95.50 888 ALA A CA 1
ATOM 6987 C C . ALA A 1 888 ? 39.020 2.525 -53.490 1.00 95.50 888 ALA A C 1
ATOM 6989 O O . ALA A 1 888 ? 38.821 1.885 -52.462 1.00 95.50 888 ALA A O 1
ATOM 6990 N N . SER A 1 889 ? 39.660 3.688 -53.479 1.00 96.19 889 SER A N 1
ATOM 6991 C CA . SER A 1 889 ? 40.073 4.370 -52.251 1.00 96.19 889 SER A CA 1
ATOM 6992 C C . SER A 1 889 ? 39.906 5.877 -52.399 1.00 96.19 889 SER A C 1
ATOM 6994 O O . SER A 1 889 ? 40.293 6.448 -53.415 1.00 96.19 889 SER A O 1
ATOM 6996 N N . GLY A 1 890 ? 39.301 6.542 -51.417 1.00 95.44 890 GLY A N 1
ATOM 6997 C CA . GLY A 1 890 ? 39.080 7.986 -51.490 1.00 95.44 890 GLY A CA 1
ATOM 6998 C C . GLY A 1 890 ? 38.315 8.572 -50.312 1.00 95.44 890 GLY A C 1
ATOM 6999 O O . GLY A 1 890 ? 37.886 7.851 -49.421 1.00 95.44 890 GLY A O 1
ATOM 7000 N N . ASN A 1 891 ? 38.117 9.886 -50.342 1.00 96.25 891 ASN A N 1
ATOM 7001 C CA . ASN A 1 891 ? 37.366 10.649 -49.354 1.00 96.25 891 ASN A CA 1
ATOM 7002 C C . ASN A 1 891 ? 36.001 11.044 -49.920 1.00 96.25 891 ASN A C 1
ATOM 7004 O O . ASN A 1 891 ? 35.913 11.619 -51.005 1.00 96.25 891 ASN A O 1
ATOM 7008 N N . LEU A 1 892 ? 34.944 10.755 -49.171 1.00 95.06 892 LEU A N 1
ATOM 7009 C CA . LEU A 1 892 ? 33.559 11.089 -49.458 1.00 95.06 892 LEU A CA 1
ATOM 7010 C C . LEU A 1 892 ? 33.078 12.144 -48.455 1.00 95.06 892 LEU A C 1
ATOM 7012 O O . LEU A 1 892 ? 32.958 11.869 -47.263 1.00 95.06 892 LEU A O 1
ATOM 7016 N N . ALA A 1 893 ? 32.749 13.334 -48.948 1.00 93.75 893 ALA A N 1
ATOM 7017 C CA . ALA A 1 893 ? 32.165 14.415 -48.169 1.00 93.75 893 ALA A CA 1
ATOM 7018 C C . ALA A 1 893 ? 30.668 14.563 -48.480 1.00 93.75 893 ALA A C 1
ATOM 7020 O O . ALA A 1 893 ? 30.260 14.646 -49.641 1.00 93.75 893 ALA A O 1
ATOM 7021 N N . LEU A 1 894 ? 29.848 14.629 -47.433 1.00 92.00 894 LEU A N 1
ATOM 7022 C CA . LEU A 1 894 ? 28.396 14.795 -47.489 1.00 92.00 894 LEU A CA 1
ATOM 7023 C C . LEU A 1 894 ? 27.998 16.012 -46.652 1.00 92.00 894 LEU A C 1
ATOM 7025 O O . LEU A 1 894 ? 28.457 16.156 -45.518 1.00 92.00 894 LEU A O 1
ATOM 7029 N N . ASN A 1 895 ? 27.121 16.876 -47.167 1.00 89.06 895 ASN A N 1
ATOM 7030 C CA . ASN A 1 895 ? 26.469 17.898 -46.346 1.00 89.06 895 ASN A CA 1
ATOM 7031 C C . ASN A 1 895 ? 25.046 18.221 -46.816 1.00 89.06 895 ASN A C 1
ATOM 7033 O O . ASN A 1 895 ? 24.741 18.237 -48.008 1.00 89.06 895 ASN A O 1
ATOM 7037 N N . THR A 1 896 ? 24.168 18.510 -45.860 1.00 81.44 896 THR A N 1
ATOM 7038 C CA . THR A 1 896 ? 22.866 19.131 -46.109 1.00 81.44 896 THR A CA 1
ATOM 7039 C C . THR A 1 896 ? 22.954 20.589 -45.665 1.00 81.44 896 THR A C 1
ATOM 7041 O O . THR A 1 896 ? 22.792 20.899 -44.487 1.00 81.44 896 THR A O 1
ATOM 7044 N N . GLY A 1 897 ? 23.294 21.498 -46.582 1.00 60.03 897 GLY A N 1
ATOM 7045 C CA . GLY A 1 897 ? 23.278 22.937 -46.287 1.00 60.03 897 GLY A CA 1
ATOM 7046 C C . GLY A 1 897 ? 21.850 23.440 -46.039 1.00 60.03 897 GLY A C 1
ATOM 7047 O O . GLY A 1 897 ? 20.919 22.885 -46.621 1.00 60.03 897 GLY A O 1
ATOM 7048 N N . GLU A 1 898 ? 21.692 24.485 -45.215 1.00 56.34 898 GLU A N 1
ATOM 7049 C CA . GLU A 1 898 ? 20.420 25.135 -44.834 1.00 56.34 898 GLU A CA 1
ATOM 7050 C C . GLU A 1 898 ? 19.435 25.276 -46.021 1.00 56.34 898 GLU A C 1
ATOM 7052 O O . GLU A 1 898 ? 19.472 26.241 -46.781 1.00 56.34 898 GLU A O 1
ATOM 7057 N N . GLY A 1 899 ? 18.573 24.272 -46.222 1.00 56.50 899 GLY A N 1
ATOM 7058 C CA . GLY A 1 899 ? 17.501 24.271 -47.226 1.00 56.50 899 GLY A CA 1
ATOM 7059 C C . GLY A 1 899 ? 17.875 23.990 -48.693 1.00 56.50 899 GLY A C 1
ATOM 7060 O O . GLY A 1 899 ? 16.990 24.077 -49.538 1.00 56.50 899 GLY A O 1
ATOM 7061 N N . LYS A 1 900 ? 19.126 23.639 -49.044 1.00 59.44 900 LYS A N 1
ATOM 7062 C CA . LYS A 1 900 ? 19.580 23.521 -50.461 1.00 59.44 900 LYS A CA 1
ATOM 7063 C C . LYS A 1 900 ? 19.862 22.092 -50.968 1.00 59.44 900 LYS A C 1
ATOM 7065 O O . LYS A 1 900 ? 20.585 21.925 -51.948 1.00 59.44 900 LYS A O 1
ATOM 7070 N N . GLY A 1 901 ? 19.275 21.072 -50.337 1.00 72.00 901 GLY A N 1
ATOM 7071 C CA . GLY A 1 901 ? 19.418 19.663 -50.736 1.00 72.00 901 GLY A CA 1
ATOM 7072 C C . GLY A 1 901 ? 20.757 19.023 -50.333 1.00 72.00 901 GLY A C 1
ATOM 7073 O O . GLY A 1 901 ? 21.666 19.695 -49.847 1.00 72.00 901 GLY A O 1
ATOM 7074 N N . LEU A 1 902 ? 20.864 17.699 -50.494 1.00 84.19 902 LEU A N 1
ATOM 7075 C CA . LEU A 1 902 ? 22.081 16.933 -50.197 1.00 84.19 902 LEU A CA 1
ATOM 7076 C C . LEU A 1 902 ? 23.157 17.225 -51.250 1.00 84.19 902 LEU A C 1
ATOM 7078 O O . LEU A 1 902 ? 22.905 17.047 -52.446 1.00 84.19 902 LEU A O 1
ATOM 7082 N N . ARG A 1 903 ? 24.348 17.628 -50.800 1.00 90.06 903 ARG A N 1
ATOM 7083 C CA . ARG A 1 903 ? 25.554 17.733 -51.627 1.00 90.06 903 ARG A CA 1
ATOM 7084 C C . ARG A 1 903 ? 26.507 16.599 -51.299 1.00 90.06 903 ARG A C 1
ATOM 7086 O O . ARG A 1 903 ? 26.703 16.267 -50.128 1.00 90.06 903 ARG A O 1
ATOM 7093 N N . VAL A 1 904 ? 27.107 16.043 -52.343 1.00 92.31 904 VAL A N 1
ATOM 7094 C CA . VAL A 1 904 ? 28.065 14.938 -52.255 1.00 92.31 904 VAL A CA 1
ATOM 7095 C C . VAL A 1 904 ? 29.310 15.324 -53.039 1.00 92.31 904 VAL A C 1
ATOM 7097 O O . VAL A 1 904 ? 29.181 15.840 -54.146 1.00 92.31 904 VAL A O 1
ATOM 7100 N N . ALA A 1 905 ? 30.492 15.075 -52.484 1.00 93.62 905 ALA A N 1
ATOM 7101 C CA . ALA A 1 905 ? 31.768 15.189 -53.183 1.00 93.62 905 ALA A CA 1
ATOM 7102 C C . ALA A 1 905 ? 32.635 13.961 -52.881 1.00 93.62 905 ALA A C 1
ATOM 7104 O O . ALA A 1 905 ? 32.710 13.532 -51.732 1.00 93.62 905 ALA A O 1
ATOM 7105 N N . TYR A 1 906 ? 33.285 13.397 -53.893 1.00 95.25 906 TYR A N 1
ATOM 7106 C CA . TYR A 1 906 ? 34.163 12.238 -53.781 1.00 95.25 906 TYR A CA 1
ATOM 7107 C C . TYR A 1 906 ? 35.507 12.535 -54.436 1.00 95.25 906 TYR A C 1
ATOM 7109 O O . TYR A 1 906 ? 35.547 12.930 -55.600 1.00 95.25 906 TYR A O 1
ATOM 7117 N N . LYS A 1 907 ? 36.594 12.302 -53.696 1.00 96.00 907 LYS A N 1
ATOM 7118 C CA . LYS A 1 907 ? 37.967 12.433 -54.186 1.00 96.00 907 LYS A CA 1
ATOM 7119 C C . LYS A 1 907 ? 38.747 11.146 -53.986 1.00 96.00 907 LYS A C 1
ATOM 7121 O O . LYS A 1 907 ? 38.909 10.732 -52.842 1.00 96.00 907 LYS A O 1
ATOM 7126 N N . GLY A 1 908 ? 39.263 10.521 -55.039 1.00 96.06 908 GLY A N 1
ATOM 7127 C CA . GLY A 1 908 ? 39.932 9.229 -54.881 1.00 96.06 908 GLY A CA 1
ATOM 7128 C C . GLY A 1 908 ? 40.463 8.587 -56.151 1.00 96.06 908 GLY A C 1
ATOM 7129 O O . GLY A 1 908 ? 40.622 9.226 -57.185 1.00 96.06 908 GLY A O 1
ATOM 7130 N N . ASN A 1 909 ? 40.737 7.292 -56.050 1.00 96.00 909 ASN A N 1
ATOM 7131 C CA . ASN A 1 909 ? 41.187 6.437 -57.137 1.00 96.00 909 ASN A CA 1
ATOM 7132 C C . ASN A 1 909 ? 40.301 5.190 -57.200 1.00 96.00 909 ASN A C 1
ATOM 7134 O O . ASN A 1 909 ? 39.788 4.722 -56.183 1.00 96.00 909 ASN A O 1
ATOM 7138 N N . SER A 1 910 ? 40.154 4.620 -58.389 1.00 95.69 910 SER A N 1
ATOM 7139 C CA . SER A 1 910 ? 39.421 3.376 -58.604 1.00 95.69 910 SER A CA 1
ATOM 7140 C C . SER A 1 910 ? 40.143 2.497 -59.612 1.00 95.69 910 SER A C 1
ATOM 7142 O O . SER A 1 910 ? 40.862 2.988 -60.475 1.00 95.69 910 SER A O 1
ATOM 7144 N N . ASN A 1 911 ? 39.977 1.188 -59.492 1.00 96.38 911 ASN A N 1
ATOM 7145 C CA . ASN A 1 911 ? 40.547 0.215 -60.396 1.00 96.38 911 ASN A CA 1
ATOM 7146 C C . ASN A 1 911 ? 39.563 -0.937 -60.616 1.00 96.38 911 ASN A C 1
ATOM 7148 O O . ASN A 1 911 ? 39.049 -1.498 -59.650 1.00 96.38 911 ASN A O 1
ATOM 7152 N N . LEU A 1 912 ? 39.321 -1.299 -61.872 1.00 95.94 912 LEU A N 1
ATOM 7153 C CA . LEU A 1 912 ? 38.490 -2.438 -62.249 1.00 95.94 912 LEU A CA 1
ATOM 7154 C C . LEU A 1 912 ? 39.353 -3.465 -62.981 1.00 95.94 912 LEU A C 1
ATOM 7156 O O . LEU A 1 912 ? 39.760 -3.239 -64.121 1.00 95.94 912 LEU A O 1
ATOM 7160 N N . ASN A 1 913 ? 39.628 -4.577 -62.305 1.00 95.62 913 ASN A N 1
ATOM 7161 C CA . ASN A 1 913 ? 40.507 -5.640 -62.781 1.00 95.62 913 ASN A CA 1
ATOM 7162 C C . ASN A 1 913 ? 39.729 -6.820 -63.358 1.00 95.62 913 ASN A C 1
ATOM 7164 O O . ASN A 1 913 ? 38.627 -7.111 -62.893 1.00 95.62 913 ASN A O 1
ATOM 7168 N N . GLN A 1 914 ? 40.357 -7.542 -64.291 1.00 94.81 914 GLN A N 1
ATOM 7169 C CA . GLN A 1 914 ? 39.870 -8.801 -64.866 1.00 94.81 914 GLN A CA 1
ATOM 7170 C C . GLN A 1 914 ? 38.431 -8.689 -65.385 1.00 94.81 914 GLN A C 1
ATOM 7172 O O . GLN A 1 914 ? 37.606 -9.574 -65.179 1.00 94.81 914 GLN A O 1
ATOM 7177 N N . PHE A 1 915 ? 38.094 -7.566 -66.020 1.00 95.81 915 PHE A N 1
ATOM 7178 C CA . PHE A 1 915 ? 36.751 -7.386 -66.546 1.00 95.81 915 PHE A CA 1
ATOM 7179 C C . PHE A 1 915 ? 36.572 -8.240 -67.794 1.00 95.81 915 PHE A C 1
ATOM 7181 O O . PHE A 1 915 ? 37.382 -8.180 -68.720 1.00 95.81 915 PHE A O 1
ATOM 7188 N N . ALA A 1 916 ? 35.472 -8.982 -67.851 1.00 94.62 916 ALA A N 1
ATOM 7189 C CA . ALA A 1 916 ? 35.078 -9.708 -69.044 1.00 94.62 916 ALA A CA 1
ATOM 7190 C C . ALA A 1 916 ? 33.571 -9.627 -69.246 1.00 94.62 916 ALA A C 1
ATOM 7192 O O . ALA A 1 916 ? 32.793 -9.823 -68.312 1.00 94.62 916 ALA A O 1
ATOM 7193 N N . SER A 1 917 ? 33.152 -9.390 -70.484 1.00 93.50 917 SER A N 1
ATOM 7194 C CA . SER A 1 917 ? 31.742 -9.349 -70.856 1.00 93.50 917 SER A CA 1
ATOM 7195 C C . SER A 1 917 ? 31.475 -10.030 -72.193 1.00 93.50 917 SER A C 1
ATOM 7197 O O . SER A 1 917 ? 32.333 -10.058 -73.080 1.00 93.50 917 SER A O 1
ATOM 7199 N N . ILE A 1 918 ? 30.260 -10.560 -72.328 1.00 91.44 918 ILE A N 1
ATOM 7200 C CA . ILE A 1 918 ? 29.728 -11.136 -73.564 1.00 91.44 918 ILE A CA 1
ATOM 7201 C C . ILE A 1 918 ? 28.484 -10.373 -74.023 1.00 91.44 918 ILE A C 1
ATOM 7203 O O . ILE A 1 918 ? 27.759 -9.797 -73.209 1.00 91.44 918 ILE A O 1
ATOM 7207 N N . ASP A 1 919 ? 28.212 -10.399 -75.320 1.00 86.19 919 ASP A N 1
ATOM 7208 C CA . ASP A 1 919 ? 26.958 -9.909 -75.891 1.00 86.19 919 ASP A CA 1
ATOM 7209 C C . ASP A 1 919 ? 25.789 -10.797 -75.422 1.00 86.19 919 ASP A C 1
ATOM 7211 O O . ASP A 1 919 ? 25.813 -12.017 -75.610 1.00 86.19 919 ASP A O 1
ATOM 7215 N N . LYS A 1 920 ? 24.747 -10.200 -74.823 1.00 81.75 920 LYS A N 1
ATOM 7216 C CA . LYS A 1 920 ? 23.560 -10.936 -74.351 1.00 81.75 920 LYS A CA 1
ATOM 7217 C C . LYS A 1 920 ? 22.791 -11.610 -75.498 1.00 81.75 920 LYS A C 1
ATOM 7219 O O . LYS A 1 920 ? 22.127 -12.613 -75.258 1.00 81.75 920 LYS A O 1
ATOM 7224 N N . LEU A 1 921 ? 22.854 -11.076 -76.720 1.00 78.50 921 LEU A N 1
ATOM 7225 C CA . LEU A 1 921 ? 22.117 -11.578 -77.885 1.00 78.50 921 LEU A CA 1
ATOM 7226 C C . LEU A 1 921 ? 22.778 -12.803 -78.529 1.00 78.50 921 LEU A C 1
ATOM 7228 O O . LEU A 1 921 ? 22.068 -13.710 -78.957 1.00 78.50 921 LEU A O 1
ATOM 7232 N N . LYS A 1 922 ? 24.115 -12.824 -78.626 1.00 78.44 922 LYS A N 1
ATOM 7233 C CA . LYS A 1 922 ? 24.871 -13.869 -79.349 1.00 78.44 922 LYS A CA 1
ATOM 7234 C C . LYS A 1 922 ? 25.786 -14.731 -78.478 1.00 78.44 922 LYS A C 1
ATOM 7236 O O . LYS A 1 922 ? 26.336 -15.704 -78.980 1.00 78.44 922 LYS A O 1
ATOM 7241 N N . ALA A 1 923 ? 25.934 -14.399 -77.194 1.00 81.75 923 ALA A N 1
ATOM 7242 C CA . ALA A 1 923 ? 26.833 -15.068 -76.250 1.00 81.75 923 ALA A CA 1
ATOM 7243 C C . ALA A 1 923 ? 28.316 -15.090 -76.685 1.00 81.75 923 ALA A C 1
ATOM 7245 O O . ALA A 1 923 ? 29.069 -15.979 -76.295 1.00 81.75 923 ALA A O 1
ATOM 7246 N N . GLU A 1 924 ? 28.743 -14.100 -77.471 1.00 85.69 924 GLU A N 1
ATOM 7247 C CA . GLU A 1 924 ? 30.131 -13.931 -77.911 1.00 85.69 924 GLU A CA 1
ATOM 7248 C C . GLU A 1 924 ? 30.878 -12.906 -77.052 1.00 85.69 924 GLU A C 1
ATOM 7250 O O . GLU A 1 924 ? 30.270 -11.978 -76.519 1.00 85.69 924 GLU A O 1
ATOM 7255 N N . ASP A 1 925 ? 32.204 -13.038 -76.967 1.00 88.44 925 ASP A N 1
ATOM 7256 C CA . ASP A 1 925 ? 33.076 -12.071 -76.295 1.00 88.44 925 ASP A CA 1
ATOM 7257 C C . ASP A 1 925 ? 32.917 -10.663 -76.877 1.00 88.44 925 ASP A C 1
ATOM 7259 O O . ASP A 1 925 ? 33.139 -10.446 -78.070 1.00 88.44 925 ASP A O 1
ATOM 7263 N N . PHE A 1 926 ? 32.582 -9.702 -76.014 1.00 90.44 926 PHE A N 1
ATOM 7264 C CA . PHE A 1 926 ? 32.351 -8.318 -76.417 1.00 90.44 926 PHE A CA 1
ATOM 7265 C C . PHE A 1 926 ? 33.494 -7.394 -75.990 1.00 90.44 926 PHE A C 1
ATOM 7267 O O . PHE A 1 926 ? 34.174 -6.818 -76.840 1.00 90.44 926 PHE A O 1
ATOM 7274 N N . LEU A 1 927 ? 33.714 -7.265 -74.680 1.00 92.69 927 LEU A N 1
ATOM 7275 C CA . LEU A 1 927 ? 34.669 -6.320 -74.104 1.00 92.69 927 LEU A CA 1
ATOM 7276 C C . LEU A 1 927 ? 35.359 -6.945 -72.890 1.00 92.69 927 LEU A C 1
ATOM 7278 O O . LEU A 1 927 ? 34.679 -7.438 -71.982 1.00 92.69 927 LEU A O 1
ATOM 7282 N N . LYS A 1 928 ? 36.696 -6.935 -72.886 1.00 95.44 928 LYS A N 1
ATOM 7283 C CA . LYS A 1 928 ? 37.534 -7.448 -71.793 1.00 95.44 928 LYS A CA 1
ATOM 7284 C C . LYS A 1 928 ? 38.709 -6.518 -71.520 1.00 95.44 928 LYS A C 1
ATOM 7286 O O . LYS A 1 928 ? 39.154 -5.826 -72.431 1.00 95.44 928 LYS A O 1
ATOM 7291 N N . TRP A 1 929 ? 39.239 -6.532 -70.305 1.00 96.19 929 TRP A N 1
ATOM 7292 C CA . TRP A 1 929 ? 40.532 -5.919 -69.989 1.00 96.19 929 TRP A CA 1
ATOM 7293 C C . TRP A 1 929 ? 41.135 -6.494 -68.713 1.00 96.19 929 TRP A C 1
ATOM 7295 O O . TRP A 1 929 ? 40.418 -6.964 -67.826 1.00 96.19 929 TRP A O 1
ATOM 7305 N N . GLU A 1 930 ? 42.460 -6.409 -68.601 1.00 95.38 930 GLU A N 1
ATOM 7306 C CA . GLU A 1 930 ? 43.163 -6.815 -67.385 1.00 95.38 930 GLU A CA 1
ATOM 7307 C C . GLU A 1 930 ? 43.000 -5.782 -66.272 1.00 95.38 930 GLU A C 1
ATOM 7309 O O . GLU A 1 930 ? 42.644 -6.151 -65.154 1.00 95.38 930 GLU A O 1
ATOM 7314 N N . SER A 1 931 ? 43.212 -4.495 -66.566 1.00 95.94 931 SER A N 1
ATOM 7315 C CA . SER A 1 931 ? 42.990 -3.418 -65.599 1.00 95.94 931 SER A CA 1
ATOM 7316 C C . SER A 1 931 ? 42.524 -2.119 -66.252 1.00 95.94 931 SER A C 1
ATOM 7318 O O . SER A 1 931 ? 43.028 -1.701 -67.295 1.00 95.94 931 SER A O 1
ATOM 7320 N N . LEU A 1 932 ? 41.555 -1.472 -65.604 1.00 96.81 932 LEU A N 1
ATOM 7321 C CA . LEU A 1 932 ? 41.135 -0.099 -65.862 1.00 96.81 932 LEU A CA 1
ATOM 7322 C C . LEU A 1 932 ? 41.339 0.715 -64.583 1.00 96.81 932 LEU A C 1
ATOM 7324 O O . LEU A 1 932 ? 40.536 0.613 -63.657 1.00 96.81 932 LEU A O 1
ATOM 7328 N N . SER A 1 933 ? 42.393 1.527 -64.541 1.00 96.00 933 SER A N 1
ATOM 7329 C CA . SER A 1 933 ? 42.726 2.388 -63.404 1.00 96.00 933 SER A CA 1
ATOM 7330 C C . SER A 1 933 ? 42.291 3.830 -63.659 1.00 96.00 933 SER A C 1
ATOM 7332 O O . SER A 1 933 ? 42.721 4.456 -64.623 1.00 96.00 933 SER A O 1
ATOM 7334 N N . LEU A 1 934 ? 41.471 4.377 -62.769 1.00 96.38 934 LEU A N 1
ATOM 7335 C CA . LEU A 1 934 ? 41.044 5.773 -62.733 1.00 96.38 934 LEU A CA 1
ATOM 7336 C C . LEU A 1 934 ? 41.743 6.474 -61.561 1.00 96.38 934 LEU A C 1
ATOM 7338 O O . LEU A 1 934 ? 41.543 6.103 -60.404 1.00 96.38 934 LEU A O 1
ATOM 7342 N N . THR A 1 935 ? 42.562 7.481 -61.850 1.00 95.44 935 THR A N 1
ATOM 7343 C CA . THR A 1 935 ? 43.352 8.222 -60.857 1.00 95.44 935 THR A CA 1
ATOM 7344 C C . THR A 1 935 ? 42.900 9.671 -60.750 1.00 95.44 935 THR A C 1
ATOM 7346 O O . THR A 1 935 ? 42.577 10.290 -61.766 1.00 95.44 935 THR A O 1
ATOM 7349 N N . GLY A 1 936 ? 42.925 10.225 -59.536 1.00 94.88 936 GLY A N 1
ATOM 7350 C CA . GLY A 1 936 ? 42.568 11.625 -59.290 1.00 94.88 936 GLY A CA 1
ATOM 7351 C C . GLY A 1 936 ? 41.109 11.931 -59.626 1.00 94.88 936 GLY A C 1
ATOM 7352 O O . GLY A 1 936 ? 40.815 12.941 -60.258 1.00 94.88 936 GLY A O 1
ATOM 7353 N N . ILE A 1 937 ? 40.201 11.022 -59.264 1.00 96.12 937 ILE A N 1
ATOM 7354 C CA . ILE A 1 937 ? 38.757 11.226 -59.375 1.00 96.12 937 ILE A CA 1
ATOM 7355 C C . ILE A 1 937 ? 38.376 12.380 -58.450 1.00 96.12 937 ILE A C 1
ATOM 7357 O O . ILE A 1 937 ? 38.667 12.307 -57.263 1.00 96.12 937 ILE A O 1
ATOM 7361 N N . ASP A 1 938 ? 37.708 13.401 -58.973 1.00 95.31 938 ASP A N 1
ATOM 7362 C CA . ASP A 1 938 ? 37.038 14.474 -58.238 1.00 95.31 938 ASP A CA 1
ATOM 7363 C C . ASP A 1 938 ? 35.626 14.621 -58.810 1.00 95.31 938 ASP A C 1
ATOM 7365 O O . ASP A 1 938 ? 35.426 15.147 -59.909 1.00 95.31 938 ASP A O 1
ATOM 7369 N N . ALA A 1 939 ? 34.648 14.070 -58.102 1.00 94.50 939 ALA A N 1
ATOM 7370 C CA . ALA A 1 939 ? 33.266 13.997 -58.550 1.00 94.50 939 ALA A CA 1
ATOM 7371 C C . ALA A 1 939 ? 32.330 14.631 -57.527 1.00 94.50 939 ALA A C 1
ATOM 7373 O O . ALA A 1 939 ? 32.531 14.487 -56.323 1.00 94.50 939 ALA A O 1
ATOM 7374 N N . GLY A 1 940 ? 31.259 15.272 -57.987 1.00 92.38 940 GLY A N 1
ATOM 7375 C CA . GLY A 1 940 ? 30.242 15.815 -57.094 1.00 92.38 940 GLY A CA 1
ATOM 7376 C C . GLY A 1 940 ? 28.827 15.699 -57.625 1.00 92.38 940 GLY A C 1
ATOM 7377 O O . GLY A 1 940 ? 28.605 15.400 -58.796 1.00 92.38 940 GLY A O 1
ATOM 7378 N N . TYR A 1 941 ? 27.867 15.907 -56.727 1.00 88.25 941 TYR A N 1
ATOM 7379 C CA . TYR A 1 941 ? 26.433 15.902 -56.998 1.00 88.25 941 TYR A CA 1
ATOM 7380 C C . TYR A 1 941 ? 25.757 17.100 -56.318 1.00 88.25 941 TYR A C 1
ATOM 7382 O O . TYR A 1 941 ? 26.095 17.446 -55.182 1.00 88.25 941 TYR A O 1
ATOM 7390 N N . ASN A 1 942 ? 24.777 17.702 -57.008 1.00 83.12 942 ASN A N 1
ATOM 7391 C CA . ASN A 1 942 ? 24.143 18.983 -56.664 1.00 83.12 942 ASN A CA 1
ATOM 7392 C C . ASN A 1 942 ? 25.150 20.149 -56.474 1.00 83.12 942 ASN A C 1
ATOM 7394 O O . ASN A 1 942 ? 25.250 20.698 -55.368 1.00 83.12 942 ASN A O 1
ATOM 7398 N N . PRO A 1 943 ? 25.859 20.587 -57.545 1.00 85.00 943 PRO A N 1
ATOM 7399 C CA . PRO A 1 943 ? 25.719 20.184 -58.958 1.00 85.00 943 PRO A CA 1
ATOM 7400 C C . PRO A 1 943 ? 26.562 18.955 -59.346 1.00 85.00 943 PRO A C 1
ATOM 7402 O O . PRO A 1 943 ? 27.495 18.592 -58.636 1.00 85.00 943 PRO A O 1
ATOM 7405 N N . PHE A 1 944 ? 26.224 18.313 -60.473 1.00 87.94 944 PHE A N 1
ATOM 7406 C CA . PHE A 1 944 ? 26.974 17.167 -61.001 1.00 87.94 944 PHE A CA 1
ATOM 7407 C C . PHE A 1 944 ? 28.247 17.602 -61.745 1.00 87.94 944 PHE A C 1
ATOM 7409 O O . PHE A 1 944 ? 28.161 18.396 -62.681 1.00 87.94 944 PHE A O 1
ATOM 7416 N N . TYR A 1 945 ? 29.399 17.051 -61.359 1.00 92.06 945 TYR A N 1
ATOM 7417 C CA . TYR A 1 945 ? 30.668 17.163 -62.092 1.00 92.06 945 TYR A CA 1
ATOM 7418 C C . TYR A 1 945 ? 31.509 15.888 -61.924 1.00 92.06 945 TYR A C 1
ATOM 7420 O O . TYR A 1 945 ? 31.367 15.185 -60.922 1.00 92.06 945 TYR A O 1
ATOM 7428 N N . LEU A 1 946 ? 32.390 15.598 -62.885 1.00 93.06 946 LEU A N 1
ATOM 7429 C CA . LEU A 1 946 ? 33.341 14.483 -62.851 1.00 93.06 946 LEU A CA 1
ATOM 7430 C C . LEU A 1 946 ? 34.670 14.890 -63.493 1.00 93.06 946 LEU A C 1
ATOM 7432 O O . LEU A 1 946 ? 34.765 15.067 -64.706 1.00 93.06 946 LEU A O 1
ATOM 7436 N N . ARG A 1 947 ? 35.724 14.976 -62.692 1.00 94.81 947 ARG A N 1
ATOM 7437 C CA . ARG A 1 947 ? 37.071 15.321 -63.148 1.00 94.81 947 ARG A CA 1
ATOM 7438 C C . ARG A 1 947 ? 38.027 14.180 -62.830 1.00 94.81 947 ARG A C 1
ATOM 7440 O O . ARG A 1 947 ? 37.954 13.618 -61.745 1.00 94.81 947 ARG A O 1
ATOM 7447 N N . LEU A 1 948 ? 38.882 13.820 -63.781 1.00 95.25 948 LEU A N 1
ATOM 7448 C CA . LEU A 1 948 ? 39.854 12.733 -63.667 1.00 95.25 948 LEU A CA 1
ATOM 7449 C C . LEU A 1 948 ? 41.249 13.239 -64.065 1.00 95.25 948 LEU A C 1
ATOM 7451 O O . LEU A 1 948 ? 41.409 13.805 -65.151 1.00 95.25 948 LEU A O 1
ATOM 7455 N N . ASP A 1 949 ? 42.268 12.975 -63.247 1.00 94.06 949 ASP A N 1
ATOM 7456 C CA . ASP A 1 949 ? 43.671 13.211 -63.627 1.00 94.06 949 ASP A CA 1
ATOM 7457 C C . ASP A 1 949 ? 44.151 12.178 -64.660 1.00 94.06 949 ASP A C 1
ATOM 7459 O O . ASP A 1 949 ? 44.913 12.492 -65.578 1.00 94.06 949 ASP A O 1
ATOM 7463 N N . GLY A 1 950 ? 43.695 10.928 -64.535 1.00 94.56 950 GLY A N 1
ATOM 7464 C CA . GLY A 1 950 ? 44.151 9.835 -65.387 1.00 94.56 950 GLY A CA 1
ATOM 7465 C C . GLY A 1 950 ? 43.147 8.695 -65.519 1.00 94.56 950 GLY A C 1
ATOM 7466 O O . GLY A 1 950 ? 42.496 8.321 -64.548 1.00 94.56 950 GLY A O 1
ATOM 7467 N N . ALA A 1 951 ? 43.061 8.109 -66.711 1.00 95.81 951 ALA A N 1
ATOM 7468 C CA . ALA A 1 951 ? 42.409 6.829 -66.968 1.00 95.81 951 ALA A CA 1
ATOM 7469 C C . ALA A 1 951 ? 43.370 5.925 -67.754 1.00 95.81 951 ALA A C 1
ATOM 7471 O O . ALA A 1 951 ? 43.730 6.242 -68.883 1.00 95.81 951 ALA A O 1
ATOM 7472 N N . ALA A 1 952 ? 43.817 4.818 -67.173 1.00 96.06 952 ALA A N 1
ATOM 7473 C CA . ALA A 1 952 ? 44.733 3.875 -67.807 1.00 96.06 952 ALA A CA 1
ATOM 7474 C C . ALA A 1 952 ? 44.029 2.538 -68.048 1.00 96.06 952 ALA A C 1
ATOM 7476 O O . ALA A 1 952 ? 43.521 1.937 -67.105 1.00 96.06 952 ALA A O 1
ATOM 7477 N N . LEU A 1 953 ? 44.007 2.080 -69.299 1.00 96.12 953 LEU A N 1
ATOM 7478 C CA . LEU A 1 953 ? 43.419 0.807 -69.709 1.00 96.12 953 LEU A CA 1
ATOM 7479 C C . LEU A 1 953 ? 44.519 -0.113 -70.250 1.00 96.12 953 LEU A C 1
ATOM 7481 O O . LEU A 1 953 ? 45.215 0.250 -71.203 1.00 96.12 953 LEU A O 1
ATOM 7485 N N . SER A 1 954 ? 44.664 -1.296 -69.654 1.00 95.81 954 SER A N 1
ATOM 7486 C CA . SER A 1 954 ? 45.696 -2.273 -70.009 1.00 95.81 954 SER A CA 1
ATOM 7487 C C . SER A 1 954 ? 45.107 -3.586 -70.525 1.00 95.81 954 SER A C 1
ATOM 7489 O O . SER A 1 954 ? 44.066 -4.050 -70.049 1.00 95.81 954 SER A O 1
ATOM 7491 N N . ASN A 1 955 ? 45.795 -4.174 -71.509 1.00 95.69 955 ASN A N 1
ATOM 7492 C CA . ASN A 1 955 ? 45.509 -5.486 -72.091 1.00 95.69 955 ASN A CA 1
ATOM 7493 C C . ASN A 1 955 ? 44.017 -5.665 -72.404 1.00 95.69 955 ASN A C 1
ATOM 7495 O O . ASN A 1 955 ? 43.364 -6.601 -71.942 1.00 95.69 955 ASN A O 1
ATOM 7499 N N . PHE A 1 956 ? 43.457 -4.697 -73.134 1.00 95.00 956 PHE A N 1
ATOM 7500 C CA . PHE A 1 956 ? 42.038 -4.679 -73.465 1.00 95.00 956 PHE A CA 1
ATOM 7501 C C . PHE A 1 956 ? 41.746 -5.437 -74.754 1.00 95.00 956 PHE A C 1
ATOM 7503 O O . PHE A 1 956 ? 42.537 -5.430 -75.691 1.00 95.00 956 PHE A O 1
ATOM 7510 N N . TYR A 1 957 ? 40.569 -6.043 -74.810 1.00 94.56 957 TYR A N 1
ATOM 7511 C CA . TYR A 1 957 ? 40.008 -6.680 -75.987 1.00 94.56 957 TYR A CA 1
ATOM 7512 C C . TYR A 1 957 ? 38.638 -6.075 -76.285 1.00 94.56 957 TYR A C 1
ATOM 7514 O O . TYR A 1 957 ? 37.801 -5.983 -75.385 1.00 94.56 957 TYR A O 1
ATOM 7522 N N . ALA A 1 958 ? 38.388 -5.708 -77.539 1.00 93.06 958 ALA A N 1
ATOM 7523 C CA . ALA A 1 958 ? 37.074 -5.276 -78.000 1.00 93.06 958 ALA A CA 1
ATOM 7524 C C . ALA A 1 958 ? 36.722 -5.943 -79.333 1.00 93.06 958 ALA A C 1
ATOM 7526 O O . ALA A 1 958 ? 37.534 -5.957 -80.256 1.00 93.06 958 ALA A O 1
ATOM 7527 N N . ARG A 1 959 ? 35.489 -6.443 -79.457 1.00 91.50 959 ARG A N 1
ATOM 7528 C CA . ARG A 1 959 ? 34.954 -6.953 -80.723 1.00 91.50 959 ARG A CA 1
ATOM 7529 C C . ARG A 1 959 ? 34.052 -5.918 -81.380 1.00 91.50 959 ARG A C 1
ATOM 7531 O O . ARG A 1 959 ? 33.001 -5.565 -80.843 1.00 91.50 959 ARG A O 1
ATOM 7538 N N . LEU A 1 960 ? 34.436 -5.471 -82.568 1.00 90.38 960 LEU A N 1
ATOM 7539 C CA . LEU A 1 960 ? 33.657 -4.586 -83.424 1.00 90.38 960 LEU A CA 1
ATOM 7540 C C . LEU A 1 960 ? 33.101 -5.398 -84.592 1.00 90.38 960 LEU A C 1
ATOM 7542 O O . LEU A 1 960 ? 33.850 -5.924 -85.408 1.00 90.38 960 LEU A O 1
ATOM 7546 N N . LEU A 1 961 ? 31.780 -5.501 -84.670 1.00 88.56 961 LEU A N 1
ATOM 7547 C CA . LEU A 1 961 ? 31.095 -6.304 -85.675 1.00 88.56 961 LEU A CA 1
ATOM 7548 C C . LEU A 1 961 ? 30.092 -5.436 -86.426 1.00 88.56 961 LEU A C 1
ATOM 7550 O O . LEU A 1 961 ? 29.149 -4.924 -85.821 1.00 88.56 961 LEU A O 1
ATOM 7554 N N . ILE A 1 962 ? 30.266 -5.314 -87.739 1.00 88.62 962 ILE A N 1
ATOM 7555 C CA . ILE A 1 962 ? 29.223 -4.802 -88.629 1.00 88.62 962 ILE A CA 1
ATOM 7556 C C . ILE A 1 962 ? 28.345 -5.985 -89.029 1.00 88.62 962 ILE A C 1
ATOM 7558 O O . ILE A 1 962 ? 28.817 -6.979 -89.587 1.00 88.62 962 ILE A O 1
ATOM 7562 N N . TYR A 1 963 ? 27.062 -5.898 -88.701 1.00 85.69 963 TYR A N 1
ATOM 7563 C CA . TYR A 1 963 ? 26.068 -6.904 -89.035 1.00 85.69 963 TYR A CA 1
ATOM 7564 C C . TYR A 1 963 ? 25.750 -6.910 -90.541 1.00 85.69 963 TYR A C 1
ATOM 7566 O O . TYR A 1 963 ? 26.004 -5.927 -91.235 1.00 85.69 963 TYR A O 1
ATOM 7574 N N . PRO A 1 964 ? 25.142 -7.991 -91.070 1.00 85.25 964 PRO A N 1
ATOM 7575 C CA . PRO A 1 964 ? 24.723 -8.054 -92.474 1.00 85.25 964 PRO A CA 1
ATOM 7576 C C . PRO A 1 964 ? 23.754 -6.946 -92.919 1.00 85.25 964 PRO A C 1
ATOM 7578 O O . PRO A 1 964 ? 23.624 -6.707 -94.115 1.00 85.25 964 PRO A O 1
ATOM 7581 N N . ASP A 1 965 ? 23.075 -6.272 -91.985 1.00 85.38 965 ASP A N 1
ATOM 7582 C CA . ASP A 1 965 ? 22.203 -5.115 -92.242 1.00 85.38 965 ASP A CA 1
ATOM 7583 C C . ASP A 1 965 ? 22.957 -3.768 -92.247 1.00 85.38 965 ASP A C 1
ATOM 7585 O O . ASP A 1 965 ? 22.350 -2.716 -92.444 1.00 85.38 965 ASP A O 1
ATOM 7589 N N . GLY A 1 966 ? 24.279 -3.794 -92.047 1.00 82.94 966 GLY A N 1
ATOM 7590 C CA . GLY A 1 966 ? 25.142 -2.618 -91.986 1.00 82.94 966 GLY A CA 1
ATOM 7591 C C . GLY A 1 966 ? 25.175 -1.924 -90.619 1.00 82.94 966 GLY A C 1
ATOM 7592 O O . GLY A 1 966 ? 25.882 -0.927 -90.474 1.00 82.94 966 GLY A O 1
ATOM 7593 N N . THR A 1 967 ? 24.449 -2.422 -89.610 1.00 86.25 967 THR A N 1
ATOM 7594 C CA . THR A 1 967 ? 24.468 -1.850 -88.254 1.00 86.25 967 THR A CA 1
ATOM 7595 C C . THR A 1 967 ? 25.667 -2.353 -87.448 1.00 86.25 967 THR A C 1
ATOM 7597 O O . THR A 1 967 ? 26.152 -3.465 -87.645 1.00 86.25 967 THR A O 1
ATOM 7600 N N . LEU A 1 968 ? 26.176 -1.533 -86.525 1.00 84.88 968 LEU A N 1
ATOM 7601 C CA . LEU A 1 968 ? 27.307 -1.896 -85.666 1.00 84.88 968 LEU A CA 1
ATOM 7602 C C . LEU A 1 968 ? 26.808 -2.558 -84.375 1.00 84.88 968 LEU A C 1
ATOM 7604 O O . LEU A 1 968 ? 25.869 -2.068 -83.747 1.00 84.88 968 LEU A O 1
ATOM 7608 N N . ASN A 1 969 ? 27.483 -3.608 -83.909 1.00 84.19 969 ASN A N 1
ATOM 7609 C CA . ASN A 1 969 ? 27.162 -4.275 -82.643 1.00 84.19 969 ASN A CA 1
ATOM 7610 C C . ASN A 1 969 ? 27.097 -3.336 -81.430 1.00 84.19 969 ASN A C 1
ATOM 7612 O O . ASN A 1 969 ? 26.219 -3.518 -80.590 1.00 84.19 969 ASN A O 1
ATOM 7616 N N . LEU A 1 970 ? 27.914 -2.278 -81.381 1.00 83.00 970 LEU A N 1
ATOM 7617 C CA . LEU A 1 970 ? 27.855 -1.262 -80.320 1.00 83.00 970 LEU A CA 1
ATOM 7618 C C . LEU A 1 970 ? 26.506 -0.526 -80.240 1.00 83.00 970 LEU A C 1
ATOM 7620 O O . LEU A 1 970 ? 26.094 -0.148 -79.146 1.00 83.00 970 LEU A O 1
ATOM 7624 N N . GLN A 1 971 ? 25.806 -0.329 -81.363 1.00 81.19 971 GLN A N 1
ATOM 7625 C CA . GLN A 1 971 ? 24.510 0.364 -81.382 1.00 81.19 971 GLN A CA 1
ATOM 7626 C C . GLN A 1 971 ? 23.404 -0.492 -80.754 1.00 81.19 971 GLN A C 1
ATOM 7628 O O . GLN A 1 971 ? 22.522 0.031 -80.081 1.00 81.19 971 GLN A O 1
ATOM 7633 N N . ASN A 1 972 ? 23.493 -1.816 -80.902 1.00 76.44 972 ASN A N 1
ATOM 7634 C CA . ASN A 1 972 ? 22.476 -2.754 -80.421 1.00 76.44 972 ASN A CA 1
ATOM 7635 C C . ASN A 1 972 ? 22.606 -3.095 -78.926 1.00 76.44 972 ASN A C 1
ATOM 7637 O O . ASN A 1 972 ? 21.695 -3.708 -78.358 1.00 76.44 972 ASN A O 1
ATOM 7641 N N . ILE A 1 973 ? 23.710 -2.690 -78.289 1.00 80.69 973 ILE A N 1
ATOM 7642 C CA . ILE A 1 973 ? 23.976 -2.903 -76.860 1.00 80.69 973 ILE A CA 1
ATOM 7643 C C . ILE A 1 973 ? 23.190 -1.931 -75.980 1.00 80.69 973 ILE A C 1
ATOM 7645 O O . ILE A 1 973 ? 22.793 -2.301 -74.874 1.00 80.69 973 ILE A O 1
ATOM 7649 N N . LEU A 1 974 ? 22.933 -0.716 -76.463 1.00 78.25 974 LEU A N 1
ATOM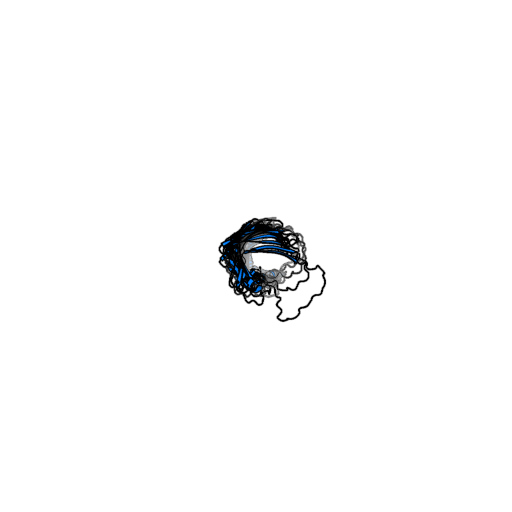 7650 C CA . LEU A 1 974 ? 22.104 0.268 -75.774 1.00 78.25 974 LEU A CA 1
ATOM 7651 C C . LEU A 1 974 ? 20.644 0.090 -76.203 1.00 78.25 974 LEU A C 1
ATOM 7653 O O . LEU A 1 974 ? 20.334 0.001 -77.389 1.00 78.25 974 LEU A O 1
ATOM 7657 N N . THR A 1 975 ? 19.724 0.024 -75.243 1.00 66.06 975 THR A N 1
ATOM 7658 C CA . THR A 1 975 ? 18.292 -0.073 -75.559 1.00 66.06 975 THR A CA 1
ATOM 7659 C C . THR A 1 975 ? 17.749 1.301 -75.975 1.00 66.06 975 THR A C 1
ATOM 7661 O O . THR A 1 975 ? 17.664 2.205 -75.144 1.00 66.06 975 THR A O 1
ATOM 7664 N N . GLU A 1 976 ? 17.318 1.464 -77.232 1.00 55.16 976 GLU A N 1
ATOM 7665 C CA . GLU A 1 976 ? 16.451 2.587 -77.614 1.00 55.16 976 GLU A CA 1
ATOM 7666 C C . GLU A 1 976 ? 15.071 2.408 -76.968 1.00 55.16 976 GLU A C 1
ATOM 7668 O O . GLU A 1 976 ? 14.414 1.377 -77.138 1.00 55.16 976 GLU A O 1
ATOM 7673 N N . GLN A 1 977 ? 14.604 3.419 -76.232 1.00 41.06 977 GLN A N 1
ATOM 7674 C CA . GLN A 1 977 ? 13.220 3.466 -75.767 1.00 41.06 977 GLN A CA 1
ATOM 7675 C C . GLN A 1 977 ? 12.284 3.639 -76.971 1.00 41.06 977 GLN A C 1
ATOM 7677 O O . GLN A 1 977 ? 11.929 4.756 -77.348 1.00 41.06 977 GLN A O 1
ATOM 7682 N N . LYS A 1 978 ? 11.838 2.527 -77.562 1.00 36.25 978 LYS A N 1
ATOM 7683 C CA . LYS A 1 978 ? 10.610 2.526 -78.357 1.00 36.25 978 LYS A CA 1
ATOM 7684 C C . LYS A 1 978 ? 9.457 2.889 -77.426 1.00 36.25 978 LYS A C 1
ATOM 7686 O O . LYS A 1 978 ? 9.186 2.177 -76.463 1.00 36.25 978 LYS A O 1
ATOM 7691 N N . LYS A 1 979 ? 8.774 3.999 -77.719 1.00 36.91 979 LYS A N 1
ATOM 7692 C CA . LYS A 1 979 ? 7.413 4.224 -77.226 1.00 36.91 979 LYS A CA 1
ATOM 7693 C C . LYS A 1 979 ? 6.563 3.062 -77.737 1.00 36.91 979 LYS A C 1
ATOM 7695 O O . LYS A 1 979 ? 6.350 2.946 -78.940 1.00 36.91 979 LYS A O 1
ATOM 7700 N N . GLU A 1 980 ? 6.150 2.179 -76.839 1.00 30.66 980 GLU A N 1
ATOM 7701 C CA . GLU A 1 980 ? 5.155 1.160 -77.150 1.00 30.66 980 GLU A CA 1
ATOM 7702 C C . GLU A 1 980 ? 3.803 1.843 -77.370 1.00 30.66 980 GLU A C 1
ATOM 7704 O O . GLU A 1 980 ? 3.133 2.270 -76.429 1.00 30.66 980 GLU A O 1
ATOM 7709 N N . ASP A 1 981 ? 3.412 1.945 -78.637 1.00 39.88 981 ASP A N 1
ATOM 7710 C CA . ASP A 1 981 ? 2.019 2.084 -79.033 1.00 39.88 981 ASP A CA 1
ATOM 7711 C C . ASP A 1 981 ? 1.315 0.732 -78.834 1.00 39.88 981 ASP A C 1
ATOM 7713 O O . ASP A 1 981 ? 1.584 -0.233 -79.550 1.00 39.88 981 ASP A O 1
ATOM 7717 N N . GLY A 1 982 ? 0.379 0.676 -77.879 1.00 37.44 982 GLY A N 1
ATOM 7718 C CA . GLY A 1 982 ? -0.737 -0.275 -77.921 1.00 37.44 982 GLY A CA 1
ATOM 7719 C C . GLY A 1 982 ? -1.035 -1.079 -76.651 1.00 37.44 982 GLY A C 1
ATOM 7720 O O . GLY A 1 982 ? -0.599 -2.220 -76.540 1.00 37.44 982 GLY A O 1
ATOM 7721 N N . LYS A 1 983 ? -1.921 -0.556 -75.780 1.00 30.09 983 LYS A N 1
ATOM 7722 C CA . LYS A 1 983 ? -3.138 -1.241 -75.258 1.00 30.09 983 LYS A CA 1
ATOM 7723 C C . LYS A 1 983 ? -4.005 -0.305 -74.374 1.00 30.09 983 LYS A C 1
ATOM 7725 O O . LYS A 1 983 ? -3.542 0.783 -74.049 1.00 30.09 983 LYS A O 1
ATOM 7730 N N . PRO A 1 984 ? -5.294 -0.627 -74.102 1.00 39.56 984 PRO A N 1
ATOM 7731 C CA . PRO A 1 984 ? -6.417 0.300 -74.268 1.00 39.56 984 PRO A CA 1
ATOM 7732 C C . PRO A 1 984 ? -6.821 1.069 -73.004 1.00 39.56 984 PRO A C 1
ATOM 7734 O O . PRO A 1 984 ? -6.487 0.704 -71.880 1.00 39.56 984 PRO A O 1
ATOM 7737 N N . ALA A 1 985 ? -7.611 2.117 -73.247 1.00 38.88 985 ALA A N 1
ATOM 7738 C CA . ALA A 1 985 ? -8.160 3.072 -72.293 1.00 38.88 985 ALA A CA 1
ATOM 7739 C C . ALA A 1 985 ? -8.925 2.471 -71.094 1.00 38.88 985 ALA A C 1
ATOM 7741 O O . ALA A 1 985 ? -9.676 1.506 -71.226 1.00 38.88 985 ALA A O 1
ATOM 7742 N N . ALA A 1 986 ? -8.817 3.167 -69.957 1.00 28.53 986 ALA A N 1
ATOM 7743 C CA . ALA A 1 986 ? -9.695 3.088 -68.787 1.00 28.53 986 ALA A CA 1
ATOM 7744 C C . ALA A 1 986 ? -9.827 4.503 -68.145 1.00 28.53 986 ALA A C 1
ATOM 7746 O O . ALA A 1 986 ? -8.949 5.337 -68.367 1.00 28.53 986 ALA A O 1
ATOM 7747 N N . PRO A 1 987 ? -10.932 4.821 -67.431 1.00 38.75 987 PRO A N 1
ATOM 7748 C CA . PRO A 1 987 ? -11.687 6.084 -67.574 1.00 38.75 987 PRO A CA 1
ATOM 7749 C C . PRO A 1 987 ? -11.163 7.310 -66.788 1.00 38.75 987 PRO A C 1
ATOM 7751 O O . PRO A 1 987 ? -10.311 7.170 -65.913 1.00 38.75 987 PRO A O 1
ATOM 7754 N N . PRO A 1 988 ? -11.693 8.527 -67.059 1.00 39.81 988 PRO A N 1
ATOM 7755 C CA . PRO A 1 988 ? -11.062 9.783 -66.670 1.00 39.81 988 PRO A CA 1
ATOM 7756 C C . PRO A 1 988 ? -11.335 10.158 -65.208 1.00 39.81 988 PRO A C 1
ATOM 7758 O O . PRO A 1 988 ? -12.486 10.266 -64.781 1.00 39.81 988 PRO A O 1
ATOM 7761 N N . ALA A 1 989 ? -10.271 10.463 -64.462 1.00 31.41 989 ALA A N 1
ATOM 7762 C CA . ALA A 1 989 ? -10.358 11.115 -63.161 1.00 31.41 989 ALA A CA 1
ATOM 7763 C C . ALA A 1 989 ? -9.947 12.597 -63.264 1.00 31.41 989 ALA A C 1
ATOM 7765 O O . ALA A 1 989 ? -8.845 12.944 -63.675 1.00 31.41 989 ALA A O 1
ATOM 7766 N N . LYS A 1 990 ? -10.930 13.433 -62.917 1.00 31.47 990 LYS A N 1
ATOM 7767 C CA . LYS A 1 990 ? -11.019 14.894 -62.744 1.00 31.47 990 LYS A CA 1
ATOM 7768 C C . LYS A 1 990 ? -9.722 15.726 -62.655 1.00 31.47 990 LYS A C 1
ATOM 7770 O O . LYS A 1 990 ? -8.870 15.510 -61.801 1.00 31.47 990 LYS A O 1
ATOM 7775 N N . LYS A 1 991 ? -9.722 16.803 -63.455 1.00 34.31 991 LYS A N 1
ATOM 7776 C CA . LYS A 1 991 ? -8.894 18.021 -63.340 1.00 34.31 991 LYS A CA 1
ATOM 7777 C C . LYS A 1 991 ? -9.016 18.685 -61.957 1.00 34.31 991 LYS A C 1
ATOM 7779 O O . LYS A 1 991 ? -10.126 18.753 -61.424 1.00 34.31 991 LYS A O 1
ATOM 7784 N N . PRO A 1 992 ? -7.938 19.332 -61.488 1.00 31.50 992 PRO A N 1
ATOM 7785 C CA . PRO A 1 992 ? -8.037 20.698 -60.968 1.00 31.50 992 PRO A CA 1
ATOM 7786 C C . PRO A 1 992 ? -7.458 21.737 -61.943 1.00 31.50 992 PRO A C 1
ATOM 7788 O O . PRO A 1 992 ? -6.653 21.418 -62.814 1.00 31.50 992 PRO A O 1
ATOM 7791 N N . ALA A 1 993 ? -7.964 22.960 -61.797 1.00 31.59 993 ALA A N 1
ATOM 7792 C CA . ALA A 1 993 ? -7.819 24.142 -62.647 1.00 31.59 993 ALA A CA 1
ATOM 7793 C C . ALA A 1 993 ? -6.448 24.868 -62.489 1.00 31.59 993 ALA A C 1
ATOM 7795 O O . ALA A 1 993 ? -5.654 24.454 -61.644 1.00 31.59 993 ALA A O 1
ATOM 7796 N N . PRO A 1 994 ? -6.157 25.893 -63.322 1.00 40.84 994 PRO A N 1
ATOM 7797 C CA . PRO A 1 994 ? -4.810 26.344 -63.681 1.00 40.84 994 PRO A CA 1
ATOM 7798 C C . PRO A 1 994 ? -4.263 27.510 -62.831 1.00 40.84 994 PRO A C 1
ATOM 7800 O O . PRO A 1 994 ? -4.982 28.101 -62.032 1.00 40.84 994 PRO A O 1
ATOM 7803 N N . ASP A 1 995 ? -2.996 27.828 -63.118 1.00 28.22 995 ASP A N 1
ATOM 7804 C CA . ASP A 1 995 ? -2.205 29.021 -62.774 1.00 28.22 995 ASP A CA 1
ATOM 7805 C C . ASP A 1 995 ? -1.326 28.964 -61.517 1.00 28.22 995 ASP A C 1
ATOM 7807 O O . ASP A 1 995 ? -1.704 29.370 -60.424 1.00 28.22 995 ASP A O 1
ATOM 7811 N N . GLN A 1 996 ? -0.070 28.563 -61.743 1.00 28.34 996 GLN A N 1
ATOM 7812 C CA . GLN A 1 996 ? 1.078 29.423 -61.443 1.00 28.34 996 GLN A CA 1
ATOM 7813 C C . GLN A 1 996 ? 2.166 29.204 -62.503 1.00 28.34 996 GLN A C 1
ATOM 7815 O O . GLN A 1 996 ? 2.737 28.120 -62.629 1.00 28.34 996 GLN A O 1
ATOM 7820 N N . GLU A 1 997 ? 2.436 30.253 -63.278 1.00 36.00 997 GLU A N 1
ATOM 7821 C CA . GLU A 1 997 ? 3.630 30.381 -64.106 1.00 36.00 997 GLU A CA 1
ATOM 7822 C C . GLU A 1 997 ? 4.880 30.202 -63.240 1.00 36.00 997 GLU A C 1
ATOM 7824 O O . GLU A 1 997 ? 5.113 30.962 -62.307 1.00 36.00 997 GLU A O 1
ATOM 7829 N N . THR A 1 998 ? 5.717 29.224 -63.572 1.00 25.94 998 THR A N 1
ATOM 7830 C CA . THR A 1 998 ? 7.162 29.300 -63.333 1.00 25.94 998 THR A CA 1
ATOM 7831 C C . THR A 1 998 ? 7.878 28.413 -64.340 1.00 25.94 998 THR A C 1
ATOM 7833 O O . THR A 1 998 ? 7.691 27.202 -64.354 1.00 25.94 998 THR A O 1
ATOM 7836 N N . GLY A 1 999 ? 8.705 29.058 -65.165 1.00 29.19 999 GLY A N 1
ATOM 7837 C CA . GLY A 1 999 ? 9.944 28.516 -65.715 1.00 29.19 999 GLY A CA 1
ATOM 7838 C C . GLY A 1 999 ? 9.817 27.336 -66.671 1.00 29.19 999 GLY A C 1
ATOM 7839 O O . GLY A 1 999 ? 9.479 26.220 -66.286 1.00 29.19 999 GLY A O 1
ATOM 7840 N N . ALA A 1 1000 ? 10.224 27.564 -67.919 1.00 28.53 1000 ALA A N 1
ATOM 7841 C CA . ALA A 1 1000 ? 10.679 26.501 -68.800 1.00 28.53 1000 ALA A CA 1
ATOM 7842 C C . ALA A 1 1000 ? 11.493 25.467 -68.001 1.00 28.53 1000 ALA A C 1
ATOM 7844 O O . ALA A 1 1000 ? 12.418 25.833 -67.275 1.00 28.53 1000 ALA A O 1
ATOM 7845 N N . LYS A 1 1001 ? 11.151 24.179 -68.131 1.00 28.95 1001 LYS A N 1
ATOM 7846 C CA . LYS A 1 1001 ? 12.072 23.097 -67.776 1.00 28.95 1001 LYS A CA 1
ATOM 7847 C C . LYS A 1 1001 ? 13.315 23.286 -68.641 1.00 28.95 1001 LYS A C 1
ATOM 7849 O O . LYS A 1 1001 ? 13.362 22.801 -69.770 1.00 28.95 1001 LYS A O 1
ATOM 7854 N N . GLU A 1 1002 ? 14.289 24.019 -68.115 1.00 29.98 1002 GLU A N 1
ATOM 7855 C CA . GLU A 1 1002 ? 15.671 23.922 -68.543 1.00 29.98 1002 GLU A CA 1
ATOM 7856 C C . GLU A 1 1002 ? 16.018 22.437 -68.509 1.00 29.98 1002 GLU A C 1
ATOM 7858 O O . GLU A 1 1002 ? 15.948 21.769 -67.473 1.00 29.98 1002 GLU A O 1
ATOM 7863 N N . SER A 1 1003 ? 16.329 21.896 -69.684 1.00 33.53 1003 SER A N 1
ATOM 7864 C CA . SER A 1 1003 ? 17.146 20.699 -69.793 1.00 33.53 1003 SER A CA 1
ATOM 7865 C C . SER A 1 1003 ? 18.306 20.853 -68.814 1.00 33.53 1003 SER A C 1
ATOM 7867 O O . SER A 1 1003 ? 19.003 21.866 -68.887 1.00 33.53 1003 SER A O 1
ATOM 7869 N N . ALA A 1 1004 ? 18.479 19.895 -67.900 1.00 40.69 1004 ALA A N 1
ATOM 7870 C CA . ALA A 1 1004 ? 19.598 19.898 -66.966 1.00 40.69 1004 ALA A CA 1
ATOM 7871 C C . ALA A 1 1004 ? 20.892 20.276 -67.718 1.00 40.69 1004 ALA A C 1
ATOM 7873 O O . ALA A 1 1004 ? 21.119 19.725 -68.804 1.00 40.69 1004 ALA A O 1
ATOM 7874 N N . PRO A 1 1005 ? 21.692 21.235 -67.212 1.00 49.75 1005 PRO A N 1
ATOM 7875 C CA . PRO A 1 1005 ? 22.908 21.655 -67.894 1.00 49.75 1005 PRO A CA 1
ATOM 7876 C C . PRO A 1 1005 ? 23.801 20.429 -68.144 1.00 49.75 1005 PRO A C 1
ATOM 7878 O O . PRO A 1 1005 ? 23.830 19.524 -67.301 1.00 49.75 1005 PRO A O 1
ATOM 7881 N N . PRO A 1 1006 ? 24.491 20.347 -69.297 1.00 57.91 1006 PRO A N 1
ATOM 7882 C CA . PRO A 1 1006 ? 25.403 19.243 -69.572 1.00 57.91 1006 PRO A CA 1
ATOM 7883 C C . PRO A 1 1006 ? 26.424 19.147 -68.431 1.00 57.91 1006 PRO A C 1
ATOM 7885 O O . PRO A 1 1006 ? 26.982 20.158 -68.012 1.00 57.91 1006 PRO A O 1
ATOM 7888 N N . GLY A 1 1007 ? 26.616 17.945 -67.881 1.00 67.75 1007 GLY A N 1
ATOM 7889 C CA . GLY A 1 1007 ? 27.533 17.739 -66.759 1.00 67.75 1007 GLY A CA 1
ATOM 7890 C C . GLY A 1 1007 ? 28.960 18.181 -67.100 1.00 67.75 1007 GLY A C 1
ATOM 7891 O O . GLY A 1 1007 ? 29.446 17.898 -68.198 1.00 67.75 1007 GLY A O 1
ATOM 7892 N N . ASP A 1 1008 ? 29.633 18.849 -66.159 1.00 86.75 1008 ASP A N 1
ATOM 7893 C CA . ASP A 1 1008 ? 31.058 19.201 -66.261 1.00 86.75 1008 ASP A CA 1
ATOM 7894 C C . ASP A 1 1008 ? 31.897 17.921 -66.132 1.00 86.75 1008 ASP A C 1
ATOM 7896 O O . ASP A 1 1008 ? 32.034 17.373 -65.036 1.00 86.75 1008 ASP A O 1
ATOM 7900 N N . ILE A 1 1009 ? 32.398 17.403 -67.256 1.00 91.31 1009 ILE A N 1
ATOM 7901 C CA . ILE A 1 1009 ? 33.209 16.185 -67.327 1.00 91.31 1009 ILE A CA 1
ATOM 7902 C C . ILE A 1 1009 ? 34.563 16.541 -67.935 1.00 91.31 1009 ILE A C 1
ATOM 7904 O O . ILE A 1 1009 ? 34.623 17.081 -69.039 1.00 91.31 1009 ILE A O 1
ATOM 7908 N N . SER A 1 1010 ? 35.660 16.190 -67.264 1.00 93.19 1010 SER A N 1
ATOM 7909 C CA . SER A 1 1010 ? 37.014 16.387 -67.796 1.00 93.19 1010 SER A CA 1
ATOM 7910 C C . SER A 1 1010 ? 37.956 15.241 -67.442 1.00 93.19 1010 SER A C 1
ATOM 7912 O O . SER A 1 1010 ? 37.982 14.802 -66.295 1.00 93.19 1010 SER A O 1
ATOM 7914 N N . ILE A 1 1011 ? 38.781 14.803 -68.392 1.00 94.44 1011 ILE A N 1
ATOM 7915 C CA . ILE A 1 1011 ? 39.805 13.770 -68.205 1.00 94.44 1011 ILE A CA 1
ATOM 7916 C C . ILE A 1 1011 ? 41.132 14.319 -68.734 1.00 94.44 1011 ILE A C 1
ATOM 7918 O O . ILE A 1 1011 ? 41.285 14.540 -69.938 1.00 94.44 1011 ILE A O 1
ATOM 7922 N N . GLN A 1 1012 ? 42.103 14.552 -67.848 1.00 93.94 1012 GLN A N 1
ATOM 7923 C CA . GLN A 1 1012 ? 43.381 15.156 -68.240 1.00 93.94 1012 GLN A CA 1
ATOM 7924 C C . GLN A 1 1012 ? 44.213 14.219 -69.118 1.00 93.94 1012 GLN A C 1
ATOM 7926 O O . GLN A 1 1012 ? 44.817 14.675 -70.091 1.00 93.94 1012 GLN A O 1
ATOM 7931 N N . ARG A 1 1013 ? 44.237 12.917 -68.807 1.00 95.81 1013 ARG A N 1
ATOM 7932 C CA . ARG A 1 1013 ? 44.994 11.913 -69.562 1.00 95.81 1013 ARG A CA 1
ATOM 7933 C C . ARG A 1 1013 ? 44.263 10.576 -69.622 1.00 95.81 1013 ARG A C 1
ATOM 7935 O O . ARG A 1 1013 ? 43.847 10.050 -68.600 1.00 95.81 1013 ARG A O 1
ATOM 7942 N N . VAL A 1 1014 ? 44.181 9.989 -70.806 1.00 95.44 1014 VAL A N 1
ATOM 7943 C CA . VAL A 1 1014 ? 43.807 8.591 -71.033 1.00 95.44 1014 VAL A CA 1
ATOM 7944 C C . VAL A 1 1014 ? 45.019 7.879 -71.615 1.00 95.44 1014 VAL A C 1
ATOM 7946 O O . VAL A 1 1014 ? 45.603 8.395 -72.563 1.00 95.44 1014 VAL A O 1
ATOM 7949 N N . THR A 1 1015 ? 45.398 6.724 -71.079 1.00 95.56 1015 THR A N 1
ATOM 7950 C CA . THR A 1 1015 ? 46.494 5.889 -71.586 1.00 95.56 1015 THR A CA 1
ATOM 7951 C C . THR A 1 1015 ? 45.952 4.513 -71.947 1.00 95.56 1015 THR A C 1
ATOM 7953 O O . THR A 1 1015 ? 45.224 3.907 -71.165 1.00 95.56 1015 THR A O 1
ATOM 7956 N N . LEU A 1 1016 ? 46.322 4.016 -73.120 1.00 95.06 1016 LEU A N 1
ATOM 7957 C CA . LEU A 1 1016 ? 45.962 2.695 -73.623 1.00 95.06 1016 LEU A CA 1
ATOM 7958 C C . LEU A 1 1016 ? 47.239 1.862 -73.778 1.00 95.06 1016 LEU A C 1
ATOM 7960 O O . LEU A 1 1016 ? 48.241 2.377 -74.281 1.00 95.06 1016 LEU A O 1
ATOM 7964 N N . GLN A 1 1017 ? 47.213 0.593 -73.374 1.00 94.69 1017 GLN A N 1
ATOM 7965 C CA . GLN A 1 1017 ? 48.344 -0.325 -73.524 1.00 94.69 1017 GLN A CA 1
ATOM 7966 C C . GLN A 1 1017 ? 47.870 -1.742 -73.863 1.00 94.69 1017 GLN A C 1
ATOM 7968 O O . GLN A 1 1017 ? 46.940 -2.246 -73.239 1.00 94.69 1017 GLN A O 1
ATOM 7973 N N . GLY A 1 1018 ? 48.552 -2.403 -74.806 1.00 92.62 1018 GLY A N 1
ATOM 7974 C CA . GLY A 1 1018 ? 48.349 -3.828 -75.095 1.00 92.62 1018 GLY A CA 1
ATOM 7975 C C . GLY A 1 1018 ? 46.974 -4.164 -75.679 1.00 92.62 1018 GLY A C 1
ATOM 7976 O O . GLY A 1 1018 ? 46.454 -5.246 -75.434 1.00 92.62 1018 GLY A O 1
ATOM 7977 N N . GLY A 1 1019 ? 46.352 -3.229 -76.400 1.00 93.44 1019 GLY A N 1
ATOM 7978 C CA . GLY A 1 1019 ? 45.009 -3.394 -76.942 1.00 93.44 1019 GLY A CA 1
ATOM 7979 C C . GLY A 1 1019 ? 44.916 -4.369 -78.110 1.00 93.44 1019 GLY A C 1
ATOM 7980 O O . GLY A 1 1019 ? 45.764 -4.362 -79.005 1.00 93.44 1019 GLY A O 1
ATOM 7981 N N . HIS A 1 1020 ? 43.838 -5.148 -78.125 1.00 95.00 1020 HIS A N 1
ATOM 7982 C CA . HIS A 1 1020 ? 43.435 -6.038 -79.202 1.00 95.00 1020 HIS A CA 1
ATOM 7983 C C . HIS A 1 1020 ? 42.015 -5.681 -79.663 1.00 95.00 1020 HIS A C 1
ATOM 7985 O O . HIS A 1 1020 ? 41.070 -5.722 -78.877 1.00 95.00 1020 HIS A O 1
ATOM 7991 N N . ILE A 1 1021 ? 41.841 -5.311 -80.930 1.00 93.56 1021 ILE A N 1
ATOM 7992 C CA . ILE A 1 1021 ? 40.514 -5.070 -81.503 1.00 93.56 1021 ILE A CA 1
ATOM 7993 C C . ILE A 1 1021 ? 40.278 -6.048 -82.646 1.00 93.56 1021 ILE A C 1
ATOM 7995 O O . ILE A 1 1021 ? 40.951 -5.968 -83.674 1.00 93.56 1021 ILE A O 1
ATOM 7999 N N . ASP A 1 1022 ? 39.286 -6.915 -82.472 1.00 92.44 1022 ASP A N 1
ATOM 8000 C CA . ASP A 1 1022 ? 38.772 -7.792 -83.520 1.00 92.44 1022 ASP A CA 1
ATOM 8001 C C . ASP A 1 1022 ? 37.692 -7.032 -84.284 1.00 92.44 1022 ASP A C 1
ATOM 8003 O O . ASP A 1 1022 ? 36.597 -6.793 -83.768 1.00 92.44 1022 ASP A O 1
ATOM 8007 N N . PHE A 1 1023 ? 37.990 -6.646 -85.517 1.00 91.31 1023 PHE A N 1
ATOM 8008 C CA . PHE A 1 1023 ? 37.020 -6.064 -86.428 1.00 91.31 1023 PHE A CA 1
ATOM 8009 C C . PHE A 1 1023 ? 36.525 -7.125 -87.410 1.00 91.31 1023 PHE A C 1
ATOM 8011 O O . PHE A 1 1023 ? 37.310 -7.823 -88.048 1.00 91.31 1023 PHE A O 1
ATOM 8018 N N . SER A 1 1024 ? 35.211 -7.245 -87.557 1.00 90.44 1024 SER A N 1
ATOM 8019 C CA . SER A 1 1024 ? 34.580 -8.097 -88.563 1.00 90.44 1024 SER A CA 1
ATOM 8020 C C . SER A 1 1024 ? 33.478 -7.329 -89.278 1.00 90.44 1024 SER A C 1
ATOM 8022 O O . SER A 1 1024 ? 32.596 -6.750 -88.646 1.00 90.44 1024 SER A O 1
ATOM 8024 N N . ASP A 1 1025 ? 33.515 -7.345 -90.603 1.00 90.62 1025 ASP A N 1
ATOM 8025 C CA . ASP A 1 1025 ? 32.474 -6.790 -91.453 1.00 90.62 1025 ASP A CA 1
ATOM 8026 C C . ASP A 1 1025 ? 31.740 -7.929 -92.169 1.00 90.62 1025 ASP A C 1
ATOM 8028 O O . ASP A 1 1025 ? 32.259 -8.537 -93.112 1.00 90.62 1025 ASP A O 1
ATOM 8032 N N . ASN A 1 1026 ? 30.517 -8.208 -91.707 1.00 89.19 1026 ASN A N 1
ATOM 8033 C CA . ASN A 1 1026 ? 29.627 -9.213 -92.289 1.00 89.19 1026 ASN A CA 1
ATOM 8034 C C . ASN A 1 1026 ? 28.619 -8.610 -93.287 1.00 89.19 1026 ASN A C 1
ATOM 8036 O O . ASN A 1 1026 ? 27.782 -9.340 -93.821 1.00 89.19 1026 ASN A O 1
ATOM 8040 N N . TYR A 1 1027 ? 28.664 -7.296 -93.536 1.00 87.75 1027 TYR A N 1
ATOM 8041 C CA . TYR A 1 1027 ? 27.910 -6.647 -94.615 1.00 87.75 1027 TYR A CA 1
ATOM 8042 C C . TYR A 1 1027 ? 28.541 -6.934 -95.994 1.00 87.75 1027 TYR A C 1
ATOM 8044 O O . TYR A 1 1027 ? 27.885 -6.886 -97.044 1.00 87.75 1027 TYR A O 1
ATOM 8052 N N . ILE A 1 1028 ? 29.834 -7.255 -96.017 1.00 84.56 1028 ILE A N 1
ATOM 8053 C CA . ILE A 1 1028 ? 30.565 -7.728 -97.196 1.00 84.56 1028 ILE A CA 1
ATOM 8054 C C . ILE A 1 1028 ? 30.566 -9.259 -97.206 1.00 84.56 1028 ILE A C 1
ATOM 8056 O O . ILE A 1 1028 ? 30.773 -9.874 -96.169 1.00 84.56 1028 ILE A O 1
ATOM 8060 N N . GLN A 1 1029 ? 30.350 -9.880 -98.372 1.00 81.06 1029 GLN A N 1
ATOM 8061 C CA . GLN A 1 1029 ? 30.465 -11.333 -98.537 1.00 81.06 1029 GLN A CA 1
ATOM 8062 C C . GLN A 1 1029 ? 31.456 -11.688 -99.661 1.00 81.06 1029 GLN A C 1
ATOM 8064 O O . GLN A 1 1029 ? 31.340 -11.111 -100.747 1.00 81.06 1029 GLN A O 1
ATOM 8069 N N . PRO A 1 1030 ? 32.398 -12.634 -99.446 1.00 83.81 1030 PRO A N 1
ATOM 8070 C CA . PRO A 1 1030 ? 32.704 -13.309 -98.171 1.00 83.81 1030 PRO A CA 1
ATOM 8071 C C . PRO A 1 1030 ? 33.143 -12.314 -97.079 1.00 83.81 1030 PRO A C 1
ATOM 8073 O O . PRO A 1 1030 ? 33.568 -11.214 -97.404 1.00 83.81 1030 PRO A O 1
ATOM 8076 N N . ASN A 1 1031 ? 32.982 -12.658 -95.801 1.00 87.44 1031 ASN A N 1
ATOM 8077 C CA . ASN A 1 1031 ? 33.175 -11.696 -94.708 1.00 87.44 1031 ASN A CA 1
ATOM 8078 C C . ASN A 1 1031 ? 34.622 -11.194 -94.641 1.00 87.44 1031 ASN A C 1
ATOM 8080 O O . ASN A 1 1031 ? 35.564 -11.942 -94.917 1.00 87.44 1031 ASN A O 1
ATOM 8084 N N . TYR A 1 1032 ? 34.793 -9.935 -94.245 1.00 88.88 1032 TYR A N 1
ATOM 8085 C CA . TYR A 1 1032 ? 36.106 -9.356 -93.987 1.00 88.88 1032 TYR A CA 1
ATOM 8086 C C . TYR A 1 1032 ? 36.396 -9.340 -92.488 1.00 88.88 1032 TYR A C 1
ATOM 8088 O O . TYR A 1 1032 ? 35.533 -8.982 -91.690 1.00 88.88 1032 TYR A O 1
ATOM 8096 N N . SER A 1 1033 ? 37.624 -9.682 -92.112 1.00 88.75 1033 SER A N 1
ATOM 8097 C CA . SER A 1 1033 ? 38.095 -9.615 -90.731 1.00 88.75 1033 SER A CA 1
ATOM 8098 C C . SER A 1 1033 ? 39.462 -8.951 -90.659 1.00 88.75 1033 SER A C 1
ATOM 8100 O O . SER A 1 1033 ? 40.335 -9.228 -91.485 1.00 88.75 1033 SER A O 1
ATOM 8102 N N . ALA A 1 1034 ? 39.656 -8.124 -89.640 1.00 89.38 1034 ALA A N 1
ATOM 8103 C CA . ALA A 1 1034 ? 40.899 -7.433 -89.351 1.00 89.38 1034 ALA A CA 1
ATOM 8104 C C . ALA A 1 1034 ? 41.161 -7.435 -87.849 1.00 89.38 1034 ALA A C 1
ATOM 8106 O O . ALA A 1 1034 ? 40.273 -7.106 -87.067 1.00 89.38 1034 ALA A O 1
ATOM 8107 N N . ASN A 1 1035 ? 42.399 -7.732 -87.465 1.00 91.31 1035 ASN A N 1
ATOM 8108 C CA . ASN A 1 1035 ? 42.813 -7.713 -86.067 1.00 91.31 1035 ASN A CA 1
ATOM 8109 C C . ASN A 1 1035 ? 43.791 -6.563 -85.869 1.00 91.31 1035 ASN A C 1
ATOM 8111 O O . ASN A 1 1035 ? 44.803 -6.486 -86.567 1.00 91.31 1035 ASN A O 1
ATOM 8115 N N . PHE A 1 1036 ? 43.499 -5.676 -84.928 1.00 91.50 1036 PHE A N 1
ATOM 8116 C CA . PHE A 1 1036 ? 44.417 -4.626 -84.508 1.00 91.50 1036 PHE A CA 1
ATOM 8117 C C . PHE A 1 1036 ? 45.087 -5.065 -83.214 1.00 91.50 1036 PHE A C 1
ATOM 8119 O O . PHE A 1 1036 ? 44.408 -5.221 -82.204 1.00 91.50 1036 PHE A O 1
ATOM 8126 N N . MET A 1 1037 ? 46.397 -5.280 -83.249 1.00 92.56 1037 MET A N 1
ATOM 8127 C CA . MET A 1 1037 ? 47.195 -5.764 -82.125 1.00 92.56 1037 MET A CA 1
ATOM 8128 C C . MET A 1 1037 ? 48.096 -4.655 -81.578 1.00 92.56 1037 MET A C 1
ATOM 8130 O O . MET A 1 1037 ? 48.398 -3.683 -82.273 1.00 92.56 1037 MET A O 1
ATOM 8134 N N . GLU A 1 1038 ? 48.527 -4.810 -80.324 1.00 91.81 1038 GLU A N 1
ATOM 8135 C CA . GLU A 1 1038 ? 49.444 -3.888 -79.635 1.00 91.81 1038 GLU A CA 1
ATOM 8136 C C . GLU A 1 1038 ? 48.977 -2.422 -79.645 1.00 91.81 1038 GLU A C 1
ATOM 8138 O O . GLU A 1 1038 ? 49.788 -1.496 -79.613 1.00 91.81 1038 GLU A O 1
ATOM 8143 N N . LEU A 1 1039 ? 47.659 -2.190 -79.679 1.00 92.31 1039 LEU A N 1
ATOM 8144 C CA . LEU A 1 1039 ? 47.114 -0.839 -79.700 1.00 92.31 1039 LEU A CA 1
ATOM 8145 C C . LEU A 1 1039 ? 47.417 -0.145 -78.368 1.00 92.31 1039 LEU A C 1
ATOM 8147 O O . LEU A 1 1039 ? 46.979 -0.574 -77.297 1.00 92.31 1039 LEU A O 1
ATOM 8151 N N . GLY A 1 1040 ? 48.159 0.949 -78.436 1.00 93.44 1040 GLY A N 1
ATOM 8152 C CA . GLY A 1 1040 ? 48.533 1.745 -77.282 1.00 93.44 1040 GLY A CA 1
ATOM 8153 C C . GLY A 1 1040 ? 48.707 3.211 -77.633 1.00 93.44 1040 GLY A C 1
ATOM 8154 O O . GLY A 1 1040 ? 48.750 3.598 -78.797 1.00 93.44 1040 GLY A O 1
ATOM 8155 N N . GLY A 1 1041 ? 48.776 4.062 -76.621 1.00 94.19 1041 GLY A N 1
ATOM 8156 C CA . GLY A 1 1041 ? 48.915 5.497 -76.828 1.00 94.19 1041 GLY A CA 1
ATOM 8157 C C . GLY A 1 1041 ? 48.247 6.315 -75.743 1.00 94.19 1041 GLY A C 1
ATOM 8158 O O . GLY A 1 1041 ? 47.921 5.803 -74.671 1.00 94.19 1041 GLY A O 1
ATOM 8159 N N . ARG A 1 1042 ? 48.058 7.604 -76.013 1.00 95.38 1042 ARG A N 1
ATOM 8160 C CA . ARG A 1 1042 ? 47.497 8.553 -75.056 1.00 95.38 1042 ARG A CA 1
ATOM 8161 C C . ARG A 1 1042 ? 46.537 9.543 -75.701 1.00 95.38 1042 ARG A C 1
ATOM 8163 O O . ARG A 1 1042 ? 46.733 9.973 -76.834 1.00 95.38 1042 ARG A O 1
ATOM 8170 N N . VAL A 1 1043 ? 45.539 9.952 -74.927 1.00 94.31 1043 VAL A N 1
ATOM 8171 C CA . VAL A 1 1043 ? 44.653 11.079 -75.230 1.00 94.31 1043 VAL A CA 1
ATOM 8172 C C . VAL A 1 1043 ? 44.741 12.076 -74.080 1.00 94.31 1043 VAL A C 1
ATOM 8174 O O . VAL A 1 1043 ? 44.581 11.682 -72.928 1.00 94.31 1043 VAL A O 1
ATOM 8177 N N . THR A 1 1044 ? 45.022 13.350 -74.343 1.00 94.12 1044 THR A N 1
ATOM 8178 C CA . THR A 1 1044 ? 45.206 14.370 -73.297 1.00 94.12 1044 THR A CA 1
ATOM 8179 C C . THR A 1 1044 ? 44.253 15.546 -73.465 1.00 94.12 1044 THR A C 1
ATOM 8181 O O . THR A 1 1044 ? 44.214 16.148 -74.531 1.00 94.12 1044 THR A O 1
ATOM 8184 N N . GLY A 1 1045 ? 43.523 15.902 -72.403 1.00 91.44 1045 GLY A N 1
ATOM 8185 C CA . GLY A 1 1045 ? 42.644 17.078 -72.365 1.00 91.44 1045 GLY A CA 1
ATOM 8186 C C . GLY A 1 1045 ? 41.198 16.854 -72.830 1.00 91.44 1045 GLY A C 1
ATOM 8187 O O . GLY A 1 1045 ? 40.620 17.745 -73.447 1.00 91.44 1045 GLY A O 1
ATOM 8188 N N . LEU A 1 1046 ? 40.594 15.693 -72.550 1.00 91.75 1046 LEU A N 1
ATOM 8189 C CA . LEU A 1 1046 ? 39.171 15.454 -72.841 1.00 91.75 1046 LEU A CA 1
ATOM 8190 C C . LEU A 1 1046 ? 38.291 16.312 -71.925 1.00 91.75 1046 LEU A C 1
ATOM 8192 O O . LEU A 1 1046 ? 38.500 16.337 -70.714 1.00 91.75 1046 LEU A O 1
ATOM 8196 N N . SER A 1 1047 ? 37.292 16.996 -72.483 1.00 90.31 1047 SER A N 1
ATOM 8197 C CA . SER A 1 1047 ? 36.364 17.830 -71.715 1.00 90.31 1047 SER A CA 1
ATOM 8198 C C . SER A 1 1047 ? 35.011 17.948 -72.415 1.00 90.31 1047 SER A C 1
ATOM 8200 O O . SER A 1 1047 ? 34.968 18.067 -73.636 1.00 90.31 1047 SER A O 1
ATOM 8202 N N . SER A 1 1048 ? 33.914 17.943 -71.653 1.00 87.81 1048 SER A N 1
ATOM 8203 C CA . SER A 1 1048 ? 32.564 18.220 -72.167 1.00 87.81 1048 SER A CA 1
ATOM 8204 C C . SER A 1 1048 ? 32.312 19.705 -72.464 1.00 87.81 1048 SER A C 1
ATOM 8206 O O . SER A 1 1048 ? 31.283 20.040 -73.051 1.00 87.81 1048 SER A O 1
ATOM 8208 N N . GLU A 1 1049 ? 33.240 20.595 -72.098 1.00 84.75 1049 GLU A N 1
ATOM 8209 C CA . GLU A 1 1049 ? 33.157 22.029 -72.376 1.00 84.75 1049 GLU A CA 1
ATOM 8210 C C . GLU A 1 1049 ? 33.234 22.307 -73.886 1.00 84.75 1049 GLU A C 1
ATOM 8212 O O . GLU A 1 1049 ? 34.117 21.805 -74.593 1.00 84.75 1049 GLU A O 1
ATOM 8217 N N . GLU A 1 1050 ? 32.300 23.115 -74.394 1.00 79.81 1050 GLU A N 1
ATOM 8218 C CA . GLU A 1 1050 ? 32.232 23.446 -75.818 1.00 79.81 1050 GLU A CA 1
ATOM 8219 C C . GLU A 1 1050 ? 33.498 24.187 -76.284 1.00 79.81 1050 GLU A C 1
ATOM 8221 O O . GLU A 1 1050 ? 33.982 25.113 -75.637 1.00 79.81 1050 GLU A O 1
ATOM 8226 N N . GLY A 1 1051 ? 34.043 23.783 -77.435 1.00 77.88 1051 GLY A N 1
ATOM 8227 C CA . GLY A 1 1051 ? 35.205 24.427 -78.060 1.00 77.88 1051 GLY A CA 1
ATOM 8228 C C . GLY A 1 1051 ? 36.578 23.933 -77.587 1.00 77.88 1051 GLY A C 1
ATOM 8229 O O . GLY A 1 1051 ? 37.577 24.258 -78.229 1.00 77.88 1051 GLY A O 1
ATOM 8230 N N . LYS A 1 1052 ? 36.663 23.111 -76.532 1.00 86.38 1052 LYS A N 1
ATOM 8231 C CA . LYS A 1 1052 ? 37.918 22.435 -76.156 1.00 86.38 1052 LYS A CA 1
ATOM 8232 C C . LYS A 1 1052 ? 38.187 21.224 -77.051 1.00 86.38 1052 LYS A C 1
ATOM 8234 O O . LYS A 1 1052 ? 37.257 20.585 -77.534 1.00 86.38 1052 LYS A O 1
ATOM 8239 N N . THR A 1 1053 ? 39.459 20.891 -77.257 1.00 88.56 1053 THR A N 1
ATOM 8240 C CA . THR A 1 1053 ? 39.902 19.703 -78.006 1.00 88.56 1053 THR A CA 1
ATOM 8241 C C . THR A 1 1053 ? 40.986 18.967 -77.229 1.00 88.56 1053 THR A C 1
ATOM 8243 O O . THR A 1 1053 ? 41.879 19.617 -76.689 1.00 88.56 1053 THR A O 1
ATOM 8246 N N . ALA A 1 1054 ? 40.944 17.641 -77.235 1.00 92.19 1054 ALA A N 1
ATOM 8247 C CA . ALA A 1 1054 ? 41.953 16.760 -76.664 1.00 92.19 1054 ALA A CA 1
ATOM 8248 C C . ALA A 1 1054 ? 42.963 16.318 -77.726 1.00 92.19 1054 ALA A C 1
ATOM 8250 O O . ALA A 1 1054 ? 42.556 15.948 -78.824 1.00 92.19 1054 ALA A O 1
ATOM 8251 N N . ASP A 1 1055 ? 44.251 16.297 -77.395 1.00 94.56 1055 ASP A N 1
ATOM 8252 C CA . ASP A 1 1055 ? 45.287 15.734 -78.266 1.00 94.56 1055 ASP A CA 1
ATOM 8253 C C . ASP A 1 1055 ? 45.250 14.202 -78.212 1.00 94.56 1055 ASP A C 1
ATOM 8255 O O . ASP A 1 1055 ? 45.121 13.616 -77.139 1.00 94.56 1055 ASP A O 1
ATOM 8259 N N . VAL A 1 1056 ? 45.391 13.550 -79.361 1.00 94.44 1056 VAL A N 1
ATOM 8260 C CA . VAL A 1 1056 ? 45.374 12.095 -79.541 1.00 94.44 1056 VAL A CA 1
ATOM 8261 C C . VAL A 1 1056 ? 46.695 11.663 -80.155 1.00 94.44 1056 VAL A C 1
ATOM 8263 O O . VAL A 1 1056 ? 47.127 12.236 -81.151 1.00 94.44 1056 VAL A O 1
ATOM 8266 N N . GLU A 1 1057 ? 47.304 10.627 -79.586 1.00 95.19 1057 GLU A N 1
ATOM 8267 C CA . GLU A 1 1057 ? 48.446 9.911 -80.150 1.00 95.19 1057 GLU A CA 1
ATOM 8268 C C . GLU A 1 1057 ? 48.254 8.413 -79.888 1.00 95.19 1057 GLU A C 1
ATOM 8270 O O . GLU A 1 1057 ? 48.423 7.959 -78.758 1.00 95.19 1057 GLU A O 1
ATOM 8275 N N . LEU A 1 1058 ? 47.894 7.641 -80.913 1.00 93.69 1058 LEU A N 1
ATOM 8276 C CA . LEU A 1 1058 ? 47.717 6.189 -80.840 1.00 93.69 1058 LEU A CA 1
ATOM 8277 C C . LEU A 1 1058 ? 48.647 5.494 -81.829 1.00 93.69 1058 LEU A C 1
ATOM 8279 O O . LEU A 1 1058 ? 48.860 5.971 -82.942 1.00 93.69 1058 LEU A O 1
ATOM 8283 N N . ARG A 1 1059 ? 49.182 4.348 -81.424 1.00 94.31 1059 ARG A N 1
ATOM 8284 C CA . ARG A 1 1059 ? 50.035 3.479 -82.228 1.00 94.31 1059 ARG A CA 1
ATOM 8285 C C . ARG A 1 1059 ? 49.583 2.037 -82.065 1.00 94.31 1059 ARG A C 1
ATOM 8287 O O . ARG A 1 1059 ? 49.116 1.656 -80.999 1.00 94.31 1059 ARG A O 1
ATOM 8294 N N . GLY A 1 1060 ? 49.723 1.237 -83.106 1.00 92.75 1060 GLY A N 1
ATOM 8295 C CA . GLY A 1 1060 ? 49.408 -0.187 -83.049 1.00 92.75 1060 GLY A CA 1
ATOM 8296 C C . GLY A 1 1060 ? 49.814 -0.894 -84.329 1.00 92.75 1060 GLY A C 1
ATOM 8297 O O . GLY A 1 1060 ? 50.491 -0.312 -85.176 1.00 92.75 1060 GLY A O 1
ATOM 8298 N N . MET A 1 1061 ? 49.370 -2.134 -84.480 1.00 91.19 1061 MET A N 1
ATOM 8299 C CA . MET A 1 1061 ? 49.636 -2.969 -85.647 1.00 91.19 1061 MET A CA 1
ATOM 8300 C C . MET A 1 1061 ? 48.314 -3.481 -86.218 1.00 91.19 1061 MET A C 1
ATOM 8302 O O . MET A 1 1061 ? 47.484 -4.006 -85.484 1.00 91.19 1061 MET A O 1
ATOM 8306 N N . LEU A 1 1062 ? 48.101 -3.347 -87.526 1.00 88.00 1062 LEU A N 1
ATOM 8307 C CA . LEU A 1 1062 ? 47.064 -4.087 -88.241 1.00 88.00 1062 LEU A CA 1
ATOM 8308 C C . LEU A 1 1062 ? 47.657 -5.439 -88.676 1.00 88.00 1062 LEU A C 1
ATOM 8310 O O . LEU A 1 1062 ? 48.640 -5.497 -89.422 1.00 88.00 1062 LEU A O 1
ATOM 8314 N N . GLY A 1 1063 ? 47.081 -6.532 -88.178 1.00 81.75 1063 GLY A N 1
ATOM 8315 C CA . GLY A 1 1063 ? 47.676 -7.865 -88.251 1.00 81.75 1063 GLY A CA 1
ATOM 8316 C C . GLY A 1 1063 ? 49.006 -7.929 -87.490 1.00 81.75 1063 GLY A C 1
ATOM 8317 O O . GLY A 1 1063 ? 49.143 -7.340 -86.423 1.00 81.75 1063 GLY A O 1
ATOM 8318 N N . GLN A 1 1064 ? 49.999 -8.628 -88.050 1.00 77.06 1064 GLN A N 1
ATOM 8319 C CA . GLN A 1 1064 ? 51.345 -8.750 -87.459 1.00 77.06 1064 GLN A CA 1
ATOM 8320 C C . GLN A 1 1064 ? 52.404 -7.859 -88.131 1.00 77.06 1064 GLN A C 1
ATOM 8322 O O . GLN A 1 1064 ? 53.557 -7.858 -87.711 1.00 77.06 1064 GLN A O 1
ATOM 8327 N N . ILE A 1 1065 ? 52.049 -7.133 -89.199 1.00 79.50 1065 ILE 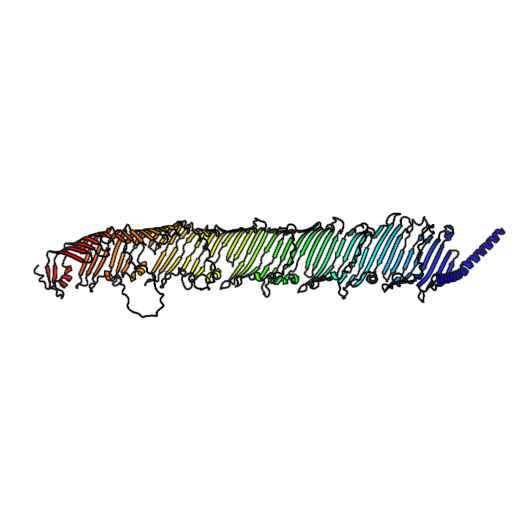A N 1
ATOM 8328 C CA . ILE A 1 1065 ? 53.042 -6.575 -90.137 1.00 79.50 1065 ILE A CA 1
ATOM 8329 C C . ILE A 1 1065 ? 52.835 -5.106 -90.526 1.00 79.50 1065 ILE A C 1
ATOM 8331 O O . ILE A 1 1065 ? 53.752 -4.540 -91.116 1.00 79.50 1065 ILE A O 1
ATOM 8335 N N . ALA A 1 1066 ? 51.691 -4.480 -90.213 1.00 89.44 1066 ALA A N 1
ATOM 8336 C CA . ALA A 1 1066 ? 51.368 -3.141 -90.714 1.00 89.44 1066 ALA A CA 1
ATOM 8337 C C . ALA A 1 1066 ? 51.232 -2.107 -89.576 1.00 89.44 1066 ALA A C 1
ATOM 8339 O O . ALA A 1 1066 ? 50.197 -2.077 -88.903 1.00 89.44 1066 ALA A O 1
ATOM 8340 N N . PRO A 1 1067 ? 52.241 -1.246 -89.338 1.00 91.69 1067 PRO A N 1
ATOM 8341 C CA . PRO A 1 1067 ? 52.162 -0.204 -88.318 1.00 91.69 1067 PRO A CA 1
ATOM 8342 C C . PRO A 1 1067 ? 51.049 0.815 -88.598 1.00 91.69 1067 PRO A C 1
ATOM 8344 O O . PRO A 1 1067 ? 50.924 1.330 -89.714 1.00 91.69 1067 PRO A O 1
ATOM 8347 N N . LEU A 1 1068 ? 50.290 1.139 -87.553 1.00 92.44 1068 LEU A N 1
ATOM 8348 C CA . LEU A 1 1068 ? 49.255 2.169 -87.486 1.00 92.44 1068 LEU A CA 1
ATOM 8349 C C . LEU A 1 1068 ? 49.720 3.302 -86.567 1.00 92.44 1068 LEU A C 1
ATOM 8351 O O . LEU A 1 1068 ? 50.154 3.055 -85.444 1.00 92.44 1068 LEU A O 1
ATOM 8355 N N . GLU A 1 1069 ? 49.570 4.542 -87.019 1.00 93.69 1069 GLU A N 1
ATOM 8356 C CA . GLU A 1 1069 ? 49.780 5.758 -86.234 1.00 93.69 1069 GLU A CA 1
ATOM 8357 C C . GLU A 1 1069 ? 48.581 6.704 -86.414 1.00 93.69 1069 GLU A C 1
ATOM 8359 O O . GLU A 1 1069 ? 48.203 7.028 -87.536 1.00 93.69 1069 GLU A O 1
ATOM 8364 N N . ILE A 1 1070 ? 47.972 7.159 -85.319 1.00 93.94 1070 ILE A N 1
ATOM 8365 C CA . ILE A 1 1070 ? 46.865 8.125 -85.312 1.00 93.94 1070 ILE A CA 1
ATOM 8366 C C . ILE A 1 1070 ? 47.279 9.306 -84.443 1.00 93.94 1070 ILE A C 1
ATOM 8368 O O . ILE A 1 1070 ? 47.476 9.141 -83.242 1.00 93.94 1070 ILE A O 1
ATOM 8372 N N . VAL A 1 1071 ? 47.387 10.497 -85.027 1.00 94.06 1071 VAL A N 1
ATOM 8373 C CA . VAL A 1 1071 ? 47.764 11.720 -84.307 1.00 94.06 1071 VAL A CA 1
ATOM 8374 C C . VAL A 1 1071 ? 46.813 12.848 -84.669 1.00 94.06 1071 VAL A C 1
ATOM 8376 O O . VAL A 1 1071 ? 46.490 13.029 -85.841 1.00 94.06 1071 VAL A O 1
ATOM 8379 N N . GLY A 1 1072 ? 46.371 13.636 -83.694 1.00 93.38 1072 GLY A N 1
ATOM 8380 C CA . GLY A 1 1072 ? 45.544 14.809 -83.968 1.00 93.38 1072 GLY A CA 1
ATOM 8381 C C . GLY A 1 1072 ? 44.783 15.305 -82.751 1.00 93.38 1072 GLY A C 1
ATOM 8382 O O . GLY A 1 1072 ? 45.243 15.137 -81.626 1.00 93.38 1072 GLY A O 1
ATOM 8383 N N . LYS A 1 1073 ? 43.624 15.921 -82.977 1.00 93.12 1073 LYS A N 1
ATOM 8384 C CA . LYS A 1 1073 ? 42.770 16.518 -81.951 1.00 93.12 1073 LYS A CA 1
ATOM 8385 C C . LYS A 1 1073 ? 41.332 16.023 -82.055 1.00 93.12 1073 LYS A C 1
ATOM 8387 O O . LYS A 1 1073 ? 40.792 15.913 -83.149 1.00 93.12 1073 LYS A O 1
ATOM 8392 N N . VAL A 1 1074 ? 40.683 15.748 -80.926 1.00 92.12 1074 VAL A N 1
ATOM 8393 C CA . VAL A 1 1074 ? 39.281 15.294 -80.875 1.00 92.12 1074 VAL A CA 1
ATOM 8394 C C . VAL A 1 1074 ? 38.538 15.879 -79.679 1.00 92.12 1074 VAL A C 1
ATOM 8396 O O . VAL A 1 1074 ? 39.131 16.128 -78.638 1.00 92.12 1074 VAL A O 1
ATOM 8399 N N . ASN A 1 1075 ? 37.223 16.039 -79.775 1.00 88.50 1075 ASN A N 1
ATOM 8400 C CA . ASN A 1 1075 ? 36.350 16.183 -78.617 1.00 88.50 1075 ASN A CA 1
ATOM 8401 C C . ASN A 1 1075 ? 35.082 15.333 -78.796 1.00 88.50 1075 ASN A C 1
ATOM 8403 O O . ASN A 1 1075 ? 34.146 15.763 -79.474 1.00 88.50 1075 ASN A O 1
ATOM 8407 N N . PRO A 1 1076 ? 35.052 14.120 -78.215 1.00 85.12 1076 PRO A N 1
ATOM 8408 C CA . PRO A 1 1076 ? 33.883 13.250 -78.243 1.00 85.12 1076 PRO A CA 1
ATOM 8409 C C . PRO A 1 1076 ? 32.876 13.537 -77.117 1.00 85.12 1076 PRO A C 1
ATOM 8411 O O . PRO A 1 1076 ? 31.798 12.951 -77.130 1.00 85.12 1076 PRO A O 1
ATOM 8414 N N . LEU A 1 1077 ? 33.219 14.377 -76.130 1.00 85.69 1077 LEU A N 1
ATOM 8415 C CA . LEU A 1 1077 ? 32.374 14.651 -74.958 1.00 85.69 1077 LEU A CA 1
ATOM 8416 C C . LEU A 1 1077 ? 31.522 15.920 -75.114 1.00 85.69 1077 LEU A C 1
ATOM 8418 O O . LEU A 1 1077 ? 30.566 16.103 -74.360 1.00 85.69 1077 LEU A O 1
ATOM 8422 N N . SER A 1 1078 ? 31.855 16.797 -76.066 1.00 82.31 1078 SER A N 1
ATOM 8423 C CA . SER A 1 1078 ? 31.044 17.965 -76.412 1.00 82.31 1078 SER A CA 1
ATOM 8424 C C . SER A 1 1078 ? 29.766 17.571 -77.157 1.00 82.31 1078 SER A C 1
ATOM 8426 O O . SER A 1 1078 ? 29.699 16.553 -77.845 1.00 82.31 1078 SER A O 1
ATOM 8428 N N . LYS A 1 1079 ? 28.738 18.422 -77.063 1.00 77.81 1079 LYS A N 1
ATOM 8429 C CA . LYS A 1 1079 ? 27.446 18.221 -77.741 1.00 77.81 1079 LYS A CA 1
ATOM 8430 C C . LYS A 1 1079 ? 27.582 18.070 -79.263 1.00 77.81 1079 LYS A C 1
ATOM 8432 O O . LYS A 1 1079 ? 26.865 17.274 -79.870 1.00 77.81 1079 LYS A O 1
ATOM 8437 N N . ASP A 1 1080 ? 28.498 18.827 -79.863 1.00 81.38 1080 ASP A N 1
ATOM 8438 C CA . ASP A 1 1080 ? 28.917 18.663 -81.252 1.00 81.38 1080 ASP A CA 1
ATOM 8439 C C . ASP A 1 1080 ? 30.294 17.996 -81.300 1.00 81.38 1080 ASP A C 1
ATOM 8441 O O . ASP A 1 1080 ? 31.242 18.480 -80.681 1.00 81.38 1080 ASP A O 1
ATOM 8445 N N . LEU A 1 1081 ? 30.403 16.896 -82.050 1.00 81.50 1081 LEU A N 1
ATOM 8446 C CA . LEU A 1 1081 ? 31.650 16.159 -82.249 1.00 81.50 1081 LEU A CA 1
ATOM 8447 C C . LEU A 1 1081 ? 32.669 17.028 -83.006 1.00 81.50 1081 LEU A C 1
ATOM 8449 O O . LEU A 1 1081 ? 32.378 17.507 -84.108 1.00 81.50 1081 LEU A O 1
ATOM 8453 N N . LEU A 1 1082 ? 33.862 17.186 -82.429 1.00 87.56 1082 LEU A N 1
ATOM 8454 C CA . LEU A 1 1082 ? 35.014 17.826 -83.070 1.00 87.56 1082 LEU A CA 1
ATOM 8455 C C . LEU A 1 1082 ? 36.101 16.782 -83.333 1.00 87.56 1082 LEU A C 1
ATOM 8457 O O . LEU A 1 1082 ? 36.482 16.051 -82.424 1.00 87.56 1082 LEU A O 1
ATOM 8461 N N . VAL A 1 1083 ? 36.609 16.702 -84.558 1.00 91.00 1083 VAL A N 1
ATOM 8462 C CA . VAL A 1 1083 ? 37.693 15.781 -84.946 1.00 91.00 1083 VAL A CA 1
ATOM 8463 C C . VAL A 1 1083 ? 38.641 16.525 -85.878 1.00 91.00 1083 VAL A C 1
ATOM 8465 O O . VAL A 1 1083 ? 38.185 17.281 -86.723 1.00 91.00 1083 VAL A O 1
ATOM 8468 N N . ASP A 1 1084 ? 39.941 16.329 -85.724 1.00 92.44 1084 ASP A N 1
ATOM 8469 C CA . ASP A 1 1084 ? 41.006 16.735 -86.643 1.00 92.44 1084 ASP A CA 1
ATOM 8470 C C . ASP A 1 1084 ? 42.137 15.710 -86.502 1.00 92.44 1084 ASP A C 1
ATOM 8472 O O . ASP A 1 1084 ? 43.026 15.851 -85.665 1.00 92.44 1084 ASP A O 1
ATOM 8476 N N . LEU A 1 1085 ? 42.034 14.599 -87.226 1.00 93.12 1085 LEU A N 1
ATOM 8477 C CA . LEU A 1 1085 ? 42.907 13.436 -87.075 1.00 93.12 1085 LEU A CA 1
ATOM 8478 C C . LEU A 1 1085 ? 43.706 13.172 -88.344 1.00 93.12 1085 LEU A C 1
ATOM 8480 O O . LEU A 1 1085 ? 43.152 13.177 -89.438 1.00 93.12 1085 LEU A O 1
ATOM 8484 N N . SER A 1 1086 ? 44.983 12.840 -88.175 1.00 93.19 1086 SER A N 1
ATOM 8485 C CA . SER A 1 1086 ? 45.840 12.230 -89.186 1.00 93.19 1086 SER A CA 1
ATOM 8486 C C . SER A 1 1086 ? 46.033 10.753 -88.846 1.00 93.19 1086 SER A C 1
ATOM 8488 O O . SER A 1 1086 ? 46.518 10.420 -87.767 1.00 93.19 1086 SER A O 1
ATOM 8490 N N . VAL A 1 1087 ? 45.646 9.866 -89.756 1.00 93.00 1087 VAL A N 1
ATOM 8491 C CA . VAL A 1 1087 ? 45.759 8.412 -89.628 1.00 93.00 1087 VAL A CA 1
ATOM 8492 C C . VAL A 1 1087 ? 46.732 7.911 -90.683 1.00 93.00 1087 VAL A C 1
ATOM 8494 O O . VAL A 1 1087 ? 46.499 8.085 -91.878 1.00 93.00 1087 VAL A O 1
ATOM 8497 N N . LYS A 1 1088 ? 47.811 7.268 -90.247 1.00 93.56 1088 LYS A N 1
ATOM 8498 C CA . LYS A 1 1088 ? 48.843 6.704 -91.107 1.00 93.56 1088 LYS A CA 1
ATOM 8499 C C . LYS A 1 1088 ? 48.915 5.200 -90.942 1.00 93.56 1088 LYS A C 1
ATOM 8501 O O . LYS A 1 1088 ? 49.034 4.694 -89.831 1.00 93.56 1088 LYS A O 1
ATOM 8506 N N . PHE A 1 1089 ? 48.916 4.508 -92.067 1.00 90.44 1089 PHE A N 1
ATOM 8507 C CA . PHE A 1 1089 ? 49.218 3.091 -92.142 1.00 90.44 1089 PHE A CA 1
ATOM 8508 C C . PHE A 1 1089 ? 50.384 2.859 -93.091 1.00 90.44 1089 PHE A C 1
ATOM 8510 O O . PHE A 1 1089 ? 50.459 3.478 -94.159 1.00 90.44 1089 PHE A O 1
ATOM 8517 N N . LYS A 1 1090 ? 51.272 1.940 -92.717 1.00 88.81 1090 LYS A N 1
ATOM 8518 C CA . LYS A 1 1090 ? 52.382 1.493 -93.559 1.00 88.81 1090 LYS A CA 1
ATOM 8519 C C . LYS A 1 1090 ? 52.296 -0.008 -93.783 1.00 88.81 1090 LYS A C 1
ATOM 8521 O O . LYS A 1 1090 ? 51.950 -0.734 -92.860 1.00 88.81 1090 LYS A O 1
ATOM 8526 N N . ASP A 1 1091 ? 52.628 -0.444 -94.996 1.00 88.50 1091 ASP A N 1
ATOM 8527 C CA . ASP A 1 1091 ? 52.767 -1.861 -95.342 1.00 88.50 1091 ASP A CA 1
ATOM 8528 C C . ASP A 1 1091 ? 51.512 -2.728 -95.093 1.00 88.50 1091 ASP A C 1
ATOM 8530 O O . ASP A 1 1091 ? 51.631 -3.905 -94.754 1.00 88.50 1091 ASP A O 1
ATOM 8534 N N . ILE A 1 1092 ? 50.298 -2.195 -95.284 1.00 88.31 1092 ILE A N 1
ATOM 8535 C CA . ILE A 1 1092 ? 49.082 -3.021 -95.176 1.00 88.31 1092 ILE A CA 1
ATOM 8536 C C . ILE A 1 1092 ? 49.072 -4.051 -96.309 1.00 88.31 1092 ILE A C 1
ATOM 8538 O O . ILE A 1 1092 ? 49.063 -3.665 -97.476 1.00 88.31 1092 ILE A O 1
ATOM 8542 N N . ASP A 1 1093 ? 49.008 -5.345 -95.990 1.00 87.25 1093 ASP A N 1
ATOM 8543 C CA . ASP A 1 1093 ? 48.754 -6.388 -96.990 1.00 87.25 1093 ASP A CA 1
ATOM 8544 C C . ASP A 1 1093 ? 47.324 -6.261 -97.529 1.00 87.25 1093 ASP A C 1
ATOM 8546 O O . ASP A 1 1093 ? 46.344 -6.264 -96.782 1.00 87.25 1093 ASP A O 1
ATOM 8550 N N . LEU A 1 1094 ? 47.205 -6.125 -98.846 1.00 86.94 1094 LEU A N 1
ATOM 8551 C CA . LEU A 1 1094 ? 45.931 -5.977 -99.536 1.00 86.94 1094 LEU A CA 1
ATOM 8552 C C . LEU A 1 1094 ? 45.243 -7.311 -99.841 1.00 86.94 1094 LEU A C 1
ATOM 8554 O O . LEU A 1 1094 ? 44.062 -7.311 -100.186 1.00 86.94 1094 LEU A O 1
ATOM 8558 N N . SER A 1 1095 ? 45.930 -8.447 -99.715 1.00 84.50 1095 SER A N 1
ATOM 8559 C CA . SER A 1 1095 ? 45.364 -9.770 -100.018 1.00 84.50 1095 SER A CA 1
ATOM 8560 C C . SER A 1 1095 ? 44.075 -10.056 -99.218 1.00 84.50 1095 SER A C 1
ATOM 8562 O O . SER A 1 1095 ? 43.071 -10.451 -99.830 1.00 84.50 1095 SER A O 1
ATOM 8564 N N . PRO A 1 1096 ? 44.011 -9.750 -97.899 1.00 86.50 1096 PRO A N 1
ATOM 8565 C CA . PRO A 1 1096 ? 42.786 -9.861 -97.101 1.00 86.50 1096 PRO A CA 1
ATOM 8566 C C . PRO A 1 1096 ? 41.659 -8.900 -97.515 1.00 86.50 1096 PRO A C 1
ATOM 8568 O O . PRO A 1 1096 ? 40.512 -9.140 -97.158 1.00 86.50 1096 PRO A O 1
ATOM 8571 N N . MET A 1 1097 ? 41.936 -7.838 -98.287 1.00 86.44 1097 MET A N 1
ATOM 8572 C CA . MET A 1 1097 ? 40.932 -6.870 -98.773 1.00 86.44 1097 MET A CA 1
ATOM 8573 C C . MET A 1 1097 ? 40.167 -7.360 -100.016 1.00 86.44 1097 MET A C 1
ATOM 8575 O O . MET A 1 1097 ? 39.283 -6.665 -100.527 1.00 86.44 1097 MET A O 1
ATOM 8579 N N . THR A 1 1098 ? 40.473 -8.568 -100.502 1.00 86.62 1098 THR A N 1
ATOM 8580 C CA . THR A 1 1098 ? 39.785 -9.213 -101.631 1.00 86.62 1098 THR A CA 1
ATOM 8581 C C . THR A 1 1098 ? 38.253 -9.172 -101.539 1.00 86.62 1098 THR A C 1
ATOM 8583 O O . THR A 1 1098 ? 37.643 -8.914 -102.576 1.00 86.62 1098 THR A O 1
ATOM 8586 N N . PRO A 1 1099 ? 37.595 -9.349 -100.375 1.00 88.12 1099 PRO A N 1
ATOM 8587 C CA . PRO A 1 1099 ? 36.144 -9.198 -100.286 1.00 88.12 1099 PRO A CA 1
ATOM 8588 C C . PRO A 1 1099 ? 35.609 -7.838 -100.759 1.00 88.12 1099 PRO A C 1
ATOM 8590 O O . PRO A 1 1099 ? 34.653 -7.781 -101.535 1.00 88.12 1099 PRO A O 1
ATOM 8593 N N . TYR A 1 1100 ? 36.255 -6.736 -100.364 1.00 87.06 1100 TYR A N 1
ATOM 8594 C CA . TYR A 1 1100 ? 35.858 -5.387 -100.782 1.00 87.06 1100 TYR A CA 1
ATOM 8595 C C . TYR A 1 1100 ? 36.163 -5.133 -102.257 1.00 87.06 1100 TYR A C 1
ATOM 8597 O O . TYR A 1 1100 ? 35.316 -4.609 -102.982 1.00 87.06 1100 TYR A O 1
ATOM 8605 N N . SER A 1 1101 ? 37.350 -5.533 -102.720 1.00 85.69 1101 SER A N 1
ATOM 8606 C CA . SER A 1 1101 ? 37.727 -5.409 -104.131 1.00 85.69 1101 SER A CA 1
ATOM 8607 C C . SER A 1 1101 ? 36.826 -6.263 -105.029 1.00 85.69 1101 SER A C 1
ATOM 8609 O O . SER A 1 1101 ? 36.378 -5.803 -106.071 1.00 85.69 1101 SER A O 1
ATOM 8611 N N . GLY A 1 1102 ? 36.445 -7.469 -104.611 1.00 84.94 1102 GLY A N 1
ATOM 8612 C CA . GLY A 1 1102 ? 35.479 -8.298 -105.329 1.00 84.94 1102 GLY A CA 1
ATOM 8613 C C . GLY A 1 1102 ? 34.110 -7.623 -105.438 1.00 84.94 1102 GLY A C 1
ATOM 8614 O O . GLY A 1 1102 ? 33.566 -7.524 -106.536 1.00 84.94 1102 GLY A O 1
ATOM 8615 N N . LYS A 1 1103 ? 33.583 -7.089 -104.326 1.00 83.94 1103 LYS A N 1
ATOM 8616 C CA . LYS A 1 1103 ? 32.266 -6.433 -104.290 1.00 83.94 1103 LYS A CA 1
ATOM 8617 C C . LYS A 1 1103 ? 32.224 -5.126 -105.092 1.00 83.94 1103 LYS A C 1
ATOM 8619 O O . LYS A 1 1103 ? 31.284 -4.940 -105.859 1.00 83.94 1103 LYS A O 1
ATOM 8624 N N . TYR A 1 1104 ? 33.215 -4.244 -104.950 1.00 84.38 1104 TYR A N 1
ATOM 8625 C CA . TYR A 1 1104 ? 33.168 -2.881 -105.510 1.00 84.38 1104 TYR A CA 1
ATOM 8626 C C . TYR A 1 1104 ? 34.077 -2.648 -106.724 1.00 84.38 1104 TYR A C 1
ATOM 8628 O O . TYR A 1 1104 ? 33.832 -1.737 -107.512 1.00 84.38 1104 TYR A O 1
ATOM 8636 N N . VAL A 1 1105 ? 35.113 -3.459 -106.921 1.00 84.62 1105 VAL A N 1
ATOM 8637 C CA . VAL A 1 1105 ? 36.056 -3.344 -108.051 1.00 84.62 1105 VAL A CA 1
ATOM 8638 C C . VAL A 1 1105 ? 35.863 -4.491 -109.057 1.00 84.62 1105 VAL A C 1
ATOM 8640 O O . VAL A 1 1105 ? 36.161 -4.332 -110.236 1.00 84.62 1105 VAL A O 1
ATOM 8643 N N . GLY A 1 1106 ? 35.304 -5.630 -108.628 1.00 83.50 1106 GLY A N 1
ATOM 8644 C CA . GLY A 1 1106 ? 35.041 -6.801 -109.468 1.00 83.50 1106 GLY A CA 1
ATOM 8645 C C . GLY A 1 1106 ? 36.265 -7.684 -109.723 1.00 83.50 1106 GLY A C 1
ATOM 8646 O O . GLY A 1 1106 ? 36.262 -8.453 -110.681 1.00 83.50 1106 GLY A O 1
ATOM 8647 N N . TYR A 1 1107 ? 37.322 -7.586 -108.908 1.00 85.25 1107 TYR A N 1
ATOM 8648 C CA . TYR A 1 1107 ? 38.549 -8.389 -109.037 1.00 85.25 1107 TYR A CA 1
ATOM 8649 C C . TYR A 1 1107 ? 39.102 -8.796 -107.667 1.00 85.25 1107 TYR A C 1
ATOM 8651 O O . TYR A 1 1107 ? 39.022 -8.022 -106.711 1.00 85.25 1107 TYR A O 1
ATOM 8659 N N . LYS A 1 1108 ? 39.697 -9.992 -107.573 1.00 86.38 1108 LYS A N 1
ATOM 8660 C CA . LYS A 1 1108 ? 40.474 -10.412 -106.396 1.00 86.38 1108 LYS A CA 1
ATOM 8661 C C . LYS A 1 1108 ? 41.811 -9.677 -106.343 1.00 86.38 1108 LYS A C 1
ATOM 8663 O O . LYS A 1 1108 ? 42.321 -9.253 -107.378 1.00 86.38 1108 LYS A O 1
ATOM 8668 N N . ILE A 1 1109 ? 42.407 -9.572 -105.161 1.00 86.44 1109 ILE A N 1
ATOM 8669 C CA . ILE A 1 1109 ? 43.759 -9.031 -104.996 1.00 86.44 1109 ILE A CA 1
ATOM 8670 C C . ILE A 1 1109 ? 44.709 -10.211 -104.796 1.00 86.44 1109 ILE A C 1
ATOM 8672 O O . ILE A 1 1109 ? 44.512 -11.004 -103.881 1.00 86.44 1109 ILE A O 1
ATOM 8676 N N . GLN A 1 1110 ? 45.711 -10.354 -105.668 1.00 84.56 1110 GLN A N 1
ATOM 8677 C CA . GLN A 1 1110 ? 46.675 -11.457 -105.579 1.00 84.56 1110 GLN A CA 1
ATOM 8678 C C . GLN A 1 1110 ? 47.846 -11.121 -104.651 1.00 84.56 1110 GLN A C 1
ATOM 8680 O O . GLN A 1 1110 ? 48.314 -11.988 -103.919 1.00 84.56 1110 GLN A O 1
ATOM 8685 N N . LYS A 1 1111 ? 48.332 -9.877 -104.712 1.00 86.25 1111 LYS A N 1
ATOM 8686 C CA . LYS A 1 1111 ? 49.360 -9.317 -103.827 1.00 86.25 1111 LYS A CA 1
ATOM 8687 C C . LYS A 1 1111 ? 49.346 -7.792 -103.904 1.00 86.25 1111 LYS A C 1
ATOM 8689 O O . LYS A 1 1111 ? 48.842 -7.219 -104.873 1.00 86.25 1111 LYS A O 1
ATOM 8694 N N . GLY A 1 1112 ? 49.942 -7.144 -102.915 1.00 87.25 1112 GLY A N 1
ATOM 8695 C CA . GLY A 1 1112 ? 50.178 -5.707 -102.920 1.00 87.25 1112 GLY A CA 1
ATOM 8696 C C . GLY A 1 1112 ? 50.199 -5.147 -101.514 1.00 87.25 1112 GLY A C 1
ATOM 8697 O O . GLY A 1 1112 ? 49.556 -5.688 -100.613 1.00 87.25 1112 GLY A O 1
ATOM 8698 N N . LYS A 1 1113 ? 50.930 -4.053 -101.344 1.00 88.62 1113 LYS A N 1
ATOM 8699 C CA . LYS A 1 1113 ? 50.963 -3.302 -100.098 1.00 88.62 1113 LYS A CA 1
ATOM 8700 C C . LYS A 1 1113 ? 50.267 -1.961 -100.257 1.00 88.62 1113 LYS A C 1
ATOM 8702 O O . LYS A 1 1113 ? 50.330 -1.338 -101.316 1.00 88.62 1113 LYS A O 1
ATOM 8707 N N . LEU A 1 1114 ? 49.622 -1.515 -99.190 1.00 88.94 1114 LEU A N 1
ATOM 8708 C CA . LEU A 1 1114 ? 48.901 -0.256 -99.122 1.00 88.94 1114 LEU A CA 1
ATOM 8709 C C . LEU A 1 1114 ? 49.495 0.637 -98.037 1.00 88.94 1114 LEU A C 1
ATOM 8711 O O . LEU A 1 1114 ? 49.632 0.247 -96.876 1.00 88.94 1114 LEU A O 1
ATOM 8715 N N . PHE A 1 1115 ? 49.794 1.865 -98.437 1.00 90.31 1115 PHE A N 1
ATOM 8716 C CA . PHE A 1 1115 ? 50.166 2.958 -97.558 1.00 90.31 1115 PHE A CA 1
ATOM 8717 C C . PHE A 1 1115 ? 49.040 3.985 -97.582 1.00 90.31 1115 PHE A C 1
ATOM 8719 O O . PHE A 1 1115 ? 48.578 4.397 -98.650 1.00 90.31 1115 PHE A O 1
ATOM 8726 N N . MET A 1 1116 ? 48.597 4.403 -96.401 1.00 90.62 1116 MET A N 1
ATOM 8727 C CA . MET A 1 1116 ? 47.545 5.404 -96.258 1.00 90.62 1116 MET A CA 1
ATOM 8728 C C . MET A 1 1116 ? 48.034 6.527 -95.358 1.00 90.62 1116 MET A C 1
ATOM 8730 O O . MET A 1 1116 ? 48.572 6.258 -94.291 1.00 90.62 1116 MET A O 1
ATOM 8734 N N . ASP A 1 1117 ? 47.827 7.769 -95.779 1.00 91.31 1117 ASP A N 1
ATOM 8735 C CA . ASP A 1 1117 ? 47.946 8.970 -94.951 1.00 91.31 1117 ASP A CA 1
ATOM 8736 C C . ASP A 1 1117 ? 46.643 9.759 -95.110 1.00 91.31 1117 ASP A C 1
ATOM 8738 O O . ASP A 1 1117 ? 46.393 10.408 -96.132 1.00 91.31 1117 ASP A O 1
ATOM 8742 N N . LEU A 1 1118 ? 45.758 9.596 -94.134 1.00 92.50 1118 LEU A N 1
ATOM 8743 C CA . LEU A 1 1118 ? 44.394 10.105 -94.144 1.00 92.50 1118 LEU A CA 1
ATOM 8744 C C . LEU A 1 1118 ? 44.297 11.263 -93.159 1.00 92.50 1118 LEU A C 1
ATOM 8746 O O . LEU A 1 1118 ? 44.773 11.150 -92.034 1.00 92.50 1118 LEU A O 1
ATOM 8750 N N . LYS A 1 1119 ? 43.652 12.357 -93.549 1.00 92.62 1119 LYS A N 1
ATOM 8751 C CA . LYS A 1 1119 ? 43.319 13.477 -92.668 1.00 92.62 1119 LYS A CA 1
ATOM 8752 C C . LYS A 1 1119 ? 41.818 13.698 -92.657 1.00 92.62 1119 LYS A C 1
ATOM 8754 O O . LYS A 1 1119 ? 41.224 13.860 -93.720 1.00 92.62 1119 LYS A O 1
ATOM 8759 N N . TYR A 1 1120 ? 41.222 13.730 -91.473 1.00 91.69 1120 TYR A N 1
ATOM 8760 C CA . TYR A 1 1120 ? 39.784 13.889 -91.285 1.00 91.69 1120 TYR A CA 1
ATOM 8761 C C . TYR A 1 1120 ? 39.493 14.994 -90.281 1.00 91.69 1120 TYR A C 1
ATOM 8763 O O . TYR A 1 1120 ? 39.899 14.894 -89.125 1.00 91.69 1120 TYR A O 1
ATOM 8771 N N . GLN A 1 1121 ? 38.739 16.001 -90.715 1.00 91.31 1121 GLN A N 1
ATOM 8772 C CA . GLN A 1 1121 ? 38.267 17.092 -89.880 1.00 91.31 1121 GLN A CA 1
ATOM 8773 C C . GLN A 1 1121 ? 36.735 17.074 -89.796 1.00 91.31 1121 GLN A C 1
ATOM 8775 O O . GLN A 1 1121 ? 36.045 17.093 -90.811 1.00 91.31 1121 GLN A O 1
ATOM 8780 N N . ILE A 1 1122 ? 36.183 17.043 -88.586 1.00 89.56 1122 ILE A N 1
ATOM 8781 C CA . ILE A 1 1122 ? 34.746 17.144 -88.324 1.00 89.56 1122 ILE A CA 1
ATOM 8782 C C . ILE A 1 1122 ? 34.507 18.368 -87.451 1.00 89.56 1122 ILE A C 1
ATOM 8784 O O . ILE A 1 1122 ? 35.012 18.439 -86.334 1.00 89.56 1122 ILE A O 1
ATOM 8788 N N . VAL A 1 1123 ? 33.719 19.323 -87.946 1.00 82.88 1123 VAL A N 1
ATOM 8789 C CA . VAL A 1 1123 ? 33.294 20.509 -87.186 1.00 82.88 1123 VAL A CA 1
ATOM 8790 C C . VAL A 1 1123 ? 31.810 20.748 -87.424 1.00 82.88 1123 VAL A C 1
ATOM 8792 O O . VAL A 1 1123 ? 31.370 20.796 -88.571 1.00 82.88 1123 VAL A O 1
ATOM 8795 N N . LYS A 1 1124 ? 31.016 20.892 -86.350 1.00 81.38 1124 LYS A N 1
ATOM 8796 C CA . LYS A 1 1124 ? 29.553 21.103 -86.424 1.00 81.38 1124 LYS A CA 1
ATOM 8797 C C . LYS A 1 1124 ? 28.856 20.098 -87.355 1.00 81.38 1124 LYS A C 1
ATOM 8799 O O . LYS A 1 1124 ? 28.030 20.471 -88.186 1.00 81.38 1124 LYS A O 1
ATOM 8804 N N . ARG A 1 1125 ? 29.223 18.816 -87.233 1.00 81.44 1125 ARG A N 1
ATOM 8805 C CA . ARG A 1 1125 ? 28.697 17.699 -88.047 1.00 81.44 1125 ARG A CA 1
ATOM 8806 C C . ARG A 1 1125 ? 29.014 17.778 -89.552 1.00 81.44 1125 ARG A C 1
ATOM 8808 O O . ARG A 1 1125 ? 28.437 17.018 -90.324 1.00 81.44 1125 ARG A O 1
ATOM 8815 N N . LYS A 1 1126 ? 29.933 18.649 -89.984 1.00 85.62 1126 LYS A N 1
ATOM 8816 C CA . LYS A 1 1126 ? 30.464 18.687 -91.354 1.00 85.62 1126 LYS A CA 1
ATOM 8817 C C . LYS A 1 1126 ? 31.809 17.965 -91.402 1.00 85.62 1126 LYS A C 1
ATOM 8819 O O . LYS A 1 1126 ? 32.693 18.311 -90.625 1.00 85.62 1126 LYS A O 1
ATOM 8824 N N . LEU A 1 1127 ? 31.940 16.995 -92.306 1.00 89.38 1127 LEU A N 1
ATOM 8825 C CA . LEU A 1 1127 ? 33.173 16.248 -92.563 1.00 89.38 1127 LEU A CA 1
ATOM 8826 C C . LEU A 1 1127 ? 33.950 16.896 -93.717 1.00 89.38 1127 LEU A C 1
ATOM 8828 O O . LEU A 1 1127 ? 33.407 17.064 -94.808 1.00 89.38 1127 LEU A O 1
ATOM 8832 N N . ASP A 1 1128 ? 35.212 17.223 -93.469 1.00 90.31 1128 ASP A N 1
ATOM 8833 C CA . ASP A 1 1128 ? 36.230 17.544 -94.466 1.00 90.31 1128 ASP A CA 1
ATOM 8834 C C . ASP A 1 1128 ? 37.320 16.461 -94.404 1.00 90.31 1128 ASP A C 1
ATOM 8836 O O . ASP A 1 1128 ? 37.710 16.023 -93.320 1.00 90.31 1128 ASP A O 1
ATOM 8840 N N . SER A 1 1129 ? 37.766 15.954 -95.552 1.00 91.06 1129 SER A N 1
ATOM 8841 C CA . SER A 1 1129 ? 38.660 14.794 -95.604 1.00 91.06 1129 SER A CA 1
ATOM 8842 C C . SER A 1 1129 ? 39.669 14.876 -96.740 1.00 91.06 1129 SER A C 1
ATOM 8844 O O . SER A 1 1129 ? 39.297 15.118 -97.888 1.00 91.06 1129 SER A O 1
ATOM 8846 N N . GLN A 1 1130 ? 40.929 14.563 -96.441 1.00 90.94 1130 GLN A N 1
ATOM 8847 C CA . GLN A 1 1130 ? 42.015 14.450 -97.407 1.00 90.94 1130 GLN A CA 1
ATOM 8848 C C . GLN A 1 1130 ? 42.671 13.073 -97.281 1.00 90.94 1130 GLN A C 1
ATOM 8850 O O . GLN A 1 1130 ? 43.288 12.763 -96.269 1.00 90.94 1130 GLN A O 1
ATOM 8855 N N . ASN A 1 1131 ? 42.586 12.259 -98.331 1.00 89.56 1131 ASN A N 1
ATOM 8856 C CA . ASN A 1 1131 ? 43.087 10.885 -98.325 1.00 89.56 1131 ASN A CA 1
ATOM 8857 C C . ASN A 1 1131 ? 44.242 10.751 -99.319 1.00 89.56 1131 ASN A C 1
ATOM 8859 O O . ASN A 1 1131 ? 44.036 10.905 -100.523 1.00 89.56 1131 ASN A O 1
ATOM 8863 N N . LYS A 1 1132 ? 45.456 10.471 -98.838 1.00 90.69 1132 LYS A N 1
ATOM 8864 C CA . LYS A 1 1132 ? 46.595 10.101 -99.685 1.00 90.69 1132 LYS A CA 1
ATOM 8865 C C . LYS A 1 1132 ? 46.790 8.599 -99.601 1.00 90.69 1132 LYS A C 1
ATOM 8867 O O . LYS A 1 1132 ? 47.019 8.055 -98.525 1.00 90.69 1132 LYS A O 1
ATOM 8872 N N . ILE A 1 1133 ? 46.682 7.945 -100.746 1.00 87.44 1133 ILE A N 1
ATOM 8873 C CA . ILE A 1 1133 ? 46.730 6.493 -100.851 1.00 87.44 1133 ILE A CA 1
ATOM 8874 C C . ILE A 1 1133 ? 47.825 6.137 -101.848 1.00 87.44 1133 ILE A C 1
ATOM 8876 O O . ILE A 1 1133 ? 47.854 6.678 -102.953 1.00 87.44 1133 ILE A O 1
ATOM 8880 N N . PHE A 1 1134 ? 48.730 5.250 -101.449 1.00 88.62 1134 PHE A N 1
ATOM 8881 C CA . PHE A 1 1134 ? 49.812 4.755 -102.288 1.00 88.62 1134 PHE A CA 1
ATOM 8882 C C . PHE A 1 1134 ? 49.819 3.227 -102.262 1.00 88.62 1134 PHE A C 1
ATOM 8884 O O . PHE A 1 1134 ? 49.771 2.610 -101.197 1.00 88.62 1134 PHE A O 1
ATOM 8891 N N . PHE A 1 1135 ? 49.860 2.632 -103.447 1.00 85.88 1135 PHE A N 1
ATOM 8892 C CA . PHE A 1 1135 ? 49.896 1.191 -103.651 1.00 85.88 1135 PHE A CA 1
ATOM 8893 C C . PHE A 1 1135 ? 51.306 0.798 -104.091 1.00 85.88 1135 PHE A C 1
ATOM 8895 O O . PHE A 1 1135 ? 51.848 1.410 -105.008 1.00 85.88 1135 PHE A O 1
ATOM 8902 N N . ASP A 1 1136 ? 51.879 -0.226 -103.465 1.00 84.50 1136 ASP A N 1
ATOM 8903 C CA . ASP A 1 1136 ? 53.193 -0.765 -103.817 1.00 84.50 1136 ASP A CA 1
ATOM 8904 C C . ASP A 1 1136 ? 53.069 -2.237 -104.228 1.00 84.50 1136 ASP A C 1
ATOM 8906 O O . ASP A 1 1136 ? 52.418 -3.037 -103.551 1.00 84.50 1136 ASP A O 1
ATOM 8910 N N . GLN A 1 1137 ? 53.665 -2.587 -105.370 1.00 85.62 1137 GLN A N 1
ATOM 8911 C CA . GLN A 1 1137 ? 53.633 -3.933 -105.964 1.00 85.62 1137 GLN A CA 1
ATOM 8912 C C . GLN A 1 1137 ? 52.223 -4.557 -106.068 1.00 85.62 1137 GLN A C 1
ATOM 8914 O O . GLN A 1 1137 ? 52.051 -5.766 -105.882 1.00 85.62 1137 GLN A O 1
ATOM 8919 N N . PHE A 1 1138 ? 51.206 -3.739 -106.355 1.00 85.44 1138 PHE A N 1
ATOM 8920 C CA . PHE A 1 1138 ? 49.808 -4.165 -106.434 1.00 85.44 1138 PHE A CA 1
ATOM 8921 C C . PHE A 1 1138 ? 49.522 -5.003 -107.685 1.00 85.44 1138 PHE A C 1
ATOM 8923 O O . PHE A 1 1138 ? 49.946 -4.674 -108.790 1.00 85.44 1138 PHE A O 1
ATOM 8930 N N . THR A 1 1139 ? 48.805 -6.115 -107.527 1.00 83.31 1139 THR A N 1
ATOM 8931 C CA . THR A 1 1139 ? 48.395 -6.978 -108.640 1.00 83.31 1139 THR A CA 1
ATOM 8932 C C . THR A 1 1139 ? 46.976 -7.491 -108.420 1.00 83.31 1139 THR A C 1
ATOM 8934 O O . THR A 1 1139 ? 46.678 -8.164 -107.428 1.00 83.31 1139 THR A O 1
ATOM 8937 N N . LEU A 1 1140 ? 46.102 -7.198 -109.383 1.00 83.56 1140 LEU A N 1
ATOM 8938 C CA . LEU A 1 1140 ? 44.748 -7.740 -109.449 1.00 83.56 1140 LEU A CA 1
ATOM 8939 C C . LEU A 1 1140 ? 44.775 -9.161 -110.026 1.00 83.56 1140 LEU A C 1
ATOM 8941 O O . LEU A 1 1140 ? 45.408 -9.411 -111.048 1.00 83.56 1140 LEU A O 1
ATOM 8945 N N . GLY A 1 1141 ? 44.059 -10.077 -109.381 1.00 82.81 1141 GLY A N 1
ATOM 8946 C CA . GLY A 1 1141 ? 43.886 -11.461 -109.810 1.00 82.81 1141 GLY A CA 1
ATOM 8947 C C . GLY A 1 1141 ? 42.620 -11.673 -110.646 1.00 82.81 1141 GLY A C 1
ATOM 8948 O O . GLY A 1 1141 ? 42.276 -10.879 -111.534 1.00 82.81 1141 GLY A O 1
ATOM 8949 N N . ASP A 1 1142 ? 41.923 -12.773 -110.355 1.00 84.50 1142 ASP A N 1
ATOM 8950 C CA . ASP A 1 1142 ? 40.724 -13.199 -111.078 1.00 84.50 1142 ASP A CA 1
ATOM 8951 C C . ASP A 1 1142 ? 39.581 -12.188 -110.970 1.00 84.50 1142 ASP A C 1
ATOM 8953 O O . ASP A 1 1142 ? 39.367 -11.560 -109.928 1.00 84.50 1142 ASP A O 1
ATOM 8957 N N . LYS A 1 1143 ? 38.806 -12.070 -112.052 1.00 81.25 1143 LYS A N 1
ATOM 8958 C CA . LYS A 1 1143 ? 37.568 -11.292 -112.062 1.00 81.25 1143 LYS A CA 1
ATOM 8959 C C . LYS A 1 1143 ? 36.528 -11.974 -111.169 1.00 81.25 1143 LYS A C 1
ATOM 8961 O O . LYS A 1 1143 ? 36.342 -13.186 -111.236 1.00 81.25 1143 LYS A O 1
ATOM 8966 N N . VAL A 1 1144 ? 35.838 -11.182 -110.362 1.00 79.88 1144 VAL A N 1
ATOM 8967 C CA . VAL A 1 1144 ? 34.726 -11.593 -109.505 1.00 79.88 1144 VAL A CA 1
ATOM 8968 C C . VAL A 1 1144 ? 33.460 -10.948 -110.050 1.00 79.88 1144 VAL A C 1
ATOM 8970 O O . VAL A 1 1144 ? 33.416 -9.733 -110.249 1.00 79.88 1144 VAL A O 1
ATOM 8973 N N . GLU A 1 1145 ? 32.425 -11.745 -110.307 1.00 76.88 1145 GLU A N 1
ATOM 8974 C CA . GLU A 1 1145 ? 31.121 -11.195 -110.665 1.00 76.88 1145 GLU A CA 1
ATOM 8975 C C . GLU A 1 1145 ? 30.477 -10.564 -109.431 1.00 76.88 1145 GLU A C 1
ATOM 8977 O O . GLU A 1 1145 ? 30.100 -11.253 -108.485 1.00 76.88 1145 GLU A O 1
ATOM 8982 N N . SER A 1 1146 ? 30.368 -9.236 -109.439 1.00 78.44 1146 SER A N 1
ATOM 8983 C CA . SER A 1 1146 ? 29.629 -8.486 -108.430 1.00 78.44 1146 SER A CA 1
ATOM 8984 C C . SER A 1 1146 ? 28.720 -7.454 -109.103 1.00 78.44 1146 SER A C 1
ATOM 8986 O O . SER A 1 1146 ? 29.198 -6.661 -109.919 1.00 78.44 1146 SER A O 1
ATOM 8988 N N . PRO A 1 1147 ? 27.426 -7.395 -108.741 1.00 77.69 1147 PRO A N 1
ATOM 8989 C CA . PRO A 1 1147 ? 26.493 -6.401 -109.269 1.00 77.69 1147 PRO A CA 1
ATOM 8990 C C . PRO A 1 1147 ? 26.814 -4.968 -108.814 1.00 77.69 1147 PRO A C 1
ATOM 8992 O O . PRO A 1 1147 ? 26.324 -4.014 -109.411 1.00 77.69 1147 PRO A O 1
ATOM 8995 N N . GLN A 1 1148 ? 27.636 -4.808 -107.771 1.00 76.94 1148 GLN A N 1
ATOM 8996 C CA . GLN A 1 1148 ? 28.067 -3.511 -107.240 1.00 76.94 1148 GLN A CA 1
ATOM 8997 C C . GLN A 1 1148 ? 29.465 -3.099 -107.725 1.00 76.94 1148 GLN A C 1
ATOM 8999 O O . GLN A 1 1148 ? 29.976 -2.058 -107.308 1.00 76.94 1148 GLN A O 1
ATOM 9004 N N . ALA A 1 1149 ? 30.091 -3.894 -108.600 1.00 77.06 1149 ALA A N 1
ATOM 9005 C CA . ALA A 1 1149 ? 31.406 -3.577 -109.132 1.00 77.06 1149 ALA A CA 1
ATOM 9006 C C . ALA A 1 1149 ? 31.360 -2.327 -110.026 1.00 77.06 1149 ALA A C 1
ATOM 9008 O O . ALA A 1 1149 ? 30.484 -2.163 -110.880 1.00 77.06 1149 ALA A O 1
ATOM 9009 N N . THR A 1 1150 ? 32.336 -1.443 -109.849 1.00 72.31 1150 THR A N 1
ATOM 9010 C CA . THR A 1 1150 ? 32.522 -0.255 -110.681 1.00 72.31 1150 THR A CA 1
ATOM 9011 C C . THR A 1 1150 ? 32.902 -0.648 -112.110 1.00 72.31 1150 THR A C 1
ATOM 9013 O O . THR A 1 1150 ? 33.616 -1.618 -112.350 1.00 72.31 1150 THR A O 1
ATOM 9016 N N . LYS A 1 1151 ? 32.443 0.128 -113.097 1.00 70.94 1151 LYS A N 1
ATOM 9017 C CA . LYS A 1 1151 ? 32.751 -0.096 -114.524 1.00 70.94 1151 LYS A CA 1
ATOM 9018 C C . LYS A 1 1151 ? 34.076 0.550 -114.965 1.00 70.94 1151 LYS A C 1
ATOM 9020 O O . LYS A 1 1151 ? 34.275 0.794 -116.151 1.00 70.94 1151 LYS A O 1
ATOM 9025 N N . LEU A 1 1152 ? 34.953 0.884 -114.017 1.00 65.44 1152 LEU A N 1
ATOM 9026 C CA . LEU A 1 1152 ? 36.215 1.577 -114.279 1.00 65.44 1152 LEU A CA 1
ATOM 9027 C C . LEU A 1 1152 ? 37.263 0.600 -114.857 1.00 65.44 1152 LEU A C 1
ATOM 9029 O O . LEU A 1 1152 ? 37.288 -0.568 -114.468 1.00 65.44 1152 LEU A O 1
ATOM 9033 N N . PRO A 1 1153 ? 38.148 1.032 -115.776 1.00 66.31 1153 PRO A N 1
ATOM 9034 C CA . PRO A 1 1153 ? 39.184 0.179 -116.361 1.00 66.31 1153 PRO A CA 1
ATOM 9035 C C . PRO A 1 1153 ? 40.391 0.027 -115.412 1.00 66.31 1153 PRO A C 1
ATOM 9037 O O . PRO A 1 1153 ? 41.457 0.593 -115.625 1.00 66.31 1153 PRO A O 1
ATOM 9040 N N . VAL A 1 1154 ? 40.221 -0.752 -114.344 1.00 67.81 1154 VAL A N 1
ATOM 9041 C CA . VAL A 1 1154 ? 41.168 -0.875 -113.211 1.00 67.81 1154 VAL A CA 1
ATOM 9042 C C . VAL A 1 1154 ? 42.445 -1.696 -113.472 1.00 67.81 1154 VAL A C 1
ATOM 9044 O O . VAL A 1 1154 ? 43.302 -1.760 -112.601 1.00 67.81 1154 VAL A O 1
ATOM 9047 N N . ARG A 1 1155 ? 42.615 -2.314 -114.650 1.00 64.62 1155 ARG A N 1
ATOM 9048 C CA . ARG A 1 1155 ? 43.827 -3.090 -115.014 1.00 64.62 1155 ARG A CA 1
ATOM 9049 C C . ARG A 1 1155 ? 44.937 -2.261 -115.687 1.00 64.62 1155 ARG A C 1
ATOM 9051 O O . ARG A 1 1155 ? 45.931 -2.837 -116.109 1.00 64.62 1155 ARG A O 1
ATOM 9058 N N . LEU A 1 1156 ? 44.746 -0.949 -115.842 1.00 51.09 1156 LEU A N 1
ATOM 9059 C CA . LEU A 1 1156 ? 45.684 -0.047 -116.533 1.00 51.09 1156 LEU A CA 1
ATOM 9060 C C . LEU A 1 1156 ? 46.605 0.744 -115.584 1.00 51.09 1156 LEU A C 1
ATOM 9062 O O . LEU A 1 1156 ? 47.308 1.637 -116.053 1.00 51.09 1156 LEU A O 1
ATOM 9066 N N . ALA A 1 1157 ? 46.573 0.449 -114.282 1.00 47.62 1157 ALA A N 1
ATOM 9067 C CA . ALA A 1 1157 ? 47.389 1.098 -113.256 1.00 47.62 1157 ALA A CA 1
ATOM 9068 C C . ALA A 1 1157 ? 48.521 0.186 -112.782 1.00 47.62 1157 ALA A C 1
ATOM 9070 O O . ALA A 1 1157 ? 48.244 -1.024 -112.595 1.00 47.62 1157 ALA A O 1
#

Foldseek 3Di:
DVVVVVVVVVVVVVVVCCQCCQFPVVWVVCQVCCQVVVCVLQVWHWHWDTKGGDPVQRKIKTAFIFTCQNPDPHGQKTFGMWIWTWDPCCVVVVATETAATETHAIEHEWEAPDPPDISRVVSDDDDDDDDDDPDDDHWYKHAWYWYFFYWYWYAYPHLRAIKIKTRWIKTWGMDTLPVVCLVDWIWIWIWIQIVNKIKIKTWTWSCNDQKTKIKIWIWTWFQWVLRVCSVPPDDFQKRWPTKGKIWGKMWIWIDHHPDDIWIKMFAKIKIAFTWMGGPVRHTAKTFGMWMWGWPIDTVQQQAGETAEIETEAIEGEWEQDLVRDIPVVVRDDDPDPPPDDDDDDPDRHDRKYWYAKYWYFFYKYWYWYNNFPDIAIWIKTDWIKMKGTDIQDAPGKIWIWIWIAIPQRKIWIKTWIFHVHPTWIKIKIWIFFDWVQSCCSPCVVFWQKHWPTKTKIWMWIWIWDDDPHDIWIKIWFIKMKMAFTFIGGVPDPDTQKTFHIWMWTGWMQTPVLLETETEEIETEAMEHEWEQDLVRDIPVVVGGDDPPDDDDDDPDDPDDDPPRDHKYWYAKYWYFFYWYWYWYPNFPDIAIKIKTGWIKIWHTAIQPAPDWIKIWIWIDIPNFKIKIKIWTFHVRPTKIKIKIWIWFDWPQSCCSVCVQFWQKHWPTKGKTWIWIWIWTDDPVDIWTKIWQIKMKIAFTWMGGPPDDDTFKTFRMWMWGGWMQTPVQLEIETAETETEPMEGEWEQDQVRDIPVVRGGDDPDDPPPDDPDDDDDPPPDHHKYWYAKYWYFFYWYWYWYPNFPDIFTKIKTGWIKIKGGAIQPAPDKIKIWIWIDTDPDKIKIKIFIFHVHFTKTKIWIWIWFDWPQSCCSVCCVFFQKHKPTKGKTWTWIWIWGDPDPLDIKIKIWTKMKIAFTWIAGNVPRHTAKTFGMWIWHGWIFMVSPTATETAEIETEQMEGEWEQDLVRDIPVVVRGDDPDPDPDDDDDDDDDDDDDDDDDDDPDDRPQYWYKYAKYWYFFYWYWYWYPNFPVIAIKIWTGKIWMWGIATQDPPDWIWTWIWTATPPPKIKTKTDIWHPNYPFTWDWIWIWIWFAWCQSVQRVCCAAAQFHWPTKGKIWTKTWTADRNDIDIDIDIDIGPTDTHDGHDYPNYDPDPPRPD

Solvent-accessible surface area (backbone atoms only — not comparable to full-atom values): 57898 Å² total; per-residue (Å²): 118,74,68,60,51,53,50,49,51,50,48,49,50,46,49,50,50,50,47,50,34,29,60,62,51,42,25,62,50,50,48,55,50,48,32,53,51,49,18,65,74,66,66,25,61,43,46,65,72,49,52,48,37,40,71,88,65,44,29,39,36,41,28,48,34,36,28,31,33,78,94,49,93,52,68,28,35,34,26,52,32,42,39,42,26,44,42,80,59,19,75,76,68,71,22,56,34,33,60,31,35,40,36,34,47,36,36,38,54,47,37,33,67,47,101,89,42,39,81,60,50,88,77,56,78,82,83,74,93,70,84,81,71,91,68,82,78,85,41,35,33,43,21,41,34,36,36,38,56,18,36,36,42,37,36,35,54,77,66,72,47,77,46,41,36,34,63,27,32,37,40,33,60,46,53,43,66,39,88,79,52,18,78,46,72,27,55,40,36,38,35,31,24,52,74,77,19,46,37,39,38,41,34,37,32,18,91,66,28,72,53,31,40,35,39,37,42,38,38,36,40,64,36,57,47,57,77,55,53,69,75,52,100,62,89,69,66,50,41,62,78,38,32,29,35,32,37,46,34,40,43,38,38,45,27,50,72,98,51,79,70,47,50,41,35,27,38,42,36,36,38,33,55,32,32,33,23,39,80,86,76,42,82,36,39,36,33,53,36,38,39,40,34,34,65,38,34,24,76,88,65,35,37,37,36,32,49,34,37,41,38,39,46,38,35,39,57,47,45,27,38,66,87,62,49,48,59,70,63,72,54,51,81,78,82,77,85,75,88,63,91,76,74,90,69,76,90,70,72,68,79,42,50,37,30,50,32,38,39,34,42,56,18,35,39,40,42,37,37,44,53,35,99,48,70,45,74,51,46,39,42,48,31,35,37,40,35,35,42,41,36,66,46,76,80,32,65,20,39,39,40,38,40,38,26,29,85,80,65,26,40,38,39,39,38,37,40,34,23,65,32,62,47,32,35,42,36,40,42,35,39,35,55,37,54,55,52,81,52,38,64,79,49,54,89,71,39,52,51,43,66,75,39,28,32,37,32,41,34,31,34,42,41,41,43,47,57,100,88,53,78,44,46,37,38,35,64,26,31,37,38,39,35,50,32,30,31,23,49,70,96,50,91,57,70,37,35,36,34,52,40,38,37,38,32,59,20,35,40,30,68,78,76,34,35,40,39,39,31,40,37,40,35,40,61,27,39,39,56,46,40,32,38,71,87,66,49,52,56,71,68,69,37,50,70,75,80,73,78,78,74,74,81,71,82,80,73,89,70,81,84,74,89,74,70,70,39,43,35,36,44,36,37,40,38,38,52,23,35,37,42,38,34,39,42,61,37,96,53,68,45,76,49,44,36,34,59,31,30,38,42,37,33,52,38,30,53,44,75,81,36,67,10,42,39,36,41,35,35,27,39,70,89,61,21,40,38,38,35,44,31,41,35,23,56,34,60,43,32,40,40,33,41,41,39,37,38,54,40,53,57,43,82,52,37,58,80,47,47,92,69,36,45,46,46,55,79,36,27,34,33,33,39,36,33,34,40,38,40,36,53,52,100,88,50,68,48,44,39,37,37,62,28,29,39,36,40,37,49,32,32,32,30,44,69,94,54,92,61,65,36,36,40,32,54,39,37,38,37,34,57,20,32,39,33,70,78,69,34,35,36,40,35,42,31,40,42,35,41,62,26,39,38,52,45,38,30,38,71,87,67,50,45,59,80,79,57,45,49,73,74,98,78,72,90,67,80,80,76,77,92,69,77,81,75,76,82,67,78,72,72,33,44,35,33,45,31,39,40,37,35,52,23,34,39,42,40,38,35,43,59,40,97,49,69,36,72,49,49,38,31,58,32,28,38,42,33,35,48,39,31,52,42,78,76,38,66,14,39,42,34,40,36,35,26,47,64,93,72,11,41,40,37,38,38,34,43,36,25,56,31,62,44,33,34,45,29,42,40,38,36,40,53,31,69,54,60,74,59,43,52,80,43,43,84,52,37,42,55,41,70,78,44,34,30,38,28,34,42,33,41,39,39,38,37,42,52,97,90,72,55,71,31,40,38,38,41,30,35,38,34,41,30,51,31,32,28,24,32,61,89,77,72,41,78,34,44,34,28,50,36,39,37,37,35,56,34,43,34,35,35,78,67,56,35,39,35,28,55,31,38,39,42,32,50,29,38,39,54,47,40,32,37,69,87,65,47,49,53,76,64,71,32,47,62,78,85,73,82,82,86,83,83,83,90,80,85,92,81,80,85,83,85,88,88,79,92,72,75,80,84,69,72,77,75,82,59,52,38,35,35,48,30,37,39,41,34,54,21,35,37,43,37,35,36,47,57,44,72,64,66,38,76,49,44,34,32,58,30,25,38,41,37,37,43,44,32,32,55,80,90,56,60,10,42,38,41,38,37,29,22,48,53,94,72,10,50,34,41,37,42,38,37,35,16,87,60,20,96,56,51,36,38,40,38,37,41,35,38,42,58,33,69,39,43,78,47,22,35,59,32,20,39,44,56,21,26,30,39,68,40,27,30,36,33,36,46,33,35,41,35,28,54,84,82,43,80,48,77,50,77,47,76,47,76,45,80,65,39,76,50,60,78,33,97,37,96,64,30,51,92,67,82,75,87,81,116

Sequence (1157 aa):
MRRFKKWLIGLVLFFVVFTLFGFFGLPPILKSVLVKKMSEALKREVTIEKIKVNPFTLSASATGIRIQERGGAEPFVSCDEIFINLEILSAVKRALILKELRIQNPYLKVARQDEQTYNFSDLIPKKEQKTEEKATPFLFSLNNIQIENGKIEFWDGVVQKKHTISDLKIGIPFLSNIPYDVQTFVQPSLTAKINGAPYALHGQTKPFAETRETAFDIEISDLDLPYYLAYVPMKLEMKILSALFDAKAKLSFLQPKGKSPSVNISGDLALKKIAVDHPQQKPLLRLPRLEVSIASAQPLVKSFHIKKISIQSLEAEVRRGPKGDLEIQSLIPKAEDKKTPAKPEPEASPLSVEIDEIELTGGKLTFTDLSRKKPFQTVLSPIDAKIEHFSNGKDKKTNYALTIKTEAKEEVQVTGDLSVVPLQGNGKFGIKAVPLKKYAPYYQEFILFDLADGWLDFSTGYQYHQEEKEMAVSLKEMAASLRSLRLKKEREKEDFLTIPALSIQDTEVDLTRKTLRIGNFATEKGRLSVQRLKSGEIDLQKLLPPPSPKEEKAPSIKEAQDDKNWIVSLGQARIDQYTLKMTDSTPAQPTSVMVEKVAVRAENISTAKNKLGKIALSLLLDQKTSVSTQAAAGIEPLRVEGFLEVRQLSLRQYAPYYQDKILFDIESGDVDLAARYQFAKREKETVTKATGISASVKALQLKKRGEAEEFLSIPALSIRNTGIDLTKNEIVIGEFATENGSVLVRRLKNGEINLLSLLPPAGRKVEKPEEKQEPQAGNPWVVKVGRLAIDQYRLKWDDQVPSEAVQILLNEIGVKGENISTAKGEKGRLSLALRLDQKGKVTVGGGVGIDPLSADLEVGVQEVDIRPVQPYFTDRVKIIVRDGNLSASGNLALNTGEGKGLRVAYKGNSNLNQFASIDKLKAEDFLKWESLSLTGIDAGYNPFYLRLDGAALSNFYARLLIYPDGTLNLQNILTEQKKEDGKPAAPPAKKPAPDQETGAKESAPPGDISIQRVTLQGGHIDFSDNYIQPNYSANFMELGGRVTGLSSEEGKTADVELRGMLGQIAPLEIVGKVNPLSKDLLVDLSVKFKDIDLSPMTPYSGKYVGYKIQKGKLFMDLKYQIVKRKLDSQNKIFFDQFTLGDKVESPQATKLPVRLA